Protein AF-A0A7V3EMP9-F1 (afdb_monomer_lite)

Foldseek 3Di:
DDDDDDDDDDDDDDDDDDDDPVQVPPDFDQADQLQVPFEALLALWFFWFAPQFDWAQLQDFAFPWAAAQAEEEEEAAPPADWAFEFAQPALWFDRVVGDHTLPGTTRDHQPDFDAGAADPGPRHRNSWRWYWYHYNVNFWIFTATRWGDHHGVHHIYGHSVVSDVVNRDIDTRHHNQLAHCRQVFQNGHSSRQAAEACALQPSDADRTAHEKAAQQLARFDDDPVQHQDDPSGDGGDPCCVPRGHHPDSQGGFFWFKAADPPDDCVVLVNDDSSLVSVNVNRHTSGYGHRHHPNGRYIYTYHYPCNQVSCCVRRVDGSGDPSVSSSVSSRRSRITTSSCPDPVQSSSDHHHPDDRRHHHDDDPVPDDCDDPVLVLLQVLLVQQVCQQPPFFPAAFPPADDPCSGAKDAKDQAFDPLFFKKFKKKKKGAGHPAAQDDFKKKWKFWKWKWFQFPVPRATDTFDTDGEKDWFWAQRHCPPVDTDHFQWDQDPSRIIITDHDPRTMIMITHPPCRMGGDDRNTGRKMKIKMKIAMDTRDPVDDDCQVRHFMKMKMWMKTASDPPDDDDPVCPGIDTNIITHIYGHYHFIDMHMIMSDDSVSCSVHPDDDDDGDDDDPDDDDDPPCVVPPDDDDDDDQDQLPCVLCVVLLVVLLVLLQVCLVPVLQFWFFDDQPVDGTDTWTFNHGDPQATWTDDPNDTDGDGPVNADLVNQLRSLVRSDDPLRLVSLQSNLLSCLSVVVPVSSVVSLVVSCVSPVVCVVVSVSSVVSRD

Sequence (765 aa):
MSAIRALPLAMALFPIAGVLSGAEAQGVPQTRDPWLWPFSADSIWNRPIGSEAVYKPANLGAAKHVGVDIQILLRLSNEYPEREVLDSPTWGPGRATGKTSLGFTLRVPDDWIVPDAGRENPYGLTPNANFAFLLPDGEQVLQGCKVCRDKPGGPVYLPDWMRLPGNRKPVSLRGDGLDGGGQGASGMSALGGTLRLGELVGERPIRHAIKINPFAARYCHYSKEVPGWRWPARRADSYAEKTYKGSDPALVMGTLLALKPEATPERLGLETVPGRKLFFTLQNYGAYFTEDAAWDTWDLIVERDAEKEFERVHGFSMSSRKWLDEVNRLMQALHIVDNNGPRSIGGGGTPRQPPAPPFGVSERTSSPPNPQVAAAARQAELFVDDMEKPHDFRPQGIEADWSRHPRRGMRKLPDGWTCATMWGQIYPARDKSPGENVRVQIRDPRLWYLSRKDRRWHPVQGGASVAGAAYVLDFAGDRSVNADARQEADDAVSVRMMPGYNYHFWPAEKVRVTLEPEDVAAMASSFMARLVVDDPAKPDDGDRAFLIGSCGGDFWRAQGVGWKADWSNNGDWAIGRFKRIGREWQVFTASNADAEVLRQNPPPVELPAAPTVMAEKTPLAKALIAAPQPPIVPAIADDRLKPWTDRLHERIRENVGKDARPTAFLALTGGTPEKVRIVAADEQGLTVEVNGGRLPVPWKMLDRRAHSALAQACAGEEDGEGRLLLGVFLLAGGRVQDGERELARAVLLDPKLESRVEEARALAK

Structure (mmCIF, N/CA/C/O backbone):
data_AF-A0A7V3EMP9-F1
#
_entry.id   AF-A0A7V3EMP9-F1
#
loop_
_atom_site.group_PDB
_atom_site.id
_atom_site.type_symbol
_atom_site.label_atom_id
_atom_site.label_alt_id
_atom_site.label_comp_id
_atom_site.label_asym_id
_atom_site.label_entity_id
_atom_site.label_seq_id
_atom_site.pdbx_PDB_ins_code
_atom_site.Cartn_x
_atom_site.Cartn_y
_atom_site.Cartn_z
_atom_site.occupancy
_atom_site.B_iso_or_equiv
_atom_site.auth_seq_id
_atom_site.auth_comp_id
_atom_site.auth_asym_id
_atom_site.auth_atom_id
_atom_site.pdbx_PDB_model_num
ATOM 1 N N . MET A 1 1 ? -50.276 -70.114 -3.852 1.00 35.81 1 MET A N 1
ATOM 2 C CA . MET A 1 1 ? -49.228 -69.474 -4.670 1.00 35.81 1 MET A CA 1
ATOM 3 C C . MET A 1 1 ? -49.354 -67.967 -4.507 1.00 35.81 1 MET A C 1
ATOM 5 O O . MET A 1 1 ? -50.402 -67.420 -4.807 1.00 35.81 1 MET A O 1
ATOM 9 N N . SER A 1 2 ? -48.317 -67.392 -3.896 1.00 36.09 2 SER A N 1
ATOM 10 C CA . SER A 1 2 ? -47.899 -65.984 -3.787 1.00 36.09 2 SER A CA 1
ATOM 11 C C . SER A 1 2 ? -48.953 -64.876 -3.663 1.00 36.09 2 SER A C 1
ATOM 13 O O . SER A 1 2 ? -49.449 -64.346 -4.651 1.00 36.09 2 SER A O 1
ATOM 15 N N . ALA A 1 3 ? -49.186 -64.449 -2.418 1.00 29.00 3 ALA A N 1
ATOM 16 C CA . ALA A 1 3 ? -49.864 -63.202 -2.082 1.00 29.00 3 ALA A CA 1
ATOM 17 C C . ALA A 1 3 ? -48.864 -62.032 -2.080 1.00 29.00 3 ALA A C 1
ATOM 19 O O . ALA A 1 3 ? -47.913 -62.017 -1.299 1.00 29.00 3 ALA A O 1
ATOM 20 N N . ILE A 1 4 ? -49.109 -61.045 -2.941 1.00 33.88 4 ILE A N 1
ATOM 21 C CA . ILE A 1 4 ? -48.466 -59.728 -2.924 1.00 33.88 4 ILE A CA 1
ATOM 22 C C . ILE A 1 4 ? -49.134 -58.910 -1.810 1.00 33.88 4 ILE A C 1
ATOM 24 O O . ILE A 1 4 ? -50.338 -58.660 -1.858 1.00 33.88 4 ILE A O 1
ATOM 28 N N . ARG A 1 5 ? -48.364 -58.504 -0.794 1.00 31.47 5 ARG A N 1
ATOM 29 C CA . ARG A 1 5 ? -48.768 -57.511 0.212 1.00 31.47 5 ARG A CA 1
ATOM 30 C C . ARG A 1 5 ? -47.882 -56.278 0.078 1.00 31.47 5 ARG A C 1
ATOM 32 O O . ARG A 1 5 ? -46.660 -56.382 0.119 1.00 31.47 5 ARG A O 1
ATOM 39 N N . ALA A 1 6 ? -48.535 -55.133 -0.085 1.00 29.92 6 ALA A N 1
ATOM 40 C CA . ALA A 1 6 ? -47.944 -53.804 -0.053 1.00 29.92 6 ALA A CA 1
ATOM 41 C C . ALA A 1 6 ? -47.296 -53.510 1.313 1.00 29.92 6 ALA A C 1
ATOM 43 O O . ALA A 1 6 ? -47.851 -53.879 2.351 1.00 29.92 6 ALA A O 1
ATOM 44 N N . LEU A 1 7 ? -46.156 -52.811 1.303 1.00 28.19 7 LEU A N 1
ATOM 45 C CA . LEU A 1 7 ? -45.553 -52.175 2.478 1.00 28.19 7 LEU A CA 1
ATOM 46 C C . LEU A 1 7 ? -45.491 -50.647 2.280 1.00 28.19 7 LEU A C 1
ATOM 48 O O . LEU A 1 7 ? -45.353 -50.200 1.139 1.00 28.19 7 LEU A O 1
ATOM 52 N N . PRO A 1 8 ? -45.600 -49.848 3.359 1.00 29.22 8 PRO A N 1
ATOM 53 C CA . PRO A 1 8 ? -45.797 -48.408 3.288 1.00 29.22 8 PRO A CA 1
ATOM 54 C C . PRO A 1 8 ? -44.483 -47.614 3.260 1.00 29.22 8 PRO A C 1
ATOM 56 O O . PRO A 1 8 ? -43.441 -48.043 3.755 1.00 29.22 8 PRO A O 1
ATOM 59 N N . LEU A 1 9 ? -44.592 -46.415 2.693 1.00 27.53 9 LEU A N 1
ATOM 60 C CA . LEU A 1 9 ? -43.580 -45.370 2.606 1.00 27.53 9 LEU A CA 1
ATOM 61 C C . LEU A 1 9 ? -43.281 -44.800 4.009 1.00 27.53 9 LEU A C 1
ATOM 63 O O . LEU A 1 9 ? -44.156 -44.194 4.626 1.00 27.53 9 LEU A O 1
ATOM 67 N N . ALA A 1 10 ? -42.054 -44.962 4.505 1.00 27.27 10 ALA A N 1
ATOM 68 C CA . ALA A 1 10 ? -41.556 -44.246 5.679 1.00 27.27 10 ALA A CA 1
ATOM 69 C C . ALA A 1 10 ? -40.675 -43.074 5.216 1.00 27.27 10 ALA A C 1
ATOM 71 O O . ALA A 1 10 ? -39.539 -43.268 4.786 1.00 27.27 10 ALA A O 1
ATOM 72 N N . MET A 1 11 ? -41.215 -41.853 5.286 1.00 28.17 11 MET A N 1
ATOM 73 C CA . MET A 1 11 ? -40.444 -40.610 5.183 1.00 28.17 11 MET A CA 1
ATOM 74 C C . MET A 1 11 ? -39.623 -40.429 6.463 1.00 28.17 11 MET A C 1
ATOM 76 O O . MET A 1 11 ? -40.176 -40.155 7.528 1.00 28.17 11 MET A O 1
ATOM 80 N N . ALA A 1 12 ? -38.303 -40.558 6.358 1.00 27.17 12 ALA A N 1
ATOM 81 C CA . ALA A 1 12 ? -37.385 -40.115 7.397 1.00 27.17 12 ALA A CA 1
ATOM 82 C C . ALA A 1 12 ? -37.205 -38.590 7.296 1.00 27.17 12 ALA A C 1
ATOM 84 O O . ALA A 1 12 ? -36.624 -38.080 6.339 1.00 27.17 12 ALA A O 1
ATOM 85 N N . LEU A 1 13 ? -37.725 -37.869 8.290 1.00 28.22 13 LEU A N 1
ATOM 86 C CA . LEU A 1 13 ? -37.404 -36.470 8.567 1.00 28.22 13 LEU A CA 1
ATOM 87 C C . LEU A 1 13 ? -35.968 -36.390 9.106 1.00 28.22 13 LEU A C 1
ATOM 89 O O . LEU A 1 13 ? -35.706 -36.829 10.224 1.00 28.22 13 LEU A O 1
ATOM 93 N N . PHE A 1 14 ? -35.052 -35.808 8.331 1.00 27.33 14 PHE A N 1
ATOM 94 C CA . PHE A 1 14 ? -33.772 -35.316 8.846 1.00 27.33 14 PHE A CA 1
ATOM 95 C C . PHE A 1 14 ? -33.894 -33.816 9.161 1.00 27.33 14 PHE A C 1
ATOM 97 O O . PHE A 1 14 ? -34.458 -33.075 8.351 1.00 27.33 14 PHE A O 1
ATOM 104 N N . PRO A 1 15 ? -33.394 -33.342 10.317 1.00 28.89 15 PRO A N 1
ATOM 105 C CA . PRO A 1 15 ? -33.444 -31.931 10.669 1.00 28.89 15 PRO A CA 1
ATOM 106 C C . PRO A 1 15 ? -32.475 -31.138 9.785 1.00 28.89 15 PRO A C 1
ATOM 108 O O . PRO A 1 15 ? -31.290 -31.456 9.695 1.00 28.89 15 PRO A O 1
ATOM 111 N N . ILE A 1 16 ? -32.982 -30.082 9.149 1.00 34.78 16 ILE A N 1
ATOM 112 C CA . ILE A 1 16 ? -32.165 -29.076 8.469 1.00 34.78 16 ILE A CA 1
ATOM 113 C C . ILE A 1 16 ? -31.521 -28.217 9.560 1.00 34.78 16 ILE A C 1
ATOM 115 O O . ILE A 1 16 ? -32.142 -27.305 10.101 1.00 34.78 16 ILE A O 1
ATOM 119 N N . ALA A 1 17 ? -30.277 -28.537 9.900 1.00 29.05 17 ALA A N 1
ATOM 120 C CA . ALA A 1 17 ? -29.410 -27.705 10.717 1.00 29.05 17 ALA A CA 1
ATOM 121 C C . ALA A 1 17 ? -28.150 -27.361 9.912 1.00 29.05 17 ALA A C 1
ATOM 123 O O . ALA A 1 17 ? -27.433 -28.251 9.465 1.00 29.05 17 ALA A O 1
ATOM 124 N N . GLY A 1 18 ? -27.883 -26.061 9.771 1.00 29.38 18 GLY A N 1
ATOM 125 C CA . GLY A 1 18 ? -26.539 -25.532 9.540 1.00 29.38 18 GLY A CA 1
ATOM 126 C C . GLY A 1 18 ? -26.048 -25.486 8.094 1.00 29.38 18 GLY A C 1
ATOM 127 O O . GLY A 1 18 ? -25.124 -26.202 7.731 1.00 29.38 18 GLY A O 1
ATOM 128 N N . VAL A 1 19 ? -26.556 -24.541 7.302 1.00 34.47 19 VAL A N 1
ATOM 129 C CA . VAL A 1 19 ? -25.770 -23.952 6.208 1.00 34.47 19 VAL A CA 1
ATOM 130 C C . VAL A 1 19 ? -25.554 -22.495 6.577 1.00 34.47 19 VAL A C 1
ATOM 132 O O . VAL A 1 19 ? -26.470 -21.702 6.411 1.00 34.47 19 VAL A O 1
ATOM 135 N N . LEU A 1 20 ? -24.399 -22.203 7.186 1.00 35.69 20 LEU A N 1
ATOM 136 C CA . LEU A 1 20 ? -23.660 -20.926 7.209 1.00 35.69 20 LEU A CA 1
ATOM 137 C C . LEU A 1 20 ? -22.548 -21.022 8.280 1.00 35.69 20 LEU A C 1
ATOM 139 O O . LEU A 1 20 ? -22.614 -20.396 9.330 1.00 35.69 20 LEU A O 1
ATOM 143 N N . SER A 1 21 ? -21.517 -21.830 8.026 1.00 34.16 21 SER A N 1
ATOM 144 C CA . SER A 1 21 ? -20.243 -21.793 8.778 1.00 34.16 21 SER A CA 1
ATOM 145 C C . SER A 1 21 ? -19.013 -21.693 7.861 1.00 34.16 21 SER A C 1
ATOM 147 O O . SER A 1 21 ? -17.874 -21.816 8.298 1.00 34.16 21 SER A O 1
ATOM 149 N N . GLY A 1 22 ? -19.212 -21.413 6.569 1.00 27.70 22 GLY A N 1
ATOM 150 C CA . GLY A 1 22 ? -18.151 -21.463 5.555 1.00 27.70 22 GLY A CA 1
ATOM 151 C C . GLY A 1 22 ? -17.139 -20.310 5.553 1.00 27.70 22 GLY A C 1
ATOM 152 O O . GLY A 1 22 ? -16.236 -20.333 4.726 1.00 27.70 22 GLY A O 1
ATOM 153 N N . ALA A 1 23 ? -17.254 -19.314 6.439 1.00 32.66 23 ALA A N 1
ATOM 154 C CA . ALA A 1 23 ? -16.321 -18.178 6.498 1.00 32.66 23 ALA A CA 1
ATOM 155 C C . ALA A 1 23 ? -15.339 -18.226 7.690 1.00 32.66 23 ALA A C 1
ATOM 157 O O . ALA A 1 23 ? -14.397 -17.440 7.735 1.00 32.66 23 ALA A O 1
ATOM 158 N N . GLU A 1 24 ? -15.510 -19.151 8.642 1.00 35.78 24 GLU A N 1
ATOM 159 C CA . GLU A 1 24 ? -14.670 -19.226 9.854 1.00 35.78 24 GLU A CA 1
ATOM 160 C C . GLU A 1 24 ? -13.410 -20.103 9.702 1.00 35.78 24 GLU A C 1
ATOM 162 O O . GLU A 1 24 ? -12.576 -20.144 10.604 1.00 35.78 24 GLU A O 1
ATOM 167 N N . ALA A 1 25 ? -13.220 -20.774 8.560 1.00 31.28 25 ALA A N 1
ATOM 168 C CA . ALA A 1 25 ? -12.239 -21.855 8.418 1.00 31.28 25 ALA A CA 1
ATOM 169 C C . ALA A 1 25 ? -10.986 -21.534 7.572 1.00 31.28 25 ALA A C 1
ATOM 171 O O . ALA A 1 25 ? -10.304 -22.459 7.136 1.00 31.28 25 ALA A O 1
ATOM 172 N N . GLN A 1 26 ? -10.613 -20.264 7.358 1.00 44.31 26 GLN A N 1
ATOM 173 C CA . GLN A 1 26 ? -9.209 -19.972 7.026 1.00 44.31 26 GLN A CA 1
ATOM 174 C C . GLN A 1 26 ? -8.415 -19.867 8.333 1.00 44.31 26 GLN A C 1
ATOM 176 O O . GLN A 1 26 ? -8.519 -18.885 9.076 1.00 44.31 26 GLN A O 1
ATOM 181 N N . GLY A 1 27 ? -7.668 -20.935 8.630 1.00 57.03 27 GLY A N 1
ATOM 182 C CA . GLY A 1 27 ? -6.910 -21.095 9.867 1.00 57.03 27 GLY A CA 1
ATOM 183 C C . GLY A 1 27 ? -5.975 -19.919 10.148 1.00 57.03 27 GLY A C 1
ATOM 184 O O . GLY A 1 27 ? -5.414 -19.303 9.240 1.00 57.03 27 GLY A O 1
ATOM 185 N N . VAL A 1 28 ? -5.813 -19.602 11.432 1.00 69.06 28 VAL A N 1
ATOM 186 C CA . VAL A 1 28 ? -4.782 -18.667 11.891 1.00 69.06 28 VAL A CA 1
ATOM 187 C C . VAL A 1 28 ? -3.419 -19.193 11.400 1.00 69.06 28 VAL A C 1
ATOM 189 O O . VAL A 1 28 ? -3.153 -20.385 11.573 1.00 69.06 28 VAL A O 1
ATOM 192 N N . PRO A 1 29 ? -2.566 -18.367 10.757 1.00 77.25 29 PRO A N 1
ATOM 193 C CA . PRO A 1 29 ? -1.281 -18.847 10.255 1.00 77.25 29 PRO A CA 1
ATOM 194 C C . PRO A 1 29 ? -0.416 -19.377 11.408 1.00 77.25 29 PRO A C 1
ATOM 196 O O . PRO A 1 29 ? -0.520 -18.896 12.532 1.00 77.25 29 PRO A O 1
ATOM 199 N N . GLN A 1 30 ? 0.445 -20.365 11.146 1.00 82.50 30 GLN A N 1
ATOM 200 C CA . GLN A 1 30 ? 1.298 -20.954 12.193 1.00 82.50 30 GLN A CA 1
ATOM 201 C C . GLN A 1 30 ? 2.308 -19.953 12.762 1.00 82.50 30 GLN A C 1
ATOM 203 O O . GLN A 1 30 ? 2.667 -20.026 13.935 1.00 82.50 30 GLN A O 1
ATOM 208 N N . THR A 1 31 ? 2.757 -19.017 11.928 1.00 87.00 31 THR A N 1
ATOM 209 C CA . THR A 1 31 ? 3.673 -17.940 12.294 1.00 87.00 31 THR A CA 1
ATOM 210 C C . THR A 1 31 ? 3.242 -16.627 11.644 1.00 87.00 31 THR A C 1
ATOM 212 O O . THR A 1 31 ? 2.431 -16.619 10.714 1.00 87.00 31 THR A O 1
ATOM 215 N N . ARG A 1 32 ? 3.767 -15.497 12.129 1.00 89.12 32 ARG A N 1
ATOM 216 C CA . ARG A 1 32 ? 3.506 -14.167 11.548 1.00 89.12 32 ARG A CA 1
ATOM 217 C C . ARG A 1 32 ? 4.771 -13.331 11.349 1.00 89.12 32 ARG A C 1
ATOM 219 O O . ARG A 1 32 ? 5.755 -13.503 12.071 1.00 89.12 32 ARG A O 1
ATOM 226 N N . ASP A 1 33 ? 4.702 -12.413 10.382 1.00 89.12 33 ASP A N 1
ATOM 227 C CA . ASP A 1 33 ? 5.707 -11.371 10.137 1.00 89.12 33 ASP A CA 1
ATOM 228 C C . ASP A 1 33 ? 5.516 -10.229 11.160 1.00 89.12 33 ASP A C 1
ATOM 230 O O . ASP A 1 33 ? 4.433 -9.634 11.193 1.00 89.12 33 ASP A O 1
ATOM 234 N N . PRO A 1 34 ? 6.536 -9.903 11.980 1.00 90.44 34 PRO A N 1
ATOM 235 C CA . PRO A 1 34 ? 6.450 -8.851 12.991 1.00 90.44 34 PRO A CA 1
ATOM 236 C C . PRO A 1 34 ? 6.262 -7.433 12.422 1.00 90.44 34 PRO A C 1
ATOM 238 O O . PRO A 1 34 ? 5.862 -6.545 13.162 1.00 90.44 34 PRO A O 1
ATOM 241 N N . TRP A 1 35 ? 6.522 -7.171 11.140 1.00 93.62 35 TRP A N 1
ATOM 242 C CA . TRP A 1 35 ? 6.233 -5.870 10.522 1.00 93.62 35 TRP A CA 1
ATOM 243 C C . TRP A 1 35 ? 4.768 -5.724 10.101 1.00 93.62 35 TRP A C 1
ATOM 245 O O . TRP A 1 35 ? 4.178 -4.651 10.249 1.00 93.62 35 TRP A O 1
ATOM 255 N N . LEU A 1 36 ? 4.193 -6.792 9.541 1.00 91.88 36 LEU A N 1
ATOM 256 C CA . LEU A 1 36 ? 2.805 -6.798 9.071 1.00 91.88 36 LEU A CA 1
ATOM 257 C C . LEU A 1 36 ? 1.826 -6.980 10.229 1.00 91.88 36 LEU A C 1
ATOM 259 O O . LEU A 1 36 ? 0.765 -6.371 10.238 1.00 91.88 36 LEU A O 1
ATOM 263 N N . TRP A 1 37 ? 2.208 -7.787 11.217 1.00 93.44 37 TRP A N 1
ATOM 264 C CA . TRP A 1 37 ? 1.442 -8.026 12.428 1.00 93.44 37 TRP A CA 1
ATOM 265 C C . TRP A 1 37 ? 2.381 -7.868 13.632 1.00 93.44 37 TRP A C 1
ATOM 267 O O . TRP A 1 37 ? 2.942 -8.862 14.100 1.00 93.44 37 TRP A O 1
ATOM 277 N N . PRO A 1 38 ? 2.597 -6.633 14.116 1.00 94.94 38 PRO A N 1
ATOM 278 C CA . PRO A 1 38 ? 3.570 -6.319 15.161 1.00 94.94 38 PRO A CA 1
ATOM 279 C C . PRO A 1 38 ? 3.092 -6.680 16.561 1.00 94.94 38 PRO A C 1
ATOM 281 O O . PRO A 1 38 ? 1.923 -6.976 16.793 1.00 94.94 38 PRO A O 1
ATOM 284 N N . PHE A 1 39 ? 4.029 -6.583 17.496 1.00 96.19 39 PHE A N 1
ATOM 285 C CA . PHE A 1 39 ? 3.914 -6.708 18.947 1.00 96.19 39 PHE A CA 1
ATOM 286 C C . PHE A 1 39 ? 3.558 -8.099 19.449 1.00 96.19 39 PHE A C 1
ATOM 288 O O . PHE A 1 39 ? 3.092 -8.948 18.700 1.00 96.19 39 PHE A O 1
ATOM 295 N N . SER A 1 40 ? 3.821 -8.376 20.721 1.00 94.81 40 SER A N 1
ATOM 296 C CA . SER A 1 40 ? 3.558 -9.669 21.352 1.00 94.81 40 SER A CA 1
ATOM 297 C C . SER A 1 40 ? 2.074 -10.054 21.277 1.00 94.81 40 SER A C 1
ATOM 299 O O . SER A 1 40 ? 1.204 -9.211 21.056 1.00 94.81 40 SER A O 1
ATOM 301 N N . ALA A 1 41 ? 1.760 -11.340 21.452 1.00 93.50 41 ALA A N 1
ATOM 302 C CA . ALA A 1 41 ? 0.368 -11.802 21.477 1.00 93.50 41 ALA A CA 1
ATOM 303 C C . ALA A 1 41 ? -0.441 -11.206 22.649 1.00 93.50 41 ALA A C 1
ATOM 305 O O . ALA A 1 41 ? -1.660 -11.086 22.552 1.00 93.50 41 ALA A O 1
ATOM 306 N N . ASP A 1 42 ? 0.246 -10.787 23.715 1.00 91.62 42 ASP A N 1
ATOM 307 C CA . ASP A 1 42 ? -0.339 -10.119 24.881 1.00 91.62 42 ASP A CA 1
ATOM 308 C C . ASP A 1 42 ? -0.371 -8.589 24.751 1.00 91.62 42 ASP A C 1
ATOM 310 O O . ASP A 1 42 ? -0.781 -7.893 25.675 1.00 91.62 42 ASP A O 1
ATOM 314 N N . SER A 1 43 ? 0.049 -8.045 23.608 1.00 97.06 43 SER A N 1
ATOM 315 C CA . SER A 1 43 ? -0.098 -6.624 23.310 1.00 97.06 43 SER A CA 1
ATOM 316 C C . SER A 1 43 ? -1.570 -6.211 23.293 1.00 97.06 43 SER A C 1
ATOM 318 O O . SER A 1 43 ? -2.428 -6.965 22.829 1.00 97.06 43 SER A O 1
ATOM 320 N N . ILE A 1 44 ? -1.844 -4.960 23.675 1.00 97.12 44 ILE A N 1
ATOM 321 C CA . ILE A 1 44 ? -3.161 -4.320 23.513 1.00 97.12 44 ILE A CA 1
ATOM 322 C C . ILE A 1 44 ? -3.700 -4.427 22.084 1.00 97.12 44 ILE A C 1
ATOM 324 O O . ILE A 1 44 ? -4.905 -4.473 21.876 1.00 97.12 44 ILE A O 1
ATOM 328 N N . TRP A 1 45 ? -2.806 -4.496 21.096 1.00 97.88 45 TRP A N 1
ATOM 329 C CA . TRP A 1 45 ? -3.178 -4.580 19.692 1.00 97.88 45 TRP A CA 1
ATOM 330 C C . TRP A 1 45 ? -3.606 -5.991 19.294 1.00 97.88 45 TRP A C 1
ATOM 332 O O . TRP A 1 45 ? -4.395 -6.141 18.376 1.00 97.88 45 TRP A O 1
ATOM 342 N N . ASN A 1 46 ? -3.121 -7.027 19.976 1.00 97.69 46 ASN A N 1
ATOM 343 C CA . ASN A 1 46 ? -3.272 -8.417 19.539 1.00 97.69 46 ASN A CA 1
ATOM 344 C C . ASN A 1 46 ? -4.149 -9.261 20.454 1.00 97.69 46 ASN A C 1
ATOM 346 O O . ASN A 1 46 ? -4.586 -10.337 20.042 1.00 97.69 46 ASN A O 1
ATOM 350 N N . ARG A 1 47 ? -4.396 -8.800 21.683 1.00 96.06 47 ARG A N 1
ATOM 351 C CA . ARG A 1 47 ? -5.220 -9.509 22.653 1.00 96.06 47 ARG A CA 1
ATOM 352 C C . ARG A 1 47 ? -6.695 -9.442 22.231 1.00 96.06 47 ARG A C 1
ATOM 354 O O . ARG A 1 47 ? -7.250 -8.345 22.181 1.00 96.06 47 ARG A O 1
ATOM 361 N N . PRO A 1 48 ? -7.356 -10.580 21.958 1.00 98.25 48 PRO A N 1
ATOM 362 C CA . PRO A 1 48 ? -8.787 -10.581 21.684 1.00 98.25 48 PRO A CA 1
ATOM 363 C C . PRO A 1 48 ? -9.589 -10.174 22.923 1.00 98.25 48 PRO A C 1
ATOM 365 O O . PRO A 1 48 ? -9.161 -10.417 24.054 1.00 98.25 48 PRO A O 1
ATOM 368 N N . ILE A 1 49 ? -10.784 -9.626 22.704 1.00 98.69 49 ILE A N 1
ATOM 369 C CA . ILE A 1 49 ? -11.764 -9.369 23.760 1.00 98.69 49 ILE A CA 1
ATOM 370 C C . ILE A 1 49 ? -12.030 -10.671 24.513 1.00 98.69 49 ILE A C 1
ATOM 372 O O . ILE A 1 49 ? -12.183 -11.733 23.902 1.00 98.69 49 ILE A O 1
ATOM 376 N N . GLY A 1 50 ? -12.038 -10.596 25.837 1.00 97.75 50 GLY A N 1
ATOM 377 C CA . GLY A 1 50 ? -12.192 -11.756 26.696 1.00 97.75 50 GLY A CA 1
ATOM 378 C C . GLY A 1 50 ? -13.607 -11.913 27.255 1.00 97.75 50 GLY A C 1
ATOM 379 O O . GLY A 1 50 ? -14.420 -10.990 27.236 1.00 97.75 50 GLY A O 1
ATOM 380 N N . SER A 1 51 ? -13.918 -13.114 27.739 1.00 97.75 51 SER A N 1
ATOM 381 C CA . SER A 1 51 ? -15.248 -13.489 28.233 1.00 97.75 51 SER A CA 1
ATOM 382 C C . SER A 1 51 ? -15.709 -12.716 29.472 1.00 97.75 51 SER A C 1
ATOM 384 O O . SER A 1 51 ? -16.898 -12.725 29.772 1.00 97.75 51 SER A O 1
ATOM 386 N N . GLU A 1 52 ? -14.790 -12.077 30.199 1.00 98.12 52 GLU A N 1
ATOM 387 C CA . GLU A 1 52 ? -15.086 -11.269 31.391 1.00 98.12 52 GLU A CA 1
ATOM 388 C C . GLU A 1 52 ? -15.161 -9.765 31.080 1.00 98.12 52 GLU A C 1
ATOM 390 O O . GLU A 1 52 ? -15.217 -8.940 31.993 1.00 98.12 52 GLU A O 1
ATOM 395 N N . ALA A 1 53 ? -15.175 -9.385 29.797 1.00 98.56 53 ALA A N 1
ATOM 396 C CA . ALA A 1 53 ? -15.329 -7.997 29.386 1.00 98.56 53 ALA A CA 1
ATOM 397 C C . ALA A 1 53 ? -16.625 -7.378 29.936 1.00 98.56 53 ALA A C 1
ATOM 399 O O . ALA A 1 53 ? -17.733 -7.868 29.702 1.00 98.56 53 ALA A O 1
ATOM 400 N N . VAL A 1 54 ? -16.480 -6.256 30.644 1.00 98.62 54 VAL A N 1
ATOM 401 C CA . VAL A 1 54 ? -17.597 -5.472 31.178 1.00 98.62 54 VAL A CA 1
ATOM 402 C C . VAL A 1 54 ? -17.944 -4.382 30.176 1.00 98.62 54 VAL A C 1
ATOM 404 O O . VAL A 1 54 ? -17.202 -3.417 30.000 1.00 98.62 54 VAL A O 1
ATOM 407 N N . TYR A 1 55 ? -19.086 -4.545 29.514 1.00 98.69 55 TYR A N 1
ATOM 408 C CA . TYR A 1 55 ? -19.549 -3.634 28.474 1.00 98.69 55 TYR A CA 1
ATOM 409 C C . TYR A 1 55 ? -20.437 -2.530 29.046 1.00 98.69 55 TYR A C 1
ATOM 411 O O . TYR A 1 55 ? -21.538 -2.792 29.537 1.00 98.69 55 TYR A O 1
ATOM 419 N N . LYS A 1 56 ? -20.009 -1.282 28.877 1.00 98.38 56 LYS A N 1
ATOM 420 C CA . LYS A 1 56 ? -20.801 -0.079 29.148 1.00 98.38 56 LYS A CA 1
ATOM 421 C C . LYS A 1 56 ? -21.175 0.600 27.821 1.00 98.38 56 LYS A C 1
ATOM 423 O O . LYS A 1 56 ? -20.298 0.743 26.976 1.00 98.38 56 LYS A O 1
ATOM 428 N N . PRO A 1 57 ? -22.432 1.016 27.580 1.00 98.12 57 PRO A N 1
ATOM 429 C CA . PRO A 1 57 ? -22.791 1.718 26.344 1.00 98.12 57 PRO A CA 1
ATOM 430 C C . PRO A 1 57 ? -21.911 2.950 26.109 1.00 98.12 57 PRO A C 1
ATOM 432 O O . PRO A 1 57 ? -21.785 3.783 27.003 1.00 98.12 57 PRO A O 1
ATOM 435 N N . ALA A 1 58 ? -21.318 3.073 24.917 1.00 97.94 58 ALA A N 1
ATOM 436 C CA . ALA A 1 58 ? -20.487 4.232 24.579 1.00 97.94 58 ALA A CA 1
ATOM 437 C C . ALA A 1 58 ? -21.323 5.459 24.168 1.00 97.94 58 ALA A C 1
ATOM 439 O O . ALA A 1 58 ? -20.816 6.576 24.168 1.00 97.94 58 ALA A O 1
ATOM 440 N N . ASN A 1 59 ? -22.602 5.252 23.822 1.00 97.31 59 ASN A N 1
ATOM 441 C CA . ASN A 1 59 ? -23.551 6.291 23.400 1.00 97.31 59 ASN A CA 1
ATOM 442 C C . ASN A 1 59 ? -23.027 7.170 22.247 1.00 97.31 59 ASN A C 1
ATOM 444 O O . ASN A 1 59 ? -23.280 8.376 22.190 1.00 97.31 59 ASN A O 1
ATOM 448 N N . LEU A 1 60 ? -22.294 6.555 21.315 1.00 97.69 60 LEU A N 1
ATOM 449 C CA . LEU A 1 60 ? -21.840 7.214 20.097 1.00 97.69 60 LEU A CA 1
ATOM 450 C C . LEU A 1 60 ? -23.039 7.472 19.173 1.00 97.69 60 LEU A C 1
ATOM 452 O O . LEU A 1 60 ? -23.962 6.666 19.074 1.00 97.69 60 LEU A O 1
ATOM 456 N N . GLY A 1 61 ? -23.036 8.628 18.517 1.00 96.94 61 GLY A N 1
ATOM 457 C CA . GLY A 1 61 ? -24.087 9.039 17.583 1.00 96.94 61 GLY A CA 1
ATOM 458 C C . GLY A 1 61 ? -23.670 8.795 16.138 1.00 96.94 61 GLY A C 1
ATOM 459 O O . GLY A 1 61 ? -22.536 8.422 15.874 1.00 96.94 61 GLY A O 1
ATOM 460 N N . ALA A 1 62 ? -24.564 9.048 15.186 1.00 97.19 62 ALA A N 1
ATOM 461 C CA . ALA A 1 62 ? -24.145 9.122 13.792 1.00 97.19 62 ALA A CA 1
ATOM 462 C C . ALA A 1 62 ? -23.272 10.373 13.571 1.00 97.19 62 ALA A C 1
ATOM 464 O O . ALA A 1 62 ? -23.616 11.460 14.053 1.00 97.19 62 ALA A O 1
ATOM 465 N N . ALA A 1 63 ? -22.173 10.206 12.839 1.00 96.81 63 ALA A N 1
ATOM 466 C CA . ALA A 1 63 ? -21.357 11.290 12.316 1.00 96.81 63 ALA A CA 1
ATOM 467 C C . ALA A 1 63 ? -21.881 11.727 10.942 1.00 96.81 63 ALA A C 1
ATOM 469 O O . ALA A 1 63 ? -22.526 10.955 10.218 1.00 96.81 63 ALA A O 1
ATOM 470 N N . LYS A 1 64 ? -21.587 12.975 10.573 1.00 96.56 64 LYS A N 1
ATOM 471 C CA . LYS A 1 64 ? -21.922 13.528 9.252 1.00 96.56 64 LYS A CA 1
ATOM 472 C C . LYS A 1 64 ? -20.976 13.052 8.156 1.00 96.56 64 LYS A C 1
ATOM 474 O O . LYS A 1 64 ? -21.369 13.041 6.992 1.00 96.56 64 LYS A O 1
ATOM 479 N N . HIS A 1 65 ? -19.761 12.668 8.533 1.00 96.00 65 HIS A N 1
ATOM 480 C CA . HIS A 1 65 ? -18.701 12.276 7.617 1.00 96.00 65 HIS A CA 1
ATOM 481 C C . HIS A 1 65 ? -18.021 10.982 8.070 1.00 96.00 65 HIS A C 1
ATOM 483 O O . HIS A 1 65 ? -18.157 10.541 9.212 1.00 96.00 65 HIS A O 1
ATOM 489 N N . VAL A 1 66 ? -17.321 10.356 7.134 1.00 95.56 66 VAL A N 1
ATOM 490 C CA . VAL A 1 66 ? -16.419 9.230 7.364 1.00 95.56 66 VAL A CA 1
ATOM 491 C C . VAL A 1 66 ? -15.166 9.519 6.559 1.00 95.56 66 VAL A C 1
ATOM 493 O O . VAL A 1 66 ? -15.247 10.056 5.448 1.00 95.56 66 VAL A O 1
ATOM 496 N N . GLY A 1 67 ? -14.021 9.198 7.134 1.00 91.81 67 GLY A N 1
ATOM 497 C CA . GLY A 1 67 ? -12.739 9.488 6.531 1.00 91.81 67 GLY A CA 1
ATOM 498 C C . GLY A 1 67 ? -11.672 8.525 7.002 1.00 91.81 67 GLY A C 1
ATOM 499 O O . GLY A 1 67 ? -11.936 7.502 7.646 1.00 91.81 67 GLY A O 1
ATOM 500 N N . VAL A 1 68 ? -10.441 8.871 6.654 1.00 92.81 68 VAL A N 1
ATOM 501 C CA . VAL A 1 68 ? -9.265 8.146 7.100 1.00 92.81 68 VAL A CA 1
ATOM 502 C C . VAL A 1 68 ? -8.217 9.108 7.633 1.00 92.81 68 VAL A C 1
ATOM 504 O O . VAL A 1 68 ? -8.066 10.223 7.136 1.00 92.81 68 VAL A O 1
ATOM 507 N N . ASP A 1 69 ? -7.460 8.642 8.619 1.00 91.88 69 ASP A N 1
ATOM 508 C CA . ASP A 1 69 ? -6.203 9.264 9.022 1.00 91.88 69 ASP A CA 1
ATOM 509 C C . ASP A 1 69 ? -5.052 8.338 8.611 1.00 91.88 69 ASP A C 1
ATOM 511 O O . ASP A 1 69 ? -4.987 7.165 8.996 1.00 91.88 69 ASP A O 1
ATOM 515 N N . ILE A 1 70 ? -4.170 8.853 7.758 1.00 92.25 70 ILE A N 1
ATOM 516 C CA . ILE A 1 70 ? -3.191 8.051 7.028 1.00 92.25 70 ILE A CA 1
ATOM 517 C C . ILE A 1 70 ? -1.882 7.936 7.801 1.00 92.25 70 ILE A C 1
ATOM 519 O O . ILE A 1 70 ? -1.267 8.925 8.204 1.00 92.25 70 ILE A O 1
ATOM 523 N N . GLN A 1 71 ? -1.413 6.698 7.922 1.00 93.88 71 GLN A N 1
ATOM 524 C CA . GLN A 1 71 ? -0.157 6.324 8.554 1.00 93.88 71 GLN A CA 1
ATOM 525 C C . GLN A 1 71 ? 0.917 6.067 7.506 1.00 93.88 71 GLN A C 1
ATOM 527 O O . GLN A 1 71 ? 0.723 5.346 6.524 1.00 93.88 71 GLN A O 1
ATOM 532 N N . ILE A 1 72 ? 2.087 6.640 7.744 1.00 95.75 72 ILE A N 1
ATOM 533 C CA . ILE A 1 72 ? 3.217 6.621 6.828 1.00 95.75 72 ILE A CA 1
ATOM 534 C C . ILE A 1 72 ? 4.203 5.572 7.320 1.00 95.75 72 ILE A C 1
ATOM 536 O O . ILE A 1 72 ? 4.935 5.770 8.290 1.00 95.75 72 ILE A O 1
ATOM 540 N N . LEU A 1 73 ? 4.200 4.428 6.650 1.00 96.31 73 LEU A N 1
ATOM 541 C CA . LEU A 1 73 ? 4.983 3.269 7.045 1.00 96.31 73 LEU A CA 1
ATOM 542 C C . LEU A 1 73 ? 6.110 3.069 6.034 1.00 96.31 73 LEU A C 1
ATOM 544 O O . LEU A 1 73 ? 5.862 2.978 4.835 1.00 96.31 73 LEU A O 1
ATOM 548 N N . LEU A 1 74 ? 7.354 3.029 6.509 1.00 96.12 74 LEU A N 1
ATOM 549 C CA . LEU A 1 74 ? 8.528 2.882 5.646 1.00 96.12 74 LEU A CA 1
ATOM 550 C C . LEU A 1 74 ? 9.521 1.904 6.262 1.00 96.12 74 LEU A C 1
ATOM 552 O O . LEU A 1 74 ? 9.784 1.951 7.461 1.00 96.12 74 LEU A O 1
ATOM 556 N N . ARG A 1 75 ? 10.114 1.034 5.442 1.00 93.81 75 ARG A N 1
ATOM 557 C CA . ARG A 1 75 ? 11.277 0.241 5.851 1.00 93.81 75 ARG A CA 1
ATOM 558 C C . ARG A 1 75 ? 12.541 0.982 5.448 1.00 93.81 75 ARG A C 1
ATOM 560 O O . ARG A 1 75 ? 12.708 1.262 4.265 1.00 93.81 75 ARG A O 1
ATOM 567 N N . LEU A 1 76 ? 13.401 1.299 6.408 1.00 91.00 76 LEU A N 1
ATOM 568 C CA . LEU A 1 76 ? 14.714 1.888 6.171 1.00 91.00 76 LEU A CA 1
ATOM 569 C C . LEU A 1 76 ? 15.726 0.778 5.865 1.00 91.00 76 LEU A C 1
ATOM 571 O O . LEU A 1 76 ? 15.588 -0.351 6.333 1.00 91.00 76 LEU A O 1
ATOM 575 N N . SER A 1 77 ? 16.753 1.103 5.087 1.00 88.44 77 SER A N 1
ATOM 576 C CA . SER A 1 77 ? 17.834 0.190 4.708 1.00 88.44 77 SER A CA 1
ATOM 577 C C . SER A 1 77 ? 19.175 0.883 4.902 1.00 88.44 77 SER A C 1
ATOM 579 O O . SER A 1 77 ? 19.284 2.096 4.722 1.00 88.44 77 SER A O 1
ATOM 581 N N . ASN A 1 78 ? 20.214 0.108 5.216 1.00 82.56 78 ASN A N 1
ATOM 582 C CA . ASN A 1 78 ? 21.588 0.612 5.220 1.00 82.56 78 ASN A CA 1
ATOM 583 C C . ASN A 1 78 ? 22.062 1.019 3.815 1.00 82.56 78 ASN A C 1
ATOM 585 O O . ASN A 1 78 ? 23.004 1.796 3.699 1.00 82.56 78 ASN A O 1
ATOM 589 N N . GLU A 1 79 ? 21.390 0.546 2.767 1.00 85.81 79 GLU A N 1
ATOM 590 C CA . GLU A 1 79 ? 21.686 0.873 1.368 1.00 85.81 79 GLU A CA 1
ATOM 591 C C . GLU A 1 79 ? 21.156 2.249 0.947 1.00 85.81 79 GLU A C 1
ATOM 593 O O . GLU A 1 79 ? 21.622 2.815 -0.039 1.00 85.81 79 GLU A O 1
ATOM 598 N N . TYR A 1 80 ? 20.191 2.811 1.682 1.00 89.00 80 TYR A N 1
ATOM 599 C CA . TYR A 1 80 ? 19.651 4.125 1.356 1.00 89.00 80 TYR A CA 1
ATOM 600 C C . TYR A 1 80 ? 20.607 5.252 1.772 1.00 89.00 80 TYR A C 1
ATOM 602 O O . TYR A 1 80 ? 21.299 5.132 2.792 1.00 89.00 80 TYR A O 1
ATOM 610 N N . PRO A 1 81 ? 20.627 6.370 1.022 1.00 90.81 81 PRO A N 1
ATOM 611 C CA . PRO A 1 81 ? 21.442 7.522 1.373 1.00 90.81 81 PRO A CA 1
ATOM 612 C C . PRO A 1 81 ? 20.988 8.134 2.700 1.00 90.81 81 PRO A C 1
ATOM 614 O O . PRO A 1 81 ? 19.797 8.187 3.016 1.00 90.81 81 PRO A O 1
ATOM 617 N N . GLU A 1 82 ? 21.951 8.632 3.473 1.00 95.38 82 GLU A N 1
ATOM 618 C CA . GLU A 1 82 ? 21.657 9.411 4.671 1.00 95.38 82 GLU A CA 1
ATOM 619 C C . GLU A 1 82 ? 21.107 10.781 4.285 1.00 95.38 82 GLU A C 1
ATOM 621 O O . GLU A 1 82 ? 21.694 11.520 3.491 1.00 95.38 82 GLU A O 1
ATOM 626 N N . ARG A 1 83 ? 19.963 11.121 4.870 1.00 97.19 83 ARG A N 1
ATOM 627 C CA . ARG A 1 83 ? 19.308 12.414 4.724 1.00 97.19 83 ARG A CA 1
ATOM 628 C C . ARG A 1 83 ? 19.242 13.087 6.082 1.00 97.19 83 ARG A C 1
ATOM 630 O O . ARG A 1 83 ? 18.927 12.450 7.089 1.00 97.19 83 ARG A O 1
ATOM 637 N N . GLU A 1 84 ? 19.582 14.369 6.100 1.00 97.69 84 GLU A N 1
ATOM 638 C CA . GLU A 1 84 ? 19.450 15.197 7.292 1.00 97.69 84 GLU A CA 1
ATOM 639 C C . GLU A 1 84 ? 17.991 15.239 7.748 1.00 97.69 84 GLU A C 1
ATOM 641 O O . GLU A 1 84 ? 17.070 15.232 6.923 1.00 97.69 84 GLU A O 1
ATOM 646 N N . VAL A 1 85 ? 17.795 15.285 9.065 1.00 98.31 85 VAL A N 1
ATOM 647 C CA . VAL A 1 85 ? 16.486 15.516 9.659 1.00 98.31 85 VAL A CA 1
ATOM 648 C C . VAL A 1 85 ? 16.377 16.957 10.151 1.00 98.31 85 VAL A C 1
ATOM 650 O O . VAL A 1 85 ? 17.145 17.381 11.018 1.00 98.31 85 VAL A O 1
ATOM 653 N N . LEU A 1 86 ? 15.393 17.684 9.624 1.00 98.38 86 LEU A N 1
ATOM 654 C CA . LEU A 1 86 ? 15.065 19.062 9.991 1.00 98.38 86 LEU A CA 1
ATOM 655 C C . LEU A 1 86 ? 13.758 19.130 10.792 1.00 98.38 86 LEU A C 1
ATOM 657 O O . LEU A 1 86 ? 12.961 18.189 10.802 1.00 98.38 86 LEU A O 1
ATOM 661 N N . ASP A 1 87 ? 13.535 20.247 11.477 1.00 97.31 87 ASP A N 1
ATOM 662 C CA . ASP A 1 87 ? 12.305 20.500 12.219 1.00 97.31 87 ASP A CA 1
ATOM 663 C C . ASP A 1 87 ? 11.083 20.689 11.301 1.00 97.31 87 ASP A C 1
ATOM 665 O O . ASP A 1 87 ? 11.173 21.273 10.231 1.00 97.31 87 ASP A O 1
ATOM 669 N N . SER A 1 88 ? 9.912 20.217 11.725 1.00 95.62 88 SER A N 1
ATOM 670 C CA . SER A 1 88 ? 8.616 20.490 11.091 1.00 95.62 88 SER A CA 1
ATOM 671 C C . SER A 1 88 ? 7.850 21.513 11.941 1.00 95.62 88 SER A C 1
ATOM 673 O O . SER A 1 88 ? 7.178 21.117 12.907 1.00 95.62 88 SER A O 1
ATOM 675 N N . PRO A 1 89 ? 7.899 22.819 11.621 1.00 92.38 89 PRO A N 1
ATOM 676 C CA . PRO A 1 89 ? 7.464 23.877 12.539 1.00 92.38 89 PRO A CA 1
ATOM 677 C C . PRO A 1 89 ? 5.943 23.944 12.740 1.00 92.38 89 PRO A C 1
ATOM 679 O O . PRO A 1 89 ? 5.473 24.378 13.790 1.00 92.38 89 PRO A O 1
ATOM 682 N N . THR A 1 90 ? 5.147 23.475 11.777 1.00 91.31 90 THR A N 1
ATOM 683 C CA . THR A 1 90 ? 3.679 23.586 11.785 1.00 91.31 90 THR A CA 1
ATOM 684 C C . THR A 1 90 ? 3.006 22.211 11.777 1.00 91.31 90 THR A C 1
ATOM 686 O O . THR A 1 90 ? 3.628 21.216 11.414 1.00 91.31 90 THR A O 1
ATOM 689 N N . TRP A 1 91 ? 1.749 22.133 12.235 1.00 86.94 91 TRP A N 1
ATOM 690 C CA . TRP A 1 91 ? 0.886 20.947 12.060 1.00 86.94 91 TRP A CA 1
ATOM 691 C C . TRP A 1 91 ? 0.198 20.926 10.686 1.00 86.94 91 TRP A C 1
ATOM 693 O O . TRP A 1 91 ? -0.087 19.864 10.151 1.00 86.94 91 TRP A O 1
ATOM 703 N N . GLY A 1 92 ? -0.080 22.105 10.124 1.00 88.38 92 GLY A N 1
ATOM 704 C CA . GLY A 1 92 ? -0.659 22.272 8.790 1.00 88.38 92 GLY A CA 1
ATOM 705 C C . GLY A 1 92 ? 0.409 22.514 7.716 1.00 88.38 92 GLY A C 1
ATOM 706 O O . GLY A 1 92 ? 1.560 22.136 7.917 1.00 88.38 92 GLY A O 1
ATOM 707 N N . PRO A 1 93 ? 0.055 23.170 6.596 1.00 91.94 93 PRO A N 1
ATOM 708 C CA . PRO A 1 93 ? 1.009 23.520 5.545 1.00 91.94 93 PRO A CA 1
ATOM 709 C C . PRO A 1 93 ? 2.250 24.251 6.076 1.00 91.94 93 PRO A C 1
ATOM 711 O O . PRO A 1 93 ? 2.180 24.999 7.058 1.00 91.94 93 PRO A O 1
ATOM 714 N N . GLY A 1 94 ? 3.385 24.048 5.415 1.00 93.31 94 GLY A N 1
ATOM 715 C CA . GLY A 1 94 ? 4.677 24.620 5.776 1.00 93.31 94 GLY A CA 1
ATOM 716 C C . GLY A 1 94 ? 5.596 23.680 6.558 1.00 93.31 94 GLY A C 1
ATOM 717 O O . GLY A 1 94 ? 6.599 24.152 7.098 1.00 93.31 94 GLY A O 1
ATOM 718 N N . ARG A 1 95 ? 5.330 22.369 6.622 1.00 94.38 95 ARG A N 1
ATOM 719 C CA . ARG A 1 95 ? 6.194 21.427 7.365 1.00 94.38 95 ARG A CA 1
ATOM 720 C C . ARG A 1 95 ? 7.599 21.344 6.785 1.00 94.38 95 ARG A C 1
ATOM 722 O O . ARG A 1 95 ? 8.561 21.262 7.539 1.00 94.38 95 ARG A O 1
ATOM 729 N N . ALA A 1 96 ? 7.718 21.457 5.462 1.00 94.62 96 ALA A N 1
ATOM 730 C CA . ALA A 1 96 ? 8.998 21.444 4.752 1.00 94.62 96 ALA A CA 1
ATOM 731 C C . ALA A 1 96 ? 9.776 22.778 4.825 1.00 94.62 96 ALA A C 1
ATOM 733 O O . ALA A 1 96 ? 10.848 22.919 4.239 1.00 94.62 96 ALA A O 1
ATOM 734 N N . THR A 1 97 ? 9.254 23.792 5.527 1.00 96.06 97 THR A N 1
ATOM 735 C CA . THR A 1 97 ? 9.925 25.104 5.651 1.00 96.06 97 THR A CA 1
ATOM 736 C C . THR A 1 97 ? 10.938 25.178 6.784 1.00 96.06 97 THR A C 1
ATOM 738 O O . THR A 1 97 ? 11.664 26.173 6.876 1.00 96.06 97 THR A O 1
ATOM 741 N N . GLY A 1 98 ? 10.993 24.149 7.635 1.00 95.75 98 GLY A N 1
ATOM 742 C CA . GLY A 1 98 ? 11.948 24.089 8.729 1.00 95.75 98 GLY A CA 1
ATOM 743 C C . GLY A 1 98 ? 13.391 24.116 8.245 1.00 95.75 98 GLY A C 1
ATOM 744 O O . GLY A 1 98 ? 13.721 23.730 7.122 1.00 95.75 98 GLY A O 1
ATOM 745 N N . LYS A 1 99 ? 14.258 24.649 9.096 1.00 95.75 99 LYS A N 1
ATOM 746 C CA . LYS A 1 99 ? 15.675 24.905 8.787 1.00 95.75 99 LYS A CA 1
ATOM 747 C C . LYS A 1 99 ? 16.600 24.464 9.913 1.00 95.75 99 LYS A C 1
ATOM 749 O O . LYS A 1 99 ? 17.816 24.541 9.773 1.00 95.75 99 LYS A O 1
ATOM 754 N N . THR A 1 100 ? 16.035 24.048 11.039 1.00 97.56 100 THR A N 1
ATOM 755 C CA . THR A 1 100 ? 16.774 23.671 12.233 1.00 97.56 100 THR A CA 1
ATOM 756 C C . THR A 1 100 ? 17.069 22.185 12.164 1.00 97.56 100 THR A C 1
ATOM 758 O O . THR A 1 100 ? 16.155 21.364 12.186 1.00 97.56 100 THR A O 1
ATOM 761 N N . SER A 1 101 ? 18.352 21.833 12.114 1.00 97.25 101 SER A N 1
ATOM 762 C CA . SER A 1 101 ? 18.780 20.440 12.226 1.00 97.25 101 SER A CA 1
ATOM 763 C C . SER A 1 101 ? 18.344 19.850 13.566 1.00 97.25 101 SER A C 1
ATOM 765 O O . SER A 1 101 ? 18.565 20.451 14.621 1.00 97.25 101 SER A O 1
ATOM 767 N N . LEU A 1 102 ? 17.762 18.651 13.542 1.00 97.31 102 LEU A N 1
ATOM 768 C CA . LEU A 1 102 ? 17.431 17.904 14.760 1.00 97.31 102 LEU A CA 1
ATOM 769 C C . LEU A 1 102 ? 18.632 17.117 15.309 1.00 97.31 102 LEU A C 1
ATOM 771 O O . LEU A 1 102 ? 18.501 16.425 16.319 1.00 97.31 102 LEU A O 1
ATOM 775 N N . GLY A 1 103 ? 19.802 17.218 14.666 1.00 96.06 103 GLY A N 1
ATOM 776 C CA . GLY A 1 103 ? 21.045 16.601 15.131 1.00 96.06 103 GLY A CA 1
ATOM 777 C C . GLY A 1 103 ? 21.141 15.098 14.856 1.00 96.06 103 GLY A C 1
ATOM 778 O O . GLY A 1 103 ? 21.836 14.386 15.583 1.00 96.06 103 GLY A O 1
ATOM 779 N N . PHE A 1 104 ? 20.424 14.593 13.847 1.00 96.56 104 PHE A N 1
ATOM 780 C CA . PHE A 1 104 ? 20.552 13.217 13.365 1.00 96.56 104 PHE A CA 1
ATOM 781 C C . PHE A 1 104 ? 20.130 13.068 11.899 1.00 96.56 104 PHE A C 1
ATOM 783 O O . PHE A 1 104 ? 19.542 13.975 11.311 1.00 96.56 104 PHE A O 1
ATOM 790 N N . THR A 1 105 ? 20.439 11.909 11.321 1.00 96.62 105 THR A N 1
ATOM 791 C CA . THR A 1 105 ? 20.103 11.540 9.943 1.00 96.62 105 THR A CA 1
ATOM 792 C C . THR A 1 105 ? 19.208 10.301 9.913 1.00 96.62 105 THR A C 1
ATOM 794 O O . THR A 1 105 ? 19.150 9.524 10.870 1.00 96.62 105 THR A O 1
ATOM 797 N N . LEU A 1 106 ? 18.502 10.112 8.799 1.00 96.12 106 LEU A N 1
ATOM 798 C CA . LEU A 1 106 ? 17.769 8.888 8.481 1.00 96.12 106 LEU A CA 1
ATOM 799 C C . LEU A 1 106 ? 18.181 8.385 7.100 1.00 96.12 106 LEU A C 1
ATOM 801 O O . LEU A 1 106 ? 18.392 9.174 6.182 1.00 96.12 106 LEU A O 1
ATOM 805 N N . ARG A 1 107 ? 18.263 7.063 6.943 1.00 92.75 107 ARG A N 1
ATOM 806 C CA . ARG A 1 107 ? 18.533 6.418 5.654 1.00 92.75 107 ARG A CA 1
ATOM 807 C C . ARG A 1 107 ? 17.224 6.144 4.930 1.00 92.75 107 ARG A C 1
ATOM 809 O O . ARG A 1 107 ? 16.537 5.182 5.265 1.00 92.75 107 ARG A O 1
ATOM 816 N N . VAL A 1 108 ? 16.869 6.999 3.972 1.00 92.88 108 VAL A N 1
ATOM 817 C CA . VAL A 1 108 ? 15.592 6.938 3.235 1.00 92.88 108 VAL A CA 1
ATOM 818 C C . VAL A 1 108 ? 15.831 6.898 1.718 1.00 92.88 108 VAL A C 1
ATOM 820 O O . VAL A 1 108 ? 16.783 7.526 1.254 1.00 92.88 108 VAL A O 1
ATOM 823 N N . PRO A 1 109 ? 14.994 6.194 0.929 1.00 91.19 109 PRO A N 1
ATOM 824 C CA . PRO A 1 109 ? 15.107 6.175 -0.535 1.00 91.19 109 PRO A CA 1
ATOM 825 C C . PRO A 1 109 ? 14.989 7.584 -1.111 1.00 91.19 109 PRO A C 1
ATOM 827 O O . PRO A 1 109 ? 14.194 8.369 -0.606 1.00 91.19 109 PRO A O 1
ATOM 830 N N . ASP A 1 110 ? 15.709 7.933 -2.174 1.00 88.38 110 ASP A N 1
ATOM 831 C CA . ASP A 1 110 ? 15.666 9.302 -2.710 1.00 88.38 110 ASP A CA 1
ATOM 832 C C . ASP A 1 110 ? 14.341 9.704 -3.336 1.00 88.38 110 ASP A C 1
ATOM 834 O O . ASP A 1 110 ? 13.962 10.867 -3.239 1.00 88.38 110 ASP A O 1
ATOM 838 N N . ASP A 1 111 ? 13.627 8.751 -3.911 1.00 87.62 111 ASP A N 1
ATOM 839 C CA . ASP A 1 111 ? 12.323 8.924 -4.541 1.00 87.62 111 ASP A CA 1
ATOM 840 C C . ASP A 1 111 ? 11.153 8.881 -3.545 1.00 87.62 111 ASP A C 1
ATOM 842 O O . ASP A 1 111 ? 10.015 9.157 -3.921 1.00 87.62 111 ASP A O 1
ATOM 846 N N . TRP A 1 112 ? 11.398 8.566 -2.268 1.00 93.50 112 TRP A N 1
ATOM 847 C CA . TRP A 1 112 ? 10.338 8.514 -1.264 1.00 93.50 112 TRP A CA 1
ATOM 848 C C . TRP A 1 112 ? 9.830 9.914 -0.889 1.00 93.50 112 TRP A C 1
ATOM 850 O O . TRP A 1 112 ? 10.552 10.714 -0.293 1.00 93.50 112 TRP A O 1
ATOM 860 N N . ILE A 1 113 ? 8.560 10.195 -1.179 1.00 94.12 113 ILE A N 1
ATOM 861 C CA . ILE A 1 113 ? 7.937 11.500 -0.930 1.00 94.12 113 ILE A CA 1
ATOM 862 C C . ILE A 1 113 ? 6.834 11.398 0.118 1.00 94.12 113 ILE A C 1
ATOM 864 O O . ILE A 1 113 ? 5.988 10.499 0.113 1.00 94.12 113 ILE A O 1
ATOM 868 N N . VAL A 1 114 ? 6.813 12.378 1.013 1.00 94.88 114 VAL A N 1
ATOM 869 C CA . VAL A 1 114 ? 5.704 12.680 1.911 1.00 94.88 114 VAL A CA 1
ATOM 870 C C . VAL A 1 114 ? 5.308 14.127 1.640 1.00 94.88 114 VAL A C 1
ATOM 872 O O . VAL A 1 114 ? 5.994 15.028 2.120 1.00 94.88 114 VAL A O 1
ATOM 875 N N . PRO A 1 115 ? 4.239 14.365 0.861 1.00 93.38 115 PRO A N 1
ATOM 876 C CA . PRO A 1 115 ? 3.811 15.720 0.549 1.00 93.38 115 PRO A CA 1
ATOM 877 C C . PRO A 1 115 ? 3.534 16.524 1.819 1.00 93.38 115 PRO A C 1
ATOM 879 O O . PRO A 1 115 ? 3.161 15.966 2.857 1.00 93.38 115 PRO A O 1
ATOM 882 N N . ASP A 1 116 ? 3.690 17.841 1.722 1.00 93.25 116 ASP A N 1
ATOM 883 C CA . ASP A 1 116 ? 3.347 18.731 2.824 1.00 93.25 116 ASP A CA 1
ATOM 884 C C . ASP A 1 116 ? 1.854 18.619 3.184 1.00 93.25 116 ASP A C 1
ATOM 886 O O . ASP A 1 116 ? 1.040 18.102 2.420 1.00 93.25 116 ASP A O 1
ATOM 890 N N . ALA A 1 117 ? 1.477 19.039 4.390 1.00 91.00 117 ALA A N 1
ATOM 891 C CA . ALA A 1 117 ? 0.075 19.074 4.796 1.00 91.00 117 ALA A CA 1
ATOM 892 C C . ALA A 1 117 ? -0.652 20.140 3.975 1.00 91.00 117 ALA A C 1
ATOM 894 O O . ALA A 1 117 ? -0.079 21.173 3.635 1.00 91.00 117 ALA A O 1
ATOM 895 N N . GLY A 1 118 ? -1.932 19.915 3.692 1.00 86.62 118 GLY A N 1
ATOM 896 C CA . GLY A 1 118 ? -2.759 20.894 2.993 1.00 86.62 118 GLY A CA 1
ATOM 897 C C . GLY A 1 118 ? -3.598 20.313 1.867 1.00 86.62 118 GLY A C 1
ATOM 898 O O . GLY A 1 118 ? -3.631 19.113 1.634 1.00 86.62 118 GLY A O 1
ATOM 899 N N . ARG A 1 119 ? -4.315 21.200 1.172 1.00 82.19 119 ARG A N 1
ATOM 900 C CA . ARG A 1 119 ? -5.291 20.824 0.133 1.00 82.19 119 ARG A CA 1
ATOM 901 C C . ARG A 1 119 ? -4.657 20.251 -1.134 1.00 82.19 119 ARG A C 1
ATOM 903 O O . ARG A 1 119 ? -5.340 19.572 -1.885 1.00 82.19 119 ARG A O 1
ATOM 910 N N . GLU A 1 120 ? -3.383 20.547 -1.370 1.00 82.69 120 GLU A N 1
ATOM 911 C CA . GLU A 1 120 ? -2.621 20.041 -2.520 1.00 82.69 120 GLU A CA 1
ATOM 912 C C . GLU A 1 120 ? -2.049 18.641 -2.270 1.00 82.69 120 GLU A C 1
ATOM 914 O O . GLU A 1 120 ? -1.554 17.991 -3.189 1.00 82.69 120 GLU A O 1
ATOM 919 N N . ASN A 1 121 ? -2.117 18.159 -1.029 1.00 86.25 121 ASN A N 1
ATOM 920 C CA . ASN A 1 121 ? -1.691 16.815 -0.704 1.00 86.25 121 ASN A CA 1
ATOM 921 C C . ASN A 1 121 ? -2.703 15.806 -1.282 1.00 86.25 121 ASN A C 1
ATOM 923 O O . ASN A 1 121 ? -3.898 15.907 -0.987 1.00 86.25 121 ASN A O 1
ATOM 927 N N . PRO A 1 122 ? -2.250 14.810 -2.066 1.00 84.12 122 PRO A N 1
ATOM 928 C CA . PRO A 1 122 ? -3.126 13.820 -2.697 1.00 84.12 122 PRO A CA 1
ATOM 929 C C . PRO A 1 122 ? -3.866 12.914 -1.700 1.00 84.12 122 PRO A C 1
ATOM 931 O O . PRO A 1 122 ? -4.730 12.152 -2.114 1.00 84.12 122 PRO A O 1
ATOM 934 N N . TYR A 1 123 ? -3.522 12.992 -0.414 1.00 82.31 123 TYR A N 1
ATOM 935 C CA . TYR A 1 123 ? -4.126 12.254 0.694 1.00 82.31 123 TYR A CA 1
ATOM 936 C C . TYR A 1 123 ? -4.960 13.160 1.622 1.00 82.31 123 TYR A C 1
ATOM 938 O O . TYR A 1 123 ? -5.258 12.801 2.760 1.00 82.31 123 TYR A O 1
ATOM 946 N N . GLY A 1 124 ? -5.292 14.378 1.181 1.00 80.12 124 GLY A N 1
ATOM 947 C CA . GLY A 1 124 ? -6.031 15.355 1.980 1.00 80.12 124 GLY A CA 1
ATOM 948 C C . GLY A 1 124 ? -5.166 16.089 3.012 1.00 80.12 124 GLY A C 1
ATOM 949 O O . GLY A 1 124 ? -3.941 16.117 2.935 1.00 80.12 124 GLY A O 1
ATOM 950 N N . LEU A 1 125 ? -5.797 16.727 4.004 1.00 81.75 125 LEU A N 1
ATOM 951 C CA . LEU A 1 125 ? -5.113 17.695 4.878 1.00 81.75 125 LEU A CA 1
ATOM 952 C C . LEU A 1 125 ? -3.948 17.108 5.693 1.00 81.75 125 LEU A C 1
ATOM 954 O O . LEU A 1 125 ? -2.995 17.836 5.957 1.00 81.75 125 LEU A O 1
ATOM 958 N N . THR A 1 126 ? -4.025 15.828 6.074 1.00 82.94 126 THR A N 1
ATOM 959 C CA . THR A 1 126 ? -3.003 15.060 6.819 1.00 82.94 126 THR A CA 1
ATOM 960 C C . THR A 1 126 ? -2.245 15.830 7.924 1.00 82.94 126 THR A C 1
ATOM 962 O O . THR A 1 126 ? -1.012 15.776 7.965 1.00 82.94 126 THR A O 1
ATOM 965 N N . PRO A 1 127 ? -2.934 16.539 8.847 1.00 80.25 127 PRO A N 1
ATOM 966 C CA . PRO A 1 127 ? -2.253 17.323 9.881 1.00 80.25 127 PRO A CA 1
ATOM 967 C C . PRO A 1 127 ? -1.422 16.446 10.834 1.00 80.25 127 PRO A C 1
ATOM 969 O O . PRO A 1 127 ? -0.344 16.853 11.264 1.00 80.25 127 PRO A O 1
ATOM 972 N N . ASN A 1 128 ? -1.889 15.225 11.117 1.00 88.00 128 ASN A N 1
ATOM 973 C CA . ASN A 1 128 ? -1.189 14.274 11.979 1.00 88.00 128 ASN A CA 1
ATOM 974 C C . ASN A 1 128 ? 0.015 13.662 11.261 1.00 88.00 128 ASN A C 1
ATOM 976 O O . ASN A 1 128 ? 1.137 13.797 11.743 1.00 88.00 128 ASN A O 1
ATOM 980 N N . ALA A 1 129 ? -0.205 13.039 10.092 1.00 91.06 129 ALA A N 1
ATOM 981 C CA . ALA A 1 129 ? 0.821 12.347 9.302 1.00 91.06 129 ALA A CA 1
ATOM 982 C C . ALA A 1 129 ? 1.741 11.498 10.187 1.00 91.06 129 ALA A C 1
ATOM 984 O O . ALA A 1 129 ? 2.959 11.696 10.260 1.00 91.06 129 ALA A O 1
ATOM 985 N N . ASN A 1 130 ? 1.109 10.599 10.926 1.00 94.75 130 ASN A N 1
ATOM 986 C CA . ASN A 1 130 ? 1.773 9.726 11.873 1.00 94.75 130 ASN A CA 1
ATOM 987 C C . ASN A 1 130 ? 2.607 8.693 11.110 1.00 94.75 130 ASN A C 1
ATOM 989 O O . ASN A 1 130 ? 2.243 8.280 10.007 1.00 94.75 130 ASN A O 1
ATOM 993 N N . PHE A 1 131 ? 3.774 8.331 11.639 1.00 95.94 131 PHE A N 1
ATOM 994 C CA . PHE A 1 131 ? 4.725 7.475 10.939 1.00 95.94 131 PHE A CA 1
ATOM 995 C C . PHE A 1 131 ? 5.293 6.370 11.817 1.00 95.94 131 PHE A C 1
ATOM 997 O O . PHE A 1 131 ? 5.462 6.524 13.029 1.00 95.94 131 PHE A O 1
ATOM 1004 N N . ALA A 1 132 ? 5.658 5.270 11.163 1.00 97.12 132 ALA A N 1
ATOM 1005 C CA . ALA A 1 132 ? 6.516 4.243 11.728 1.00 97.12 132 ALA A CA 1
ATOM 1006 C C . ALA A 1 132 ? 7.565 3.822 10.697 1.00 97.12 132 ALA A C 1
ATOM 1008 O O . ALA A 1 132 ? 7.242 3.332 9.612 1.00 97.12 132 ALA A O 1
ATOM 1009 N N . PHE A 1 133 ? 8.832 4.003 11.047 1.00 97.25 133 PHE A N 1
ATOM 1010 C CA . PHE A 1 133 ? 9.974 3.614 10.238 1.00 97.25 133 PHE A CA 1
ATOM 1011 C C . PHE A 1 133 ? 10.628 2.377 10.830 1.00 97.25 133 PHE A C 1
ATOM 1013 O O . PHE A 1 133 ? 11.195 2.451 11.918 1.00 97.25 133 PHE A O 1
ATOM 1020 N N . LEU A 1 134 ? 10.566 1.250 10.120 1.00 96.56 134 LEU A N 1
ATOM 1021 C CA . LEU A 1 134 ? 11.356 0.071 10.466 1.00 96.56 134 LEU A CA 1
ATOM 1022 C C . LEU A 1 134 ? 12.824 0.389 10.240 1.00 96.56 134 LEU A C 1
ATOM 1024 O O . LEU A 1 134 ? 13.221 0.707 9.121 1.00 96.56 134 LEU A O 1
ATOM 1028 N N . LEU A 1 135 ? 13.610 0.331 11.305 1.00 93.25 135 LEU A N 1
ATOM 1029 C CA . LEU A 1 135 ? 15.036 0.584 11.244 1.00 93.25 135 LEU A CA 1
ATOM 1030 C C . LEU A 1 135 ? 15.752 -0.536 10.470 1.00 93.25 135 LEU A C 1
ATOM 1032 O O . LEU A 1 135 ? 15.213 -1.637 10.340 1.00 93.25 135 LEU A O 1
ATOM 1036 N N . PRO A 1 136 ? 16.981 -0.289 9.974 1.00 86.50 136 PRO A N 1
ATOM 1037 C CA . PRO A 1 136 ? 17.727 -1.278 9.192 1.00 86.50 136 PRO A CA 1
ATOM 1038 C C . PRO A 1 136 ? 18.036 -2.592 9.926 1.00 86.50 136 PRO A C 1
ATOM 1040 O O . PRO A 1 136 ? 18.430 -3.561 9.285 1.00 86.50 136 PRO A O 1
ATOM 1043 N N . ASP A 1 137 ? 17.869 -2.637 11.251 1.00 84.31 137 ASP A N 1
ATOM 1044 C CA . ASP A 1 137 ? 17.976 -3.868 12.039 1.00 84.31 137 ASP A CA 1
ATOM 1045 C C . ASP A 1 137 ? 16.814 -4.849 11.802 1.00 84.31 137 ASP A C 1
ATOM 1047 O O . ASP A 1 137 ? 16.920 -6.014 12.177 1.00 84.31 137 ASP A O 1
ATOM 1051 N N . GLY A 1 138 ? 15.720 -4.398 11.178 1.00 86.06 138 GLY A N 1
ATOM 1052 C CA . GLY A 1 138 ? 14.533 -5.206 10.908 1.00 86.06 138 GLY A CA 1
ATOM 1053 C C . GLY A 1 138 ? 13.719 -5.581 12.151 1.00 86.06 138 GLY A C 1
ATOM 1054 O O . GLY A 1 138 ? 12.743 -6.317 12.031 1.00 86.06 138 GLY A O 1
ATOM 1055 N N . GLU A 1 139 ? 14.076 -5.067 13.327 1.00 86.81 139 GLU A N 1
ATOM 1056 C CA . GLU A 1 139 ? 13.534 -5.491 14.623 1.00 86.81 139 GLU A CA 1
ATOM 1057 C C . GLU A 1 139 ? 12.900 -4.332 15.401 1.00 86.81 139 GLU A C 1
ATOM 1059 O O . GLU A 1 139 ? 12.031 -4.552 16.253 1.00 86.81 139 GLU A O 1
ATOM 1064 N N . GLN A 1 140 ? 13.304 -3.092 15.113 1.00 93.19 140 GLN A N 1
ATOM 1065 C CA . GLN A 1 140 ? 12.848 -1.907 15.830 1.00 93.19 140 GLN A CA 1
ATOM 1066 C C . GLN A 1 140 ? 12.215 -0.871 14.904 1.00 93.19 140 GLN A C 1
ATOM 1068 O O . GLN A 1 140 ? 12.615 -0.692 13.758 1.00 93.19 140 GLN A O 1
ATOM 1073 N N . VAL A 1 141 ? 11.243 -0.129 15.430 1.00 95.69 141 VAL A N 1
ATOM 1074 C CA . VAL A 1 141 ? 10.565 0.956 14.723 1.00 95.69 141 VAL A CA 1
ATOM 1075 C C . VAL A 1 141 ? 10.770 2.293 15.416 1.00 95.69 141 VAL A C 1
ATOM 1077 O O . VAL A 1 141 ? 10.509 2.435 16.611 1.00 95.69 141 VAL A O 1
ATOM 1080 N N . LEU A 1 142 ? 11.198 3.295 14.652 1.00 95.75 142 LEU A N 1
ATOM 1081 C CA . LEU A 1 142 ? 11.115 4.696 15.049 1.00 95.75 142 LEU A CA 1
ATOM 1082 C C . LEU A 1 142 ? 9.722 5.216 14.697 1.00 95.75 142 LEU A C 1
ATOM 1084 O O . LEU A 1 142 ? 9.273 5.057 13.567 1.00 95.75 142 LEU A O 1
ATOM 1088 N N . GLN A 1 143 ? 9.037 5.834 15.648 1.00 95.19 143 GLN A N 1
ATOM 1089 C CA . GLN A 1 143 ? 7.660 6.288 15.477 1.00 95.19 143 GLN A CA 1
ATOM 1090 C C . GLN A 1 143 ? 7.526 7.764 15.853 1.00 95.19 143 GLN A C 1
ATOM 1092 O O . GLN A 1 143 ? 8.317 8.283 16.643 1.00 95.19 143 GLN A O 1
ATOM 1097 N N . GLY A 1 144 ? 6.528 8.432 15.284 1.00 93.75 144 GLY A N 1
ATOM 1098 C CA . GLY A 1 144 ? 6.227 9.828 15.580 1.00 93.75 144 GLY A CA 1
ATOM 1099 C C . GLY A 1 144 ? 5.086 10.367 14.723 1.00 93.75 144 GLY A C 1
ATOM 1100 O O . GLY A 1 144 ? 4.350 9.600 14.106 1.00 93.75 144 GLY A O 1
ATOM 1101 N N . CYS A 1 145 ? 4.970 11.692 14.676 1.00 92.75 145 CYS A N 1
ATOM 1102 C CA . CYS A 1 145 ? 3.974 12.418 13.891 1.00 92.75 145 CYS A CA 1
ATOM 1103 C C . CYS A 1 145 ? 4.607 13.520 13.037 1.00 92.75 145 CYS A C 1
ATOM 1105 O O . CYS A 1 145 ? 5.820 13.711 13.065 1.00 92.75 145 CYS A O 1
ATOM 1107 N N . LYS A 1 146 ? 3.785 14.241 12.273 1.00 92.19 146 LYS A N 1
ATOM 1108 C CA . LYS A 1 146 ? 4.127 15.398 11.434 1.00 92.19 146 LYS A CA 1
ATOM 1109 C C . LYS A 1 146 ? 5.274 15.157 10.451 1.00 92.19 146 LYS A C 1
ATOM 1111 O O . LYS A 1 146 ? 5.996 16.101 10.135 1.00 92.19 146 LYS A O 1
ATOM 1116 N N . VAL A 1 147 ? 5.454 13.937 9.945 1.00 95.44 147 VAL A N 1
ATOM 1117 C CA . VAL A 1 147 ? 6.502 13.726 8.940 1.00 95.44 147 VAL A CA 1
ATOM 1118 C C . VAL A 1 147 ? 6.163 14.470 7.646 1.00 95.44 147 VAL A C 1
ATOM 1120 O O . VAL A 1 147 ? 5.018 14.462 7.193 1.00 95.44 147 VAL A O 1
ATOM 1123 N N . CYS A 1 148 ? 7.173 15.083 7.035 1.00 96.38 148 CYS A N 1
ATOM 1124 C CA . CYS A 1 148 ? 7.115 15.625 5.682 1.00 96.38 148 CYS A CA 1
ATOM 1125 C C . CYS A 1 148 ? 8.437 15.359 4.944 1.00 96.38 148 CYS A C 1
ATOM 1127 O O . CYS A 1 148 ? 9.497 15.231 5.559 1.00 96.38 148 CYS A O 1
ATOM 1129 N N . ARG A 1 149 ? 8.359 15.241 3.619 1.00 96.31 149 ARG A N 1
ATOM 1130 C CA . ARG A 1 149 ? 9.475 15.179 2.676 1.00 96.31 149 ARG A CA 1
ATOM 1131 C C . ARG A 1 149 ? 8.937 15.479 1.284 1.00 96.31 149 ARG A C 1
ATOM 1133 O O . ARG A 1 149 ? 8.502 14.583 0.567 1.00 96.31 149 ARG A O 1
ATOM 1140 N N . ASP A 1 150 ? 8.944 16.747 0.918 1.00 93.88 150 ASP A N 1
ATOM 1141 C CA . ASP A 1 150 ? 8.313 17.272 -0.292 1.00 93.88 150 ASP A CA 1
ATOM 1142 C C . ASP A 1 150 ? 9.202 17.181 -1.545 1.00 93.88 150 ASP A C 1
ATOM 1144 O O . ASP A 1 150 ? 8.715 17.392 -2.655 1.00 93.88 150 ASP A O 1
ATOM 1148 N N . LYS A 1 151 ? 10.496 16.860 -1.393 1.00 94.06 151 LYS A N 1
ATOM 1149 C CA . LYS A 1 151 ? 11.478 16.862 -2.489 1.00 94.06 151 LYS A CA 1
ATOM 1150 C C . LYS A 1 151 ? 12.301 15.574 -2.564 1.00 94.06 151 LYS A C 1
ATOM 1152 O O . LYS A 1 151 ? 12.848 15.150 -1.539 1.00 94.06 151 LYS A O 1
ATOM 1157 N N . PRO A 1 152 ? 12.485 14.999 -3.771 1.00 93.69 152 PRO A N 1
ATOM 1158 C CA . PRO A 1 152 ? 13.392 13.876 -3.965 1.00 93.69 152 PRO A CA 1
ATOM 1159 C C . PRO A 1 152 ? 14.820 14.227 -3.544 1.00 93.69 152 PRO A C 1
ATOM 1161 O O . PRO A 1 152 ? 15.299 15.329 -3.811 1.00 93.69 152 PRO A O 1
ATOM 1164 N N . GLY A 1 153 ? 15.492 13.310 -2.848 1.00 92.50 153 GLY A N 1
ATOM 1165 C CA . GLY A 1 153 ? 16.844 13.524 -2.314 1.00 92.50 153 GLY A CA 1
ATOM 1166 C C . GLY A 1 153 ? 16.957 14.595 -1.215 1.00 92.50 153 GLY A C 1
ATOM 1167 O O . GLY A 1 153 ? 18.045 14.794 -0.676 1.00 92.50 153 GLY A O 1
ATOM 1168 N N . GLY A 1 154 ? 15.855 15.259 -0.851 1.00 94.88 154 GLY A N 1
ATOM 1169 C CA . GLY A 1 154 ? 15.808 16.285 0.189 1.00 94.88 154 GLY A CA 1
ATOM 1170 C C . GLY A 1 154 ? 15.845 15.722 1.618 1.00 94.88 154 GLY A C 1
ATOM 1171 O O . GLY A 1 154 ? 15.810 14.493 1.799 1.00 94.88 154 GLY A O 1
ATOM 1172 N N . PRO A 1 155 ? 15.907 16.611 2.629 1.00 98.00 155 PRO A N 1
ATOM 1173 C CA . PRO A 1 155 ? 15.870 16.236 4.042 1.00 98.00 155 PRO A CA 1
ATOM 1174 C C . PRO A 1 155 ? 14.520 15.621 4.441 1.00 98.00 155 PRO A C 1
ATOM 1176 O O . PRO A 1 155 ? 13.528 15.718 3.718 1.00 98.00 155 PRO A O 1
ATOM 1179 N N . VAL A 1 156 ? 14.488 14.988 5.613 1.00 98.38 156 VAL A N 1
ATOM 1180 C CA . VAL A 1 156 ? 13.251 14.532 6.262 1.00 98.38 156 VAL A CA 1
ATOM 1181 C C . VAL A 1 156 ? 12.854 15.558 7.318 1.00 98.38 156 VAL A C 1
ATOM 1183 O O . VAL A 1 156 ? 13.682 15.952 8.130 1.00 98.38 156 VAL A O 1
ATOM 1186 N N . TYR A 1 157 ? 11.593 15.971 7.351 1.00 98.25 157 TYR A N 1
ATOM 1187 C CA . TYR A 1 157 ? 11.091 16.922 8.341 1.00 98.25 157 TYR A CA 1
ATOM 1188 C C . TYR A 1 157 ? 10.321 16.178 9.426 1.00 98.25 157 TYR A C 1
ATOM 1190 O O . TYR A 1 157 ? 9.367 15.468 9.112 1.00 98.25 157 TYR A O 1
ATOM 1198 N N . LEU A 1 158 ? 10.734 16.331 10.686 1.00 96.38 158 LEU A N 1
ATOM 1199 C CA . LEU A 1 158 ? 10.139 15.691 11.865 1.00 96.38 158 LEU A CA 1
ATOM 1200 C C . LEU A 1 158 ? 9.878 16.727 12.979 1.00 96.38 158 LEU A C 1
ATOM 1202 O O . LEU A 1 158 ? 10.450 17.814 12.953 1.00 96.38 158 LEU A O 1
ATOM 1206 N N . PRO A 1 159 ? 9.017 16.449 13.975 1.00 93.00 159 PRO A N 1
ATOM 1207 C CA . PRO A 1 159 ? 8.726 17.392 15.052 1.00 93.00 159 PRO A CA 1
ATOM 1208 C C . PRO A 1 159 ? 9.979 17.828 15.820 1.00 93.00 159 PRO A C 1
ATOM 1210 O O . PRO A 1 159 ? 10.853 17.012 16.116 1.00 93.00 159 PRO A O 1
ATOM 1213 N N . ASP A 1 160 ? 10.025 19.100 16.218 1.00 93.69 160 ASP A N 1
ATOM 1214 C CA . ASP A 1 160 ? 11.166 19.717 16.909 1.00 93.69 160 ASP A CA 1
ATOM 1215 C C . ASP A 1 160 ? 11.590 18.968 18.183 1.00 93.69 160 ASP A C 1
ATOM 1217 O O . ASP A 1 160 ? 12.779 18.840 18.478 1.00 93.69 160 ASP A O 1
ATOM 1221 N N . TRP A 1 161 ? 10.635 18.398 18.919 1.00 91.38 161 TRP A N 1
ATOM 1222 C CA . TRP A 1 161 ? 10.892 17.631 20.130 1.00 91.38 161 TRP A CA 1
ATOM 1223 C C . TRP A 1 161 ? 11.696 16.353 19.873 1.00 91.38 161 TRP A C 1
ATOM 1225 O O . TRP A 1 161 ? 12.318 15.849 20.810 1.00 91.38 161 TRP A O 1
ATOM 1235 N N . MET A 1 162 ? 11.757 15.846 18.636 1.00 93.50 162 MET A N 1
ATOM 1236 C CA . MET A 1 162 ? 12.614 14.708 18.277 1.00 93.50 162 MET A CA 1
ATOM 1237 C C . MET A 1 162 ? 14.111 15.057 18.268 1.00 93.50 162 MET A C 1
ATOM 1239 O O . MET A 1 162 ? 14.935 14.144 18.210 1.00 93.50 162 MET A O 1
ATOM 1243 N N . ARG A 1 163 ? 14.487 16.340 18.434 1.00 93.88 163 ARG A N 1
ATOM 1244 C CA . ARG A 1 163 ? 15.875 16.740 18.748 1.00 93.88 163 ARG A CA 1
ATOM 1245 C C . ARG A 1 163 ? 16.396 16.093 20.034 1.00 93.88 163 ARG A C 1
ATOM 1247 O O . ARG A 1 163 ? 17.594 15.881 20.194 1.00 93.88 163 ARG A O 1
ATOM 1254 N N . LEU A 1 164 ? 15.494 15.790 20.973 1.00 92.31 164 LEU A N 1
ATOM 1255 C CA . LEU A 1 164 ? 15.832 15.149 22.239 1.00 92.31 164 LEU A CA 1
ATOM 1256 C C . LEU A 1 164 ? 15.927 13.627 22.029 1.00 92.31 164 LEU A C 1
ATOM 1258 O O . LEU A 1 164 ? 14.925 13.014 21.658 1.00 92.31 164 LEU A O 1
ATOM 1262 N N . PRO A 1 165 ? 17.077 12.978 22.312 1.00 88.25 165 PRO A N 1
ATOM 1263 C CA . PRO A 1 165 ? 17.253 11.538 22.097 1.00 88.25 165 PRO A CA 1
ATOM 1264 C C . PRO A 1 165 ? 16.180 10.659 22.757 1.00 88.25 165 PRO A C 1
ATOM 1266 O O . PRO A 1 165 ? 15.760 9.662 22.175 1.00 88.25 165 PRO A O 1
ATOM 1269 N N . GLY A 1 166 ? 15.675 11.060 23.929 1.00 86.81 166 GLY A N 1
ATOM 1270 C CA . GLY A 1 166 ? 14.595 10.347 24.620 1.00 86.81 166 GLY A CA 1
ATOM 1271 C C . GLY A 1 166 ? 13.285 10.263 23.823 1.00 86.81 166 GLY A C 1
ATOM 1272 O O . GLY A 1 166 ? 12.548 9.296 23.984 1.00 86.81 166 GLY A O 1
ATOM 1273 N N . ASN A 1 167 ? 13.030 11.212 22.915 1.00 87.88 167 ASN A N 1
ATOM 1274 C CA . ASN A 1 167 ? 11.824 11.263 22.080 1.00 87.88 167 ASN A CA 1
ATOM 1275 C C . ASN A 1 167 ? 11.956 10.492 20.758 1.00 87.88 167 ASN A C 1
ATOM 1277 O O . ASN A 1 167 ? 11.009 10.448 19.980 1.00 87.88 167 ASN A O 1
ATOM 1281 N N . ARG A 1 168 ? 13.121 9.895 20.489 1.00 89.69 168 ARG A N 1
ATOM 1282 C CA . ARG A 1 168 ? 13.388 9.073 19.298 1.00 89.69 168 ARG A CA 1
ATOM 1283 C C . ARG A 1 168 ? 13.850 7.663 19.661 1.00 89.69 168 ARG A C 1
ATOM 1285 O O . ARG A 1 168 ? 14.584 7.035 18.903 1.00 89.69 168 ARG A O 1
ATOM 1292 N N . LYS A 1 169 ? 13.438 7.173 20.836 1.00 90.81 169 LYS A N 1
ATOM 1293 C CA . LYS A 1 169 ? 13.709 5.803 21.277 1.00 90.81 169 LYS A CA 1
ATOM 1294 C C . LYS A 1 169 ? 12.929 4.818 20.389 1.00 90.81 169 LYS A C 1
ATOM 1296 O O . LYS A 1 169 ? 11.698 4.886 20.377 1.00 90.81 169 LYS A O 1
ATOM 1301 N N . PRO A 1 170 ? 13.606 3.911 19.665 1.00 92.94 170 PRO A N 1
ATOM 1302 C CA . PRO A 1 170 ? 12.926 2.902 18.867 1.00 92.94 170 PRO A CA 1
ATOM 1303 C C . PRO A 1 170 ? 12.157 1.909 19.744 1.00 92.94 170 PRO A C 1
ATOM 1305 O O . PRO A 1 170 ? 12.503 1.678 20.904 1.00 92.94 170 PRO A O 1
ATOM 1308 N N . VAL A 1 171 ? 11.119 1.307 19.172 1.00 93.06 171 VAL A N 1
ATOM 1309 C CA . VAL A 1 171 ? 10.268 0.310 19.831 1.00 93.06 171 VAL A CA 1
ATOM 1310 C C . VAL A 1 171 ? 10.430 -1.025 19.126 1.00 93.06 171 VAL A C 1
ATOM 1312 O O . VAL A 1 171 ? 10.412 -1.077 17.902 1.00 93.06 171 VAL A O 1
ATOM 1315 N N . SER A 1 172 ? 10.567 -2.117 19.875 1.00 94.25 172 SER A N 1
ATOM 1316 C CA . SER A 1 172 ? 10.657 -3.449 19.274 1.00 94.25 172 SER A CA 1
ATOM 1317 C C . SER A 1 172 ? 9.334 -3.858 18.624 1.00 94.25 172 SER A C 1
ATOM 1319 O O . SER A 1 172 ? 8.276 -3.774 19.253 1.00 94.25 172 SER A O 1
ATOM 1321 N N . LEU A 1 173 ? 9.405 -4.419 17.415 1.00 94.25 173 LEU A N 1
ATOM 1322 C CA . LEU A 1 173 ? 8.276 -5.082 16.760 1.00 94.25 173 LEU A CA 1
ATOM 1323 C C . LEU A 1 173 ? 7.776 -6.316 17.523 1.00 94.25 173 LEU A C 1
ATOM 1325 O O . LEU A 1 173 ? 6.704 -6.828 17.224 1.00 94.25 173 LEU A O 1
ATOM 1329 N N . ARG A 1 174 ? 8.533 -6.814 18.503 1.00 93.25 174 ARG A N 1
ATOM 1330 C CA . ARG A 1 174 ? 8.179 -7.973 19.337 1.00 93.25 174 ARG A CA 1
ATOM 1331 C C . ARG A 1 174 ? 7.778 -7.574 20.759 1.00 93.25 174 ARG A C 1
ATOM 1333 O O . ARG A 1 174 ? 7.452 -8.446 21.560 1.00 93.25 174 ARG A O 1
ATOM 1340 N N . GLY A 1 175 ? 7.817 -6.274 21.062 1.00 92.25 175 GLY A N 1
ATOM 1341 C CA . GLY A 1 175 ? 7.468 -5.708 22.364 1.00 92.25 175 GLY A CA 1
ATOM 1342 C C . GLY A 1 175 ? 5.962 -5.649 22.620 1.00 92.25 175 GLY A C 1
ATOM 1343 O O . GLY A 1 175 ? 5.166 -6.215 21.878 1.00 92.25 175 GLY A O 1
ATOM 1344 N N . ASP A 1 176 ? 5.564 -4.940 23.672 1.00 92.06 176 ASP A N 1
ATOM 1345 C CA . ASP A 1 176 ? 4.165 -4.820 24.111 1.00 92.06 176 ASP A CA 1
ATOM 1346 C C . ASP A 1 176 ? 3.305 -3.861 23.264 1.00 92.06 176 ASP A C 1
ATOM 1348 O O . ASP A 1 176 ? 2.077 -3.915 23.325 1.00 92.06 176 ASP A O 1
ATOM 1352 N N . GLY A 1 177 ? 3.926 -2.990 22.465 1.00 92.88 177 GLY A N 1
ATOM 1353 C CA . GLY A 1 177 ? 3.242 -1.983 21.652 1.00 92.88 177 GLY A CA 1
ATOM 1354 C C . GLY A 1 177 ? 2.597 -0.836 22.438 1.00 92.88 177 GLY A C 1
ATOM 1355 O O . GLY A 1 177 ? 1.790 -0.105 21.859 1.00 92.88 177 GLY A O 1
ATOM 1356 N N . LEU A 1 178 ? 2.929 -0.667 23.724 1.00 91.12 178 LEU A N 1
ATOM 1357 C CA . LEU A 1 178 ? 2.501 0.475 24.546 1.00 91.12 178 LEU A CA 1
ATOM 1358 C C . LEU A 1 178 ? 3.331 1.728 24.240 1.00 91.12 178 LEU A C 1
ATOM 1360 O O . LEU A 1 178 ? 2.845 2.859 24.336 1.00 91.12 178 LEU A O 1
ATOM 1364 N N . ASP A 1 179 ? 4.583 1.515 23.836 1.00 80.56 179 ASP A N 1
ATOM 1365 C CA . ASP A 1 179 ? 5.508 2.564 23.440 1.00 80.56 179 ASP A CA 1
ATOM 1366 C C . ASP A 1 179 ? 5.376 2.944 21.955 1.00 80.56 179 ASP A C 1
ATOM 1368 O O . ASP A 1 179 ? 4.995 2.140 21.104 1.00 80.56 179 ASP A O 1
ATOM 1372 N N . GLY A 1 180 ? 5.711 4.195 21.616 1.00 69.88 180 GLY A N 1
ATOM 1373 C CA . GLY A 1 180 ? 5.738 4.635 20.220 1.00 69.88 180 GLY A CA 1
ATOM 1374 C C . GLY A 1 180 ? 5.559 6.130 20.011 1.00 69.88 180 GLY A C 1
ATOM 1375 O O . GLY A 1 180 ? 6.158 6.661 19.089 1.00 69.88 180 GLY A O 1
ATOM 1376 N N . GLY A 1 181 ? 4.766 6.825 20.838 1.00 74.81 181 GLY A N 1
ATOM 1377 C CA . GLY A 1 181 ? 4.568 8.280 20.707 1.00 74.81 181 GLY A CA 1
ATOM 1378 C C . GLY A 1 181 ? 4.083 8.732 19.321 1.00 74.81 181 GLY A C 1
ATOM 1379 O O . GLY A 1 181 ? 4.248 9.897 18.970 1.00 74.81 181 GLY A O 1
ATOM 1380 N N . GLY A 1 182 ? 3.547 7.799 18.531 1.00 79.62 182 GLY A N 1
ATOM 1381 C CA . GLY A 1 182 ? 3.235 7.982 17.121 1.00 79.62 182 GLY A CA 1
ATOM 1382 C C . GLY A 1 182 ? 1.876 8.629 16.899 1.00 79.62 182 GLY A C 1
ATOM 1383 O O . GLY A 1 182 ? 1.706 9.329 15.917 1.00 79.62 182 GLY A O 1
ATOM 1384 N N . GLN A 1 183 ? 0.942 8.441 17.834 1.00 89.19 183 GLN A N 1
ATOM 1385 C CA . GLN A 1 183 ? -0.285 9.229 17.945 1.00 89.19 183 GLN A CA 1
ATOM 1386 C C . GLN A 1 183 ? -0.010 10.415 18.878 1.00 89.19 183 GLN A C 1
ATOM 1388 O O . GLN A 1 183 ? 0.315 10.214 20.054 1.00 89.19 183 GLN A O 1
ATOM 1393 N N . GLY A 1 184 ? -0.088 11.638 18.359 1.00 85.12 184 GLY A N 1
ATOM 1394 C CA . GLY A 1 184 ? 0.248 12.879 19.047 1.00 85.12 184 GLY A CA 1
ATOM 1395 C C . GLY A 1 184 ? -0.509 13.037 20.364 1.00 85.12 184 GLY A C 1
ATOM 1396 O O . GLY A 1 184 ? 0.139 13.174 21.413 1.00 85.12 184 GLY A O 1
ATOM 1397 N N . ALA A 1 185 ? -1.839 12.933 20.319 1.00 91.06 185 ALA A N 1
ATOM 1398 C CA . ALA A 1 185 ? -2.722 13.114 21.465 1.00 91.06 185 ALA A CA 1
ATOM 1399 C C . ALA A 1 185 ? -2.590 12.002 22.504 1.00 91.06 185 ALA A C 1
ATOM 1401 O O . ALA A 1 185 ? -2.346 12.297 23.665 1.00 91.06 185 ALA A O 1
ATOM 1402 N N . SER A 1 186 ? -2.721 10.726 22.125 1.00 95.06 186 SER A N 1
ATOM 1403 C CA . SER A 1 186 ? -2.718 9.609 23.090 1.00 95.06 186 SER A CA 1
ATOM 1404 C C . SER A 1 186 ? -1.321 9.125 23.502 1.00 95.06 186 SER A C 1
ATOM 1406 O O . SER A 1 186 ? -1.160 8.466 24.535 1.00 95.06 186 SER A O 1
ATOM 1408 N N . GLY A 1 187 ? -0.289 9.414 22.702 1.00 92.69 187 GLY A N 1
ATOM 1409 C CA . GLY A 1 187 ? 1.062 8.861 22.867 1.00 92.69 187 GLY A CA 1
ATOM 1410 C C . GLY A 1 187 ? 1.175 7.368 22.523 1.00 92.69 187 GLY A C 1
ATOM 1411 O O . GLY A 1 187 ? 2.185 6.733 22.861 1.00 92.69 187 GLY A O 1
ATOM 1412 N N . MET A 1 188 ? 0.143 6.803 21.890 1.00 95.31 188 MET A N 1
ATOM 1413 C CA . MET A 1 188 ? 0.071 5.399 21.481 1.00 95.31 188 MET A CA 1
ATOM 1414 C C . MET A 1 188 ? 0.842 5.150 20.173 1.00 95.31 188 MET A C 1
ATOM 1416 O O . MET A 1 188 ? 1.348 6.074 19.533 1.00 95.31 188 MET A O 1
ATOM 1420 N N . SER A 1 189 ? 0.985 3.881 19.789 1.00 95.25 189 SER A N 1
ATOM 1421 C CA . SER A 1 189 ? 1.749 3.468 18.606 1.00 95.25 189 SER A CA 1
ATOM 1422 C C . SER A 1 189 ? 1.142 3.978 17.281 1.00 95.25 189 SER A C 1
ATOM 1424 O O . SER A 1 189 ? -0.064 3.875 17.041 1.00 95.25 189 SER A O 1
ATOM 1426 N N . ALA A 1 190 ? 1.999 4.481 16.383 1.00 95.31 190 ALA A N 1
ATOM 1427 C CA . ALA A 1 190 ? 1.649 4.744 14.983 1.00 95.31 190 ALA A CA 1
ATOM 1428 C C . ALA A 1 190 ? 1.506 3.441 14.182 1.00 95.31 190 ALA A C 1
ATOM 1430 O O . ALA A 1 190 ? 0.670 3.365 13.289 1.00 95.31 190 ALA A O 1
ATOM 1431 N N . LEU A 1 191 ? 2.267 2.394 14.517 1.00 96.62 191 LEU A N 1
ATOM 1432 C CA . LEU A 1 191 ? 2.197 1.103 13.830 1.00 96.62 191 LEU A CA 1
ATOM 1433 C C . LEU A 1 191 ? 1.041 0.219 14.332 1.00 96.62 191 LEU A C 1
ATOM 1435 O O . LEU A 1 191 ? 0.310 -0.355 13.530 1.00 96.62 191 LEU A O 1
ATOM 1439 N N . GLY A 1 192 ? 0.876 0.105 15.651 1.00 96.31 192 GLY A N 1
ATOM 1440 C CA . GLY A 1 192 ? -0.160 -0.721 16.269 1.00 96.31 192 GLY A CA 1
ATOM 1441 C C . GLY A 1 192 ? -1.560 -0.252 15.894 1.00 96.31 192 GLY A C 1
ATOM 1442 O O . GLY A 1 192 ? -1.835 0.947 15.889 1.00 96.31 192 GLY A O 1
ATOM 1443 N N . GLY A 1 193 ? -2.421 -1.203 15.534 1.00 96.12 193 GLY A N 1
ATOM 1444 C CA . GLY A 1 193 ? -3.817 -0.970 15.164 1.00 96.12 193 GLY A CA 1
ATOM 1445 C C . GLY A 1 193 ? -4.056 -0.156 13.894 1.00 96.12 193 GLY A C 1
ATOM 1446 O O . GLY A 1 193 ? -5.178 0.292 13.663 1.00 96.12 193 GLY A O 1
ATOM 1447 N N . THR A 1 194 ? -3.024 0.063 13.079 1.00 97.81 194 THR A N 1
ATOM 1448 C CA . THR A 1 194 ? -3.173 0.614 11.729 1.00 97.81 194 THR A CA 1
ATOM 1449 C C . THR A 1 194 ? -3.703 -0.464 10.801 1.00 97.81 194 THR A C 1
ATOM 1451 O O . THR A 1 194 ? -3.063 -1.504 10.673 1.00 97.81 194 THR A O 1
ATOM 1454 N N . LEU A 1 195 ? -4.821 -0.196 10.128 1.00 98.06 195 LEU A N 1
ATOM 1455 C CA . LEU A 1 195 ? -5.329 -1.062 9.065 1.00 98.06 195 LEU A CA 1
ATOM 1456 C C . LEU A 1 195 ? -4.340 -1.063 7.892 1.00 98.06 195 LEU A C 1
ATOM 1458 O O . LEU A 1 195 ? -4.044 -0.011 7.325 1.00 98.06 195 LEU A O 1
ATOM 1462 N N . ARG A 1 196 ? -3.800 -2.230 7.555 1.00 95.62 196 ARG A N 1
ATOM 1463 C CA . ARG A 1 196 ? -2.751 -2.410 6.545 1.00 95.62 196 ARG A CA 1
ATOM 1464 C C . ARG A 1 196 ? -3.321 -2.556 5.137 1.00 95.62 196 ARG A C 1
ATOM 1466 O O . ARG A 1 196 ? -4.482 -2.922 4.945 1.00 95.62 196 ARG A O 1
ATOM 1473 N N . LEU A 1 197 ? -2.466 -2.336 4.139 1.00 90.12 197 LEU A N 1
ATOM 1474 C CA . LEU A 1 197 ? -2.756 -2.752 2.764 1.00 90.12 197 LEU A CA 1
ATOM 1475 C C . LEU A 1 197 ? -3.163 -4.236 2.730 1.00 90.12 197 LEU A C 1
ATOM 1477 O O . LEU A 1 197 ? -2.572 -5.082 3.403 1.00 90.12 197 LEU A O 1
ATOM 1481 N N . GLY A 1 198 ? -4.199 -4.552 1.961 1.00 89.12 198 GLY A N 1
ATOM 1482 C CA . GLY A 1 198 ? -4.778 -5.884 1.841 1.00 89.12 198 GLY A CA 1
ATOM 1483 C C . GLY A 1 198 ? -5.816 -6.231 2.914 1.00 89.12 198 GLY A C 1
ATOM 1484 O O . GLY A 1 198 ? -6.639 -7.120 2.696 1.00 89.12 198 GLY A O 1
ATOM 1485 N N . GLU A 1 199 ? -5.853 -5.548 4.060 1.00 94.56 199 GLU A N 1
ATOM 1486 C CA . GLU A 1 199 ? -6.695 -5.967 5.189 1.00 94.56 199 GLU A CA 1
ATOM 1487 C C . GLU A 1 199 ? -8.183 -5.690 4.999 1.00 94.56 199 GLU A C 1
ATOM 1489 O O . GLU A 1 199 ? -9.009 -6.480 5.450 1.00 94.56 199 GLU A O 1
ATOM 1494 N N . LEU A 1 200 ? -8.559 -4.632 4.284 1.00 93.06 200 LEU A N 1
ATOM 1495 C CA . LEU A 1 200 ? -9.965 -4.347 3.968 1.00 93.06 200 LEU A CA 1
ATOM 1496 C C . LEU A 1 200 ? -10.437 -4.986 2.654 1.00 93.06 200 LEU A C 1
ATOM 1498 O O . LEU A 1 200 ? -11.636 -4.986 2.374 1.00 93.06 200 LEU A O 1
ATOM 1502 N N . VAL A 1 201 ? -9.520 -5.546 1.859 1.00 86.69 201 VAL A N 1
ATOM 1503 C CA . VAL A 1 201 ? -9.818 -6.068 0.512 1.00 86.69 201 VAL A CA 1
ATOM 1504 C C . VAL A 1 201 ? -9.589 -7.572 0.353 1.00 86.69 201 VAL A C 1
ATOM 1506 O O . VAL A 1 201 ? -10.241 -8.199 -0.472 1.00 86.69 201 VAL A O 1
ATOM 1509 N N . GLY A 1 202 ? -8.688 -8.170 1.135 1.00 77.56 202 GLY A N 1
ATOM 1510 C CA . GLY A 1 202 ? -8.386 -9.600 1.073 1.00 77.56 202 GLY A CA 1
ATOM 1511 C C . GLY A 1 202 ? -9.451 -10.469 1.745 1.00 77.56 202 GLY A C 1
ATOM 1512 O O . GLY A 1 202 ? -10.385 -9.973 2.368 1.00 77.56 202 GLY A O 1
ATOM 1513 N N . GLU A 1 203 ? -9.291 -11.788 1.689 1.00 79.44 203 GLU A N 1
ATOM 1514 C CA . GLU A 1 203 ? -10.256 -12.726 2.290 1.00 79.44 203 GLU A CA 1
ATOM 1515 C C . GLU A 1 203 ? -10.068 -12.906 3.803 1.00 79.44 203 GLU A C 1
ATOM 1517 O O . GLU A 1 203 ? -11.016 -13.193 4.530 1.00 79.44 203 GLU A O 1
ATOM 1522 N N . ARG A 1 204 ? -8.838 -12.724 4.301 1.00 83.94 204 ARG A N 1
ATOM 1523 C CA . ARG A 1 204 ? -8.504 -12.979 5.709 1.00 83.94 204 ARG A CA 1
ATOM 1524 C C . ARG A 1 204 ? -9.160 -11.954 6.637 1.00 83.94 204 ARG A C 1
ATOM 1526 O O . ARG A 1 204 ? -9.182 -10.770 6.293 1.00 83.94 204 ARG A O 1
ATOM 1533 N N . PRO A 1 205 ? -9.639 -12.364 7.823 1.00 90.62 205 PRO A N 1
ATOM 1534 C CA . PRO A 1 205 ? -10.123 -11.424 8.823 1.00 90.62 205 PRO A CA 1
ATOM 1535 C C . PRO A 1 205 ? -8.976 -10.578 9.389 1.00 90.62 205 PRO A C 1
ATOM 1537 O O . PRO A 1 205 ? -7.821 -11.006 9.400 1.00 90.62 205 PRO A O 1
ATOM 1540 N N . ILE A 1 206 ? -9.317 -9.403 9.911 1.00 96.62 206 ILE A N 1
ATOM 1541 C CA . ILE A 1 206 ? -8.375 -8.504 10.586 1.00 96.62 206 ILE A CA 1
ATOM 1542 C C . ILE A 1 206 ? -8.283 -8.960 12.044 1.00 96.62 206 ILE A C 1
ATOM 1544 O O . ILE A 1 206 ? -9.290 -9.014 12.753 1.00 96.62 206 ILE A O 1
ATOM 1548 N N . ARG A 1 207 ? -7.083 -9.365 12.470 1.00 96.50 207 ARG A N 1
ATOM 1549 C CA . ARG A 1 207 ? -6.854 -10.073 13.743 1.00 96.50 207 ARG A CA 1
ATOM 1550 C C . ARG A 1 207 ? -6.114 -9.228 14.780 1.00 96.50 207 ARG A C 1
ATOM 1552 O O . ARG A 1 207 ? -5.285 -9.738 15.530 1.00 96.50 207 ARG A O 1
ATOM 1559 N N . HIS A 1 208 ? -6.405 -7.937 14.804 1.00 98.19 208 HIS A N 1
ATOM 1560 C CA . HIS A 1 208 ? -5.852 -6.998 15.767 1.00 98.19 208 HIS A CA 1
ATOM 1561 C C . HIS A 1 208 ? -6.872 -5.895 16.072 1.00 98.19 208 HIS A C 1
ATOM 1563 O O . HIS A 1 208 ? -7.764 -5.623 15.267 1.00 98.19 208 HIS A O 1
ATOM 1569 N N . ALA A 1 209 ? -6.744 -5.251 17.230 1.00 98.62 209 ALA A N 1
ATOM 1570 C CA . ALA A 1 209 ? -7.521 -4.067 17.566 1.00 98.62 209 ALA A CA 1
ATOM 1571 C C . ALA A 1 209 ? -7.147 -2.940 16.603 1.00 98.62 209 ALA A C 1
ATOM 1573 O O . ALA A 1 209 ? -5.976 -2.799 16.246 1.00 98.62 209 ALA A O 1
ATOM 1574 N N . ILE A 1 210 ? -8.121 -2.144 16.178 1.00 98.69 210 ILE A N 1
ATOM 1575 C CA . ILE A 1 210 ? -7.889 -1.025 15.255 1.00 98.69 210 ILE A CA 1
ATOM 1576 C C . ILE A 1 210 ? -7.850 0.299 16.010 1.00 98.69 210 ILE A C 1
ATOM 1578 O O . ILE A 1 210 ? -8.177 0.371 17.194 1.00 98.69 210 ILE A O 1
ATOM 1582 N N . LYS A 1 211 ? -7.452 1.367 15.333 1.00 97.81 211 LYS A N 1
ATOM 1583 C CA . LYS A 1 211 ? -7.542 2.723 15.872 1.00 97.81 211 LYS A CA 1
ATOM 1584 C C . LYS A 1 211 ? -8.668 3.483 15.192 1.00 97.81 211 LYS A C 1
ATOM 1586 O O . LYS A 1 211 ? -8.888 3.322 13.989 1.00 97.81 211 LYS A O 1
ATOM 1591 N N . ILE A 1 212 ? -9.329 4.335 15.966 1.00 97.69 212 ILE A N 1
ATOM 1592 C CA . ILE A 1 212 ? -10.312 5.297 15.475 1.00 97.69 212 ILE A CA 1
ATOM 1593 C C . ILE A 1 212 ? -10.069 6.667 16.107 1.00 97.69 212 ILE A C 1
ATOM 1595 O O . ILE A 1 212 ? -9.618 6.757 17.255 1.00 97.69 212 ILE A O 1
ATOM 1599 N N . ASN A 1 213 ? -10.438 7.720 15.379 1.00 95.50 213 ASN A N 1
ATOM 1600 C CA . ASN A 1 213 ? -10.449 9.089 15.889 1.00 95.50 213 ASN A CA 1
ATOM 1601 C C . ASN A 1 213 ? -11.892 9.625 15.879 1.00 95.50 213 ASN A C 1
ATOM 1603 O O . ASN A 1 213 ? -12.404 10.034 14.837 1.00 95.50 213 ASN A O 1
ATOM 1607 N N . PRO A 1 214 ? -12.599 9.567 17.018 1.00 95.00 214 PRO A N 1
ATOM 1608 C CA . PRO A 1 214 ? -13.847 10.288 17.240 1.00 95.00 214 PRO A CA 1
ATOM 1609 C C . PRO A 1 214 ? -13.643 11.807 17.315 1.00 95.00 214 PRO A C 1
ATOM 1611 O O . PRO A 1 214 ? -12.565 12.294 17.653 1.00 95.00 214 PRO A O 1
ATOM 1614 N N . PHE A 1 215 ? -14.726 12.567 17.131 1.00 96.56 215 PHE A N 1
ATOM 1615 C CA . PHE A 1 215 ? -14.738 14.000 17.434 1.00 96.56 215 PHE A CA 1
ATOM 1616 C C . PHE A 1 215 ? -14.604 14.241 18.948 1.00 96.56 215 PHE A C 1
ATOM 1618 O O . PHE A 1 215 ? -15.580 14.116 19.701 1.00 96.56 215 PHE A O 1
ATOM 1625 N N . ALA A 1 216 ? -13.409 14.596 19.423 1.00 96.62 216 ALA A N 1
ATOM 1626 C CA . ALA A 1 216 ? -13.112 14.645 20.851 1.00 96.62 216 ALA A CA 1
ATOM 1627 C C . ALA A 1 216 ? -13.905 15.733 21.578 1.00 96.62 216 ALA A C 1
ATOM 1629 O O . ALA A 1 216 ? -14.322 15.514 22.714 1.00 96.62 216 ALA A O 1
ATOM 1630 N N . ALA A 1 217 ? -14.216 16.855 20.917 1.00 96.50 217 ALA A N 1
ATOM 1631 C CA . ALA A 1 217 ? -15.068 17.885 21.510 1.00 96.50 217 ALA A CA 1
ATOM 1632 C C . ALA A 1 217 ? -16.462 17.358 21.890 1.00 96.50 217 ALA A C 1
ATOM 1634 O O . ALA A 1 217 ? -17.059 17.834 22.853 1.00 96.50 217 ALA A O 1
ATOM 1635 N N . ARG A 1 218 ? -16.969 16.355 21.163 1.00 97.19 218 ARG A N 1
ATOM 1636 C CA . ARG A 1 218 ? -18.273 15.735 21.413 1.00 97.19 218 ARG A CA 1
ATOM 1637 C C . ARG A 1 218 ? -18.192 14.544 22.364 1.00 97.19 218 ARG A C 1
ATOM 1639 O O . ARG A 1 218 ? -19.097 14.364 23.173 1.00 97.19 218 ARG A O 1
ATOM 1646 N N . TYR A 1 219 ? -17.152 13.722 22.241 1.00 97.88 219 TYR A N 1
ATOM 1647 C CA . TYR A 1 219 ? -17.122 12.398 22.869 1.00 97.88 219 TYR A CA 1
ATOM 1648 C C . TYR A 1 219 ? -16.046 12.217 23.935 1.00 97.88 219 TYR A C 1
ATOM 1650 O O . TYR A 1 219 ? -16.280 11.479 24.886 1.00 97.88 219 TYR A O 1
ATOM 1658 N N . CYS A 1 220 ? -14.893 12.874 23.810 1.00 98.25 220 CYS A N 1
ATOM 1659 C CA . CYS A 1 220 ? -13.812 12.720 24.777 1.00 98.25 220 CYS A CA 1
ATOM 1660 C C . CYS A 1 220 ? -14.116 13.563 26.014 1.00 98.25 220 CYS A C 1
ATOM 1662 O O . CYS A 1 220 ? -14.368 14.766 25.909 1.00 98.25 220 CYS A O 1
ATOM 1664 N N . HIS A 1 221 ? -14.124 12.938 27.183 1.00 98.50 221 HIS A N 1
ATOM 1665 C CA . HIS A 1 221 ? -14.335 13.635 28.443 1.00 98.50 221 HIS A CA 1
ATOM 1666 C C . HIS A 1 221 ? -13.058 14.310 28.943 1.00 98.50 221 HIS A C 1
ATOM 1668 O O . HIS A 1 221 ? -11.963 13.798 28.746 1.00 98.50 221 HIS A O 1
ATOM 1674 N N . TYR A 1 222 ? -13.197 15.427 29.654 1.00 98.44 222 TYR A N 1
ATOM 1675 C CA . TYR A 1 222 ? -12.121 15.989 30.462 1.00 98.44 222 TYR A CA 1
ATOM 1676 C C . TYR A 1 222 ? -12.667 16.549 31.777 1.00 98.44 222 TYR A C 1
ATOM 1678 O O . TYR A 1 222 ? -13.620 17.331 31.791 1.00 98.44 222 TYR A O 1
ATOM 1686 N N . SER A 1 223 ? -11.983 16.223 32.869 1.00 97.56 223 SER A N 1
ATOM 1687 C CA . SER A 1 223 ? -12.038 16.924 34.148 1.00 97.56 223 SER A CA 1
ATOM 1688 C C . SER A 1 223 ? -10.634 16.968 34.765 1.00 97.56 223 SER A C 1
ATOM 1690 O O . SER A 1 223 ? -9.691 16.380 34.234 1.00 97.56 223 SER A O 1
ATOM 1692 N N . LYS A 1 224 ? -10.463 17.655 35.899 1.00 95.25 224 LYS A N 1
ATOM 1693 C CA . LYS A 1 224 ? -9.172 17.639 36.613 1.00 95.25 224 LYS A CA 1
ATOM 1694 C C . LYS A 1 224 ? -8.840 16.247 37.161 1.00 95.25 224 LYS A C 1
ATOM 1696 O O . LYS A 1 224 ? -7.673 15.887 37.259 1.00 95.25 224 LYS A O 1
ATOM 1701 N N . GLU A 1 225 ? -9.867 15.476 37.499 1.00 96.94 225 GLU A N 1
ATOM 1702 C CA . GLU A 1 225 ? -9.782 14.108 38.007 1.00 96.94 225 GLU A CA 1
ATOM 1703 C C . GLU A 1 225 ? -9.594 13.093 36.869 1.00 96.94 225 GLU A C 1
ATOM 1705 O O . GLU A 1 225 ? -8.931 12.075 37.057 1.00 96.94 225 GLU A O 1
ATOM 1710 N N . VAL A 1 226 ? -10.148 13.379 35.685 1.00 96.75 226 VAL A N 1
ATOM 1711 C CA . VAL A 1 226 ? -10.041 12.548 34.479 1.00 96.75 226 VAL A CA 1
ATOM 1712 C C . VAL A 1 226 ? -9.487 13.402 33.330 1.00 96.75 226 VAL A C 1
ATOM 1714 O O . VAL A 1 226 ? -10.262 13.967 32.556 1.00 96.75 226 VAL A O 1
ATOM 1717 N N . PRO A 1 227 ? -8.154 13.507 33.175 1.00 95.81 227 PRO A N 1
ATOM 1718 C CA . PRO A 1 227 ? -7.505 14.499 32.307 1.00 95.81 227 PRO A CA 1
ATOM 1719 C C . PRO A 1 227 ? -7.558 14.164 30.803 1.00 95.81 227 PRO A C 1
ATOM 1721 O O . PRO A 1 227 ? -6.647 14.500 30.049 1.00 95.81 227 PRO A O 1
ATOM 1724 N N . GLY A 1 228 ? -8.611 13.487 30.342 1.00 97.50 228 GLY A N 1
ATOM 1725 C CA . GLY A 1 228 ? -8.824 13.180 28.927 1.00 97.50 228 GLY A CA 1
ATOM 1726 C C . GLY A 1 228 ? -8.143 11.926 28.404 1.00 97.50 228 GLY A C 1
ATOM 1727 O O . GLY A 1 228 ? -8.156 11.694 27.196 1.00 97.50 228 GLY A O 1
ATOM 1728 N N . TRP A 1 229 ? -7.591 11.084 29.277 1.00 97.88 229 TRP A N 1
ATOM 1729 C CA . TRP A 1 229 ? -6.980 9.819 28.876 1.00 97.88 229 TRP A CA 1
ATOM 1730 C C . TRP A 1 229 ? -7.052 8.757 29.975 1.00 97.88 229 TRP A C 1
ATOM 1732 O O . TRP A 1 229 ? -7.199 9.064 31.159 1.00 97.88 229 TRP A O 1
ATOM 1742 N N . ARG A 1 230 ? -6.947 7.493 29.564 1.00 97.12 230 ARG A N 1
ATOM 1743 C CA . ARG A 1 230 ? -6.774 6.317 30.426 1.00 97.12 230 ARG A CA 1
ATOM 1744 C C . ARG A 1 230 ? -5.822 5.329 29.768 1.00 97.12 230 ARG A C 1
ATOM 1746 O O . ARG A 1 230 ? -5.589 5.400 28.563 1.00 97.12 230 ARG A O 1
ATOM 1753 N N . TRP A 1 231 ? -5.312 4.377 30.545 1.00 96.75 231 TRP A N 1
ATOM 1754 C CA . TRP A 1 231 ? -4.505 3.291 29.990 1.00 96.75 231 TRP A CA 1
ATOM 1755 C C . TRP A 1 231 ? -5.255 2.595 28.832 1.00 96.75 231 TRP A C 1
ATOM 1757 O O . TRP A 1 231 ? -6.443 2.298 28.991 1.00 96.75 231 TRP A O 1
ATOM 1767 N N . PRO A 1 232 ? -4.595 2.321 27.688 1.00 96.81 232 PRO A N 1
ATOM 1768 C CA . PRO A 1 232 ? -3.151 2.405 27.437 1.00 96.81 232 PRO A CA 1
ATOM 1769 C C . PRO A 1 232 ? -2.638 3.745 26.884 1.00 96.81 232 PRO A C 1
ATOM 1771 O O . PRO A 1 232 ? -1.434 3.870 26.652 1.00 96.81 232 PRO A O 1
ATOM 1774 N N . ALA A 1 233 ? -3.495 4.751 26.687 1.00 97.38 233 ALA A N 1
ATOM 1775 C CA . ALA A 1 233 ? -3.014 6.096 26.389 1.00 97.38 233 ALA A CA 1
ATOM 1776 C C . ALA A 1 233 ? -2.212 6.648 27.576 1.00 97.38 233 ALA A C 1
ATOM 1778 O O . ALA A 1 233 ? -2.414 6.261 28.729 1.00 97.38 233 ALA A O 1
ATOM 1779 N N . ARG A 1 234 ? -1.274 7.547 27.280 1.00 93.94 234 ARG A N 1
ATOM 1780 C CA . ARG A 1 234 ? -0.358 8.139 28.272 1.00 93.94 234 ARG A CA 1
ATOM 1781 C C . ARG A 1 234 ? -0.598 9.615 28.520 1.00 93.94 234 ARG A C 1
ATOM 1783 O O . ARG A 1 234 ? -0.029 10.187 29.445 1.00 93.94 234 ARG A O 1
ATOM 1790 N N . ARG A 1 235 ? -1.369 10.235 27.638 1.00 94.94 235 ARG A N 1
ATOM 1791 C CA . ARG A 1 235 ? -1.706 11.650 27.652 1.00 94.94 235 ARG A CA 1
ATOM 1792 C C . ARG A 1 235 ? -2.921 11.883 26.753 1.00 94.94 235 ARG A C 1
ATOM 1794 O O . ARG A 1 235 ? -3.428 10.946 26.135 1.00 94.94 235 ARG A O 1
ATOM 1801 N N . ALA A 1 236 ? -3.364 13.128 26.727 1.00 96.00 236 ALA A N 1
ATOM 1802 C CA . ALA A 1 236 ? -4.349 13.672 25.807 1.00 96.00 236 ALA A CA 1
ATOM 1803 C C . ALA A 1 236 ? -3.742 14.886 25.087 1.00 96.00 236 ALA A C 1
ATOM 1805 O O . ALA A 1 236 ? -2.618 15.299 25.403 1.00 96.00 236 ALA A O 1
ATOM 1806 N N . ASP A 1 237 ? -4.490 15.489 24.162 1.00 94.31 237 ASP A N 1
ATOM 1807 C CA . ASP A 1 237 ? -4.097 16.766 23.572 1.00 94.31 237 ASP A CA 1
ATOM 1808 C C . ASP A 1 237 ? -3.854 17.841 24.637 1.00 94.31 237 ASP A C 1
ATOM 1810 O O . ASP A 1 237 ? -4.557 17.935 25.646 1.00 94.31 237 ASP A O 1
ATOM 1814 N N . SER A 1 238 ? -2.901 18.736 24.375 1.00 92.56 238 SER A N 1
ATOM 1815 C CA . SER A 1 238 ? -2.599 19.863 25.270 1.00 92.56 238 SER A CA 1
ATOM 1816 C C . SER A 1 238 ? -3.767 20.846 25.422 1.00 92.56 238 SER A C 1
ATOM 1818 O O . SER A 1 238 ? -3.804 21.623 26.375 1.00 92.56 238 SER A O 1
ATOM 1820 N N . TYR A 1 239 ? -4.731 20.809 24.500 1.00 94.81 239 TYR A N 1
ATOM 1821 C CA . TYR A 1 239 ? -5.951 21.609 24.533 1.00 94.81 239 TYR A CA 1
ATOM 1822 C C . TYR A 1 239 ? -7.159 20.870 25.135 1.00 94.81 239 TYR A C 1
ATOM 1824 O O . TYR A 1 239 ? -8.257 21.432 25.136 1.00 94.81 239 TYR A O 1
ATOM 1832 N N . ALA A 1 240 ? -6.984 19.655 25.673 1.00 97.31 240 ALA A N 1
ATOM 1833 C CA . ALA A 1 240 ? -8.075 18.826 26.192 1.00 97.31 240 ALA A CA 1
ATOM 1834 C C . ALA A 1 240 ? -8.973 19.578 27.189 1.00 97.31 240 ALA A C 1
ATOM 1836 O O . ALA A 1 240 ? -10.186 19.618 27.000 1.00 97.31 240 ALA A O 1
ATOM 1837 N N . GLU A 1 241 ? -8.393 20.286 28.167 1.00 97.19 241 GLU A N 1
ATOM 1838 C CA . GLU A 1 241 ? -9.146 21.080 29.157 1.00 97.19 241 GLU A CA 1
ATOM 1839 C C . GLU A 1 241 ? -10.1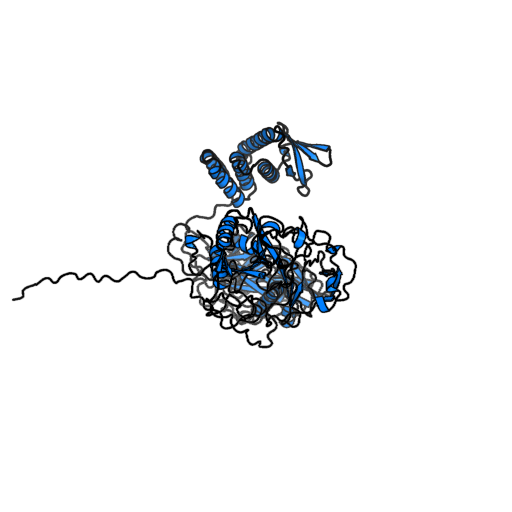50 22.050 28.516 1.00 97.19 241 GLU A C 1
ATOM 1841 O O . GLU A 1 241 ? -11.281 22.237 28.982 1.00 97.19 241 GLU A O 1
ATOM 1846 N N . LYS A 1 242 ? -9.749 22.659 27.400 1.00 96.94 242 LYS A N 1
ATOM 1847 C CA . LYS A 1 242 ? -10.546 23.670 26.710 1.00 96.94 242 LYS A CA 1
ATOM 1848 C C . LYS A 1 242 ? -11.555 23.049 25.754 1.00 96.94 242 LYS A C 1
ATOM 1850 O O . LYS A 1 242 ? -12.673 23.556 25.697 1.00 96.94 242 LYS A O 1
ATOM 1855 N N . THR A 1 243 ? -11.208 21.962 25.071 1.00 96.75 243 THR A N 1
ATOM 1856 C CA . THR A 1 243 ? -11.984 21.446 23.930 1.00 96.75 243 THR A CA 1
ATOM 1857 C C . THR A 1 243 ? -12.788 20.192 24.240 1.00 96.75 243 THR A C 1
ATOM 1859 O O . THR A 1 243 ? -13.884 20.054 23.714 1.00 96.75 243 THR A O 1
ATOM 1862 N N . TYR A 1 244 ? -12.294 19.281 25.075 1.00 97.75 244 TYR A N 1
ATOM 1863 C CA . TYR A 1 244 ? -12.945 17.992 25.315 1.00 97.75 244 TYR A CA 1
ATOM 1864 C C . TYR A 1 244 ? -14.158 18.183 26.230 1.00 97.75 244 TYR A C 1
ATOM 1866 O O . TYR A 1 244 ? -14.006 18.580 27.388 1.00 97.75 244 TYR A O 1
ATOM 1874 N N . LYS A 1 245 ? -15.369 17.967 25.698 1.00 95.44 245 LYS A N 1
ATOM 1875 C CA . LYS A 1 245 ? -16.650 18.193 26.400 1.00 95.44 245 LYS A CA 1
ATOM 1876 C C . LYS A 1 245 ? -17.545 16.955 26.448 1.00 95.44 245 LYS A C 1
ATOM 1878 O O . LYS A 1 245 ? -18.734 17.076 26.735 1.00 95.44 245 LYS A O 1
ATOM 1883 N N . GLY A 1 246 ? -16.990 15.771 26.195 1.00 97.31 246 GLY A N 1
ATOM 1884 C CA . GLY A 1 246 ? -17.700 14.509 26.370 1.00 97.31 246 GLY A CA 1
ATOM 1885 C C . GLY A 1 246 ? -18.237 14.360 27.794 1.00 97.31 246 GLY A C 1
ATOM 1886 O O . GLY A 1 246 ? -17.575 14.710 28.772 1.00 97.31 246 GLY A O 1
ATOM 1887 N N . SER A 1 247 ? -19.460 13.848 27.923 1.00 96.38 247 SER A N 1
ATOM 1888 C CA . SER A 1 247 ? -20.140 13.730 29.217 1.00 96.38 247 SER A CA 1
ATOM 1889 C C . SER A 1 247 ? -19.761 12.474 30.003 1.00 96.38 247 SER A C 1
ATOM 1891 O O . SER A 1 247 ? -19.990 12.429 31.208 1.00 96.38 247 SER A O 1
ATOM 1893 N N . ASP A 1 248 ? -19.230 11.443 29.340 1.00 97.88 248 ASP A N 1
ATOM 1894 C CA . ASP A 1 248 ? -18.912 10.169 29.981 1.00 97.88 248 ASP A CA 1
ATOM 1895 C C . ASP A 1 248 ? -17.429 10.107 30.392 1.00 97.88 248 ASP A C 1
ATOM 1897 O O . ASP A 1 248 ? -16.575 9.969 29.516 1.00 97.88 248 ASP A O 1
ATOM 1901 N N . PRO A 1 249 ? -17.088 10.116 31.696 1.00 97.94 249 PRO A N 1
ATOM 1902 C CA . PRO A 1 249 ? -15.701 9.994 32.150 1.00 97.94 249 PRO A CA 1
ATOM 1903 C C . PRO A 1 249 ? -15.044 8.657 31.777 1.00 97.94 249 PRO A C 1
ATOM 1905 O O . PRO A 1 249 ? -13.820 8.532 31.862 1.00 97.94 249 PRO A O 1
ATOM 1908 N N . ALA A 1 250 ? -15.830 7.658 31.355 1.00 98.00 250 ALA A N 1
ATOM 1909 C CA . ALA A 1 250 ? -15.341 6.403 30.799 1.00 98.00 250 ALA A CA 1
ATOM 1910 C C . ALA A 1 250 ? -14.795 6.527 29.366 1.00 98.00 250 ALA A C 1
ATOM 1912 O O . ALA A 1 250 ? -13.987 5.693 28.963 1.00 98.00 250 ALA A O 1
ATOM 1913 N N . LEU A 1 251 ? -15.212 7.550 28.612 1.00 98.62 251 LEU A N 1
ATOM 1914 C CA . LEU A 1 251 ? -14.870 7.726 27.204 1.00 98.62 251 LEU A CA 1
ATOM 1915 C C . LEU A 1 251 ? -13.821 8.827 27.029 1.00 98.62 251 LEU A C 1
ATOM 1917 O O . LEU A 1 251 ? -14.115 10.018 26.972 1.00 98.62 251 LEU A O 1
ATOM 1921 N N . VAL A 1 252 ? -12.568 8.400 26.953 1.00 98.56 252 VAL A N 1
ATOM 1922 C CA . VAL A 1 252 ? -11.381 9.257 26.828 1.00 98.56 252 VAL A CA 1
ATOM 1923 C C . VAL A 1 252 ? -10.344 8.640 25.878 1.00 98.56 252 VAL A C 1
ATOM 1925 O O . VAL A 1 252 ? -10.527 7.506 25.422 1.00 98.56 252 VAL A O 1
ATOM 1928 N N . MET A 1 253 ? -9.227 9.321 25.606 1.00 98.06 253 MET A N 1
ATOM 1929 C CA . MET A 1 253 ? -8.111 8.715 24.863 1.00 98.06 253 MET A CA 1
ATOM 1930 C C . MET A 1 253 ? -7.671 7.394 25.517 1.00 98.06 253 MET A C 1
ATOM 1932 O O . MET A 1 253 ? -7.587 7.296 26.744 1.00 98.06 253 MET A O 1
ATOM 1936 N N . GLY A 1 254 ? -7.406 6.368 24.707 1.00 98.06 254 GLY A N 1
ATOM 1937 C CA . GLY A 1 254 ? -7.061 5.015 25.162 1.00 98.06 254 GLY A CA 1
ATOM 1938 C C . GLY A 1 254 ? -8.260 4.131 25.519 1.00 98.06 254 GLY A C 1
ATOM 1939 O O . GLY A 1 254 ? -8.083 2.972 25.884 1.00 98.06 254 GLY A O 1
ATOM 1940 N N . THR A 1 255 ? -9.493 4.619 25.400 1.00 98.75 255 THR A N 1
ATOM 1941 C CA . THR A 1 255 ? -10.673 3.773 25.636 1.00 98.75 255 THR A CA 1
ATOM 1942 C C . THR A 1 255 ? -10.760 2.669 24.584 1.00 98.75 255 THR A C 1
ATOM 1944 O O . THR A 1 255 ? -10.737 2.962 23.389 1.00 98.75 255 THR A O 1
ATOM 1947 N N . LEU A 1 256 ? -10.875 1.415 25.036 1.00 98.88 256 LEU A N 1
ATOM 1948 C CA . LEU A 1 256 ? -11.185 0.269 24.183 1.00 98.88 256 LEU A CA 1
ATOM 1949 C C . LEU A 1 256 ? -12.698 0.184 23.975 1.00 98.88 256 LEU A C 1
ATOM 1951 O O . LEU A 1 256 ? -13.463 0.074 24.935 1.00 98.88 256 LEU A O 1
ATOM 1955 N N . LEU A 1 257 ? -13.109 0.210 22.716 1.00 98.94 257 LEU A N 1
ATOM 1956 C CA . LEU A 1 257 ? -14.488 0.105 22.271 1.00 98.94 257 LEU A CA 1
ATOM 1957 C C . LEU A 1 257 ? -14.686 -1.219 21.534 1.00 98.94 257 LEU A C 1
ATOM 1959 O O . LEU A 1 257 ? -13.889 -1.567 20.667 1.00 98.94 257 LEU A O 1
ATOM 1963 N N . ALA A 1 258 ? -15.746 -1.957 21.845 1.00 98.88 258 ALA A N 1
ATOM 1964 C CA . ALA A 1 258 ? -16.028 -3.237 21.206 1.00 98.88 258 ALA A CA 1
ATOM 1965 C C . ALA A 1 258 ? -17.529 -3.469 21.013 1.00 98.88 258 ALA A C 1
ATOM 1967 O O . ALA A 1 258 ? -18.369 -2.915 21.727 1.00 98.88 258 ALA A O 1
ATOM 1968 N N . LEU A 1 259 ? -17.865 -4.319 20.043 1.00 98.88 259 LEU A N 1
ATOM 1969 C CA . LEU A 1 259 ? -19.216 -4.849 19.895 1.00 98.88 259 LEU A CA 1
ATOM 1970 C C . LEU A 1 259 ? -19.454 -5.944 20.934 1.00 98.88 259 LEU A C 1
ATOM 1972 O O . LEU A 1 259 ? -18.555 -6.724 21.262 1.00 98.88 259 LEU A O 1
ATOM 1976 N N . LYS A 1 260 ? -20.691 -6.033 21.422 1.00 98.25 260 LYS A N 1
ATOM 1977 C CA . LYS A 1 260 ? -21.089 -7.131 22.300 1.00 98.25 260 LYS A CA 1
ATOM 1978 C C . LYS A 1 260 ? -21.104 -8.478 21.554 1.00 98.25 260 LYS A C 1
ATOM 1980 O O . LYS A 1 260 ? -21.347 -8.497 20.339 1.00 98.25 260 LYS A O 1
ATOM 1985 N N . PRO A 1 261 ? -20.897 -9.610 22.253 1.00 96.94 261 PRO A N 1
ATOM 1986 C CA . PRO A 1 261 ? -20.883 -10.938 21.637 1.00 96.94 261 PRO A CA 1
ATOM 1987 C C . PRO A 1 261 ? -22.174 -11.307 20.893 1.00 96.94 261 PRO A C 1
ATOM 1989 O O . PRO A 1 261 ? -22.115 -12.039 19.912 1.00 96.94 261 PRO A O 1
ATOM 1992 N N . GLU A 1 262 ? -23.326 -10.801 21.336 1.00 96.62 262 GLU A N 1
ATOM 1993 C CA . GLU A 1 262 ? -24.644 -11.063 20.744 1.00 96.62 262 GLU A CA 1
ATOM 1994 C C . GLU A 1 262 ? -25.001 -10.167 19.544 1.00 96.62 262 GLU A C 1
ATOM 1996 O O . GLU A 1 262 ? -26.065 -10.336 18.933 1.00 96.62 262 GLU A O 1
ATOM 2001 N N . ALA A 1 263 ? -24.151 -9.189 19.210 1.00 97.19 263 ALA A N 1
ATOM 2002 C CA . ALA A 1 263 ? -24.303 -8.430 17.976 1.00 97.19 263 ALA A CA 1
ATOM 2003 C C . ALA A 1 263 ? -24.140 -9.369 16.770 1.00 97.19 263 ALA A C 1
ATOM 2005 O O . ALA A 1 263 ? -23.398 -10.348 16.826 1.00 97.19 263 ALA A O 1
ATOM 2006 N N . THR A 1 264 ? -24.822 -9.061 15.667 1.00 97.25 264 THR A N 1
ATOM 2007 C CA . THR A 1 264 ? -24.682 -9.780 14.390 1.00 97.25 264 THR A CA 1
ATOM 2008 C C . THR A 1 264 ? -24.648 -8.774 13.241 1.00 97.25 264 THR A C 1
ATOM 2010 O O . THR A 1 264 ? -25.281 -7.716 13.363 1.00 97.25 264 THR A O 1
ATOM 2013 N N . PRO A 1 265 ? -23.952 -9.072 12.128 1.00 95.88 265 PRO A N 1
ATOM 2014 C CA . PRO A 1 265 ? -23.951 -8.201 10.956 1.00 95.88 265 PRO A CA 1
ATOM 2015 C C . PRO A 1 265 ? -25.362 -7.909 10.438 1.00 95.88 265 PRO A C 1
ATOM 2017 O O . PRO A 1 265 ? -25.650 -6.789 10.030 1.00 95.88 265 PRO A O 1
ATOM 2020 N N . GLU A 1 266 ? -26.259 -8.891 10.509 1.00 96.31 266 GLU A N 1
ATOM 2021 C CA . GLU A 1 266 ? -27.636 -8.803 10.020 1.00 96.31 266 GLU A CA 1
ATOM 2022 C C . GLU A 1 266 ? -28.465 -7.825 10.859 1.00 96.31 266 GLU A C 1
ATOM 2024 O O . GLU A 1 266 ? -29.162 -6.980 10.303 1.00 96.31 266 GLU A O 1
ATOM 2029 N N . ARG A 1 267 ? -28.344 -7.868 12.196 1.00 96.19 267 ARG A N 1
ATOM 2030 C CA . ARG A 1 267 ? -29.028 -6.910 13.088 1.00 96.19 267 ARG A CA 1
ATOM 2031 C C . ARG A 1 267 ? -28.528 -5.478 12.912 1.00 96.19 267 ARG A C 1
ATOM 2033 O O . ARG A 1 267 ? -29.277 -4.544 13.177 1.00 96.19 267 ARG A O 1
ATOM 2040 N N . LEU A 1 268 ? -27.278 -5.313 12.484 1.00 96.38 268 LEU A N 1
ATOM 2041 C CA . LEU A 1 268 ? -26.692 -4.011 12.168 1.00 96.38 268 LEU A CA 1
ATOM 2042 C C . LEU A 1 268 ? -26.888 -3.613 10.697 1.00 96.38 268 LEU A C 1
ATOM 2044 O O . LEU A 1 268 ? -26.447 -2.537 10.306 1.00 96.38 268 LEU A O 1
ATOM 2048 N N . GLY A 1 269 ? -27.535 -4.451 9.879 1.00 96.62 269 GLY A N 1
ATOM 2049 C CA . GLY A 1 269 ? -27.766 -4.186 8.460 1.00 96.62 269 GLY A CA 1
ATOM 2050 C C . GLY A 1 269 ? -26.476 -3.999 7.658 1.00 96.62 269 GLY A C 1
ATOM 2051 O O . GLY A 1 269 ? -26.409 -3.090 6.840 1.00 96.62 269 GLY A O 1
ATOM 2052 N N . LEU A 1 270 ? -25.431 -4.782 7.933 1.00 96.50 270 LEU A N 1
ATOM 2053 C CA . LEU A 1 270 ? -24.165 -4.700 7.200 1.00 96.50 270 LEU A CA 1
ATOM 2054 C C . LEU A 1 270 ? -24.237 -5.547 5.927 1.00 96.50 270 LEU A C 1
ATOM 2056 O O . LEU A 1 270 ? -24.432 -6.765 5.971 1.00 96.50 270 LEU A O 1
ATOM 2060 N N . GLU A 1 271 ? -24.050 -4.907 4.785 1.00 93.31 271 GLU A N 1
ATOM 2061 C CA . GLU A 1 271 ? -24.149 -5.494 3.453 1.00 93.31 271 GLU A CA 1
ATOM 2062 C C . GLU A 1 271 ? -22.770 -5.657 2.817 1.00 93.31 271 GLU A C 1
ATOM 2064 O O . GLU A 1 271 ? -22.511 -6.663 2.155 1.00 93.31 271 GLU A O 1
ATOM 2069 N N . THR A 1 272 ? -21.860 -4.701 3.029 1.00 93.81 272 THR A N 1
ATOM 2070 C CA . THR A 1 272 ? -20.549 -4.729 2.379 1.00 93.81 272 THR A CA 1
ATOM 2071 C C . THR A 1 272 ? -19.601 -5.742 3.022 1.00 93.81 272 THR A C 1
ATOM 2073 O O . THR A 1 272 ? -19.584 -5.948 4.239 1.00 93.81 272 THR A O 1
ATOM 2076 N N . VAL A 1 273 ? -18.748 -6.355 2.193 1.00 93.06 273 VAL A N 1
ATOM 2077 C CA . VAL A 1 273 ? -17.622 -7.180 2.657 1.00 93.06 273 VAL A CA 1
ATOM 2078 C C . VAL A 1 273 ? -16.757 -6.420 3.674 1.00 93.06 273 VAL A C 1
ATOM 2080 O O . VAL A 1 273 ? -16.591 -6.936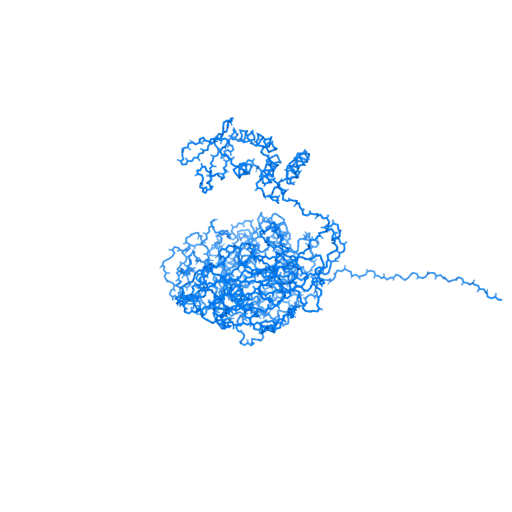 4.779 1.00 93.06 273 VAL A O 1
ATOM 2083 N N . PRO A 1 274 ? -16.248 -5.201 3.396 1.00 95.88 274 PRO A N 1
ATOM 2084 C CA . PRO A 1 274 ? -15.427 -4.478 4.365 1.00 95.88 274 PRO A CA 1
ATOM 2085 C C . PRO A 1 274 ? -16.173 -4.124 5.661 1.00 95.88 274 PRO A C 1
ATOM 2087 O O . PRO A 1 274 ? -15.570 -4.194 6.732 1.00 95.88 274 PRO A O 1
ATOM 2090 N N . GLY A 1 275 ? -17.478 -3.832 5.613 1.00 97.69 275 GLY A N 1
ATOM 2091 C CA . GLY A 1 275 ? -18.288 -3.598 6.814 1.00 97.69 275 GLY A CA 1
ATOM 2092 C C . GLY A 1 275 ? -18.385 -4.844 7.694 1.00 97.69 275 GLY A C 1
ATOM 2093 O O . GLY A 1 275 ? -18.203 -4.774 8.910 1.00 97.69 275 GLY A O 1
ATOM 2094 N N . ARG A 1 276 ? -18.559 -6.023 7.081 1.00 97.19 276 ARG A N 1
ATOM 2095 C CA . ARG A 1 276 ? -18.526 -7.322 7.778 1.00 97.19 276 ARG A CA 1
ATOM 2096 C C . ARG A 1 276 ? -17.140 -7.663 8.334 1.00 97.19 276 ARG A C 1
ATOM 2098 O O . ARG A 1 276 ? -17.048 -8.267 9.403 1.00 97.19 276 ARG A O 1
ATOM 2105 N N . LYS A 1 277 ? -16.060 -7.248 7.665 1.00 97.12 277 LYS A N 1
ATOM 2106 C CA . LYS A 1 277 ? -14.695 -7.393 8.201 1.00 97.12 277 LYS A CA 1
ATOM 2107 C C . LYS A 1 277 ? -14.488 -6.515 9.429 1.00 97.12 277 LYS A C 1
ATOM 2109 O O . LYS A 1 277 ? -14.033 -7.028 10.446 1.00 97.12 277 LYS A O 1
ATOM 2114 N N . LEU A 1 278 ? -14.889 -5.243 9.377 1.00 98.50 278 LEU A N 1
ATOM 2115 C CA . LEU A 1 278 ? -14.844 -4.363 10.548 1.00 98.50 278 LEU A CA 1
ATOM 2116 C C . LEU A 1 278 ? -15.709 -4.891 11.692 1.00 98.50 278 LEU A C 1
ATOM 2118 O O . LEU A 1 278 ? -15.271 -4.852 12.836 1.00 98.50 278 LEU A O 1
ATOM 2122 N N . PHE A 1 279 ? -16.890 -5.440 11.403 1.00 98.81 279 PHE A N 1
ATOM 2123 C CA . PHE A 1 279 ? -17.714 -6.105 12.412 1.00 98.81 279 PHE A CA 1
ATOM 2124 C C . PHE A 1 279 ? -16.942 -7.210 13.143 1.00 98.81 279 PHE A C 1
ATOM 2126 O O . PHE A 1 279 ? -16.892 -7.212 14.375 1.00 98.81 279 PHE A O 1
ATOM 2133 N N . PHE A 1 280 ? -16.312 -8.126 12.395 1.00 98.44 280 PHE A N 1
ATOM 2134 C CA . PHE A 1 280 ? -15.498 -9.191 12.981 1.00 98.44 280 PHE A CA 1
ATOM 2135 C C . PHE A 1 280 ? -14.422 -8.603 13.899 1.00 98.44 280 PHE A C 1
ATOM 2137 O O . PHE A 1 280 ? -14.280 -9.040 15.042 1.00 98.44 280 PHE A O 1
ATOM 2144 N N . THR A 1 281 ? -13.692 -7.593 13.430 1.00 98.69 281 THR A N 1
ATOM 2145 C CA . THR A 1 281 ? -12.617 -6.954 14.194 1.00 98.69 281 THR A CA 1
ATOM 2146 C C . THR A 1 281 ? -13.134 -6.299 15.465 1.00 98.69 281 THR A C 1
ATOM 2148 O O . THR A 1 281 ? -12.605 -6.538 16.546 1.00 98.69 281 THR A O 1
ATOM 2151 N N . LEU A 1 282 ? -14.203 -5.512 15.364 1.00 98.88 282 LEU A N 1
ATOM 2152 C CA . LEU A 1 282 ? -14.767 -4.754 16.477 1.00 98.88 282 LEU A CA 1
ATOM 2153 C C . LEU A 1 282 ? -15.400 -5.657 17.542 1.00 98.88 282 LEU A C 1
ATOM 2155 O O . LEU A 1 282 ? -15.418 -5.286 18.712 1.00 98.88 282 LEU A O 1
ATOM 2159 N N . GLN A 1 283 ? -15.894 -6.841 17.173 1.00 98.69 283 GLN A N 1
ATOM 2160 C CA . GLN A 1 283 ? -16.401 -7.817 18.141 1.00 98.69 283 GLN A CA 1
ATOM 2161 C C . GLN A 1 283 ? -15.280 -8.628 18.805 1.00 98.69 283 GLN A C 1
ATOM 2163 O O . GLN A 1 283 ? -15.385 -8.989 19.977 1.00 98.69 283 GLN A O 1
ATOM 2168 N N . ASN A 1 284 ? -14.218 -8.950 18.063 1.00 98.69 284 ASN A N 1
ATOM 2169 C CA . ASN A 1 284 ? -13.184 -9.869 18.538 1.00 98.69 284 ASN A CA 1
ATOM 2170 C C . ASN A 1 284 ? -11.956 -9.184 19.136 1.00 98.69 284 ASN A C 1
ATOM 2172 O O . ASN A 1 284 ? -11.304 -9.793 19.974 1.00 98.69 284 ASN A O 1
ATOM 2176 N N . TYR A 1 285 ? -11.643 -7.955 18.735 1.00 98.75 285 TYR A N 1
ATOM 2177 C CA . TYR A 1 285 ? -10.443 -7.220 19.154 1.00 98.75 285 TYR A CA 1
ATOM 2178 C C . TYR A 1 285 ? -10.745 -5.773 19.568 1.00 98.75 285 TYR A C 1
ATOM 2180 O O . TYR A 1 285 ? -10.075 -5.237 20.444 1.00 98.75 285 TYR A O 1
ATOM 2188 N N . GLY A 1 286 ? -11.777 -5.158 18.986 1.00 98.75 286 GLY A N 1
ATOM 2189 C CA . GLY A 1 286 ? -12.208 -3.800 19.314 1.00 98.75 286 GLY A CA 1
ATOM 2190 C C . GLY A 1 286 ? -11.417 -2.697 18.602 1.00 98.75 286 GLY A C 1
ATOM 2191 O O . GLY A 1 286 ? -10.644 -2.943 17.673 1.00 98.75 286 GLY A O 1
ATOM 2192 N N . ALA A 1 287 ? -11.653 -1.459 19.031 1.00 98.81 287 ALA A N 1
ATOM 2193 C CA . ALA A 1 287 ? -11.006 -0.251 18.542 1.00 98.81 287 ALA A CA 1
ATOM 2194 C C . ALA A 1 287 ? -10.573 0.663 19.695 1.00 98.81 287 ALA A C 1
ATOM 2196 O O . ALA A 1 287 ? -11.325 0.855 20.649 1.00 98.81 287 ALA A O 1
ATOM 2197 N N . TYR A 1 288 ? -9.390 1.264 19.591 1.00 98.69 288 TYR A N 1
ATOM 2198 C CA . TYR A 1 288 ? -8.899 2.265 20.538 1.00 98.69 288 TYR A CA 1
ATOM 2199 C C . TYR A 1 288 ? -9.142 3.691 20.032 1.00 98.69 288 TYR A C 1
ATOM 2201 O O . TYR A 1 288 ? -8.843 4.001 18.878 1.00 98.69 288 TYR A O 1
ATOM 2209 N N . PHE A 1 289 ? -9.623 4.567 20.919 1.00 97.94 289 PHE A N 1
ATOM 2210 C CA . PHE A 1 289 ? -9.670 6.021 20.705 1.00 97.94 289 PHE A CA 1
ATOM 2211 C C . PHE A 1 289 ? -8.248 6.595 20.813 1.00 97.94 289 PHE A C 1
ATOM 2213 O O . PHE A 1 289 ? -7.684 6.600 21.911 1.00 97.94 289 PHE A O 1
ATOM 2220 N N . THR A 1 290 ? -7.663 7.075 19.707 1.00 96.00 290 THR A N 1
ATOM 2221 C CA . THR A 1 290 ? -6.245 7.494 19.688 1.00 96.00 290 THR A CA 1
ATOM 2222 C C . THR A 1 290 ? -5.941 8.972 19.448 1.00 96.00 290 THR A C 1
ATOM 2224 O O . THR A 1 290 ? -4.939 9.441 19.993 1.00 96.00 290 THR A O 1
ATOM 2227 N N . GLU A 1 291 ? -6.736 9.689 18.656 1.00 93.81 291 GLU A N 1
ATOM 2228 C CA . GLU A 1 291 ? -6.566 11.125 18.365 1.00 93.81 291 GLU A CA 1
ATOM 2229 C C . GLU A 1 291 ? -7.931 11.814 18.252 1.00 93.81 291 GLU A C 1
ATOM 2231 O O . GLU A 1 291 ? -8.962 11.152 18.123 1.00 93.81 291 GLU A O 1
ATOM 2236 N N . ASP A 1 292 ? -7.933 13.148 18.275 1.00 93.75 292 ASP A N 1
ATOM 2237 C CA . ASP A 1 292 ? -9.105 13.962 17.955 1.00 93.75 292 ASP A CA 1
ATOM 2238 C C . ASP A 1 292 ? -9.256 14.112 16.436 1.00 93.75 292 ASP A C 1
ATOM 2240 O O . ASP A 1 292 ? -8.342 14.584 15.759 1.00 93.75 292 ASP A O 1
ATOM 2244 N N . ALA A 1 293 ? -10.430 13.773 15.901 1.00 93.00 293 ALA A N 1
ATOM 2245 C CA . ALA A 1 293 ? -10.749 14.105 14.516 1.00 93.00 293 ALA A CA 1
ATOM 2246 C C . ALA A 1 293 ? -10.872 15.623 14.290 1.00 93.00 293 ALA A C 1
ATOM 2248 O O . ALA A 1 293 ? -10.618 16.091 13.190 1.00 93.00 293 ALA A O 1
ATOM 2249 N N . ALA A 1 294 ? -11.242 16.395 15.319 1.00 92.44 294 ALA A N 1
ATOM 2250 C CA . ALA A 1 294 ? -11.510 17.839 15.331 1.00 92.44 294 ALA A CA 1
ATOM 2251 C C . ALA A 1 294 ? -12.776 18.309 14.578 1.00 92.44 294 ALA A C 1
ATOM 2253 O O . ALA A 1 294 ? -13.081 19.504 14.560 1.00 92.44 294 ALA A O 1
ATOM 2254 N N . TRP A 1 295 ? -13.554 17.394 13.995 1.00 93.38 295 TRP A N 1
ATOM 2255 C CA . TRP A 1 295 ? -14.844 17.661 13.345 1.00 93.38 295 TRP A CA 1
ATOM 2256 C C . TRP A 1 295 ? -15.721 16.396 13.346 1.00 93.38 295 TRP A C 1
ATOM 2258 O O . TRP A 1 295 ? -15.289 15.333 13.781 1.00 93.38 295 TRP A O 1
ATOM 2268 N N . ASP A 1 296 ? -16.978 16.516 12.908 1.00 95.31 296 ASP A N 1
ATOM 2269 C CA . ASP A 1 296 ? -18.012 15.469 13.000 1.00 95.31 296 ASP A CA 1
ATOM 2270 C C . ASP A 1 296 ? -17.833 14.349 11.949 1.00 95.31 296 ASP A C 1
ATOM 2272 O O . ASP A 1 296 ? -18.603 14.242 10.989 1.00 95.31 296 ASP A O 1
ATOM 2276 N N . THR A 1 297 ? -16.795 13.530 12.140 1.00 95.25 297 THR A N 1
ATOM 2277 C CA . THR A 1 297 ? -16.405 12.400 11.282 1.00 95.25 297 THR A CA 1
ATOM 2278 C C . THR A 1 297 ? -16.082 11.142 12.099 1.00 95.25 297 THR A C 1
ATOM 2280 O O . THR A 1 297 ? -15.748 11.222 13.284 1.00 95.25 297 THR A O 1
ATOM 2283 N N . TRP A 1 298 ? -16.160 9.981 11.448 1.00 96.44 298 TRP A N 1
ATOM 2284 C CA . TRP A 1 298 ? -15.494 8.757 11.889 1.00 96.44 298 TRP A CA 1
ATOM 2285 C C . TRP A 1 298 ? -14.237 8.522 11.062 1.00 96.44 298 TRP A C 1
ATOM 2287 O O . TRP A 1 298 ? -14.330 8.035 9.933 1.00 96.44 298 TRP A O 1
ATOM 2297 N N . ASP A 1 299 ? -13.072 8.819 11.633 1.00 94.62 299 ASP A N 1
ATOM 2298 C CA . ASP A 1 299 ? -11.804 8.579 10.947 1.00 94.62 299 ASP A CA 1
ATOM 2299 C C . ASP A 1 299 ? -11.222 7.223 11.354 1.00 94.62 299 ASP A C 1
ATOM 2301 O O . ASP A 1 299 ? -10.947 6.952 12.530 1.00 94.62 299 ASP A O 1
ATOM 2305 N N . LEU A 1 300 ? -11.051 6.356 10.353 1.00 96.56 300 LEU A N 1
ATOM 2306 C CA . LEU A 1 300 ? -10.368 5.071 10.481 1.00 96.56 300 LEU A CA 1
ATOM 2307 C C . LEU A 1 300 ? -8.881 5.248 10.180 1.00 96.56 300 LEU A C 1
ATOM 2309 O O . LEU A 1 300 ? -8.508 5.925 9.225 1.00 96.56 300 LEU A O 1
ATOM 2313 N N . ILE A 1 301 ? -8.014 4.610 10.959 1.00 96.25 301 ILE A N 1
ATOM 2314 C CA . ILE A 1 301 ? -6.576 4.786 10.776 1.00 96.25 301 ILE A CA 1
ATOM 2315 C C . ILE A 1 301 ? -6.054 3.705 9.840 1.00 96.25 301 ILE A C 1
ATOM 2317 O O . ILE A 1 301 ? -6.087 2.516 10.172 1.00 96.25 301 ILE A O 1
ATOM 2321 N N . VAL A 1 302 ? -5.523 4.130 8.696 1.00 96.25 302 VAL A N 1
ATOM 2322 C CA . VAL A 1 302 ? -5.102 3.234 7.615 1.00 96.25 302 VAL A CA 1
ATOM 2323 C C . VAL A 1 302 ? -3.666 3.511 7.186 1.00 96.25 302 VAL A C 1
ATOM 2325 O O . VAL A 1 302 ? -3.165 4.626 7.303 1.00 96.25 302 VAL A O 1
ATOM 2328 N N . GLU A 1 303 ? -2.979 2.495 6.681 1.00 96.06 303 GLU A N 1
ATOM 2329 C CA . GLU A 1 303 ? -1.721 2.666 5.960 1.00 96.06 303 GLU A CA 1
ATOM 2330 C C . GLU A 1 303 ? -1.940 3.522 4.705 1.00 96.06 303 GLU A C 1
ATOM 2332 O O . GLU A 1 303 ? -2.984 3.442 4.053 1.00 96.06 303 GLU A O 1
ATOM 2337 N N . ARG A 1 304 ? -0.945 4.343 4.350 1.00 92.06 304 ARG A N 1
ATOM 2338 C CA . ARG A 1 304 ? -0.948 5.095 3.090 1.00 92.06 304 ARG A CA 1
ATOM 2339 C C . ARG A 1 304 ? -1.317 4.184 1.912 1.00 92.06 304 ARG A C 1
ATOM 2341 O O . ARG A 1 304 ? -0.813 3.074 1.800 1.00 92.06 304 ARG A O 1
ATOM 2348 N N . ASP A 1 305 ? -2.183 4.701 1.040 1.00 89.81 305 ASP A N 1
ATOM 2349 C CA . ASP A 1 305 ? -2.747 4.038 -0.145 1.00 89.81 305 ASP A CA 1
ATOM 2350 C C . ASP A 1 305 ? -3.796 2.939 0.115 1.00 89.81 305 ASP A C 1
ATOM 2352 O O . ASP A 1 305 ? -4.437 2.497 -0.841 1.00 89.81 305 ASP A O 1
ATOM 2356 N N . ALA A 1 306 ? -4.081 2.558 1.366 1.00 92.00 306 ALA A N 1
ATOM 2357 C CA . ALA A 1 306 ? -5.138 1.582 1.659 1.00 92.00 306 ALA A CA 1
ATOM 2358 C C . ALA A 1 306 ? -6.540 2.072 1.253 1.00 92.00 306 ALA A C 1
ATOM 2360 O O . ALA A 1 306 ? -7.357 1.279 0.793 1.00 92.00 306 ALA A O 1
ATOM 2361 N N . GLU A 1 307 ? -6.812 3.379 1.336 1.00 90.88 307 GLU A N 1
ATOM 2362 C CA . GLU A 1 307 ? -8.066 3.969 0.837 1.00 90.88 307 GLU A CA 1
ATOM 2363 C C . GLU A 1 307 ? -8.209 3.845 -0.692 1.00 90.88 307 GLU A C 1
ATOM 2365 O O . GLU A 1 307 ? -9.294 3.571 -1.202 1.00 90.88 307 GLU A O 1
ATOM 2370 N N . LYS A 1 308 ? -7.098 3.966 -1.432 1.00 88.25 308 LYS A N 1
ATOM 2371 C CA . LYS A 1 308 ? -7.081 3.830 -2.894 1.00 88.25 308 LYS A CA 1
ATOM 2372 C C . LYS A 1 308 ? -7.238 2.371 -3.300 1.00 88.25 308 LYS A C 1
ATOM 2374 O O . LYS A 1 308 ? -7.916 2.057 -4.276 1.00 88.25 308 LYS A O 1
ATOM 2379 N N . GLU A 1 309 ? -6.614 1.464 -2.551 1.00 88.88 309 GLU A N 1
ATOM 2380 C CA . GLU A 1 309 ? -6.803 0.026 -2.720 1.00 88.88 309 GLU A CA 1
ATOM 2381 C C . GLU A 1 309 ? -8.261 -0.371 -2.467 1.00 88.88 309 GLU A C 1
ATOM 2383 O O . GLU A 1 309 ? -8.844 -1.099 -3.273 1.00 88.88 309 GLU A O 1
ATOM 2388 N N . PHE A 1 310 ? -8.854 0.149 -1.391 1.00 92.44 310 PHE A N 1
ATOM 2389 C CA . PHE A 1 310 ? -10.259 -0.039 -1.059 1.00 92.44 310 PHE A CA 1
ATOM 2390 C C . PHE A 1 310 ? -11.164 0.397 -2.214 1.00 92.44 310 PHE A C 1
ATOM 2392 O O . PHE A 1 310 ? -11.998 -0.388 -2.665 1.00 92.44 310 PHE A O 1
ATOM 2399 N N . GLU A 1 311 ? -10.966 1.612 -2.729 1.00 91.81 311 GLU A N 1
ATOM 2400 C CA . GLU A 1 311 ? -11.734 2.160 -3.851 1.00 91.81 311 GLU A CA 1
ATOM 2401 C C . GLU A 1 311 ? -11.634 1.299 -5.104 1.00 91.81 311 GLU A C 1
ATOM 2403 O O . GLU A 1 311 ? -12.649 0.951 -5.712 1.00 91.81 311 GLU A O 1
ATOM 2408 N N . ARG A 1 312 ? -10.409 0.910 -5.461 1.00 88.69 312 ARG A N 1
ATOM 2409 C CA . ARG A 1 312 ? -10.134 0.081 -6.634 1.00 88.69 312 ARG A CA 1
ATOM 2410 C C . ARG A 1 312 ? -10.810 -1.288 -6.551 1.00 88.69 312 ARG A C 1
ATOM 2412 O O . ARG A 1 312 ? -11.236 -1.802 -7.581 1.00 88.69 312 ARG A O 1
ATOM 2419 N N . VAL A 1 313 ? -10.866 -1.902 -5.366 1.00 79.94 313 VAL A N 1
ATOM 2420 C CA . VAL A 1 313 ? -11.421 -3.256 -5.191 1.00 79.94 313 VAL A CA 1
ATOM 2421 C C . VAL A 1 313 ? -12.938 -3.239 -5.024 1.00 79.94 313 VAL A C 1
ATOM 2423 O O . VAL A 1 313 ? -13.622 -4.069 -5.617 1.00 79.94 313 VAL A O 1
ATOM 2426 N N . HIS A 1 314 ? -13.472 -2.311 -4.231 1.00 83.50 314 HIS A N 1
ATOM 2427 C CA . HIS A 1 314 ? -14.892 -2.310 -3.868 1.00 83.50 314 HIS A CA 1
ATOM 2428 C C . HIS A 1 314 ? -15.758 -1.437 -4.781 1.00 83.50 314 HIS A C 1
ATOM 2430 O O . HIS A 1 314 ? -16.983 -1.556 -4.753 1.00 83.50 314 HIS A O 1
ATOM 2436 N N . GLY A 1 315 ? -15.151 -0.565 -5.593 1.00 85.75 315 GLY A N 1
ATOM 2437 C CA . GLY A 1 315 ? -15.861 0.312 -6.528 1.00 85.75 315 GLY A CA 1
ATOM 2438 C C . GLY A 1 315 ? -16.586 1.487 -5.863 1.00 85.75 315 GLY A C 1
ATOM 2439 O O . GLY A 1 315 ? -17.428 2.121 -6.496 1.00 85.75 315 GLY A O 1
ATOM 2440 N N . PHE A 1 316 ? -16.293 1.781 -4.592 1.00 91.81 316 PHE A N 1
ATOM 2441 C CA . PHE A 1 316 ? -16.795 2.958 -3.879 1.00 91.81 316 PHE A CA 1
ATOM 2442 C C . PHE A 1 316 ? -15.758 3.502 -2.888 1.00 91.81 316 PHE A C 1
ATOM 2444 O O . PHE A 1 316 ? -14.916 2.761 -2.387 1.00 91.81 316 PHE A O 1
ATOM 2451 N N . SER A 1 317 ? -15.846 4.801 -2.589 1.00 92.69 317 SER A N 1
ATOM 2452 C CA . SER A 1 317 ? -14.913 5.503 -1.697 1.00 92.69 317 SER A CA 1
ATOM 2453 C C . SER A 1 317 ? -15.137 5.220 -0.217 1.00 92.69 317 SER A C 1
ATOM 2455 O O . SER A 1 317 ? -16.283 5.122 0.235 1.00 92.69 317 SER A O 1
ATOM 2457 N N . MET A 1 318 ? -14.046 5.213 0.559 1.00 93.00 318 MET A N 1
ATOM 2458 C CA . MET A 1 318 ? -14.097 5.272 2.026 1.00 93.00 318 MET A CA 1
ATOM 2459 C C . MET A 1 318 ? -14.659 6.604 2.549 1.00 93.00 318 MET A C 1
ATOM 2461 O O . MET A 1 318 ? -14.893 6.725 3.741 1.00 93.00 318 MET A O 1
ATOM 2465 N N . SER A 1 319 ? -14.922 7.587 1.683 1.00 91.06 319 SER A N 1
ATOM 2466 C CA . SER A 1 319 ? -15.662 8.817 2.012 1.00 91.06 319 SER A CA 1
ATOM 2467 C C . SER A 1 319 ? -17.132 8.792 1.555 1.00 91.06 319 SER A C 1
ATOM 2469 O O . SER A 1 319 ? -17.878 9.751 1.751 1.00 91.06 319 SER A O 1
ATOM 2471 N N . SER A 1 320 ? -17.574 7.703 0.914 1.00 93.75 320 SER A N 1
ATOM 2472 C CA . SER A 1 320 ? -18.910 7.616 0.317 1.00 93.75 320 SER A CA 1
ATOM 2473 C C . SER A 1 320 ? -20.025 7.505 1.359 1.00 93.75 320 SER A C 1
ATOM 2475 O O . SER A 1 320 ? -19.837 6.973 2.455 1.00 93.75 320 SER A O 1
ATOM 2477 N N . ARG A 1 321 ? -21.245 7.906 0.973 1.00 93.38 321 ARG A N 1
ATOM 2478 C CA . ARG A 1 321 ? -22.439 7.742 1.818 1.00 93.38 321 ARG A CA 1
ATOM 2479 C C . ARG A 1 321 ? -22.691 6.283 2.204 1.00 93.38 321 ARG A C 1
ATOM 2481 O O . ARG A 1 321 ? -23.011 6.007 3.354 1.00 93.38 321 ARG A O 1
ATOM 2488 N N . LYS A 1 322 ? -22.501 5.358 1.259 1.00 91.12 322 LYS A N 1
ATOM 2489 C CA . LYS A 1 322 ? -22.672 3.920 1.494 1.00 91.12 322 LYS A CA 1
ATOM 2490 C C . LYS A 1 322 ? -21.764 3.430 2.622 1.00 91.12 322 LYS A C 1
ATOM 2492 O O . LYS A 1 322 ? -22.214 2.707 3.505 1.00 91.12 322 LYS A O 1
ATOM 2497 N N . TRP A 1 323 ? -20.499 3.847 2.601 1.00 96.44 323 TRP A N 1
ATOM 2498 C CA . TRP A 1 323 ? -19.547 3.495 3.647 1.00 96.44 323 TRP A CA 1
ATOM 2499 C C . TRP A 1 323 ? -19.872 4.173 4.980 1.00 96.44 323 TRP A C 1
ATOM 2501 O O . TRP A 1 323 ? -19.872 3.517 6.020 1.00 96.44 323 TRP A O 1
ATOM 2511 N N . LEU A 1 324 ? -20.230 5.460 4.938 1.00 97.75 324 LEU A N 1
ATOM 2512 C CA . LEU A 1 324 ? -20.653 6.228 6.110 1.00 97.75 324 LEU A CA 1
ATOM 2513 C C . LEU A 1 324 ? -21.792 5.542 6.864 1.00 97.75 324 LEU A C 1
ATOM 2515 O O . LEU A 1 324 ? -21.770 5.488 8.091 1.00 97.75 324 LEU A O 1
ATOM 2519 N N . ASP A 1 325 ? -22.790 5.031 6.144 1.00 97.50 325 ASP A N 1
ATOM 2520 C CA . ASP A 1 325 ? -23.963 4.403 6.749 1.00 97.50 325 ASP A CA 1
ATOM 2521 C C . ASP A 1 325 ? -23.605 3.154 7.554 1.00 97.50 325 ASP A C 1
ATOM 2523 O O . ASP A 1 325 ? -24.054 3.012 8.692 1.00 97.50 325 ASP A O 1
ATOM 2527 N N . GLU A 1 326 ? -22.768 2.270 7.012 1.00 97.94 326 GLU A N 1
ATOM 2528 C CA . GLU A 1 326 ? -22.338 1.065 7.728 1.00 97.94 326 GLU A CA 1
ATOM 2529 C C . GLU A 1 326 ? -21.385 1.377 8.881 1.00 97.94 326 GLU A C 1
ATOM 2531 O O . GLU A 1 326 ? -21.540 0.817 9.969 1.00 97.94 326 GLU A O 1
ATOM 2536 N N . VAL A 1 327 ? -20.444 2.309 8.686 1.00 98.50 327 VAL A N 1
ATOM 2537 C CA . VAL A 1 327 ? -19.549 2.754 9.761 1.00 98.50 327 VAL A CA 1
ATOM 2538 C C . VAL A 1 327 ? -20.357 3.384 10.894 1.00 98.50 327 VAL A C 1
ATOM 2540 O O . VAL A 1 327 ? -20.139 3.030 12.047 1.00 98.50 327 VAL A O 1
ATOM 2543 N N . ASN A 1 328 ? -21.356 4.221 10.607 1.00 98.56 328 ASN A N 1
ATOM 2544 C CA . ASN A 1 328 ? -22.245 4.763 11.637 1.00 98.56 328 ASN A CA 1
ATOM 2545 C C . ASN A 1 328 ? -22.955 3.658 12.429 1.00 98.56 328 ASN A C 1
ATOM 2547 O O . ASN A 1 328 ? -22.926 3.687 13.659 1.00 98.56 328 ASN A O 1
ATOM 2551 N N . ARG A 1 329 ? -23.530 2.651 11.757 1.00 98.62 329 ARG A N 1
ATOM 2552 C CA . ARG A 1 329 ? -24.200 1.523 12.432 1.00 98.62 329 ARG A CA 1
ATOM 2553 C C . ARG A 1 329 ? -23.240 0.741 13.332 1.00 98.62 329 ARG A C 1
ATOM 2555 O O . ARG A 1 329 ? -23.618 0.370 14.441 1.00 98.62 329 ARG A O 1
ATOM 2562 N N . LEU A 1 330 ? -21.999 0.531 12.885 1.00 98.75 330 LEU A N 1
ATOM 2563 C CA . LEU A 1 330 ? -20.946 -0.087 13.694 1.00 98.75 330 LEU A CA 1
ATOM 2564 C C . LEU A 1 330 ? -20.604 0.768 14.920 1.00 98.75 330 LEU A C 1
ATOM 2566 O O . LEU A 1 330 ? -20.653 0.257 16.036 1.00 98.75 330 LEU A O 1
ATOM 2570 N N . MET A 1 331 ? -20.304 2.057 14.731 1.00 98.56 331 MET A N 1
ATOM 2571 C CA . MET A 1 331 ? -19.874 2.956 15.810 1.00 98.56 331 MET A CA 1
ATOM 2572 C C . MET A 1 331 ? -20.968 3.154 16.863 1.00 98.56 331 MET A C 1
ATOM 2574 O O . MET A 1 331 ? -20.692 3.088 18.058 1.00 98.56 331 MET A O 1
ATOM 2578 N N . GLN A 1 332 ? -22.226 3.311 16.447 1.00 98.50 332 GLN A N 1
ATOM 2579 C CA . GLN A 1 332 ? -23.370 3.440 17.359 1.00 98.50 332 GLN A CA 1
ATOM 2580 C C . GLN A 1 332 ? -23.615 2.178 18.203 1.00 98.50 332 GLN A C 1
ATOM 2582 O O . GLN A 1 332 ? -24.193 2.267 19.286 1.00 98.50 332 GLN A O 1
ATOM 2587 N N . ALA A 1 333 ? -23.174 1.008 17.734 1.00 98.69 333 ALA A N 1
ATOM 2588 C CA . ALA A 1 333 ? -23.298 -0.257 18.454 1.00 98.69 333 ALA A CA 1
ATOM 2589 C C . ALA A 1 333 ? -22.131 -0.535 19.424 1.00 98.69 333 ALA A C 1
ATOM 2591 O O . ALA A 1 333 ? -22.178 -1.509 20.188 1.00 98.69 333 ALA A O 1
ATOM 2592 N N . LEU A 1 334 ? -21.083 0.295 19.416 1.00 98.75 334 LEU A N 1
ATOM 2593 C CA . LEU A 1 334 ? -19.919 0.099 20.271 1.00 98.75 334 LEU A CA 1
ATOM 2594 C C . LEU A 1 334 ? -20.225 0.365 21.745 1.00 98.75 334 LEU A C 1
ATOM 2596 O O . LEU A 1 334 ? -21.007 1.234 22.135 1.00 98.75 334 LEU A O 1
ATOM 2600 N N . HIS A 1 335 ? -19.545 -0.408 22.575 1.00 98.88 335 HIS A N 1
ATOM 2601 C CA . HIS A 1 335 ? -19.557 -0.306 24.020 1.00 98.88 335 HIS A CA 1
ATOM 2602 C C . HIS A 1 335 ? -18.125 -0.126 24.512 1.00 98.88 335 HIS A C 1
ATOM 2604 O O . HIS A 1 335 ? -17.190 -0.695 23.955 1.00 98.88 335 HIS A O 1
ATOM 2610 N N . ILE A 1 336 ? -17.962 0.642 25.578 1.00 98.88 336 ILE A N 1
ATOM 2611 C CA . ILE A 1 336 ? -16.722 0.746 26.334 1.00 98.88 336 ILE A CA 1
ATOM 2612 C C . ILE A 1 336 ? -16.484 -0.590 27.038 1.00 98.88 336 ILE A C 1
ATOM 2614 O O . ILE A 1 336 ? -17.370 -1.087 27.738 1.00 98.88 336 ILE A O 1
ATOM 2618 N N . VAL A 1 337 ? -15.289 -1.153 26.874 1.00 98.81 337 VAL A N 1
ATOM 2619 C CA . VAL A 1 337 ? -14.803 -2.271 27.693 1.00 98.81 337 VAL A CA 1
ATOM 2620 C C . VAL A 1 337 ? -14.218 -1.673 28.971 1.00 98.81 337 VAL A C 1
ATOM 2622 O O . VAL A 1 337 ? -13.039 -1.326 29.032 1.00 98.81 337 VAL A O 1
ATOM 2625 N N . ASP A 1 338 ? -15.070 -1.468 29.973 1.00 98.25 338 ASP A N 1
ATOM 2626 C CA . ASP A 1 338 ? -14.780 -0.606 31.129 1.00 98.25 338 ASP A CA 1
ATOM 2627 C C . ASP A 1 338 ? -13.707 -1.196 32.057 1.00 98.25 338 ASP A C 1
ATOM 2629 O O . ASP A 1 338 ? -12.955 -0.470 32.702 1.00 98.25 338 ASP A O 1
ATOM 2633 N N . ASN A 1 339 ? -13.572 -2.524 32.061 1.00 98.38 339 ASN A N 1
ATOM 2634 C CA . ASN A 1 339 ? -12.528 -3.242 32.789 1.00 98.38 339 ASN A CA 1
ATOM 2635 C C . ASN A 1 339 ? -11.267 -3.530 31.949 1.00 98.38 339 ASN A C 1
ATOM 2637 O O . ASN A 1 339 ? -10.440 -4.349 32.361 1.00 98.38 339 ASN A O 1
ATOM 2641 N N . ASN A 1 340 ? -11.084 -2.880 30.791 1.00 98.38 340 ASN A N 1
ATOM 2642 C CA . ASN A 1 340 ? -9.825 -2.947 30.047 1.00 98.38 340 ASN A CA 1
ATOM 2643 C C . ASN A 1 340 ? -8.706 -2.254 30.842 1.00 98.38 340 ASN A C 1
ATOM 2645 O O . ASN A 1 340 ? -8.760 -1.053 31.103 1.00 98.38 340 ASN A O 1
ATOM 2649 N N . GLY A 1 341 ? -7.670 -3.007 31.205 1.00 96.06 341 GLY A N 1
ATOM 2650 C CA . GLY A 1 341 ? -6.572 -2.511 32.031 1.00 96.06 341 GLY A CA 1
ATOM 2651 C C . GLY A 1 341 ? -5.281 -3.305 31.837 1.00 96.06 341 GLY A C 1
ATOM 2652 O O . GLY A 1 341 ? -5.300 -4.365 31.211 1.00 96.06 341 GLY A O 1
ATOM 2653 N N . PRO A 1 342 ? -4.157 -2.866 32.432 1.00 94.19 342 PRO A N 1
ATOM 2654 C CA . PRO A 1 342 ? -2.849 -3.511 32.259 1.00 94.19 342 PRO A CA 1
ATOM 2655 C C . PRO A 1 342 ? -2.790 -4.964 32.758 1.00 94.19 342 PRO A C 1
ATOM 2657 O O . PRO A 1 342 ? -1.865 -5.691 32.416 1.00 94.19 342 PRO A O 1
ATOM 2660 N N . ARG A 1 343 ? -3.765 -5.400 33.568 1.00 92.12 343 ARG A N 1
ATOM 2661 C CA . ARG A 1 343 ? -3.900 -6.784 34.065 1.00 92.12 343 ARG A CA 1
ATOM 2662 C C . ARG A 1 343 ? -5.102 -7.532 33.472 1.00 92.12 343 ARG A C 1
ATOM 2664 O O . ARG A 1 343 ? -5.346 -8.674 33.836 1.00 92.12 343 ARG A O 1
ATOM 2671 N N . SER A 1 344 ? -5.861 -6.885 32.593 1.00 95.81 344 SER A N 1
ATOM 2672 C CA . SER A 1 344 ? -7.140 -7.356 32.049 1.00 95.81 344 SER A CA 1
ATOM 2673 C C . SER A 1 344 ? -7.341 -6.798 30.639 1.00 95.81 344 SER A C 1
ATOM 2675 O O . SER A 1 344 ? -8.371 -6.208 30.316 1.00 95.81 344 SER A O 1
ATOM 2677 N N . ILE A 1 345 ? -6.318 -6.931 29.795 1.00 97.31 345 ILE A N 1
ATOM 2678 C CA . ILE A 1 345 ? -6.344 -6.439 28.413 1.00 97.31 345 ILE A CA 1
ATOM 2679 C C . ILE A 1 345 ? -7.500 -7.117 27.671 1.00 97.31 345 ILE A C 1
ATOM 2681 O O . ILE A 1 345 ? -7.646 -8.340 27.738 1.00 97.31 345 ILE A O 1
ATOM 2685 N N . GLY A 1 346 ? -8.351 -6.324 27.018 1.00 96.88 346 GLY A N 1
ATOM 2686 C CA . GLY A 1 346 ? -9.562 -6.833 26.368 1.00 96.88 346 GLY A CA 1
ATOM 2687 C C . GLY A 1 346 ? -10.662 -7.280 27.340 1.00 96.88 346 GLY A C 1
ATOM 2688 O O . GLY A 1 346 ? -11.615 -7.923 26.911 1.00 96.88 346 GLY A O 1
ATOM 2689 N N . GLY A 1 347 ? -10.546 -6.966 28.635 1.00 97.00 347 GLY A N 1
ATOM 2690 C CA . GLY A 1 347 ? -11.542 -7.279 29.664 1.00 97.00 347 GLY A CA 1
ATOM 2691 C C . GLY A 1 347 ? -11.304 -8.573 30.454 1.00 97.00 347 GLY A C 1
ATOM 2692 O O . GLY A 1 347 ? -12.077 -8.868 31.356 1.00 97.00 347 GLY A O 1
ATOM 2693 N N . GLY A 1 348 ? -10.227 -9.320 30.180 1.00 93.19 348 GLY A N 1
ATOM 2694 C CA . GLY A 1 348 ? -9.879 -10.536 30.935 1.00 93.19 348 GLY A CA 1
ATOM 2695 C C . GLY A 1 348 ? -10.741 -11.769 30.613 1.00 93.19 348 GLY A C 1
ATOM 2696 O O . GLY A 1 348 ? -11.600 -11.748 29.735 1.00 93.19 348 GLY A O 1
ATOM 2697 N N . GLY A 1 349 ? -10.486 -12.883 31.300 1.00 95.75 349 GLY A N 1
ATOM 2698 C CA . GLY A 1 349 ? -11.138 -14.166 31.022 1.00 95.75 349 GLY A CA 1
ATOM 2699 C C . GLY A 1 349 ? -10.622 -14.877 29.762 1.00 95.75 349 GLY A C 1
ATOM 2700 O O . GLY A 1 349 ? -9.464 -14.725 29.360 1.00 95.75 349 GLY A O 1
ATOM 2701 N N . THR A 1 350 ? -11.491 -15.681 29.142 1.00 96.50 350 THR A N 1
ATOM 2702 C CA . THR A 1 350 ? -11.164 -16.488 27.954 1.00 96.50 350 THR A CA 1
ATOM 2703 C C . THR A 1 350 ? -11.269 -15.637 26.683 1.00 96.50 350 THR A C 1
ATOM 2705 O O . THR A 1 350 ? -12.349 -15.104 26.422 1.00 96.50 350 THR A O 1
ATOM 2708 N N . PRO A 1 351 ? -10.200 -15.500 25.876 1.00 95.50 351 PRO A N 1
ATOM 2709 C CA . PRO A 1 351 ? -10.235 -14.741 24.624 1.00 95.50 351 PRO A CA 1
ATOM 2710 C C . PRO A 1 351 ? -11.247 -15.300 23.612 1.00 95.50 351 PRO A C 1
ATOM 2712 O O . PRO A 1 351 ? -11.337 -16.512 23.424 1.00 95.50 351 PRO A O 1
ATOM 2715 N N . ARG A 1 352 ? -11.967 -14.420 22.902 1.00 94.81 352 ARG A N 1
ATOM 2716 C CA . ARG A 1 352 ? -12.933 -14.809 21.852 1.00 94.81 352 ARG A CA 1
ATOM 2717 C C . ARG A 1 352 ? -12.295 -15.344 20.567 1.00 94.81 352 ARG A C 1
ATOM 2719 O O . ARG A 1 352 ? -12.987 -15.926 19.739 1.00 94.81 352 ARG A O 1
ATOM 2726 N N . GLN A 1 353 ? -10.999 -15.120 20.382 1.00 95.88 353 GLN A N 1
ATOM 2727 C CA . GLN A 1 353 ? -10.207 -15.654 19.275 1.00 95.88 353 GLN A CA 1
ATOM 2728 C C . GLN A 1 353 ? -8.922 -16.278 19.825 1.00 95.88 353 GLN A C 1
ATOM 2730 O O . GLN A 1 353 ? -8.508 -15.941 20.937 1.00 95.88 353 GLN A O 1
ATOM 2735 N N . PRO A 1 354 ? -8.251 -17.156 19.063 1.00 92.50 354 PRO A N 1
ATOM 2736 C CA . PRO A 1 354 ? -6.905 -17.588 19.408 1.00 92.50 354 PRO A CA 1
ATOM 2737 C C . PRO A 1 354 ? -5.948 -16.389 19.545 1.00 92.50 354 PRO A C 1
ATOM 2739 O O . PRO A 1 354 ? -6.121 -15.385 18.842 1.00 92.50 354 PRO A O 1
ATOM 2742 N N . PRO A 1 355 ? -4.927 -16.481 20.417 1.00 89.06 355 PRO A N 1
ATOM 2743 C CA . PRO A 1 355 ? -3.880 -15.468 20.492 1.00 89.06 355 PRO A CA 1
ATOM 2744 C C . PRO A 1 355 ? -3.161 -15.328 19.146 1.00 89.06 355 PRO A C 1
ATOM 2746 O O . PRO A 1 355 ? -3.135 -16.261 18.336 1.00 89.06 355 PRO A O 1
ATOM 2749 N N . ALA A 1 356 ? -2.548 -14.164 18.917 1.00 92.88 356 ALA A N 1
ATOM 2750 C CA . ALA A 1 356 ? -1.721 -13.968 17.734 1.00 92.88 356 ALA A CA 1
ATOM 2751 C C . ALA A 1 356 ? -0.621 -15.050 17.664 1.00 92.88 356 ALA A C 1
ATOM 2753 O O . ALA A 1 356 ? -0.001 -15.346 18.692 1.00 92.88 356 ALA A O 1
ATOM 2754 N N . PRO A 1 357 ? -0.347 -15.623 16.479 1.00 91.19 357 PRO A N 1
ATOM 2755 C CA . PRO A 1 357 ? 0.681 -16.643 16.299 1.00 91.19 357 PRO A CA 1
ATOM 2756 C C . PRO A 1 357 ? 2.051 -16.208 16.810 1.00 91.19 357 PRO A C 1
ATOM 2758 O O . PRO A 1 357 ? 2.344 -15.004 16.847 1.00 91.19 357 PRO A O 1
ATOM 2761 N N . PRO A 1 358 ? 2.939 -17.157 17.143 1.00 88.44 358 PRO A N 1
ATOM 2762 C CA . PRO A 1 358 ? 4.337 -16.827 17.346 1.00 88.44 358 PRO A CA 1
ATOM 2763 C C . PRO A 1 358 ? 4.917 -16.173 16.088 1.00 88.44 358 PRO A C 1
ATOM 2765 O O . PRO A 1 358 ? 4.450 -16.363 14.962 1.00 88.44 358 PRO A O 1
ATOM 2768 N N . PHE A 1 359 ? 5.964 -15.385 16.272 1.00 86.00 359 PHE A N 1
ATOM 2769 C CA . PHE A 1 359 ? 6.718 -14.889 15.133 1.00 86.00 359 PHE A CA 1
ATOM 2770 C C . PHE A 1 359 ? 7.466 -16.041 14.454 1.00 86.00 359 PHE A C 1
ATOM 2772 O O . PHE A 1 359 ? 7.904 -16.974 15.129 1.00 86.00 359 PHE A O 1
ATOM 2779 N N . GLY A 1 360 ? 7.634 -15.975 13.133 1.00 74.06 360 GLY A N 1
ATOM 2780 C CA . GLY A 1 360 ? 8.474 -16.942 12.420 1.00 74.06 360 GLY A CA 1
ATOM 2781 C C . GLY A 1 360 ? 9.909 -16.937 12.956 1.00 74.06 360 GLY A C 1
ATOM 2782 O O . GLY A 1 360 ? 10.432 -15.872 13.297 1.00 74.06 360 GLY A O 1
ATOM 2783 N N . VAL A 1 361 ? 10.537 -18.116 13.048 1.00 48.38 361 VAL A N 1
ATOM 2784 C CA . VAL A 1 361 ? 11.982 -18.218 13.302 1.00 48.38 361 VAL A CA 1
ATOM 2785 C C . VAL A 1 361 ? 12.664 -17.651 12.068 1.00 48.38 361 VAL A C 1
ATOM 2787 O O . VAL A 1 361 ? 12.480 -18.179 10.972 1.00 48.38 361 VAL A O 1
ATOM 2790 N N . SER A 1 362 ? 13.399 -16.555 12.225 1.00 40.56 362 SER A N 1
ATOM 2791 C CA . SER A 1 362 ? 14.220 -16.067 11.134 1.00 40.56 362 SER A CA 1
ATOM 2792 C C . SER A 1 362 ? 15.356 -17.074 10.929 1.00 40.56 362 SER A C 1
ATOM 2794 O O . SER A 1 362 ? 16.321 -17.130 11.691 1.00 40.56 362 SER A O 1
ATOM 2796 N N . GLU A 1 363 ? 15.304 -17.849 9.844 1.00 32.34 363 GLU A N 1
ATOM 2797 C CA . GLU A 1 363 ? 16.541 -17.959 9.078 1.00 32.34 363 GLU A CA 1
ATOM 2798 C C . GLU A 1 363 ? 17.011 -16.518 8.838 1.00 32.34 363 GLU A C 1
ATOM 2800 O O . GLU A 1 363 ? 16.184 -15.611 8.714 1.00 32.34 363 GLU A O 1
ATOM 2805 N N . ARG A 1 364 ? 18.321 -16.256 8.825 1.00 38.66 364 ARG A N 1
ATOM 2806 C CA . ARG A 1 364 ? 18.849 -14.969 8.346 1.00 38.66 364 ARG A CA 1
ATOM 2807 C C . ARG A 1 364 ? 18.577 -14.850 6.841 1.00 38.66 364 ARG A C 1
ATOM 2809 O O . ARG A 1 364 ? 19.486 -14.828 6.027 1.00 38.66 364 ARG A O 1
ATOM 2816 N N . THR A 1 365 ? 17.306 -14.820 6.483 1.00 31.48 365 THR A N 1
ATOM 2817 C CA . THR A 1 365 ? 16.754 -14.409 5.220 1.00 31.48 365 THR A CA 1
ATOM 2818 C C . THR A 1 365 ? 16.606 -12.911 5.346 1.00 31.48 365 THR A C 1
ATOM 2820 O O . THR A 1 365 ? 15.855 -12.407 6.186 1.00 31.48 365 THR A O 1
ATOM 2823 N N . SER A 1 366 ? 17.394 -12.217 4.538 1.00 32.69 366 SER A N 1
ATOM 2824 C CA . SER A 1 366 ? 17.083 -10.887 4.043 1.00 32.69 366 SER A CA 1
ATOM 2825 C C . SER A 1 366 ? 15.565 -10.660 4.014 1.00 32.69 366 SER A C 1
ATOM 2827 O O . SER A 1 366 ? 14.808 -11.476 3.488 1.00 32.69 366 SER A O 1
ATOM 2829 N N . SER A 1 367 ? 15.142 -9.578 4.672 1.00 35.91 367 SER A N 1
ATOM 2830 C CA . SER A 1 367 ? 13.758 -9.125 4.819 1.00 35.91 367 SER A CA 1
ATOM 2831 C C . SER A 1 367 ? 12.940 -9.308 3.534 1.00 35.91 367 SER A C 1
ATOM 2833 O O . SER A 1 367 ? 13.487 -9.080 2.451 1.00 35.91 367 SER A O 1
ATOM 2835 N N . PRO A 1 368 ? 11.627 -9.611 3.602 1.00 34.19 368 PRO A N 1
ATOM 2836 C CA . PRO A 1 368 ? 10.789 -9.510 2.418 1.00 34.19 368 PRO A CA 1
ATOM 2837 C C . PRO A 1 368 ? 10.864 -8.056 1.913 1.00 34.19 368 PRO A C 1
ATOM 2839 O O . PRO A 1 368 ? 10.686 -7.118 2.703 1.00 34.19 368 PRO A O 1
ATOM 2842 N N . PRO A 1 369 ? 11.211 -7.844 0.638 1.00 36.41 369 PRO A N 1
ATOM 2843 C CA . PRO A 1 369 ? 11.590 -6.524 0.167 1.00 36.41 369 PRO A CA 1
ATOM 2844 C C . PRO A 1 369 ? 10.410 -5.527 0.140 1.00 36.41 369 PRO A C 1
ATOM 2846 O O . PRO A 1 369 ? 9.253 -5.917 -0.011 1.00 36.41 369 PRO A O 1
ATOM 2849 N N . ASN A 1 370 ? 10.704 -4.224 0.305 1.00 41.78 370 ASN A N 1
ATOM 2850 C CA . ASN A 1 370 ? 9.812 -3.080 -0.008 1.00 41.78 370 ASN A CA 1
ATOM 2851 C C . ASN A 1 370 ? 9.027 -3.382 -1.304 1.00 41.78 370 ASN A C 1
ATOM 2853 O O . ASN A 1 370 ? 9.668 -3.899 -2.194 1.00 41.78 370 ASN A O 1
ATOM 2857 N N . PRO A 1 371 ? 7.729 -3.081 -1.502 1.00 41.03 371 PRO A N 1
ATOM 2858 C CA . PRO A 1 371 ? 7.025 -3.364 -2.764 1.00 41.03 371 PRO A CA 1
ATOM 2859 C C . PRO A 1 371 ? 7.779 -2.952 -4.039 1.00 41.03 371 PRO A C 1
ATOM 2861 O O . PRO A 1 371 ? 7.719 -3.672 -5.029 1.00 41.03 371 PRO A O 1
ATOM 2864 N N . GLN A 1 372 ? 8.557 -1.865 -4.004 1.00 38.38 372 GLN A N 1
ATOM 2865 C CA . GLN A 1 372 ? 9.483 -1.501 -5.084 1.00 38.38 372 GLN A CA 1
ATOM 2866 C C . GLN A 1 372 ? 10.732 -2.389 -5.136 1.00 38.38 372 GLN A C 1
ATOM 2868 O O . GLN A 1 372 ? 11.135 -2.776 -6.219 1.00 38.38 372 GLN A O 1
ATOM 2873 N N . VAL A 1 373 ? 11.326 -2.766 -4.000 1.00 45.16 373 VAL A N 1
ATOM 2874 C CA . VAL A 1 373 ? 12.433 -3.743 -3.927 1.00 45.16 373 VAL A CA 1
ATOM 2875 C C . VAL A 1 373 ? 11.938 -5.169 -4.232 1.00 45.16 373 VAL A C 1
ATOM 2877 O O . VAL A 1 373 ? 12.705 -5.992 -4.692 1.00 45.16 373 VAL A O 1
ATOM 2880 N N . ALA A 1 374 ? 10.659 -5.484 -4.019 1.00 50.09 374 ALA A N 1
ATOM 2881 C CA . ALA A 1 374 ? 10.004 -6.750 -4.316 1.00 50.09 374 ALA A CA 1
ATOM 2882 C C . ALA A 1 374 ? 9.614 -6.801 -5.779 1.00 50.09 374 ALA A C 1
ATOM 2884 O O . ALA A 1 374 ? 9.772 -7.840 -6.403 1.00 50.09 374 ALA A O 1
ATOM 2885 N N . ALA A 1 375 ? 9.173 -5.677 -6.345 1.00 59.75 375 ALA A N 1
ATOM 2886 C CA . ALA A 1 375 ? 9.059 -5.504 -7.781 1.00 59.75 375 ALA A CA 1
ATOM 2887 C C . ALA A 1 375 ? 10.438 -5.585 -8.443 1.00 59.75 375 ALA A C 1
ATOM 2889 O O . ALA A 1 375 ? 10.569 -6.324 -9.403 1.00 59.75 375 ALA A O 1
ATOM 2890 N N . ALA A 1 376 ? 11.466 -4.933 -7.897 1.00 63.28 376 ALA A N 1
ATOM 2891 C CA . ALA A 1 376 ? 12.840 -4.962 -8.396 1.00 63.28 376 ALA A CA 1
ATOM 2892 C C . ALA A 1 376 ? 13.478 -6.353 -8.259 1.00 63.28 376 ALA A C 1
ATOM 2894 O O . ALA A 1 376 ? 14.088 -6.845 -9.200 1.00 63.28 376 ALA A O 1
ATOM 2895 N N . ALA A 1 377 ? 13.269 -7.041 -7.135 1.00 67.12 377 ALA A N 1
ATOM 2896 C CA . ALA A 1 377 ? 13.681 -8.427 -6.945 1.00 67.12 377 ALA A CA 1
ATOM 2897 C C . ALA A 1 377 ? 12.907 -9.351 -7.888 1.00 67.12 377 ALA A C 1
ATOM 2899 O O . ALA A 1 377 ? 13.503 -10.203 -8.528 1.00 67.12 377 ALA A O 1
ATOM 2900 N N . ARG A 1 378 ? 11.596 -9.155 -8.063 1.00 77.25 378 ARG A N 1
ATOM 2901 C CA . ARG A 1 378 ? 10.794 -9.926 -9.023 1.00 77.25 378 ARG A CA 1
ATOM 2902 C C . ARG A 1 378 ? 11.204 -9.642 -10.469 1.00 77.25 378 ARG A C 1
ATOM 2904 O O . ARG A 1 378 ? 11.210 -10.565 -11.270 1.00 77.25 378 ARG A O 1
ATOM 2911 N N . GLN A 1 379 ? 11.570 -8.407 -10.803 1.00 83.81 379 GLN A N 1
ATOM 2912 C CA . GLN A 1 379 ? 12.139 -8.027 -12.097 1.00 83.81 379 GLN A CA 1
ATOM 2913 C C . GLN A 1 379 ? 13.484 -8.724 -12.304 1.00 83.81 379 GLN A C 1
ATOM 2915 O O . GLN A 1 379 ? 13.658 -9.381 -13.323 1.00 83.81 379 GLN A O 1
ATOM 2920 N N . ALA A 1 380 ? 14.397 -8.657 -11.330 1.00 86.06 380 ALA A N 1
ATOM 2921 C CA . ALA A 1 380 ? 15.679 -9.354 -11.383 1.00 86.06 380 ALA A CA 1
ATOM 2922 C C . ALA A 1 380 ? 15.484 -10.861 -11.579 1.00 86.06 380 ALA A C 1
ATOM 2924 O O . ALA A 1 380 ? 16.041 -11.437 -12.511 1.00 86.06 380 ALA A O 1
ATOM 2925 N N . GLU A 1 381 ? 14.649 -11.486 -10.747 1.00 89.94 381 GLU A N 1
ATOM 2926 C CA . GLU A 1 381 ? 14.413 -12.926 -10.801 1.00 89.94 381 GLU A CA 1
ATOM 2927 C C . GLU A 1 381 ? 13.702 -13.357 -12.091 1.00 89.94 381 GLU A C 1
ATOM 2929 O O . GLU A 1 381 ? 13.930 -14.476 -12.525 1.00 89.94 381 GLU A O 1
ATOM 2934 N N . LEU A 1 382 ? 12.933 -12.499 -12.779 1.00 91.94 382 LEU A N 1
ATOM 2935 C CA . LEU A 1 382 ? 12.425 -12.825 -14.123 1.00 91.94 382 LEU A CA 1
ATOM 2936 C C . LEU A 1 382 ? 13.561 -13.032 -15.130 1.00 91.94 382 LEU A C 1
ATOM 2938 O O . LEU A 1 382 ? 13.559 -14.031 -15.849 1.00 91.94 382 LEU A O 1
ATOM 2942 N N . PHE A 1 383 ? 14.528 -12.110 -15.165 1.00 95.69 383 PHE A N 1
ATOM 2943 C CA . PHE A 1 383 ? 15.683 -12.223 -16.058 1.00 95.69 383 PHE A CA 1
ATOM 2944 C C . PHE A 1 383 ? 16.596 -13.378 -15.651 1.00 95.69 383 PHE A C 1
ATOM 2946 O O . PHE A 1 383 ? 17.110 -14.079 -16.517 1.00 95.69 383 PHE A O 1
ATOM 2953 N N . VAL A 1 384 ? 16.803 -13.595 -14.349 1.00 95.38 384 VAL A N 1
ATOM 2954 C CA . VAL A 1 384 ? 17.595 -14.729 -13.856 1.00 95.38 384 VAL A CA 1
ATOM 2955 C C . VAL A 1 384 ? 16.922 -16.048 -14.229 1.00 95.38 384 VAL A C 1
ATOM 2957 O O . VAL A 1 384 ? 17.559 -16.900 -14.844 1.00 95.38 384 VAL A O 1
ATOM 2960 N N . ASP A 1 385 ? 15.629 -16.193 -13.942 1.00 95.38 385 ASP A N 1
ATOM 2961 C CA . ASP A 1 385 ? 14.861 -17.396 -14.248 1.00 95.38 385 ASP A CA 1
ATOM 2962 C C . ASP A 1 385 ? 14.888 -17.714 -15.739 1.00 95.38 385 ASP A C 1
ATOM 2964 O O . ASP A 1 385 ? 15.165 -18.852 -16.119 1.00 95.38 385 ASP A O 1
ATOM 2968 N N . ASP A 1 386 ? 14.643 -16.716 -16.590 1.00 97.56 386 ASP A N 1
ATOM 2969 C CA . ASP A 1 386 ? 14.662 -16.913 -18.035 1.00 97.56 386 ASP A CA 1
ATOM 2970 C C . ASP A 1 386 ? 16.067 -17.219 -18.569 1.00 97.56 386 ASP A C 1
ATOM 2972 O O . ASP A 1 386 ? 16.173 -17.809 -19.638 1.00 97.56 386 ASP A O 1
ATOM 2976 N N . MET A 1 387 ? 17.141 -16.885 -17.849 1.00 97.56 387 MET A N 1
ATOM 2977 C CA . MET A 1 387 ? 18.512 -17.186 -18.273 1.00 97.56 387 MET A CA 1
ATOM 2978 C C . MET A 1 387 ? 19.122 -18.437 -17.625 1.00 97.56 387 MET A C 1
ATOM 2980 O O . MET A 1 387 ? 20.155 -18.902 -18.108 1.00 97.56 387 MET A O 1
ATOM 2984 N N . GLU A 1 388 ? 18.525 -18.989 -16.564 1.00 94.69 388 GLU A N 1
ATOM 2985 C CA . GLU A 1 388 ? 19.100 -20.102 -15.786 1.00 94.69 388 GLU A CA 1
ATOM 2986 C C . GLU A 1 388 ? 18.192 -21.334 -15.691 1.00 94.69 388 GLU A C 1
ATOM 2988 O O . GLU A 1 388 ? 18.694 -22.459 -15.605 1.00 94.69 388 GLU A O 1
ATOM 2993 N N . LYS A 1 389 ? 16.862 -21.172 -15.725 1.00 93.56 389 LYS A N 1
ATOM 2994 C CA . LYS A 1 389 ? 15.948 -22.317 -15.633 1.00 93.56 389 LYS A CA 1
ATOM 2995 C C . LYS A 1 389 ? 15.861 -23.079 -16.963 1.00 93.56 389 LYS A C 1
ATOM 2997 O O . LYS A 1 389 ? 15.956 -22.481 -18.036 1.00 93.56 389 LYS A O 1
ATOM 3002 N N . PRO A 1 390 ? 15.591 -24.398 -16.922 1.00 95.12 390 PRO A N 1
ATOM 3003 C CA . PRO A 1 390 ? 15.300 -25.179 -18.124 1.00 95.12 390 PRO A CA 1
ATOM 3004 C C . PRO A 1 390 ? 14.092 -24.628 -18.885 1.00 95.12 390 PRO A C 1
ATOM 3006 O O . PRO A 1 390 ? 13.225 -23.997 -18.290 1.00 95.12 390 PRO A O 1
ATOM 3009 N N . HIS A 1 391 ? 13.981 -24.915 -20.180 1.00 96.25 391 HIS A N 1
ATOM 3010 C CA . HIS A 1 391 ? 12.765 -24.625 -20.952 1.00 96.25 391 HIS A CA 1
ATOM 3011 C C . HIS A 1 391 ? 11.553 -25.388 -20.394 1.00 96.25 391 HIS A C 1
ATOM 3013 O O . HIS A 1 391 ? 11.701 -26.542 -19.997 1.00 96.25 391 HIS A O 1
ATOM 3019 N N . ASP A 1 392 ? 10.354 -24.796 -20.440 1.00 95.44 392 ASP A N 1
ATOM 3020 C CA . ASP A 1 392 ? 9.106 -25.517 -20.126 1.00 95.44 392 ASP A CA 1
ATOM 3021 C C . ASP A 1 392 ? 8.875 -26.660 -21.123 1.00 95.44 392 ASP A C 1
ATOM 3023 O O . ASP A 1 392 ? 8.484 -27.764 -20.749 1.00 95.44 392 ASP A O 1
ATOM 3027 N N . PHE A 1 393 ? 9.151 -26.392 -22.404 1.00 96.25 393 PHE A N 1
ATOM 3028 C CA . PHE A 1 393 ? 9.105 -27.369 -23.488 1.00 96.25 393 PHE A CA 1
ATOM 3029 C C . PHE A 1 393 ? 10.203 -27.084 -24.512 1.00 96.25 393 PHE A C 1
ATOM 3031 O O . PHE A 1 393 ? 10.664 -25.953 -24.663 1.00 96.25 393 PHE A O 1
ATOM 3038 N N . ARG A 1 394 ? 10.608 -28.115 -25.258 1.00 96.69 394 ARG A N 1
ATOM 3039 C CA . ARG A 1 394 ? 11.487 -27.948 -26.423 1.00 96.69 394 ARG A CA 1
ATOM 3040 C C . ARG A 1 394 ? 10.697 -27.353 -27.595 1.00 96.69 394 ARG A C 1
ATOM 3042 O O . ARG A 1 394 ? 9.564 -27.789 -27.808 1.00 96.69 394 ARG A O 1
ATOM 3049 N N . PRO A 1 395 ? 11.270 -26.429 -28.382 1.00 97.38 395 PRO A N 1
ATOM 3050 C CA . PRO A 1 395 ? 10.670 -26.010 -29.646 1.00 97.38 395 PRO A CA 1
ATOM 3051 C C . PRO A 1 395 ? 10.646 -27.163 -30.657 1.00 97.38 395 PRO A C 1
ATOM 3053 O O . PRO A 1 395 ? 11.537 -28.021 -30.695 1.00 97.38 395 PRO A O 1
ATOM 3056 N N . GLN A 1 396 ? 9.592 -27.209 -31.467 1.00 96.50 396 GLN A N 1
ATOM 3057 C CA . GLN A 1 396 ? 9.469 -28.177 -32.550 1.00 96.50 396 GLN A CA 1
ATOM 3058 C C . GLN A 1 396 ? 10.487 -27.888 -33.666 1.00 96.50 396 GLN A C 1
ATOM 3060 O O . GLN A 1 396 ? 10.718 -26.737 -34.015 1.00 96.50 396 GLN A O 1
ATOM 3065 N N . GLY A 1 397 ? 11.063 -28.941 -34.255 1.00 94.19 397 GLY A N 1
ATOM 3066 C CA . GLY A 1 397 ? 11.804 -28.854 -35.520 1.00 94.19 397 GLY A CA 1
ATOM 3067 C C . GLY A 1 397 ? 13.210 -28.253 -35.464 1.00 94.19 397 GLY A C 1
ATOM 3068 O O . GLY A 1 397 ? 13.796 -28.064 -36.521 1.00 94.19 397 GLY A O 1
ATOM 3069 N N . ILE A 1 398 ? 13.772 -27.995 -34.279 1.00 94.69 398 ILE A N 1
ATOM 3070 C CA . ILE A 1 398 ? 15.138 -27.473 -34.134 1.00 94.69 398 ILE A CA 1
ATOM 3071 C C . ILE A 1 398 ? 15.914 -28.160 -33.002 1.00 94.69 398 ILE A C 1
ATOM 3073 O O . ILE A 1 398 ? 15.341 -28.536 -31.979 1.00 94.69 398 ILE A O 1
ATOM 3077 N N . GLU A 1 399 ? 17.223 -28.331 -33.211 1.00 92.56 399 GLU A N 1
ATOM 3078 C CA . GLU A 1 399 ? 18.170 -29.018 -32.311 1.00 92.56 399 GLU A CA 1
ATOM 3079 C C . GLU A 1 399 ? 19.407 -28.167 -31.971 1.00 92.56 399 GLU A C 1
ATOM 3081 O O . GLU A 1 399 ? 20.448 -28.681 -31.563 1.00 92.56 399 GLU A O 1
ATOM 3086 N N . ALA A 1 400 ? 19.308 -26.848 -32.141 1.00 90.25 400 ALA A N 1
ATOM 3087 C CA . ALA A 1 400 ? 20.376 -25.922 -31.788 1.00 90.25 400 ALA A CA 1
ATOM 3088 C C . ALA A 1 400 ? 20.637 -25.906 -30.271 1.00 90.25 400 ALA A C 1
ATOM 3090 O O . ALA A 1 400 ? 19.750 -26.205 -29.473 1.00 90.25 400 ALA A O 1
ATOM 3091 N N . ASP A 1 401 ? 21.831 -25.488 -29.862 1.00 92.75 401 ASP A N 1
ATOM 3092 C CA . ASP A 1 401 ? 22.222 -25.350 -28.451 1.00 92.75 401 ASP A CA 1
ATOM 3093 C C . ASP A 1 401 ? 21.183 -24.569 -27.613 1.00 92.75 401 ASP A C 1
ATOM 3095 O O . ASP A 1 401 ? 20.625 -25.085 -26.644 1.00 92.75 401 ASP A O 1
ATOM 3099 N N . TRP A 1 402 ? 20.781 -23.387 -28.086 1.00 94.56 402 TRP A N 1
ATOM 3100 C CA . TRP A 1 402 ? 19.770 -22.544 -27.435 1.00 94.56 402 TRP A CA 1
ATOM 3101 C C . TRP A 1 402 ? 18.365 -23.171 -27.388 1.00 94.56 402 TRP A C 1
ATOM 3103 O O . TRP A 1 402 ? 17.519 -22.790 -26.579 1.00 94.56 402 TRP A O 1
ATOM 3113 N N . SER A 1 403 ? 18.084 -24.175 -28.225 1.00 95.06 403 SER A N 1
ATOM 3114 C CA . SER A 1 403 ? 16.821 -24.923 -28.163 1.00 95.06 403 SER A CA 1
ATOM 3115 C C . SER A 1 403 ? 16.780 -25.898 -26.980 1.00 95.06 403 SER A C 1
ATOM 3117 O O . SER A 1 403 ? 15.714 -26.418 -26.642 1.00 95.06 403 SER A O 1
ATOM 3119 N N . ARG A 1 404 ? 17.926 -26.138 -26.323 1.00 94.00 404 ARG A N 1
ATOM 3120 C CA . ARG A 1 404 ? 18.081 -27.080 -25.205 1.00 94.00 404 ARG A CA 1
ATOM 3121 C C . ARG A 1 404 ? 18.209 -26.397 -23.843 1.00 94.00 404 ARG A C 1
ATOM 3123 O O . ARG A 1 404 ? 17.833 -26.982 -22.824 1.00 94.00 404 ARG A O 1
ATOM 3130 N N . HIS A 1 405 ? 18.683 -25.169 -23.804 1.00 94.56 405 HIS A N 1
ATOM 3131 C CA . HIS A 1 405 ? 18.727 -24.347 -22.599 1.00 94.56 405 HIS A CA 1
ATOM 3132 C C . HIS A 1 405 ? 18.814 -22.875 -23.004 1.00 94.56 405 HIS A C 1
ATOM 3134 O O . HIS A 1 405 ? 19.192 -22.590 -24.143 1.00 94.56 405 HIS A O 1
ATOM 3140 N N . PRO A 1 406 ? 18.470 -21.933 -22.111 1.00 96.50 406 PRO A N 1
ATOM 3141 C CA . PRO A 1 406 ? 18.814 -20.536 -22.335 1.00 96.50 406 PRO A CA 1
ATOM 3142 C C . PRO A 1 406 ? 20.314 -20.392 -22.617 1.00 96.50 406 PRO A C 1
ATOM 3144 O O . PRO A 1 406 ? 21.142 -21.191 -22.163 1.00 96.50 406 PRO A O 1
ATOM 3147 N N . ARG A 1 407 ? 20.669 -19.383 -23.406 1.00 95.50 407 ARG A N 1
ATOM 3148 C CA . ARG A 1 407 ? 22.035 -19.166 -23.882 1.00 95.50 407 ARG A CA 1
ATOM 3149 C C . ARG A 1 407 ? 22.447 -17.725 -23.654 1.00 95.50 407 ARG A C 1
ATOM 3151 O O . ARG A 1 407 ? 21.798 -16.794 -24.118 1.00 95.50 407 ARG A O 1
ATOM 3158 N N . ARG A 1 408 ? 23.581 -17.548 -22.982 1.00 95.25 408 ARG A N 1
ATOM 3159 C CA . ARG A 1 408 ? 24.293 -16.269 -22.894 1.00 95.25 408 ARG A CA 1
ATOM 3160 C C . ARG A 1 408 ? 25.312 -16.230 -24.026 1.00 95.25 408 ARG A C 1
ATOM 3162 O O . ARG A 1 408 ? 26.270 -16.998 -24.005 1.00 95.25 408 ARG A O 1
ATOM 3169 N N . GLY A 1 409 ? 25.068 -15.375 -25.009 1.00 94.81 409 GLY A N 1
ATOM 3170 C CA . GLY A 1 409 ? 25.930 -15.195 -26.169 1.00 94.81 409 GLY A CA 1
ATOM 3171 C C . GLY A 1 409 ? 27.041 -14.179 -25.901 1.00 94.81 409 GLY A C 1
ATOM 3172 O O . GLY A 1 409 ? 27.718 -14.209 -24.868 1.00 94.81 409 GLY A O 1
ATOM 3173 N N . MET A 1 410 ? 27.239 -13.260 -26.843 1.00 95.00 410 MET A N 1
ATOM 3174 C CA . MET A 1 410 ? 28.254 -12.210 -26.768 1.00 95.00 410 MET A CA 1
ATOM 3175 C C . MET A 1 410 ? 28.133 -11.363 -25.489 1.00 95.00 410 MET A C 1
ATOM 3177 O O . MET A 1 410 ? 27.097 -10.760 -25.206 1.00 95.00 410 MET A O 1
ATOM 3181 N N . ARG A 1 411 ? 29.228 -11.270 -24.721 1.00 90.75 411 ARG A N 1
ATOM 3182 C CA . ARG A 1 411 ? 29.298 -10.492 -23.464 1.00 90.75 411 ARG A CA 1
ATOM 3183 C C . ARG A 1 411 ? 29.637 -9.017 -23.659 1.00 90.75 411 ARG A C 1
ATOM 3185 O O . ARG A 1 411 ? 29.383 -8.208 -22.776 1.00 90.75 411 ARG A O 1
ATOM 3192 N N . LYS A 1 412 ? 30.209 -8.670 -24.808 1.00 90.12 412 LYS A N 1
ATOM 3193 C CA . LYS A 1 412 ? 30.511 -7.296 -25.204 1.00 90.12 412 LYS A CA 1
ATOM 3194 C C . LYS A 1 412 ? 30.189 -7.104 -26.677 1.00 90.12 412 LYS A C 1
ATOM 3196 O O . LYS A 1 412 ? 30.208 -8.072 -27.438 1.00 90.12 412 LYS A O 1
ATOM 3201 N N . LEU A 1 413 ? 29.929 -5.859 -27.051 1.00 90.81 413 LEU A N 1
ATOM 3202 C CA . LEU A 1 413 ? 29.835 -5.460 -28.446 1.00 90.81 413 LEU A CA 1
ATOM 3203 C C . LEU A 1 413 ? 31.194 -5.723 -29.135 1.00 90.81 413 LEU A C 1
ATOM 3205 O O . LEU A 1 413 ? 32.217 -5.316 -28.579 1.00 90.81 413 LEU A O 1
ATOM 3209 N N . PRO A 1 414 ? 31.247 -6.419 -30.284 1.00 92.00 414 PRO A N 1
ATOM 3210 C CA . PRO A 1 414 ? 32.497 -6.600 -31.019 1.00 92.00 414 PRO A CA 1
ATOM 3211 C C . PRO A 1 414 ? 33.072 -5.283 -31.559 1.00 92.00 414 PRO A C 1
ATOM 3213 O O . PRO A 1 414 ? 32.333 -4.345 -31.862 1.00 92.00 414 PRO A O 1
ATOM 3216 N N . ASP A 1 415 ? 34.391 -5.234 -31.738 1.00 91.06 415 ASP A N 1
ATOM 3217 C CA . ASP A 1 415 ? 35.075 -4.047 -32.253 1.00 91.06 415 ASP A CA 1
ATOM 3218 C C . ASP A 1 415 ? 34.565 -3.692 -33.664 1.00 91.06 415 ASP A C 1
ATOM 3220 O O . ASP A 1 415 ? 34.440 -4.544 -34.549 1.00 91.06 415 ASP A O 1
ATOM 3224 N N . GLY A 1 416 ? 34.246 -2.414 -33.878 1.00 91.00 416 GLY A N 1
ATOM 3225 C CA . GLY A 1 416 ? 33.692 -1.917 -35.143 1.00 91.00 416 GLY A CA 1
ATOM 3226 C C . GLY A 1 416 ? 32.214 -2.253 -35.380 1.00 91.00 416 GLY A C 1
ATOM 3227 O O . GLY A 1 416 ? 31.685 -1.910 -36.439 1.00 91.00 416 GLY A O 1
ATOM 3228 N N . TRP A 1 417 ? 31.545 -2.906 -34.427 1.00 95.06 417 TRP A N 1
ATOM 3229 C CA . TRP A 1 417 ? 30.092 -3.037 -34.408 1.00 95.06 417 TRP A CA 1
ATOM 3230 C C . TRP A 1 417 ? 29.518 -1.881 -33.594 1.00 95.06 417 TRP A C 1
ATOM 3232 O O . TRP A 1 417 ? 30.182 -1.371 -32.697 1.00 95.06 417 TRP A O 1
ATOM 3242 N N . THR A 1 418 ? 28.316 -1.416 -33.926 1.00 94.44 418 THR A N 1
ATOM 3243 C CA . THR A 1 418 ? 27.746 -0.220 -33.275 1.00 94.44 418 THR A CA 1
ATOM 3244 C C . THR A 1 418 ? 26.288 -0.364 -32.897 1.00 94.44 418 THR A C 1
ATOM 3246 O O . THR A 1 418 ? 25.729 0.567 -32.330 1.00 94.44 418 THR A O 1
ATOM 3249 N N . CYS A 1 419 ? 25.639 -1.482 -33.221 1.00 95.94 419 CYS A N 1
ATOM 3250 C CA . CYS A 1 419 ? 24.193 -1.586 -33.114 1.00 95.94 419 CYS A CA 1
ATOM 3251 C C . CYS A 1 419 ? 23.739 -2.786 -32.293 1.00 95.94 419 CYS A C 1
ATOM 3253 O O . CYS A 1 419 ? 24.433 -3.796 -32.197 1.00 95.94 419 CYS A O 1
ATOM 3255 N N . ALA A 1 420 ? 22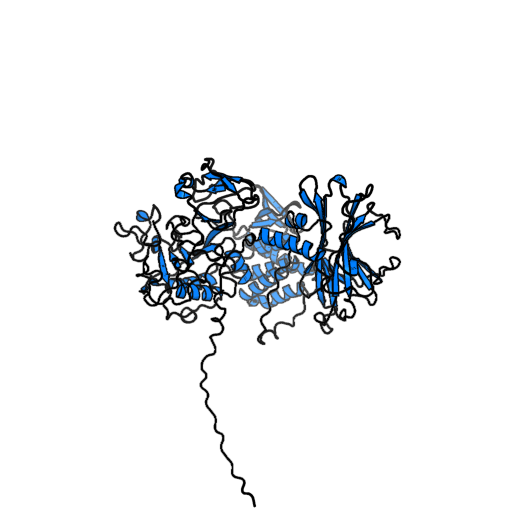.527 -2.697 -31.759 1.00 96.38 420 ALA A N 1
ATOM 3256 C CA . ALA A 1 420 ? 21.829 -3.824 -31.162 1.00 96.38 420 ALA A CA 1
ATOM 3257 C C . ALA A 1 420 ? 20.348 -3.825 -31.538 1.00 96.38 420 ALA A C 1
ATOM 3259 O O . ALA A 1 420 ? 19.796 -2.807 -31.967 1.00 96.38 420 ALA A O 1
ATOM 3260 N N . THR A 1 421 ? 19.708 -4.976 -31.361 1.00 95.50 421 THR A N 1
ATOM 3261 C CA . THR A 1 421 ? 18.252 -5.082 -31.340 1.00 95.50 421 THR A CA 1
ATOM 3262 C C . THR A 1 421 ? 17.786 -6.199 -30.422 1.00 95.50 421 THR A C 1
ATOM 3264 O O . THR A 1 421 ? 18.530 -7.152 -30.180 1.00 95.50 421 THR A O 1
ATOM 3267 N N . MET A 1 422 ? 16.559 -6.086 -29.925 1.00 96.50 422 MET A N 1
ATOM 3268 C CA . MET A 1 422 ? 15.843 -7.213 -29.345 1.00 96.50 422 MET A CA 1
ATOM 3269 C C . MET A 1 422 ? 15.055 -7.974 -30.418 1.00 96.50 422 MET A C 1
ATOM 3271 O O . MET A 1 422 ? 14.578 -7.393 -31.393 1.00 96.50 422 MET A O 1
ATOM 3275 N N . TRP A 1 423 ? 14.861 -9.269 -30.205 1.00 97.38 423 TRP A N 1
ATOM 3276 C CA . TRP A 1 423 ? 13.936 -10.081 -30.990 1.00 97.38 423 TRP A CA 1
ATOM 3277 C C . TRP A 1 423 ? 13.189 -11.064 -30.084 1.00 97.38 423 TRP A C 1
ATOM 3279 O O . TRP A 1 423 ? 13.582 -11.317 -28.944 1.00 97.38 423 TRP A O 1
ATOM 3289 N N . GLY A 1 424 ? 12.084 -11.607 -30.574 1.00 97.94 424 GLY A N 1
ATOM 3290 C CA . GLY A 1 424 ? 11.353 -12.684 -29.923 1.00 97.94 424 GLY A CA 1
ATOM 3291 C C . GLY A 1 424 ? 11.014 -13.788 -30.912 1.00 97.94 424 GLY A C 1
ATOM 3292 O O . GLY A 1 424 ? 11.036 -13.591 -32.127 1.00 97.94 424 GLY A O 1
ATOM 3293 N N . GLN A 1 425 ? 10.728 -14.975 -30.386 1.00 98.06 425 GLN A N 1
ATOM 3294 C CA . GLN A 1 425 ? 10.357 -16.123 -31.202 1.00 98.06 425 GLN A CA 1
ATOM 3295 C C . GLN A 1 425 ? 9.274 -16.970 -30.544 1.00 98.06 425 GLN A C 1
ATOM 3297 O O . GLN A 1 425 ? 9.339 -17.259 -29.346 1.00 98.06 425 GLN A O 1
ATOM 3302 N N . ILE A 1 426 ? 8.296 -17.380 -31.349 1.00 98.44 426 ILE A N 1
ATOM 3303 C CA . ILE A 1 426 ? 7.180 -18.235 -30.951 1.00 98.44 426 ILE A CA 1
ATOM 3304 C C . ILE A 1 426 ? 7.255 -19.552 -31.721 1.00 98.44 426 ILE A C 1
ATOM 3306 O O . ILE A 1 426 ? 7.379 -19.562 -32.946 1.00 98.44 426 ILE A O 1
ATOM 3310 N N . TYR A 1 427 ? 7.148 -20.663 -30.997 1.00 98.31 427 TYR A N 1
ATOM 3311 C CA . TYR A 1 427 ? 7.187 -22.019 -31.541 1.00 98.31 427 TYR A CA 1
ATOM 3312 C C . TYR A 1 427 ? 5.985 -22.842 -31.072 1.00 98.31 427 TYR A C 1
ATOM 3314 O O . TYR A 1 427 ? 5.519 -22.666 -29.941 1.00 98.31 427 TYR A O 1
ATOM 3322 N N . PRO A 1 428 ? 5.534 -23.825 -31.869 1.00 97.44 428 PRO A N 1
ATOM 3323 C CA . PRO A 1 428 ? 4.853 -24.986 -31.318 1.00 97.44 428 PRO A CA 1
ATOM 3324 C C . PRO A 1 428 ? 5.800 -25.744 -30.380 1.00 97.44 428 PRO A C 1
ATOM 3326 O O . PRO A 1 428 ? 6.980 -25.951 -30.692 1.00 97.44 428 PRO A O 1
ATOM 3329 N N . ALA A 1 429 ? 5.290 -26.186 -29.233 1.00 96.88 429 ALA A N 1
ATOM 3330 C CA . ALA A 1 429 ? 6.025 -27.121 -28.397 1.00 96.88 429 ALA A CA 1
ATOM 3331 C C . ALA A 1 429 ? 6.169 -28.464 -29.121 1.00 96.88 429 ALA A C 1
ATOM 3333 O O . ALA A 1 429 ? 5.229 -28.969 -29.738 1.00 96.88 429 ALA A O 1
ATOM 3334 N N . ARG A 1 430 ? 7.353 -29.065 -29.015 1.00 94.81 430 ARG A N 1
ATOM 3335 C CA . ARG A 1 430 ? 7.656 -30.364 -29.610 1.00 94.81 430 ARG A CA 1
ATOM 3336 C C . ARG A 1 430 ? 6.648 -31.421 -29.152 1.00 94.81 430 ARG A C 1
ATOM 3338 O O . ARG A 1 430 ? 6.365 -31.541 -27.961 1.00 94.81 430 ARG A O 1
ATOM 3345 N N . ASP A 1 431 ? 6.141 -32.185 -30.116 1.00 91.00 431 ASP A N 1
ATOM 3346 C CA . ASP A 1 431 ? 5.194 -33.291 -29.924 1.00 91.00 431 ASP A CA 1
ATOM 3347 C C . ASP A 1 431 ? 3.880 -32.889 -29.225 1.00 91.00 431 ASP A C 1
ATOM 3349 O O . ASP A 1 431 ? 3.207 -33.718 -28.606 1.00 91.00 431 ASP A O 1
ATOM 3353 N N . LYS A 1 432 ? 3.496 -31.608 -29.307 1.00 92.88 432 LYS A N 1
ATOM 3354 C CA . LYS A 1 432 ? 2.228 -31.089 -28.783 1.00 92.88 432 LYS A CA 1
ATOM 3355 C C . LYS A 1 432 ? 1.456 -30.347 -29.867 1.00 92.88 432 LYS A C 1
ATOM 3357 O O . LYS A 1 432 ? 2.025 -29.858 -30.837 1.00 92.88 432 LYS A O 1
ATOM 3362 N N . SER A 1 433 ? 0.140 -30.258 -29.683 1.00 91.12 433 SER A N 1
ATOM 3363 C CA . SER A 1 433 ? -0.705 -29.482 -30.588 1.00 91.12 433 SER A CA 1
ATOM 3364 C C . SER A 1 433 ? -0.526 -27.978 -30.333 1.00 91.12 433 SER A C 1
ATOM 3366 O O . SER A 1 433 ? -0.619 -27.558 -29.175 1.00 91.12 433 SER A O 1
ATOM 3368 N N . PRO A 1 434 ? -0.319 -27.153 -31.376 1.00 91.06 434 PRO A N 1
ATOM 3369 C CA . PRO A 1 434 ? -0.336 -25.696 -31.251 1.00 91.06 434 PRO A CA 1
ATOM 3370 C C . PRO A 1 434 ? -1.750 -25.116 -31.063 1.00 91.06 434 PRO A C 1
ATOM 3372 O O . PRO A 1 434 ? -1.865 -23.922 -30.807 1.00 91.06 434 PRO A O 1
ATOM 3375 N N . GLY A 1 435 ? -2.801 -25.941 -31.156 1.00 90.31 435 GLY A N 1
ATOM 3376 C CA . GLY A 1 435 ? -4.191 -25.485 -31.253 1.00 90.31 435 GLY A CA 1
ATOM 3377 C C . GLY A 1 435 ? -4.580 -25.124 -32.689 1.00 90.31 435 GLY A C 1
ATOM 3378 O O . GLY A 1 435 ? -3.725 -24.827 -33.524 1.00 90.31 435 GLY A O 1
ATOM 3379 N N . GLU A 1 436 ? -5.873 -25.188 -32.984 1.00 89.69 436 GLU A N 1
ATOM 3380 C CA . GLU A 1 436 ? -6.449 -24.908 -34.302 1.00 89.69 436 GLU A CA 1
ATOM 3381 C C . GLU A 1 436 ? -7.081 -23.512 -34.375 1.00 89.69 436 GLU A C 1
ATOM 3383 O O . GLU A 1 436 ? -7.051 -22.893 -35.440 1.00 89.69 436 GLU A O 1
ATOM 3388 N N . ASN A 1 437 ? -7.619 -23.000 -33.261 1.00 93.81 437 ASN A N 1
ATOM 3389 C CA . ASN A 1 437 ? -8.360 -21.739 -33.201 1.00 93.81 437 ASN A CA 1
ATOM 3390 C C . ASN A 1 437 ? -7.720 -20.721 -32.238 1.00 93.81 437 ASN A C 1
ATOM 3392 O O . ASN A 1 437 ? -8.397 -20.055 -31.450 1.00 93.81 437 ASN A O 1
ATOM 3396 N N . VAL A 1 438 ? -6.390 -20.600 -32.289 1.00 94.75 438 VAL A N 1
ATOM 3397 C CA . VAL A 1 438 ? -5.606 -19.806 -31.331 1.00 94.75 438 VAL A CA 1
ATOM 3398 C C . VAL A 1 438 ? -4.621 -18.890 -32.046 1.00 94.75 438 VAL A C 1
ATOM 3400 O O . VAL A 1 438 ? -3.946 -19.298 -32.993 1.00 94.75 438 VAL A O 1
ATOM 3403 N N . ARG A 1 439 ? -4.482 -17.660 -31.542 1.00 96.31 439 ARG A N 1
ATOM 3404 C CA . ARG A 1 439 ? -3.401 -16.731 -31.898 1.00 96.31 439 ARG A CA 1
ATOM 3405 C C . ARG A 1 439 ? -2.579 -16.385 -30.664 1.00 96.31 439 ARG A C 1
ATOM 3407 O O . ARG A 1 439 ? -3.081 -16.394 -29.540 1.00 96.31 439 ARG A O 1
ATOM 3414 N N . VAL A 1 440 ? -1.317 -16.036 -30.878 1.00 97.12 440 VAL A N 1
ATOM 3415 C CA . VAL A 1 440 ? -0.460 -15.436 -29.852 1.00 97.12 440 VAL A CA 1
ATOM 3416 C C . VAL A 1 440 ? -0.486 -13.933 -30.039 1.00 97.12 440 VAL A C 1
ATOM 3418 O O . VAL A 1 440 ? 0.024 -13.447 -31.041 1.00 97.12 440 VAL A O 1
ATOM 3421 N N . GLN A 1 441 ? -1.073 -13.208 -29.092 1.00 95.44 441 GLN A N 1
ATOM 3422 C CA . GLN A 1 441 ? -1.025 -11.750 -29.047 1.00 95.44 441 GLN A CA 1
ATOM 3423 C C . GLN A 1 441 ? 0.286 -11.305 -28.392 1.00 95.44 441 GLN A C 1
ATOM 3425 O O . GLN A 1 441 ? 0.651 -11.848 -27.351 1.00 95.44 441 GLN A O 1
ATOM 3430 N N . ILE A 1 442 ? 0.989 -10.347 -28.999 1.00 94.88 442 ILE A N 1
ATOM 3431 C CA . ILE A 1 442 ? 2.342 -9.904 -28.636 1.00 94.88 442 ILE A CA 1
ATOM 3432 C C . ILE A 1 442 ? 2.374 -8.376 -28.563 1.00 94.88 442 ILE A C 1
ATOM 3434 O O . ILE A 1 442 ? 1.864 -7.709 -29.464 1.00 94.88 442 ILE A O 1
ATOM 3438 N N . ARG A 1 443 ? 3.005 -7.822 -27.521 1.00 90.38 443 ARG A N 1
ATOM 3439 C CA . ARG A 1 443 ? 3.190 -6.370 -27.359 1.00 90.38 443 ARG A CA 1
ATOM 3440 C C . ARG A 1 443 ? 4.423 -6.010 -26.530 1.00 90.38 443 ARG A C 1
ATOM 3442 O O . ARG A 1 443 ? 5.096 -6.885 -25.980 1.00 90.38 443 ARG A O 1
ATOM 3449 N N . ASP A 1 444 ? 4.662 -4.707 -26.420 1.00 89.44 444 ASP A N 1
ATOM 3450 C CA . ASP A 1 444 ? 5.682 -4.081 -25.570 1.00 89.44 444 ASP A CA 1
ATOM 3451 C C . ASP A 1 444 ? 7.113 -4.635 -25.754 1.00 89.44 444 ASP A C 1
ATOM 3453 O O . ASP A 1 444 ? 7.776 -4.963 -24.763 1.00 89.44 444 ASP A O 1
ATOM 3457 N N . PRO A 1 445 ? 7.635 -4.757 -26.994 1.00 93.06 445 PRO A N 1
ATOM 3458 C CA . PRO A 1 445 ? 9.042 -5.075 -27.205 1.00 93.06 445 PRO A CA 1
ATOM 3459 C C . PRO A 1 445 ? 9.944 -3.966 -26.641 1.00 93.06 445 PRO A C 1
ATOM 3461 O O . PRO A 1 445 ? 9.779 -2.790 -26.975 1.00 93.06 445 PRO A O 1
ATOM 3464 N N . ARG A 1 446 ? 10.921 -4.323 -25.801 1.00 94.25 446 ARG A N 1
ATOM 3465 C CA . ARG A 1 446 ? 11.852 -3.368 -25.178 1.00 94.25 446 ARG A CA 1
ATOM 3466 C C . ARG A 1 446 ? 13.294 -3.870 -25.156 1.00 94.25 446 ARG A C 1
ATOM 3468 O O . ARG A 1 446 ? 13.544 -5.066 -25.015 1.00 94.25 446 ARG A O 1
ATOM 3475 N N . LEU A 1 447 ? 14.234 -2.928 -25.260 1.00 96.31 447 LEU A N 1
ATOM 3476 C CA . LEU A 1 447 ? 15.680 -3.146 -25.146 1.00 96.31 447 LEU A CA 1
ATOM 3477 C C . LEU A 1 447 ? 16.306 -2.081 -24.246 1.00 96.31 447 LEU A C 1
ATOM 3479 O O . LEU A 1 447 ? 16.060 -0.885 -24.431 1.00 96.31 447 LEU A O 1
ATOM 3483 N N . TRP A 1 448 ? 17.193 -2.521 -23.359 1.00 96.56 448 TRP A N 1
ATOM 3484 C CA . TRP A 1 448 ? 18.033 -1.674 -22.522 1.00 96.56 448 TRP A CA 1
ATOM 3485 C C . TRP A 1 448 ? 19.502 -2.081 -22.625 1.00 96.56 448 TRP A C 1
ATOM 3487 O O . TRP A 1 448 ? 19.811 -3.257 -22.836 1.00 96.56 448 TRP A O 1
ATOM 3497 N N . TYR A 1 449 ? 20.400 -1.123 -22.392 1.00 96.38 449 TYR A N 1
ATOM 3498 C CA . TYR A 1 449 ? 21.795 -1.413 -22.060 1.00 96.38 449 TYR A CA 1
ATOM 3499 C C . TYR A 1 449 ? 22.130 -0.901 -20.659 1.00 96.38 449 TYR A C 1
ATOM 3501 O O . TYR A 1 449 ? 21.607 0.123 -20.223 1.00 96.38 449 TYR A O 1
ATOM 3509 N N . LEU A 1 450 ? 22.989 -1.620 -19.945 1.00 95.38 450 LEU A N 1
ATOM 3510 C CA . LEU A 1 450 ? 23.560 -1.177 -18.679 1.00 95.38 450 LEU A CA 1
ATOM 3511 C C . LEU A 1 450 ? 24.778 -0.312 -18.991 1.00 95.38 450 LEU A C 1
ATOM 3513 O O . LEU A 1 450 ? 25.705 -0.795 -19.640 1.00 95.38 450 LEU A O 1
ATOM 3517 N N . SER A 1 451 ? 24.790 0.936 -18.537 1.00 93.38 451 SER A N 1
ATOM 3518 C CA . SER A 1 451 ? 25.917 1.848 -18.743 1.00 93.38 451 SER A CA 1
ATOM 3519 C C . SER A 1 451 ? 27.077 1.530 -17.792 1.00 93.38 451 SER A C 1
ATOM 3521 O O . SER A 1 451 ? 26.883 1.248 -16.605 1.00 93.38 451 SER A O 1
ATOM 3523 N N . ARG A 1 452 ? 28.312 1.584 -18.300 1.00 89.75 452 ARG A N 1
ATOM 3524 C CA . ARG A 1 452 ? 29.539 1.510 -17.492 1.00 89.75 452 ARG A CA 1
ATOM 3525 C C . ARG A 1 452 ? 29.779 2.816 -16.745 1.00 89.75 452 ARG A C 1
ATOM 3527 O O . ARG A 1 452 ? 30.298 2.765 -15.633 1.00 89.75 452 ARG A O 1
ATOM 3534 N N . LYS A 1 453 ? 29.406 3.953 -17.342 1.00 89.19 453 LYS A N 1
ATOM 3535 C CA . LYS A 1 453 ? 29.616 5.299 -16.791 1.00 89.19 453 LYS A CA 1
ATOM 3536 C C . LYS A 1 453 ? 28.759 5.563 -15.555 1.00 89.19 453 LYS A C 1
ATOM 3538 O O . LYS A 1 453 ? 29.286 6.066 -14.567 1.00 89.19 453 LYS A O 1
ATOM 3543 N N . ASP A 1 454 ? 27.467 5.232 -15.595 1.00 84.88 454 ASP A N 1
ATOM 3544 C CA . ASP A 1 454 ? 26.530 5.577 -14.511 1.00 84.88 454 ASP A CA 1
ATOM 3545 C C . ASP A 1 454 ? 25.898 4.377 -13.793 1.00 84.88 454 ASP A C 1
ATOM 3547 O O . ASP A 1 454 ? 25.186 4.566 -12.804 1.00 84.88 454 ASP A O 1
ATOM 3551 N N . ARG A 1 455 ? 26.197 3.151 -14.250 1.00 84.44 455 ARG A N 1
ATOM 3552 C CA . ARG A 1 455 ? 25.716 1.890 -13.667 1.00 84.44 455 ARG A CA 1
ATOM 3553 C C . ARG A 1 455 ? 24.188 1.738 -13.708 1.00 84.44 455 ARG A C 1
ATOM 3555 O O . ARG A 1 455 ? 23.638 0.995 -12.902 1.00 84.44 455 ARG A O 1
ATOM 3562 N N . ARG A 1 456 ? 23.492 2.398 -14.644 1.00 86.69 456 ARG A N 1
ATOM 3563 C CA . ARG A 1 456 ? 22.028 2.317 -14.813 1.00 86.69 456 ARG A CA 1
ATOM 3564 C C . ARG A 1 456 ? 21.627 1.696 -16.149 1.00 86.69 456 ARG A C 1
ATOM 3566 O O . ARG A 1 456 ? 22.381 1.725 -17.120 1.00 86.69 456 ARG A O 1
ATOM 3573 N N . TRP A 1 457 ? 20.421 1.126 -16.190 1.00 92.44 457 TRP A N 1
ATOM 3574 C CA . TRP A 1 457 ? 19.803 0.636 -17.423 1.00 92.44 457 TRP A CA 1
ATOM 3575 C C . TRP A 1 457 ? 19.176 1.786 -18.205 1.00 92.44 457 TRP A C 1
ATOM 3577 O O . TRP A 1 457 ? 18.265 2.452 -17.713 1.00 92.44 457 TRP A O 1
ATOM 3587 N N . HIS A 1 458 ? 19.617 1.974 -19.444 1.00 93.50 458 HIS A N 1
ATOM 3588 C CA . HIS A 1 458 ? 19.104 2.992 -20.355 1.00 93.50 458 HIS A CA 1
ATOM 3589 C C . HIS A 1 458 ? 18.221 2.350 -21.425 1.00 93.50 458 HIS A C 1
ATOM 3591 O O . HIS A 1 458 ? 18.689 1.448 -22.128 1.00 93.50 458 HIS A O 1
ATOM 3597 N N . PRO A 1 459 ? 16.948 2.769 -21.562 1.00 92.94 459 PRO A N 1
ATOM 3598 C CA . PRO A 1 459 ? 16.072 2.265 -22.610 1.00 92.94 459 PRO A CA 1
ATOM 3599 C C . PRO A 1 459 ? 16.546 2.775 -23.968 1.00 92.94 459 PRO A C 1
ATOM 3601 O O . PRO A 1 459 ? 16.729 3.975 -24.161 1.00 92.94 459 PRO A O 1
ATOM 3604 N N . VAL A 1 460 ? 16.706 1.865 -24.923 1.00 91.38 460 VAL A N 1
ATOM 3605 C CA . VAL A 1 460 ? 17.162 2.200 -26.280 1.00 91.38 460 VAL A CA 1
ATOM 3606 C C . VAL A 1 460 ? 16.179 1.764 -27.359 1.00 91.38 460 VAL A C 1
ATOM 3608 O O . VAL A 1 460 ? 16.051 2.468 -28.356 1.00 91.38 460 VAL A O 1
ATOM 3611 N N . GLN A 1 461 ? 15.405 0.693 -27.145 1.00 88.69 461 GLN A N 1
ATOM 3612 C CA . GLN A 1 461 ? 14.247 0.355 -27.988 1.00 88.69 461 GLN A CA 1
ATOM 3613 C C . GLN A 1 461 ? 12.986 0.183 -27.148 1.00 88.69 461 GLN A C 1
ATOM 3615 O O . GLN A 1 461 ? 13.033 -0.318 -26.024 1.00 88.69 461 GLN A O 1
ATOM 3620 N N . GLY A 1 462 ? 11.860 0.589 -27.727 1.00 82.56 462 GLY A N 1
ATOM 3621 C CA . GLY A 1 462 ? 10.519 0.464 -27.172 1.00 82.56 462 GLY A CA 1
ATOM 3622 C C . GLY A 1 462 ? 9.479 0.753 -28.255 1.00 82.56 462 GLY A C 1
ATOM 3623 O O . GLY A 1 462 ? 9.777 1.487 -29.198 1.00 82.56 462 GLY A O 1
ATOM 3624 N N . GLY A 1 463 ? 8.280 0.195 -28.119 1.00 73.19 463 GLY A N 1
ATOM 3625 C CA . GLY A 1 463 ? 7.149 0.440 -29.017 1.00 73.19 463 GLY A CA 1
ATOM 3626 C C . GLY A 1 463 ? 5.950 -0.434 -28.653 1.00 73.19 463 GLY A C 1
ATOM 3627 O O . GLY A 1 463 ? 6.090 -1.343 -27.840 1.00 73.19 463 GLY A O 1
ATOM 3628 N N . ALA A 1 464 ? 4.783 -0.158 -29.241 1.00 67.44 464 ALA A N 1
ATOM 3629 C CA . ALA A 1 464 ? 3.575 -0.961 -29.019 1.00 67.44 464 ALA A CA 1
ATOM 3630 C C . ALA A 1 464 ? 3.509 -2.204 -29.931 1.00 67.44 464 ALA A C 1
ATOM 3632 O O . ALA A 1 464 ? 3.017 -3.251 -29.517 1.00 67.44 464 ALA A O 1
ATOM 3633 N N . SER A 1 465 ? 4.069 -2.106 -31.144 1.00 80.69 465 SER A N 1
ATOM 3634 C CA . SER A 1 465 ? 3.915 -3.101 -32.212 1.00 80.69 465 SER A CA 1
ATOM 3635 C C . SER A 1 465 ? 5.231 -3.799 -32.590 1.00 80.69 465 SER A C 1
ATOM 3637 O O . SER A 1 465 ? 6.336 -3.281 -32.382 1.00 80.69 465 SER A O 1
ATOM 3639 N N . VAL A 1 466 ? 5.106 -4.995 -33.167 1.00 90.19 466 VAL A N 1
ATOM 3640 C CA . VAL A 1 466 ? 6.211 -5.833 -33.649 1.00 90.19 466 VAL A CA 1
ATOM 3641 C C . VAL A 1 466 ? 6.071 -6.091 -35.146 1.00 90.19 466 VAL A C 1
ATOM 3643 O O . VAL A 1 466 ? 4.971 -6.276 -35.658 1.00 90.19 466 VAL A O 1
ATOM 3646 N N . ALA A 1 467 ? 7.198 -6.151 -35.846 1.00 90.56 467 ALA A N 1
ATOM 3647 C CA . ALA A 1 467 ? 7.285 -6.698 -37.194 1.00 90.56 467 ALA A CA 1
ATOM 3648 C C . ALA A 1 467 ? 7.912 -8.094 -37.123 1.00 90.56 467 ALA A C 1
ATOM 3650 O O . ALA A 1 467 ? 8.677 -8.384 -36.206 1.00 90.56 467 ALA A O 1
ATOM 3651 N N . GLY A 1 468 ? 7.617 -8.966 -38.081 1.00 93.94 468 GLY A N 1
ATOM 3652 C CA . GLY A 1 468 ? 8.177 -10.312 -38.081 1.00 93.94 468 GLY A CA 1
ATOM 3653 C C . GLY A 1 468 ? 7.768 -11.129 -39.292 1.00 93.94 468 GLY A C 1
ATOM 3654 O O . GLY A 1 468 ? 6.972 -10.689 -40.123 1.00 93.94 468 GLY A O 1
ATOM 3655 N N . ALA A 1 469 ? 8.314 -12.336 -39.378 1.00 95.75 469 ALA A N 1
ATOM 3656 C CA . ALA A 1 469 ? 8.021 -13.283 -40.445 1.00 95.75 469 ALA A CA 1
ATOM 3657 C C . ALA A 1 469 ? 7.918 -14.713 -39.902 1.00 95.75 469 ALA A C 1
ATOM 3659 O O . ALA A 1 469 ? 8.424 -15.036 -38.823 1.00 95.75 469 ALA A O 1
ATOM 3660 N N . ALA A 1 470 ? 7.241 -15.575 -40.661 1.00 97.62 470 ALA A N 1
ATOM 3661 C CA . ALA A 1 470 ? 7.146 -16.991 -40.356 1.00 97.62 470 ALA A CA 1
ATOM 3662 C C . ALA A 1 470 ? 8.357 -17.712 -40.961 1.00 97.62 470 ALA A C 1
ATOM 3664 O O . ALA A 1 470 ? 8.445 -17.867 -42.178 1.00 97.62 470 ALA A O 1
ATOM 3665 N N . TYR A 1 471 ? 9.302 -18.135 -40.128 1.00 97.81 471 TYR A N 1
ATOM 3666 C CA . TYR A 1 471 ? 10.525 -18.824 -40.550 1.00 97.81 471 TYR A CA 1
ATOM 3667 C C . TYR A 1 471 ? 10.354 -20.334 -40.490 1.00 97.81 471 TYR A C 1
ATOM 3669 O O . TYR A 1 471 ? 9.637 -20.834 -39.628 1.00 97.81 471 TYR A O 1
ATOM 3677 N N . VAL A 1 472 ? 11.017 -21.081 -41.376 1.00 96.75 472 VAL A N 1
ATOM 3678 C CA . VAL A 1 472 ? 11.085 -22.546 -41.221 1.00 96.75 472 VAL A CA 1
ATOM 3679 C C . VAL A 1 472 ? 11.639 -22.892 -39.833 1.00 96.75 472 VAL A C 1
ATOM 3681 O O . VAL A 1 472 ? 12.472 -22.158 -39.302 1.00 96.75 472 VAL A O 1
ATOM 3684 N N . LEU A 1 473 ? 11.145 -23.970 -39.214 1.00 95.62 473 LEU A N 1
ATOM 3685 C CA . LEU A 1 473 ? 11.400 -24.275 -37.793 1.00 95.62 473 LEU A CA 1
ATOM 3686 C C . LEU A 1 473 ? 12.885 -24.308 -37.398 1.00 95.62 473 LEU A C 1
ATOM 3688 O O . LEU A 1 473 ? 13.202 -24.038 -36.251 1.00 95.62 473 LEU A O 1
ATOM 3692 N N . ASP A 1 474 ? 13.791 -24.628 -38.313 1.00 94.19 474 ASP A N 1
ATOM 3693 C CA . ASP A 1 474 ? 15.233 -24.697 -38.063 1.00 94.19 474 ASP A CA 1
ATOM 3694 C C . ASP A 1 474 ? 16.009 -23.447 -38.523 1.00 94.19 474 ASP A C 1
ATOM 3696 O O . ASP A 1 474 ? 17.237 -23.426 -38.444 1.00 94.19 474 ASP A O 1
ATOM 3700 N N . PHE A 1 475 ? 15.313 -22.419 -39.027 1.00 93.44 475 PHE A N 1
ATOM 3701 C CA . PHE A 1 475 ? 15.877 -21.249 -39.713 1.00 93.44 475 PHE A CA 1
ATOM 3702 C C . PHE A 1 475 ? 16.777 -21.589 -40.923 1.00 93.44 475 PHE A C 1
ATOM 3704 O O . PHE A 1 475 ? 17.555 -20.747 -41.382 1.00 93.44 475 PHE A O 1
ATOM 3711 N N . ALA A 1 476 ? 16.684 -22.802 -41.486 1.00 91.38 476 ALA A N 1
ATOM 3712 C CA . ALA A 1 476 ? 17.580 -23.242 -42.550 1.00 91.38 476 ALA A CA 1
ATOM 3713 C C . ALA A 1 476 ? 17.490 -22.354 -43.798 1.00 91.38 476 ALA A C 1
ATOM 3715 O O . ALA A 1 476 ? 16.450 -22.260 -44.465 1.00 91.38 476 ALA A O 1
ATOM 3716 N N . GLY A 1 477 ? 18.635 -21.753 -44.137 1.00 87.31 477 GLY A N 1
ATOM 3717 C CA . GLY A 1 477 ? 18.804 -20.894 -45.305 1.00 87.31 477 GLY A CA 1
ATOM 3718 C C . GLY A 1 477 ? 18.086 -19.549 -45.206 1.00 87.31 477 GLY A C 1
ATOM 3719 O O . GLY A 1 477 ? 17.776 -18.993 -46.253 1.00 87.31 477 GLY A O 1
ATOM 3720 N N . ASP A 1 478 ? 17.779 -19.067 -43.993 1.00 88.00 478 ASP A N 1
ATOM 3721 C CA . ASP A 1 478 ? 17.055 -17.801 -43.762 1.00 88.00 478 ASP A CA 1
ATOM 3722 C C . ASP A 1 478 ? 15.684 -17.759 -44.470 1.00 88.00 478 ASP A C 1
ATOM 3724 O O . ASP A 1 478 ? 15.159 -16.713 -44.850 1.00 88.00 478 ASP A O 1
ATOM 3728 N N . ARG A 1 479 ? 15.087 -18.939 -44.692 1.00 92.81 479 ARG A N 1
ATOM 3729 C CA . ARG A 1 479 ? 13.822 -19.071 -45.420 1.00 92.81 479 ARG A CA 1
ATOM 3730 C C . ARG A 1 479 ? 12.647 -18.683 -44.532 1.00 92.81 479 ARG A C 1
ATOM 3732 O O . ARG A 1 479 ? 12.418 -19.298 -43.487 1.00 92.81 479 ARG A O 1
ATOM 3739 N N . SER A 1 480 ? 11.849 -17.737 -45.011 1.00 95.50 480 SER A N 1
ATOM 3740 C CA . SER A 1 480 ? 10.619 -17.296 -44.363 1.00 95.50 480 SER A CA 1
ATOM 3741 C C . SER A 1 480 ? 9.506 -16.995 -45.364 1.00 95.50 480 SER A C 1
ATOM 3743 O O . SER A 1 480 ? 9.727 -16.878 -46.571 1.00 95.50 480 SER A O 1
ATOM 3745 N N . VAL A 1 481 ? 8.287 -16.909 -44.841 1.00 95.50 481 VAL A N 1
ATOM 3746 C CA . VAL A 1 481 ? 7.086 -16.439 -45.533 1.00 95.50 481 VAL A CA 1
ATOM 3747 C C . VAL A 1 481 ? 6.406 -15.366 -44.684 1.00 95.50 481 VAL A C 1
ATOM 3749 O O . VAL A 1 481 ? 6.710 -15.206 -43.497 1.00 95.50 481 VAL A O 1
ATOM 3752 N N . ASN A 1 482 ? 5.463 -14.633 -45.276 1.00 95.94 482 ASN A N 1
ATOM 3753 C CA . ASN A 1 482 ? 4.633 -13.708 -44.511 1.00 95.94 482 ASN A CA 1
ATOM 3754 C C . ASN A 1 482 ? 3.870 -14.479 -43.431 1.00 95.94 482 ASN A C 1
ATOM 3756 O O . ASN A 1 482 ? 3.228 -15.489 -43.720 1.00 95.94 482 ASN A O 1
ATOM 3760 N N . ALA A 1 483 ? 3.955 -13.995 -42.196 1.00 94.69 483 ALA A N 1
ATOM 3761 C CA . ALA A 1 483 ? 3.200 -14.570 -41.099 1.00 94.69 483 ALA A CA 1
ATOM 3762 C C . ALA A 1 483 ? 1.706 -14.268 -41.257 1.00 94.69 483 ALA A C 1
ATOM 3764 O O . ALA A 1 483 ? 1.324 -13.217 -41.777 1.00 94.69 483 ALA A O 1
ATOM 3765 N N . ASP A 1 484 ? 0.863 -15.157 -40.734 1.00 94.94 484 ASP A N 1
ATOM 3766 C CA . ASP A 1 484 ? -0.546 -14.863 -40.470 1.00 94.94 484 ASP A CA 1
ATOM 3767 C C . ASP A 1 484 ? -0.623 -13.940 -39.242 1.00 94.94 484 ASP A C 1
ATOM 3769 O O . ASP A 1 484 ? -0.952 -14.361 -38.132 1.00 94.94 484 ASP A O 1
ATOM 3773 N N . ALA A 1 485 ? -0.200 -12.691 -39.437 1.00 92.62 485 ALA A N 1
ATOM 3774 C CA . ALA A 1 485 ? -0.191 -11.637 -38.438 1.00 92.62 485 ALA A CA 1
ATOM 3775 C C . ALA A 1 485 ? -1.409 -10.725 -38.626 1.00 92.62 485 ALA A C 1
ATOM 3777 O O . ALA A 1 485 ? -1.791 -10.385 -39.746 1.00 92.62 485 ALA A O 1
ATOM 3778 N N . ARG A 1 486 ? -2.013 -10.317 -37.514 1.00 91.44 486 ARG A N 1
ATOM 3779 C CA . ARG A 1 486 ? -3.170 -9.429 -37.458 1.00 91.44 486 ARG A CA 1
ATOM 3780 C C . ARG A 1 486 ? -2.877 -8.319 -36.462 1.00 91.44 486 ARG A C 1
ATOM 3782 O O . ARG A 1 486 ? -2.460 -8.591 -35.338 1.00 91.44 486 ARG A O 1
ATOM 3789 N N . GLN A 1 487 ? -3.097 -7.079 -36.880 1.00 86.56 487 GLN A N 1
ATOM 3790 C CA . GLN A 1 487 ? -3.078 -5.942 -35.970 1.00 86.56 487 GLN A CA 1
ATOM 3791 C C . GLN A 1 487 ? -4.326 -6.012 -35.084 1.00 86.56 487 GLN A C 1
ATOM 3793 O O . GLN A 1 487 ? -5.440 -6.135 -35.594 1.00 86.56 487 GLN A O 1
ATOM 3798 N N . GLU A 1 488 ? -4.134 -5.968 -33.771 1.00 83.81 488 GLU A N 1
ATOM 3799 C CA . GLU A 1 488 ? -5.212 -5.949 -32.785 1.00 83.81 488 GLU A CA 1
ATOM 3800 C C . GLU A 1 488 ? -5.541 -4.508 -32.367 1.00 83.81 488 GLU A C 1
ATOM 3802 O O . GLU A 1 488 ? -4.772 -3.575 -32.614 1.00 83.81 488 GLU A O 1
ATOM 3807 N N . ALA A 1 489 ? -6.706 -4.324 -31.741 1.00 69.19 489 ALA A N 1
ATOM 3808 C CA . ALA A 1 489 ? -7.249 -3.011 -31.374 1.00 69.19 489 ALA A CA 1
ATOM 3809 C C . ALA A 1 489 ? -6.470 -2.282 -30.258 1.00 69.19 489 ALA A C 1
ATOM 3811 O O . ALA A 1 489 ? -6.698 -1.098 -30.030 1.00 69.19 489 ALA A O 1
ATOM 3812 N N . ASP A 1 490 ? -5.578 -2.979 -29.554 1.00 63.22 490 ASP A N 1
ATOM 3813 C CA . ASP A 1 490 ? -4.719 -2.466 -28.480 1.00 63.22 490 ASP A CA 1
ATOM 3814 C C . ASP A 1 490 ? -3.274 -2.209 -28.948 1.00 63.22 490 ASP A C 1
ATOM 3816 O O . ASP A 1 490 ? -2.344 -2.274 -28.146 1.00 63.22 490 ASP A O 1
ATOM 3820 N N . ASP A 1 491 ? -3.084 -1.976 -30.251 1.00 69.06 491 ASP A N 1
ATOM 3821 C CA . ASP A 1 491 ? -1.793 -1.837 -30.943 1.00 69.06 491 ASP A CA 1
ATOM 3822 C C . ASP A 1 491 ? -0.869 -3.073 -30.868 1.00 69.06 491 ASP A C 1
ATOM 3824 O O . ASP A 1 491 ? 0.197 -3.096 -31.494 1.00 69.06 491 ASP A O 1
ATOM 3828 N N . ALA A 1 492 ? -1.303 -4.152 -30.207 1.00 79.25 492 ALA A N 1
ATOM 3829 C CA . ALA A 1 492 ? -0.614 -5.433 -30.206 1.00 79.25 492 ALA A CA 1
ATOM 3830 C C . ALA A 1 492 ? -0.745 -6.141 -31.561 1.00 79.25 492 ALA A C 1
ATOM 3832 O O . ALA A 1 492 ? -1.702 -5.948 -32.310 1.00 79.25 492 ALA A O 1
ATOM 3833 N N . VAL A 1 493 ? 0.186 -7.044 -31.851 1.00 89.81 493 VAL A N 1
ATOM 3834 C CA . VAL A 1 493 ? 0.108 -7.913 -33.031 1.00 89.81 493 VAL A CA 1
ATOM 3835 C C . VAL A 1 493 ? -0.215 -9.319 -32.569 1.00 89.81 493 VAL A C 1
ATOM 3837 O O . VAL A 1 493 ? 0.468 -9.851 -31.695 1.00 89.81 493 VAL A O 1
ATOM 3840 N N . SER A 1 494 ? -1.239 -9.941 -33.148 1.00 94.69 494 SER A N 1
ATOM 3841 C CA . SER A 1 494 ? -1.491 -11.364 -32.951 1.00 94.69 494 SER A CA 1
ATOM 3842 C C . SER A 1 494 ? -1.042 -12.183 -34.149 1.00 94.69 494 SER A C 1
ATOM 3844 O O . SER A 1 494 ? -1.243 -11.800 -35.300 1.00 94.69 494 SER A O 1
ATOM 3846 N N . VAL A 1 495 ? -0.447 -13.340 -33.888 1.00 96.06 495 VAL A N 1
ATOM 3847 C CA . VAL A 1 495 ? 0.006 -14.261 -34.929 1.00 96.06 495 VAL A CA 1
ATOM 3848 C C . VAL A 1 495 ? -0.640 -15.623 -34.756 1.00 96.06 495 VAL A C 1
ATOM 3850 O O . VAL A 1 495 ? -0.707 -16.154 -33.645 1.00 96.06 495 VAL A O 1
ATOM 3853 N N . ARG A 1 496 ? -1.100 -16.210 -35.859 1.00 95.12 496 ARG A N 1
ATOM 3854 C CA . ARG A 1 496 ? -1.469 -17.623 -35.899 1.00 95.12 496 ARG A CA 1
ATOM 3855 C C . ARG A 1 496 ? -0.282 -18.439 -36.389 1.00 95.12 496 ARG A C 1
ATOM 3857 O O . ARG A 1 496 ? 0.345 -18.101 -37.393 1.00 95.12 496 ARG A O 1
ATOM 3864 N N . MET A 1 497 ? 0.032 -19.520 -35.680 1.00 94.19 497 MET A N 1
ATOM 3865 C CA . MET A 1 497 ? 1.137 -20.386 -36.079 1.00 94.19 497 MET A CA 1
ATOM 3866 C C . MET A 1 497 ? 0.807 -21.135 -37.367 1.00 94.19 497 MET A C 1
ATOM 3868 O O . MET A 1 497 ? -0.268 -21.715 -37.512 1.00 94.19 497 MET A O 1
ATOM 3872 N N . MET A 1 498 ? 1.763 -21.143 -38.292 1.00 93.00 498 MET A N 1
ATOM 3873 C CA . MET A 1 498 ? 1.650 -21.849 -39.563 1.00 93.00 498 MET A CA 1
ATOM 3874 C C . MET A 1 498 ? 2.353 -23.214 -39.468 1.00 93.00 498 MET A C 1
ATOM 3876 O O . MET A 1 498 ? 3.446 -23.293 -38.899 1.00 93.00 498 MET A O 1
ATOM 3880 N N . PRO A 1 499 ? 1.777 -24.298 -40.021 1.00 92.12 499 PRO A N 1
ATOM 3881 C CA . PRO A 1 499 ? 2.406 -25.618 -39.992 1.00 92.12 499 PRO A CA 1
ATOM 3882 C C . PRO A 1 499 ? 3.818 -25.606 -40.591 1.00 92.12 499 PRO A C 1
ATOM 3884 O O . PRO A 1 499 ? 4.003 -25.195 -41.731 1.00 92.12 499 PRO A O 1
ATOM 3887 N N . GLY A 1 500 ? 4.810 -26.082 -39.834 1.00 93.62 500 GLY A N 1
ATOM 3888 C CA . GLY A 1 500 ? 6.210 -26.123 -40.278 1.00 93.62 500 GLY A CA 1
ATOM 3889 C C . GLY A 1 500 ? 6.980 -24.805 -40.133 1.00 93.62 500 GLY A C 1
ATOM 3890 O O . GLY A 1 500 ? 8.131 -24.741 -40.570 1.00 93.62 500 GLY A O 1
ATOM 3891 N N . TYR A 1 501 ? 6.389 -23.790 -39.493 1.00 97.12 501 TYR A N 1
ATOM 3892 C CA . TYR A 1 501 ? 7.024 -22.494 -39.269 1.00 97.12 501 TYR A CA 1
ATOM 3893 C C . TYR A 1 501 ? 7.019 -22.082 -37.792 1.00 97.12 501 TYR A C 1
ATOM 3895 O O . TYR A 1 501 ? 6.098 -22.388 -37.033 1.00 97.12 501 TYR A O 1
ATOM 3903 N N . ASN A 1 502 ? 8.054 -21.346 -37.400 1.00 97.75 502 ASN A N 1
ATOM 3904 C CA . ASN A 1 502 ? 8.077 -20.513 -36.206 1.00 97.75 502 ASN A CA 1
ATOM 3905 C C . ASN A 1 502 ? 7.734 -19.063 -36.578 1.00 97.75 502 ASN A C 1
ATOM 3907 O O . ASN A 1 502 ? 7.776 -18.708 -37.753 1.00 97.75 502 ASN A O 1
ATOM 3911 N N . TYR A 1 503 ? 7.419 -18.222 -35.596 1.00 98.12 503 TYR A N 1
ATOM 3912 C CA . TYR A 1 503 ? 7.288 -16.782 -35.812 1.00 98.12 503 TYR A CA 1
ATOM 3913 C C . TYR A 1 503 ? 8.429 -16.059 -35.113 1.00 98.12 503 TYR A C 1
ATOM 3915 O O . TYR A 1 503 ? 8.518 -16.111 -33.887 1.00 98.12 503 TYR A O 1
ATOM 3923 N N . HIS A 1 504 ? 9.274 -15.384 -35.887 1.00 97.62 504 HIS A N 1
ATOM 3924 C CA . HIS A 1 504 ? 10.379 -14.577 -35.382 1.00 97.62 504 HIS A CA 1
ATOM 3925 C C . HIS A 1 504 ? 10.084 -13.102 -35.636 1.00 97.62 504 HIS A C 1
ATOM 3927 O O . HIS A 1 504 ? 9.689 -12.727 -36.743 1.00 97.62 504 HIS A O 1
ATOM 3933 N N . PHE A 1 505 ? 10.246 -12.274 -34.607 1.00 96.50 505 PHE A N 1
ATOM 3934 C CA . PHE A 1 505 ? 9.801 -10.885 -34.627 1.00 96.50 505 PHE A CA 1
ATOM 3935 C C . PHE A 1 505 ? 10.756 -9.945 -33.896 1.00 96.50 505 PHE A C 1
ATOM 3937 O O . PHE A 1 505 ? 11.550 -10.356 -33.054 1.00 96.50 505 PHE A O 1
ATOM 3944 N N . TRP A 1 506 ? 10.648 -8.661 -34.208 1.00 93.31 506 TRP A N 1
ATOM 3945 C CA . TRP A 1 506 ? 11.458 -7.565 -33.685 1.00 93.31 506 TRP A CA 1
ATOM 3946 C C . TRP A 1 506 ? 10.604 -6.286 -33.588 1.00 93.31 506 TRP A C 1
ATOM 3948 O O . TRP A 1 506 ? 9.497 -6.243 -34.133 1.00 93.31 506 TRP A O 1
ATOM 3958 N N . PRO A 1 507 ? 11.068 -5.230 -32.893 1.00 91.25 507 PRO A N 1
ATOM 3959 C CA . PRO A 1 507 ? 10.362 -3.950 -32.859 1.00 91.25 507 PRO A CA 1
ATOM 3960 C C . PRO A 1 507 ? 10.069 -3.425 -34.272 1.00 91.25 507 PRO A C 1
ATOM 3962 O O . PRO A 1 507 ? 10.976 -3.359 -35.102 1.00 91.25 507 PRO A O 1
ATOM 3965 N N . ALA A 1 508 ? 8.819 -3.033 -34.550 1.00 85.94 508 ALA A N 1
ATOM 3966 C CA . ALA A 1 508 ? 8.446 -2.491 -35.863 1.00 85.94 508 ALA A CA 1
ATOM 3967 C C . ALA A 1 508 ? 9.149 -1.150 -36.156 1.00 85.94 508 ALA A C 1
ATOM 3969 O O . ALA A 1 508 ? 9.489 -0.838 -37.297 1.00 85.94 508 ALA A O 1
ATOM 3970 N N . GLU A 1 509 ? 9.417 -0.382 -35.102 1.00 79.75 509 GLU A N 1
ATOM 3971 C CA . GLU A 1 509 ? 10.132 0.887 -35.145 1.00 79.75 509 GLU A CA 1
ATOM 3972 C C . GLU A 1 509 ? 11.517 0.760 -34.522 1.00 79.75 509 GLU A C 1
ATOM 3974 O O . GLU A 1 509 ? 11.740 -0.040 -33.614 1.00 79.75 509 GLU A O 1
ATOM 3979 N N . LYS A 1 510 ? 12.462 1.588 -34.989 1.00 75.56 510 LYS A N 1
ATOM 3980 C CA . LYS A 1 510 ? 13.851 1.587 -34.497 1.00 75.56 510 LYS A CA 1
ATOM 3981 C C . LYS A 1 510 ? 14.441 0.172 -34.474 1.00 75.56 510 LYS A C 1
ATOM 3983 O O . LYS A 1 510 ? 15.093 -0.209 -33.506 1.00 75.56 510 LYS A O 1
ATOM 3988 N N . VAL A 1 511 ? 14.235 -0.576 -35.568 1.00 82.62 511 VAL A N 1
ATOM 3989 C CA . VAL A 1 511 ? 14.603 -1.998 -35.732 1.00 82.62 511 VAL A CA 1
ATOM 3990 C C . VAL A 1 511 ? 16.015 -2.300 -35.240 1.00 82.62 511 VAL A C 1
ATOM 3992 O O . VAL A 1 511 ? 16.249 -3.376 -34.709 1.00 82.62 511 VAL A O 1
ATOM 3995 N N . ARG A 1 512 ? 16.962 -1.363 -35.381 1.00 91.50 512 ARG A N 1
ATOM 3996 C CA . ARG A 1 512 ? 18.279 -1.424 -34.735 1.00 91.50 512 ARG A CA 1
ATOM 3997 C C . ARG A 1 512 ? 18.686 -0.072 -34.198 1.00 91.50 512 ARG A C 1
ATOM 3999 O O . ARG A 1 512 ? 18.512 0.950 -34.867 1.00 91.50 512 ARG A O 1
ATOM 4006 N N . VAL A 1 513 ? 19.292 -0.092 -33.024 1.00 92.31 513 VAL A N 1
ATOM 4007 C CA . VAL A 1 513 ? 19.714 1.114 -32.318 1.00 92.31 513 VAL A CA 1
ATOM 4008 C C . VAL A 1 513 ? 21.215 1.170 -32.202 1.00 92.31 513 VAL A C 1
ATOM 4010 O O . VAL A 1 513 ? 21.851 0.159 -31.913 1.00 92.31 513 VAL A O 1
ATOM 4013 N N . THR A 1 514 ? 21.760 2.356 -32.444 1.00 94.56 514 THR A N 1
ATOM 4014 C CA . THR A 1 514 ? 23.179 2.639 -32.263 1.00 94.56 514 THR A CA 1
ATOM 4015 C C . THR A 1 514 ? 23.485 2.764 -30.774 1.00 94.56 514 THR A C 1
ATOM 4017 O O . THR A 1 514 ? 22.739 3.409 -30.038 1.00 94.56 514 THR A O 1
ATOM 4020 N N . LEU A 1 515 ? 24.579 2.150 -30.342 1.00 93.31 515 LEU A N 1
ATOM 4021 C CA . LEU A 1 515 ? 25.088 2.158 -28.976 1.00 93.31 515 LEU A CA 1
ATOM 4022 C C . LEU A 1 515 ? 26.480 2.794 -28.946 1.00 93.31 515 LEU A C 1
ATOM 4024 O O . LEU A 1 515 ? 27.201 2.754 -29.942 1.00 93.31 515 LEU A O 1
ATOM 4028 N N . GLU A 1 516 ? 26.877 3.323 -27.789 1.00 91.88 516 GLU A N 1
ATOM 4029 C CA . GLU A 1 516 ? 28.271 3.681 -27.512 1.00 91.88 516 GLU A CA 1
ATOM 4030 C C . GLU A 1 516 ? 29.012 2.439 -26.990 1.00 91.88 516 GLU A C 1
ATOM 4032 O O . GLU A 1 516 ? 28.795 2.066 -25.835 1.00 91.88 516 GLU A O 1
ATOM 4037 N N . PRO A 1 517 ? 29.879 1.777 -27.784 1.00 89.56 517 PRO A N 1
ATOM 4038 C CA . PRO A 1 517 ? 30.437 0.470 -27.417 1.00 89.56 517 PRO A CA 1
ATOM 4039 C C . PRO A 1 517 ? 31.153 0.471 -26.062 1.00 89.56 517 PRO A C 1
ATOM 4041 O O . PRO A 1 517 ? 30.963 -0.435 -25.251 1.00 89.56 517 PRO A O 1
ATOM 4044 N N . GLU A 1 518 ? 31.909 1.537 -25.795 1.00 90.25 518 GLU A N 1
ATOM 4045 C CA . GLU A 1 518 ? 32.690 1.709 -24.568 1.00 90.25 518 GLU A CA 1
ATOM 4046 C C . GLU A 1 518 ? 31.830 1.916 -23.318 1.00 90.25 518 GLU A C 1
ATOM 4048 O O . GLU A 1 518 ? 32.310 1.719 -22.205 1.00 90.25 518 GLU A O 1
ATOM 4053 N N . ASP A 1 519 ? 30.562 2.302 -23.472 1.00 93.69 519 ASP A N 1
ATOM 4054 C CA . ASP A 1 519 ? 29.651 2.484 -22.344 1.00 93.69 519 ASP A CA 1
ATOM 4055 C C . ASP A 1 519 ? 28.780 1.249 -22.077 1.00 93.69 519 ASP A C 1
ATOM 4057 O O . ASP A 1 519 ? 28.169 1.137 -21.021 1.00 93.69 519 ASP A O 1
ATOM 4061 N N . VAL A 1 520 ? 28.727 0.273 -22.985 1.00 95.00 520 VAL A N 1
ATOM 4062 C CA . VAL A 1 520 ? 27.858 -0.898 -22.812 1.00 95.00 520 VAL A CA 1
ATOM 4063 C C . VAL A 1 520 ? 28.506 -1.913 -21.868 1.00 95.00 520 VAL A C 1
ATOM 4065 O O . VAL A 1 520 ? 29.490 -2.586 -22.196 1.00 95.00 520 VAL A O 1
ATOM 4068 N N . ALA A 1 521 ? 27.935 -2.054 -20.672 1.00 93.94 521 ALA A N 1
ATOM 4069 C CA . ALA A 1 521 ? 28.285 -3.087 -19.703 1.00 93.94 521 ALA A CA 1
ATOM 4070 C C . ALA A 1 521 ? 27.552 -4.406 -19.981 1.00 93.94 521 ALA A C 1
ATOM 4072 O O . ALA A 1 521 ? 28.165 -5.467 -19.887 1.00 93.94 521 ALA A O 1
ATOM 4073 N N . ALA A 1 522 ? 26.260 -4.332 -20.308 1.00 96.75 522 ALA A N 1
ATOM 4074 C CA . ALA A 1 522 ? 25.397 -5.475 -20.596 1.00 96.75 522 ALA A CA 1
ATOM 4075 C C . ALA A 1 522 ? 24.122 -5.045 -21.345 1.00 96.75 522 ALA A C 1
ATOM 4077 O O . ALA A 1 522 ? 23.830 -3.856 -21.433 1.00 96.75 522 ALA A O 1
ATOM 4078 N N . MET A 1 523 ? 23.354 -6.015 -21.839 1.00 97.81 523 MET A N 1
ATOM 4079 C CA . MET A 1 523 ? 22.083 -5.852 -22.549 1.00 97.81 523 MET A CA 1
ATOM 4080 C C . MET A 1 523 ? 20.958 -6.614 -21.845 1.00 97.81 523 MET A C 1
ATOM 4082 O O . MET A 1 523 ? 21.189 -7.670 -21.245 1.00 97.81 523 MET A O 1
ATOM 4086 N N . ALA A 1 524 ? 19.736 -6.101 -21.952 1.00 97.94 524 ALA A N 1
ATOM 4087 C CA . ALA A 1 524 ? 18.519 -6.752 -21.477 1.00 97.94 524 ALA A CA 1
ATOM 4088 C C . ALA A 1 524 ? 17.358 -6.469 -22.438 1.00 97.94 524 ALA A C 1
ATOM 4090 O O . ALA A 1 524 ? 17.220 -5.341 -22.909 1.00 97.94 524 ALA A O 1
ATOM 4091 N N . SER A 1 525 ? 16.512 -7.460 -22.714 1.00 97.75 525 SER A N 1
ATOM 4092 C CA . SER A 1 525 ? 15.314 -7.303 -23.547 1.00 97.75 525 SER A CA 1
ATOM 4093 C C . SER A 1 525 ? 14.091 -7.999 -22.966 1.00 97.75 525 SER A C 1
ATOM 4095 O O . SER A 1 525 ? 14.205 -8.950 -22.187 1.00 97.75 525 SER A O 1
ATOM 4097 N N . SER A 1 526 ? 12.908 -7.533 -23.370 1.00 97.00 526 SER A N 1
ATOM 4098 C CA . SER A 1 526 ? 11.637 -8.147 -22.992 1.00 97.00 526 SER A CA 1
ATOM 4099 C C . SER A 1 526 ? 10.534 -7.954 -24.029 1.00 97.00 526 SER A C 1
ATOM 4101 O O . SER A 1 526 ? 10.540 -6.960 -24.749 1.00 97.00 526 SER A O 1
ATOM 4103 N N . PHE A 1 527 ? 9.535 -8.835 -24.010 1.00 95.56 527 PHE A N 1
ATOM 4104 C CA . PHE A 1 527 ? 8.218 -8.611 -24.620 1.00 95.56 527 PHE A CA 1
ATOM 4105 C C . PHE A 1 527 ? 7.118 -9.269 -23.775 1.00 95.56 527 PHE A C 1
ATOM 4107 O O . PHE A 1 527 ? 7.406 -10.092 -22.898 1.00 95.56 527 PHE A O 1
ATOM 4114 N N . MET A 1 528 ? 5.855 -8.940 -24.054 1.00 94.06 528 MET A N 1
ATOM 4115 C CA . MET A 1 528 ? 4.695 -9.592 -23.443 1.00 94.06 528 MET A CA 1
ATOM 4116 C C . MET A 1 528 ? 3.916 -10.415 -24.465 1.00 94.06 528 MET A C 1
ATOM 4118 O O . MET A 1 528 ? 3.741 -9.975 -25.601 1.00 94.06 528 MET A O 1
ATOM 4122 N N . ALA A 1 529 ? 3.417 -11.587 -24.061 1.00 95.50 529 ALA A N 1
ATOM 4123 C CA . ALA A 1 529 ? 2.530 -12.397 -24.894 1.00 95.50 529 ALA A CA 1
ATOM 4124 C C . ALA A 1 529 ? 1.423 -13.113 -24.109 1.00 95.50 529 ALA A C 1
ATOM 4126 O O . ALA A 1 529 ? 1.578 -13.379 -22.916 1.00 95.50 529 ALA A O 1
ATOM 4127 N N . ARG A 1 530 ? 0.323 -13.432 -24.803 1.00 95.12 530 ARG A N 1
ATOM 4128 C CA . ARG A 1 530 ? -0.782 -14.285 -24.328 1.00 95.12 530 ARG A CA 1
ATOM 4129 C C . ARG A 1 530 ? -1.484 -15.009 -25.481 1.00 95.12 530 ARG A C 1
ATOM 4131 O O . ARG A 1 530 ? -1.341 -14.620 -26.638 1.00 95.12 530 ARG A O 1
ATOM 4138 N N . LEU A 1 531 ? -2.279 -16.026 -25.166 1.00 95.81 531 LEU A N 1
ATOM 4139 C CA . LEU A 1 531 ? -3.161 -16.719 -26.103 1.00 95.81 531 LEU A CA 1
ATOM 4140 C C . LEU A 1 531 ? -4.515 -16.017 -26.201 1.00 95.81 531 LEU A C 1
ATOM 4142 O O . LEU A 1 531 ? -5.156 -15.744 -25.186 1.00 95.81 531 LEU A O 1
ATOM 4146 N N . VAL A 1 532 ? -4.977 -15.806 -27.429 1.00 93.69 532 VAL A N 1
ATOM 4147 C CA . VAL A 1 532 ? -6.318 -15.304 -27.751 1.00 93.69 532 VAL A CA 1
ATOM 4148 C C . VAL A 1 532 ? -6.993 -16.228 -28.763 1.00 93.69 532 VAL A C 1
ATOM 4150 O O . VAL A 1 532 ? -6.324 -16.980 -29.471 1.00 93.69 532 VAL A O 1
ATOM 4153 N N . VAL A 1 533 ? -8.321 -16.182 -28.820 1.00 93.44 533 VAL A N 1
ATOM 4154 C CA . VAL A 1 533 ? -9.101 -16.953 -29.797 1.00 93.44 533 VAL A CA 1
ATOM 4155 C C . VAL A 1 533 ? -8.919 -16.343 -31.189 1.00 93.44 533 VAL A C 1
ATOM 4157 O O . VAL A 1 533 ? -8.962 -15.121 -31.341 1.00 93.44 533 VAL A O 1
ATOM 4160 N N . ASP A 1 534 ? -8.694 -17.187 -32.196 1.00 92.25 534 ASP A N 1
ATOM 4161 C CA . ASP A 1 534 ? -8.533 -16.750 -33.587 1.00 92.25 534 ASP A CA 1
ATOM 4162 C C . ASP A 1 534 ? -9.862 -16.298 -34.204 1.00 92.25 534 ASP A C 1
ATOM 4164 O O . ASP A 1 534 ? -10.016 -15.130 -34.582 1.00 92.25 534 ASP A O 1
ATOM 4168 N N . ASP A 1 535 ? -10.820 -17.224 -34.237 1.00 90.19 535 ASP A N 1
ATOM 4169 C CA . ASP A 1 535 ? -12.176 -17.058 -34.741 1.00 90.19 535 ASP A CA 1
ATOM 4170 C C . ASP A 1 535 ? -13.184 -17.308 -33.602 1.00 90.19 535 ASP A C 1
ATOM 4172 O O . ASP A 1 535 ? -13.389 -18.459 -33.192 1.00 90.19 535 ASP A O 1
ATOM 4176 N N . PRO A 1 536 ? -13.837 -16.253 -33.079 1.00 86.44 536 PRO A N 1
ATOM 4177 C CA . PRO A 1 536 ? -14.841 -16.374 -32.023 1.00 86.44 536 PRO A CA 1
ATOM 4178 C C . PRO A 1 536 ? -16.049 -17.254 -32.381 1.00 8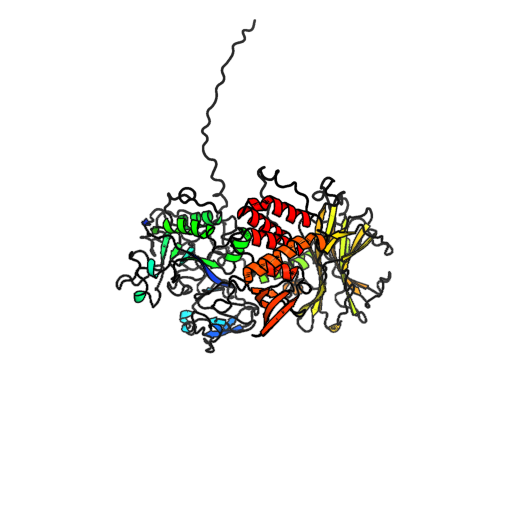6.44 536 PRO A C 1
ATOM 4180 O O . PRO A 1 536 ? -16.795 -17.641 -31.484 1.00 86.44 536 PRO A O 1
ATOM 4183 N N . ALA A 1 537 ? -16.272 -17.560 -33.666 1.00 88.38 537 ALA A N 1
ATOM 4184 C CA . ALA A 1 537 ? -17.348 -18.444 -34.111 1.00 88.38 537 ALA A CA 1
ATOM 4185 C C . ALA A 1 537 ? -16.986 -19.940 -34.031 1.00 88.38 537 ALA A C 1
ATOM 4187 O O . ALA A 1 537 ? -17.866 -20.792 -34.178 1.00 88.38 537 ALA A O 1
ATOM 4188 N N . LYS A 1 538 ? -15.712 -20.280 -33.805 1.00 84.75 538 LYS A N 1
ATOM 4189 C CA . LYS A 1 538 ? -15.228 -21.661 -33.663 1.00 84.75 538 LYS A CA 1
ATOM 4190 C C . LYS A 1 538 ? -14.977 -22.017 -32.191 1.00 84.75 538 LYS A C 1
ATOM 4192 O O . LYS A 1 538 ? -14.813 -21.121 -31.364 1.00 84.75 538 LYS A O 1
ATOM 4197 N N . PRO A 1 539 ? -14.935 -23.318 -31.835 1.00 87.88 539 PRO A N 1
ATOM 4198 C CA . PRO A 1 539 ? -14.601 -23.741 -30.477 1.00 87.88 539 PRO A CA 1
ATOM 4199 C C . PRO A 1 539 ? -13.262 -23.162 -30.009 1.00 87.88 539 PRO A C 1
ATOM 4201 O O . PRO A 1 539 ? -12.291 -23.145 -30.762 1.00 87.88 539 PRO A O 1
ATOM 4204 N N . ASP A 1 540 ? -13.211 -22.703 -28.761 1.00 88.25 540 ASP A N 1
ATOM 4205 C CA . ASP A 1 540 ? -11.979 -22.237 -28.130 1.00 88.25 540 ASP A CA 1
ATOM 4206 C C . ASP A 1 540 ? -11.171 -23.432 -27.602 1.00 88.25 540 ASP A C 1
ATOM 4208 O O . ASP A 1 540 ? -11.626 -24.167 -26.721 1.00 88.25 540 ASP A O 1
ATOM 4212 N N . ASP A 1 541 ? -9.968 -23.630 -28.136 1.00 85.19 541 ASP A N 1
ATOM 4213 C CA . ASP A 1 541 ? -9.058 -24.711 -27.765 1.00 85.19 541 ASP A CA 1
ATOM 4214 C C . ASP A 1 541 ? -7.731 -24.224 -27.156 1.00 85.19 541 ASP A C 1
ATOM 4216 O O . ASP A 1 541 ? -6.805 -25.019 -26.968 1.00 85.19 541 ASP A O 1
ATOM 4220 N N . GLY A 1 542 ? -7.639 -22.952 -26.752 1.00 80.75 542 GLY A N 1
ATOM 4221 C CA . GLY A 1 542 ? -6.404 -22.369 -26.208 1.00 80.75 542 GLY A CA 1
ATOM 4222 C C . GLY A 1 542 ? -5.867 -23.028 -24.932 1.00 80.75 542 GLY A C 1
ATOM 4223 O O . GLY A 1 542 ? -4.658 -23.029 -24.714 1.00 80.75 542 GLY A O 1
ATOM 4224 N N . ASP A 1 543 ? -6.702 -23.694 -24.133 1.00 83.75 543 ASP A N 1
ATOM 4225 C CA . ASP A 1 543 ? -6.233 -24.424 -22.939 1.00 83.75 543 ASP A CA 1
ATOM 4226 C C . ASP A 1 543 ? -5.497 -25.726 -23.314 1.00 83.75 543 ASP A C 1
ATOM 4228 O O . ASP A 1 543 ? -4.661 -26.242 -22.560 1.00 83.75 543 ASP A O 1
ATOM 4232 N N . ARG A 1 544 ? -5.778 -26.240 -24.519 1.00 85.31 544 ARG A N 1
ATOM 4233 C CA . ARG A 1 544 ? -5.155 -27.426 -25.120 1.00 85.31 544 ARG A CA 1
ATOM 4234 C C . ARG A 1 544 ? -4.002 -27.071 -26.058 1.00 85.31 544 ARG A C 1
ATOM 4236 O O . ARG A 1 544 ? -3.279 -27.980 -26.465 1.00 85.31 544 ARG A O 1
ATOM 4243 N N . ALA A 1 545 ? -3.810 -25.790 -26.369 1.00 91.12 545 ALA A N 1
ATOM 4244 C CA . ALA A 1 545 ? -2.704 -25.303 -27.178 1.00 91.12 545 ALA A CA 1
ATOM 4245 C C . ALA A 1 545 ? -1.393 -25.258 -26.374 1.00 91.12 545 ALA A C 1
ATOM 4247 O O . ALA A 1 545 ? -1.340 -24.830 -25.213 1.00 91.12 545 ALA A O 1
ATOM 4248 N N . PHE A 1 546 ? -0.311 -25.704 -27.009 1.00 95.81 546 PHE A N 1
ATOM 4249 C CA . PHE A 1 546 ? 1.047 -25.669 -26.471 1.00 95.81 546 PHE A CA 1
ATOM 4250 C C . PHE A 1 546 ? 1.941 -24.843 -27.389 1.00 95.81 546 PHE A C 1
ATOM 4252 O O . PHE A 1 546 ? 2.745 -25.364 -28.163 1.00 95.81 546 PHE A O 1
ATOM 4259 N N . LEU A 1 547 ? 1.786 -23.530 -27.270 1.00 98.00 547 LEU A N 1
ATOM 4260 C CA . LEU A 1 547 ? 2.658 -22.542 -27.886 1.00 98.00 547 LEU A CA 1
ATOM 4261 C C . LEU A 1 547 ? 3.648 -22.033 -26.840 1.00 98.00 547 LEU A C 1
ATOM 4263 O O . LEU A 1 547 ? 3.285 -21.817 -25.680 1.00 98.00 547 LEU A O 1
ATOM 4267 N N . ILE A 1 548 ? 4.906 -21.881 -27.243 1.00 98.38 548 ILE A N 1
ATOM 4268 C CA . ILE A 1 548 ? 5.995 -21.434 -26.376 1.00 98.38 548 ILE A CA 1
ATOM 4269 C C . ILE A 1 548 ? 6.682 -20.204 -26.956 1.00 98.38 548 ILE A C 1
ATOM 4271 O O . ILE A 1 548 ? 6.873 -20.108 -28.167 1.00 98.38 548 ILE A O 1
ATOM 4275 N N . GLY A 1 549 ? 7.062 -19.274 -26.084 1.00 98.31 549 GLY A N 1
ATOM 4276 C CA . GLY A 1 549 ? 7.755 -18.038 -26.445 1.00 98.31 549 GLY A CA 1
ATOM 4277 C C . GLY A 1 549 ? 9.142 -17.957 -25.817 1.00 98.31 549 GLY A C 1
ATOM 4278 O O . GLY A 1 549 ? 9.351 -18.472 -24.717 1.00 98.31 549 GLY A O 1
ATOM 4279 N N . SER A 1 550 ? 10.073 -17.298 -26.505 1.00 98.50 550 SER A N 1
ATOM 4280 C CA . SER A 1 550 ? 11.419 -16.976 -26.017 1.00 98.50 550 SER A CA 1
ATOM 4281 C C . SER A 1 550 ? 11.821 -15.575 -26.468 1.00 98.50 550 SER A C 1
ATOM 4283 O O . SER A 1 550 ? 11.582 -15.203 -27.616 1.00 98.50 550 SER A O 1
ATOM 4285 N N . CYS A 1 551 ? 12.451 -14.811 -25.575 1.00 98.44 551 CYS A N 1
ATOM 4286 C CA . CYS A 1 551 ? 13.022 -13.495 -25.871 1.00 98.44 551 CYS A CA 1
ATOM 4287 C C . CYS A 1 551 ? 14.519 -13.623 -26.170 1.00 98.44 551 CYS A C 1
ATOM 4289 O O . CYS A 1 551 ? 15.168 -14.554 -25.692 1.00 98.44 551 CYS A O 1
ATOM 4291 N N . GLY A 1 552 ? 15.070 -12.692 -26.935 1.00 98.06 552 GLY A N 1
ATOM 4292 C CA . GLY A 1 552 ? 16.494 -12.621 -27.211 1.00 98.06 552 GLY A CA 1
ATOM 4293 C C . GLY A 1 552 ? 16.918 -11.256 -27.731 1.00 98.06 552 GLY A C 1
ATOM 4294 O O . GLY A 1 552 ? 16.169 -10.270 -27.685 1.00 98.06 552 GLY A O 1
ATOM 4295 N N . GLY A 1 553 ? 18.145 -11.200 -28.223 1.00 97.38 553 GLY A N 1
ATOM 4296 C CA . GLY A 1 553 ? 18.629 -10.057 -28.970 1.00 97.38 553 GLY A CA 1
ATOM 4297 C C . GLY A 1 553 ? 20.030 -10.253 -29.522 1.00 97.38 553 GLY A C 1
ATOM 4298 O O . GLY A 1 553 ? 20.799 -11.103 -29.066 1.00 97.38 553 GLY A O 1
ATOM 4299 N N . ASP A 1 554 ? 20.344 -9.403 -30.494 1.00 97.12 554 ASP A N 1
ATOM 4300 C CA . ASP A 1 554 ? 21.564 -9.460 -31.285 1.00 97.12 554 ASP A CA 1
ATOM 4301 C C . ASP A 1 554 ? 22.346 -8.158 -31.198 1.00 97.12 554 ASP A C 1
ATOM 4303 O O . ASP A 1 554 ? 21.774 -7.061 -31.155 1.00 97.12 554 ASP A O 1
ATOM 4307 N N . PHE A 1 555 ? 23.667 -8.284 -31.250 1.00 97.50 555 PHE A N 1
ATOM 4308 C CA . PHE A 1 555 ? 24.526 -7.200 -31.690 1.00 97.50 555 PHE A CA 1
ATOM 4309 C C . PHE A 1 555 ? 24.613 -7.223 -33.205 1.00 97.50 555 PHE A C 1
ATOM 4311 O O . PHE A 1 555 ? 24.553 -8.278 -33.828 1.00 97.50 555 PHE A O 1
ATOM 4318 N N . TRP A 1 556 ? 24.751 -6.042 -33.790 1.00 96.38 556 TRP A N 1
ATOM 4319 C CA . TRP A 1 556 ? 24.791 -5.821 -35.223 1.00 96.38 556 TRP A CA 1
ATOM 4320 C C . TRP A 1 556 ? 25.939 -4.892 -35.579 1.00 96.38 556 TRP A C 1
ATOM 4322 O O . TRP A 1 556 ? 26.207 -3.907 -34.885 1.00 96.38 556 TRP A O 1
ATOM 4332 N N . ARG A 1 557 ? 26.572 -5.165 -36.720 1.00 94.44 557 ARG A N 1
ATOM 4333 C CA . ARG A 1 557 ? 27.696 -4.364 -37.207 1.00 94.44 557 ARG A CA 1
ATOM 4334 C C . ARG A 1 557 ? 27.328 -2.890 -37.398 1.00 94.44 557 ARG A C 1
ATOM 4336 O O . ARG A 1 557 ? 28.072 -2.019 -36.968 1.00 94.44 557 ARG A O 1
ATOM 4343 N N . ALA A 1 558 ? 26.184 -2.612 -38.020 1.00 92.50 558 ALA A N 1
ATOM 4344 C CA . ALA A 1 558 ? 25.677 -1.256 -38.228 1.00 92.50 558 ALA A CA 1
ATOM 4345 C C . ALA A 1 558 ? 24.155 -1.253 -38.467 1.00 92.50 558 ALA A C 1
ATOM 4347 O O . ALA A 1 558 ? 23.523 -2.303 -38.647 1.00 92.50 558 ALA A O 1
ATOM 4348 N N . GLN A 1 559 ? 23.555 -0.063 -38.518 1.00 90.25 559 GLN A N 1
ATOM 4349 C CA . GLN A 1 559 ? 22.163 0.088 -38.939 1.00 90.25 559 GLN A CA 1
ATOM 4350 C C . GLN A 1 559 ? 22.009 -0.333 -40.412 1.00 90.25 559 GLN A C 1
ATOM 4352 O O . GLN A 1 559 ? 22.893 -0.109 -41.234 1.00 90.25 559 GLN A O 1
ATOM 4357 N N . GLY A 1 560 ? 20.895 -0.990 -40.745 1.00 84.25 560 GLY A N 1
ATOM 4358 C CA . GLY A 1 560 ? 20.535 -1.330 -42.130 1.00 84.25 560 GLY A CA 1
ATOM 4359 C C . GLY A 1 560 ? 21.258 -2.521 -42.781 1.00 84.25 560 GLY A C 1
ATOM 4360 O O . GLY A 1 560 ? 20.838 -2.954 -43.847 1.00 84.25 560 GLY A O 1
ATOM 4361 N N . VAL A 1 561 ? 22.298 -3.108 -42.173 1.00 89.12 561 VAL A N 1
ATOM 4362 C CA . VAL A 1 561 ? 22.999 -4.272 -42.770 1.00 89.12 561 VAL A CA 1
ATOM 4363 C C . VAL A 1 561 ? 22.162 -5.563 -42.718 1.00 89.12 561 VAL A C 1
ATOM 4365 O O . VAL A 1 561 ? 21.560 -5.869 -41.699 1.00 89.12 561 VAL A O 1
ATOM 4368 N N . GLY A 1 562 ? 22.093 -6.358 -43.783 1.00 85.75 562 GLY A N 1
ATOM 4369 C CA . GLY A 1 562 ? 21.356 -7.636 -43.754 1.00 85.75 562 GLY A CA 1
ATOM 4370 C C . GLY A 1 562 ? 22.038 -8.718 -42.905 1.00 85.75 562 GLY A C 1
ATOM 4371 O O . GLY A 1 562 ? 23.234 -8.608 -42.618 1.00 85.75 562 GLY A O 1
ATOM 4372 N N . TRP A 1 563 ? 21.302 -9.768 -42.530 1.00 89.38 563 TRP A N 1
ATOM 4373 C CA . TRP A 1 563 ? 21.899 -10.998 -41.989 1.00 89.38 563 TRP A CA 1
ATOM 4374 C C . TRP A 1 563 ? 22.861 -11.624 -43.011 1.00 89.38 563 TRP A C 1
ATOM 4376 O O . TRP A 1 563 ? 22.709 -11.438 -44.222 1.00 89.38 563 TRP A O 1
ATOM 4386 N N . LYS A 1 564 ? 23.868 -12.354 -42.526 1.00 86.81 564 LYS A N 1
ATOM 4387 C CA . LYS A 1 564 ? 24.783 -13.136 -43.363 1.00 86.81 564 LYS A CA 1
ATOM 4388 C C . LYS A 1 564 ? 25.032 -14.501 -42.737 1.00 86.81 564 LYS A C 1
ATOM 4390 O O . LYS A 1 564 ? 25.242 -14.595 -41.532 1.00 86.81 564 LYS A O 1
ATOM 4395 N N . ALA A 1 565 ? 25.113 -15.529 -43.579 1.00 83.62 565 ALA A N 1
ATOM 4396 C CA . ALA A 1 565 ? 25.339 -16.913 -43.155 1.00 83.62 565 ALA A CA 1
ATOM 4397 C C . ALA A 1 565 ? 26.669 -17.151 -42.422 1.00 83.62 565 ALA A C 1
ATOM 4399 O O . ALA A 1 565 ? 26.797 -18.127 -41.689 1.00 83.62 565 ALA A O 1
ATOM 4400 N N . ASP A 1 566 ? 27.647 -16.264 -42.605 1.00 89.19 566 ASP A N 1
ATOM 4401 C CA . ASP A 1 566 ? 28.936 -16.295 -41.910 1.00 89.19 566 ASP A CA 1
ATOM 4402 C C . ASP A 1 566 ? 28.921 -15.563 -40.555 1.00 89.19 566 ASP A C 1
ATOM 4404 O O . ASP A 1 566 ? 29.959 -15.486 -39.900 1.00 89.19 566 ASP A O 1
ATOM 4408 N N . TRP A 1 567 ? 27.771 -15.011 -40.140 1.00 86.75 567 TRP A N 1
ATOM 4409 C CA . TRP A 1 567 ? 27.585 -14.246 -38.899 1.00 86.75 567 TRP A CA 1
ATOM 4410 C C . TRP A 1 567 ? 28.467 -12.992 -38.788 1.00 86.75 567 TRP A C 1
ATOM 4412 O O . TRP A 1 567 ? 28.626 -12.411 -37.717 1.00 86.75 567 TRP A O 1
ATOM 4422 N N . SER A 1 568 ? 29.009 -12.505 -39.909 1.00 90.44 568 SER A N 1
ATOM 4423 C CA . SER A 1 568 ? 29.875 -11.315 -39.927 1.00 90.44 568 SER A CA 1
ATOM 4424 C C . SER A 1 568 ? 29.133 -9.996 -39.674 1.00 90.44 568 SER A C 1
ATOM 4426 O O . SER A 1 568 ? 29.770 -8.956 -39.484 1.00 90.44 568 SER A O 1
ATOM 4428 N N . ASN A 1 569 ? 27.795 -10.021 -39.685 1.00 91.94 569 ASN A N 1
ATOM 4429 C CA . ASN A 1 569 ? 26.946 -8.841 -39.524 1.00 91.94 569 ASN A CA 1
ATOM 4430 C C . ASN A 1 569 ? 26.137 -8.818 -38.223 1.00 91.94 569 ASN A C 1
ATOM 4432 O O . ASN A 1 569 ? 25.701 -7.729 -37.836 1.00 91.94 569 ASN A O 1
ATOM 4436 N N . ASN A 1 570 ? 25.927 -9.966 -37.575 1.00 94.81 570 ASN A N 1
ATOM 4437 C CA . ASN A 1 570 ? 25.176 -10.066 -36.329 1.00 94.81 570 ASN A CA 1
ATOM 4438 C C . ASN A 1 570 ? 25.562 -11.296 -35.506 1.00 94.81 570 ASN A C 1
ATOM 4440 O O . ASN A 1 570 ? 26.089 -12.273 -36.033 1.00 94.81 570 ASN A O 1
ATOM 4444 N N . GLY A 1 571 ? 25.253 -11.250 -34.216 1.00 94.50 571 GLY A N 1
ATOM 4445 C CA . GLY A 1 571 ? 25.371 -12.394 -33.326 1.00 94.50 571 GLY A CA 1
ATOM 4446 C C . GLY A 1 571 ? 24.594 -12.178 -32.038 1.00 94.50 571 GLY A C 1
ATOM 4447 O O . GLY A 1 571 ? 24.474 -11.044 -31.562 1.00 94.50 571 GLY A O 1
ATOM 4448 N N . ASP A 1 572 ? 24.070 -13.273 -31.490 1.00 96.06 572 ASP A N 1
ATOM 4449 C CA . ASP A 1 572 ? 23.248 -13.244 -30.287 1.00 96.06 572 ASP A CA 1
ATOM 4450 C C . ASP A 1 572 ? 24.067 -12.787 -29.078 1.00 96.06 572 ASP A C 1
ATOM 4452 O O . ASP A 1 572 ? 25.182 -13.261 -28.840 1.00 96.06 572 ASP A O 1
ATOM 4456 N N . TRP A 1 573 ? 23.507 -11.879 -28.279 1.00 96.75 573 TRP A N 1
ATOM 4457 C CA . TRP A 1 573 ? 24.030 -11.593 -26.942 1.00 96.75 573 TRP A CA 1
ATOM 4458 C C . TRP A 1 573 ? 23.282 -12.381 -25.865 1.00 96.75 573 TRP A C 1
ATOM 4460 O O . TRP A 1 573 ? 23.900 -12.769 -24.872 1.00 96.75 573 TRP A O 1
ATOM 4470 N N . ALA A 1 574 ? 21.999 -12.702 -26.055 1.00 97.94 574 ALA A N 1
ATOM 4471 C CA . ALA A 1 574 ? 21.283 -13.645 -25.197 1.00 97.94 574 ALA A CA 1
ATOM 4472 C C . ALA A 1 574 ? 20.044 -14.239 -25.871 1.00 97.94 574 ALA A C 1
ATOM 4474 O O . ALA A 1 574 ? 19.405 -13.603 -26.708 1.00 97.94 574 ALA A O 1
ATOM 4475 N N . ILE A 1 575 ? 19.682 -15.439 -25.420 1.00 98.50 575 ILE A N 1
ATOM 4476 C CA . ILE A 1 575 ? 18.448 -16.149 -25.746 1.00 98.50 575 ILE A CA 1
ATOM 4477 C C . ILE A 1 575 ? 17.891 -16.710 -24.436 1.00 98.50 575 ILE A C 1
ATOM 4479 O O . ILE A 1 575 ? 18.538 -17.535 -23.788 1.00 98.50 575 ILE A O 1
ATOM 4483 N N . GLY A 1 576 ? 16.717 -16.230 -24.035 1.00 98.06 576 GLY A N 1
ATOM 4484 C CA . GLY A 1 576 ? 16.024 -16.664 -22.827 1.00 98.06 576 GLY A CA 1
ATOM 4485 C C . GLY A 1 576 ? 15.408 -18.054 -22.968 1.00 98.06 576 GLY A C 1
ATOM 4486 O O . GLY A 1 576 ? 15.451 -18.693 -24.021 1.00 98.06 576 GLY A O 1
ATOM 4487 N N . ARG A 1 577 ? 14.830 -18.555 -21.880 1.00 98.25 577 ARG A N 1
ATOM 4488 C CA . ARG A 1 577 ? 14.193 -19.866 -21.863 1.00 98.25 577 ARG A CA 1
ATOM 4489 C C . ARG A 1 577 ? 12.859 -19.834 -22.604 1.00 98.25 577 ARG A C 1
ATOM 4491 O O . ARG A 1 577 ? 12.129 -18.842 -22.565 1.00 98.25 577 ARG A O 1
ATOM 4498 N N . PHE A 1 578 ? 12.485 -20.963 -23.194 1.00 98.44 578 PHE A N 1
ATOM 4499 C CA . PHE A 1 578 ? 11.139 -21.129 -23.724 1.00 98.44 578 PHE A CA 1
ATOM 4500 C C . PHE A 1 578 ? 10.133 -21.349 -22.598 1.00 98.44 578 PHE A C 1
ATOM 4502 O O . PHE A 1 578 ? 10.259 -22.304 -21.826 1.00 98.44 578 PHE A O 1
ATOM 4509 N N . LYS A 1 579 ? 9.105 -20.499 -22.541 1.00 97.56 579 LYS A N 1
ATOM 4510 C CA . LYS A 1 579 ? 7.982 -20.631 -21.600 1.00 97.56 579 LYS A CA 1
ATOM 4511 C C . LYS A 1 579 ? 6.678 -20.910 -22.325 1.00 97.56 579 LYS A C 1
ATOM 4513 O O . LYS A 1 579 ? 6.468 -20.385 -23.418 1.00 97.56 579 LYS A O 1
ATOM 4518 N N . ARG A 1 580 ? 5.788 -21.693 -21.709 1.00 96.19 580 ARG A N 1
ATOM 4519 C CA . ARG A 1 580 ? 4.427 -21.894 -22.235 1.00 96.19 580 ARG A CA 1
ATOM 4520 C C . ARG A 1 580 ? 3.625 -20.601 -22.149 1.00 96.19 580 ARG A C 1
ATOM 4522 O O . ARG A 1 580 ? 3.553 -19.984 -21.086 1.00 96.19 580 ARG A O 1
ATOM 4529 N N . ILE A 1 581 ? 3.001 -20.242 -23.267 1.00 96.94 581 ILE A N 1
ATOM 4530 C CA . ILE A 1 581 ? 2.117 -19.086 -23.374 1.00 96.94 581 ILE A CA 1
ATOM 4531 C C . ILE A 1 581 ? 0.719 -19.503 -22.901 1.00 96.94 581 ILE A C 1
ATOM 4533 O O . ILE A 1 581 ? 0.181 -20.513 -23.355 1.00 96.94 581 ILE A O 1
ATOM 4537 N N . GLY A 1 582 ? 0.157 -18.752 -21.959 1.00 92.69 582 GLY A N 1
ATOM 4538 C CA . GLY A 1 582 ? -1.183 -18.929 -21.402 1.00 92.69 582 GLY A CA 1
ATOM 4539 C C . GLY A 1 582 ? -2.137 -17.806 -21.811 1.00 92.69 582 GLY A C 1
ATOM 4540 O O . GLY A 1 582 ? -1.799 -16.961 -22.630 1.00 92.69 582 GLY A O 1
ATOM 4541 N N . ARG A 1 583 ? -3.346 -17.795 -21.239 1.00 87.56 583 ARG A N 1
ATOM 4542 C CA . ARG A 1 583 ? -4.400 -16.796 -21.530 1.00 87.56 583 ARG A CA 1
ATOM 4543 C C . ARG A 1 583 ? -4.104 -15.404 -20.975 1.00 87.56 583 ARG A C 1
ATOM 4545 O O . ARG A 1 583 ? -4.579 -14.406 -21.507 1.00 87.56 583 ARG A O 1
ATOM 4552 N N . GLU A 1 584 ? -3.324 -15.353 -19.905 1.00 88.81 584 GLU A N 1
ATOM 4553 C CA . GLU A 1 584 ? -2.929 -14.110 -19.255 1.00 88.81 584 GLU A CA 1
ATOM 4554 C C . GLU A 1 584 ? -1.660 -13.548 -19.883 1.00 88.81 584 GLU A C 1
ATOM 4556 O O . GLU A 1 584 ? -0.822 -14.294 -20.391 1.00 88.81 584 GLU A O 1
ATOM 4561 N N . TRP A 1 585 ? -1.494 -12.228 -19.809 1.00 90.75 585 TRP A N 1
ATOM 4562 C CA . TRP A 1 585 ? -0.253 -11.592 -20.230 1.00 90.75 585 TRP A CA 1
ATOM 4563 C C . TRP A 1 585 ? 0.929 -12.119 -19.414 1.00 90.75 585 TRP A C 1
ATOM 4565 O O . TRP A 1 585 ? 0.949 -12.029 -18.187 1.00 90.75 585 TRP A O 1
ATOM 4575 N N . GLN A 1 586 ? 1.937 -12.632 -20.112 1.00 93.69 586 GLN A N 1
ATOM 4576 C CA . GLN A 1 586 ? 3.194 -13.096 -19.538 1.00 93.69 586 GLN A CA 1
ATOM 4577 C C . GLN A 1 586 ? 4.352 -12.294 -20.118 1.00 93.69 586 GLN A C 1
ATOM 4579 O O . GLN A 1 586 ? 4.354 -11.973 -21.304 1.00 93.69 586 GLN A O 1
ATOM 4584 N N . VAL A 1 587 ? 5.353 -12.004 -19.288 1.00 94.94 587 VAL A N 1
ATOM 4585 C CA . VAL A 1 587 ? 6.594 -11.345 -19.714 1.00 94.94 587 VAL A CA 1
ATOM 4586 C C . VAL A 1 587 ? 7.625 -12.405 -20.073 1.00 94.94 587 VAL A C 1
ATOM 4588 O O . VAL A 1 587 ? 7.781 -13.379 -19.337 1.00 94.94 587 VAL A O 1
ATOM 4591 N N . PHE A 1 588 ? 8.353 -12.197 -21.164 1.00 97.44 588 PHE A N 1
ATOM 4592 C CA . PHE A 1 588 ? 9.473 -13.016 -21.627 1.00 97.44 588 PHE A CA 1
ATOM 4593 C C . PHE A 1 588 ? 10.718 -12.140 -21.675 1.00 97.44 588 PHE A C 1
ATOM 4595 O O . PHE A 1 588 ? 10.647 -11.034 -22.206 1.00 97.44 588 PHE A O 1
ATOM 4602 N N . THR A 1 589 ? 11.838 -12.608 -21.126 1.00 98.31 589 THR A N 1
ATOM 4603 C CA . THR A 1 589 ? 13.040 -11.786 -20.932 1.00 98.31 589 THR A CA 1
ATOM 4604 C C . THR A 1 589 ? 14.320 -12.485 -21.391 1.00 98.31 589 THR A C 1
ATOM 4606 O O . THR A 1 589 ? 14.364 -13.709 -21.508 1.00 98.31 589 THR A O 1
ATOM 4609 N N . ALA A 1 590 ? 15.354 -11.701 -21.697 1.00 98.25 590 ALA A N 1
ATOM 4610 C CA . ALA A 1 590 ? 16.699 -12.181 -22.014 1.00 98.25 590 ALA A CA 1
ATOM 4611 C C . ALA A 1 590 ? 17.747 -11.158 -21.554 1.00 98.25 590 ALA A C 1
ATOM 4613 O O . ALA A 1 590 ? 17.533 -9.950 -21.666 1.00 98.25 590 ALA A O 1
ATOM 4614 N N . SER A 1 591 ? 18.899 -11.616 -21.057 1.00 98.12 591 SER A N 1
ATOM 4615 C CA . SER A 1 591 ? 20.023 -10.735 -20.719 1.00 98.12 591 SER A CA 1
ATOM 4616 C C . SER A 1 591 ? 21.369 -11.447 -20.809 1.00 98.12 591 SER A C 1
ATOM 4618 O O . SER A 1 591 ? 21.495 -12.622 -20.467 1.00 98.12 591 SER A O 1
ATOM 4620 N N . ASN A 1 592 ? 22.404 -10.711 -21.221 1.00 97.00 592 ASN A N 1
ATOM 4621 C CA . ASN A 1 592 ? 23.789 -11.176 -21.146 1.00 97.00 592 ASN A CA 1
ATOM 4622 C C . ASN A 1 592 ? 24.503 -10.747 -19.844 1.00 97.00 592 ASN A C 1
ATOM 4624 O O . ASN A 1 592 ? 25.683 -11.058 -19.689 1.00 97.00 592 ASN A O 1
ATOM 4628 N N . ALA A 1 593 ? 23.811 -10.082 -18.907 1.00 94.81 593 ALA A N 1
ATOM 4629 C CA . ALA A 1 593 ? 24.321 -9.702 -17.585 1.00 94.81 593 ALA A CA 1
ATOM 4630 C C . ALA A 1 593 ? 24.249 -10.873 -16.601 1.00 94.81 593 ALA A C 1
ATOM 4632 O O . ALA A 1 593 ? 23.214 -11.539 -16.520 1.00 94.81 593 ALA A O 1
ATOM 4633 N N . ASP A 1 594 ? 25.312 -11.138 -15.846 1.00 91.69 594 ASP A N 1
ATOM 4634 C CA . ASP A 1 594 ? 25.303 -12.211 -14.843 1.00 91.69 594 ASP A CA 1
ATOM 4635 C C . ASP A 1 594 ? 24.232 -11.974 -13.764 1.00 91.69 594 ASP A C 1
ATOM 4637 O O . ASP A 1 594 ? 23.819 -10.839 -13.521 1.00 91.69 594 ASP A O 1
ATOM 4641 N N . ALA A 1 595 ? 23.767 -13.044 -13.113 1.00 88.06 595 ALA A N 1
ATOM 4642 C CA . ALA A 1 595 ? 22.657 -12.970 -12.159 1.00 88.06 595 ALA A CA 1
ATOM 4643 C C . ALA A 1 595 ? 22.910 -11.984 -11.012 1.00 88.06 595 ALA A C 1
ATOM 4645 O O . ALA A 1 595 ? 21.999 -11.282 -10.585 1.00 88.06 595 ALA A O 1
ATOM 4646 N N . GLU A 1 596 ? 24.155 -11.880 -10.544 1.00 85.44 596 GLU A N 1
ATOM 4647 C CA . GLU A 1 596 ? 24.532 -10.891 -9.535 1.00 85.44 596 GLU A CA 1
ATOM 4648 C C . GLU A 1 596 ? 24.317 -9.454 -10.034 1.00 85.44 596 GLU A C 1
ATOM 4650 O O . GLU A 1 596 ? 23.734 -8.637 -9.324 1.00 85.44 596 GLU A O 1
ATOM 4655 N N . VAL A 1 597 ? 24.698 -9.159 -11.281 1.00 86.44 597 VAL A N 1
ATOM 4656 C CA . VAL A 1 597 ? 24.497 -7.837 -11.893 1.00 86.44 597 VAL A CA 1
ATOM 4657 C C . VAL A 1 597 ? 23.009 -7.524 -12.032 1.00 86.44 597 VAL A C 1
ATOM 4659 O O . VAL A 1 597 ? 22.608 -6.402 -11.733 1.00 86.44 597 VAL A O 1
ATOM 4662 N N . LEU A 1 598 ? 22.197 -8.508 -12.432 1.00 88.75 598 LEU A N 1
ATOM 4663 C CA . LEU A 1 598 ? 20.741 -8.372 -12.555 1.00 88.75 598 LEU A CA 1
ATOM 4664 C C . LEU A 1 598 ? 20.056 -8.141 -11.204 1.00 88.75 598 LEU A C 1
ATOM 4666 O O . LEU A 1 598 ? 19.137 -7.335 -11.119 1.00 88.75 598 LEU A O 1
ATOM 4670 N N . ARG A 1 599 ? 20.510 -8.807 -10.137 1.00 84.81 599 ARG A N 1
ATOM 4671 C CA . ARG A 1 599 ? 19.979 -8.609 -8.777 1.00 84.81 599 ARG A CA 1
ATOM 4672 C C . ARG A 1 599 ? 20.381 -7.263 -8.184 1.00 84.81 599 ARG A C 1
ATOM 4674 O O . ARG A 1 599 ? 19.575 -6.638 -7.506 1.00 84.81 599 ARG A O 1
ATOM 4681 N N . GLN A 1 600 ? 21.604 -6.810 -8.454 1.00 78.38 600 GLN A N 1
ATOM 4682 C CA . GLN A 1 600 ? 22.092 -5.501 -8.009 1.00 78.38 600 GLN A CA 1
ATOM 4683 C C . GLN A 1 600 ? 21.469 -4.347 -8.806 1.00 78.38 600 GLN A C 1
ATOM 4685 O O . GLN A 1 600 ? 21.258 -3.267 -8.265 1.00 78.38 600 GLN A O 1
ATOM 4690 N N . ASN A 1 601 ? 21.200 -4.565 -10.095 1.00 81.25 601 ASN A N 1
ATOM 4691 C CA . ASN A 1 601 ? 20.666 -3.571 -11.018 1.00 81.25 601 ASN A CA 1
ATOM 4692 C C . ASN A 1 601 ? 19.581 -4.252 -11.867 1.00 81.25 601 ASN A C 1
ATOM 4694 O O . ASN A 1 601 ? 19.886 -4.739 -12.957 1.00 81.25 601 ASN A O 1
ATOM 4698 N N . PRO A 1 602 ? 18.330 -4.339 -11.393 1.00 85.94 602 PRO A N 1
ATOM 4699 C CA . PRO A 1 602 ? 17.261 -4.960 -12.165 1.00 85.94 602 PRO A CA 1
ATOM 4700 C C . PRO A 1 602 ? 16.876 -4.100 -13.375 1.00 85.94 602 PRO A C 1
ATOM 4702 O O . PRO A 1 602 ? 16.662 -2.893 -13.218 1.00 85.94 602 PRO A O 1
ATOM 4705 N N . PRO A 1 603 ? 16.754 -4.683 -14.583 1.00 89.69 603 PRO A N 1
ATOM 4706 C CA . PRO A 1 603 ? 16.184 -3.969 -15.718 1.00 89.69 603 PRO A CA 1
ATOM 4707 C C . PRO A 1 603 ? 14.708 -3.605 -15.453 1.00 89.69 603 PRO A C 1
ATOM 4709 O O . PRO A 1 603 ? 13.956 -4.437 -14.933 1.00 89.69 603 PRO A O 1
ATOM 4712 N N . PRO A 1 604 ? 14.255 -2.392 -15.822 1.00 84.62 604 PRO A N 1
ATOM 4713 C CA . PRO A 1 604 ? 12.910 -1.917 -15.508 1.00 84.62 604 PRO A CA 1
ATOM 4714 C C . PRO A 1 604 ? 11.863 -2.547 -16.442 1.00 84.62 604 PRO A C 1
ATOM 4716 O O . PRO A 1 604 ? 11.538 -2.004 -17.497 1.00 84.62 604 PRO A O 1
ATOM 4719 N N . VAL A 1 605 ? 11.327 -3.701 -16.042 1.00 83.44 605 VAL A N 1
ATOM 4720 C CA . VAL A 1 605 ? 10.265 -4.438 -16.750 1.00 83.44 605 VAL A CA 1
ATOM 4721 C C . VAL A 1 605 ? 8.905 -4.233 -16.081 1.00 83.44 605 VAL A C 1
ATOM 4723 O O . VAL A 1 605 ? 8.777 -4.331 -14.859 1.00 83.44 605 VAL A O 1
ATOM 4726 N N . GLU A 1 606 ? 7.868 -3.991 -16.880 1.00 77.25 606 GLU A N 1
ATOM 4727 C CA . GLU A 1 606 ? 6.490 -3.901 -16.393 1.00 77.25 606 GLU A CA 1
ATOM 4728 C C . GLU A 1 606 ? 5.934 -5.299 -16.084 1.00 77.25 606 GLU A C 1
ATOM 4730 O O . GLU A 1 606 ? 6.014 -6.215 -16.903 1.00 77.25 606 GLU A O 1
ATOM 4735 N N . LEU A 1 607 ? 5.397 -5.483 -14.874 1.00 70.38 607 LEU A N 1
ATOM 4736 C CA . LEU A 1 607 ? 4.881 -6.770 -14.415 1.00 70.38 607 LEU A CA 1
ATOM 4737 C C . LEU A 1 607 ? 3.357 -6.826 -14.599 1.00 70.38 607 LEU A C 1
ATOM 4739 O O . LEU A 1 607 ? 2.664 -5.951 -14.080 1.00 70.38 607 LEU A O 1
ATOM 4743 N N . PRO A 1 608 ? 2.802 -7.866 -15.247 1.00 59.53 608 PRO A N 1
ATOM 4744 C CA . PRO A 1 608 ? 1.362 -8.071 -15.284 1.00 59.53 608 PRO A CA 1
ATOM 4745 C C . PRO A 1 608 ? 0.820 -8.300 -13.865 1.00 59.53 608 PRO A C 1
ATOM 4747 O O . PRO A 1 608 ? 1.495 -8.889 -13.005 1.00 59.53 608 PRO A O 1
ATOM 4750 N N . ALA A 1 609 ? -0.401 -7.815 -13.617 1.00 44.84 609 ALA A N 1
ATOM 4751 C CA . ALA A 1 609 ? -1.101 -8.005 -12.349 1.00 44.84 609 ALA A CA 1
ATOM 4752 C C . ALA A 1 609 ? -1.132 -9.500 -11.980 1.00 44.84 609 ALA A C 1
ATOM 4754 O O . ALA A 1 609 ? -1.290 -10.357 -12.848 1.00 44.84 609 ALA A O 1
ATOM 4755 N N . ALA A 1 610 ? -0.919 -9.827 -10.701 1.00 33.69 610 ALA A N 1
ATOM 4756 C CA . ALA A 1 610 ? -0.849 -11.221 -10.270 1.00 33.69 610 ALA A CA 1
ATOM 4757 C C . ALA A 1 610 ? -2.165 -11.963 -10.593 1.00 33.69 610 ALA A C 1
ATOM 4759 O O . ALA A 1 610 ? -3.238 -11.398 -10.363 1.00 33.69 610 ALA A O 1
ATOM 4760 N N . PRO A 1 611 ? -2.107 -13.209 -11.102 1.00 29.67 611 PRO A N 1
ATOM 4761 C CA . PRO A 1 611 ? -3.303 -13.968 -11.435 1.00 29.67 611 PRO A CA 1
ATOM 4762 C C . PRO A 1 611 ? -4.139 -14.206 -10.176 1.00 29.67 611 PRO A C 1
ATOM 4764 O O . PRO A 1 611 ? -3.649 -14.703 -9.161 1.00 29.67 611 PRO A O 1
ATOM 4767 N N . THR A 1 612 ? -5.414 -13.838 -10.246 1.00 27.06 612 THR A N 1
ATOM 4768 C CA . THR A 1 612 ? -6.404 -14.152 -9.218 1.00 27.06 612 THR A CA 1
ATOM 4769 C C . THR A 1 612 ? -6.676 -15.654 -9.289 1.00 27.06 612 THR A C 1
ATOM 4771 O O . THR A 1 612 ? -7.077 -16.164 -10.334 1.00 27.06 612 THR A O 1
ATOM 4774 N N . VAL A 1 613 ? -6.424 -16.388 -8.205 1.00 25.94 613 VAL A N 1
ATOM 4775 C CA . VAL A 1 613 ? -6.755 -17.817 -8.127 1.00 25.94 613 VAL A CA 1
ATOM 4776 C C . VAL A 1 613 ? -8.278 -17.938 -8.193 1.00 25.94 613 VAL A C 1
ATOM 4778 O O . VAL A 1 613 ? -8.986 -17.515 -7.284 1.00 25.94 613 VAL A O 1
ATOM 4781 N N . MET A 1 614 ? -8.782 -18.448 -9.314 1.00 28.25 614 MET A N 1
ATOM 4782 C CA . MET A 1 614 ? -10.208 -18.623 -9.572 1.00 28.25 614 MET A CA 1
ATOM 4783 C C . MET A 1 614 ? -10.773 -19.705 -8.645 1.00 28.25 614 MET A C 1
ATOM 4785 O O . MET A 1 614 ? -10.534 -20.892 -8.857 1.00 28.25 614 MET A O 1
ATOM 4789 N N . ALA A 1 615 ? -11.536 -19.296 -7.631 1.00 26.70 615 ALA A N 1
ATOM 4790 C CA . ALA A 1 615 ? -12.445 -20.182 -6.915 1.00 26.70 615 ALA A CA 1
ATOM 4791 C C . ALA A 1 615 ? -13.555 -20.663 -7.871 1.00 26.70 615 ALA A C 1
ATOM 4793 O O . ALA A 1 615 ? -14.071 -19.892 -8.688 1.00 26.70 615 ALA A O 1
ATOM 4794 N N . GLU A 1 616 ? -13.895 -21.949 -7.793 1.00 27.84 616 GLU A N 1
ATOM 4795 C CA . GLU A 1 616 ? -14.918 -22.592 -8.621 1.00 27.84 616 GLU A CA 1
ATOM 4796 C C . GLU A 1 616 ? -16.273 -21.864 -8.542 1.00 27.84 616 GLU A C 1
ATOM 4798 O O . GLU A 1 616 ? -16.773 -21.518 -7.473 1.00 27.84 616 GLU A O 1
ATOM 4803 N N . LYS A 1 617 ? -16.857 -21.613 -9.721 1.00 30.08 617 LYS A N 1
ATOM 4804 C CA . LYS A 1 617 ? -18.040 -20.771 -9.938 1.00 30.08 617 LYS A CA 1
ATOM 4805 C C . LYS A 1 617 ? -19.351 -21.519 -9.660 1.00 30.08 617 LYS A C 1
ATOM 4807 O O . LYS A 1 617 ? -19.651 -22.513 -10.318 1.00 30.08 617 LYS A O 1
ATOM 4812 N N . THR A 1 618 ? -20.204 -20.953 -8.807 1.00 26.23 618 THR A N 1
ATOM 4813 C CA . THR A 1 618 ? -21.638 -21.287 -8.686 1.00 26.23 618 THR A CA 1
ATOM 4814 C C . THR A 1 618 ? -22.421 -20.731 -9.899 1.00 26.23 618 THR A C 1
ATOM 4816 O O . THR A 1 618 ? -22.073 -19.666 -10.423 1.00 26.23 618 THR A O 1
ATOM 4819 N N . PRO A 1 619 ? -23.478 -21.410 -10.394 1.00 33.53 619 PRO A N 1
ATOM 4820 C CA . PRO A 1 619 ? -24.013 -21.228 -11.748 1.00 33.53 619 PRO A CA 1
ATOM 4821 C C . PRO A 1 619 ? -25.008 -20.060 -11.898 1.00 33.53 619 PRO A C 1
ATOM 4823 O O . PRO A 1 619 ? -26.084 -20.225 -12.463 1.00 33.53 619 PRO A O 1
ATOM 4826 N N . LEU A 1 620 ? -24.632 -18.857 -11.454 1.00 28.86 620 LEU A N 1
ATOM 4827 C CA . LEU A 1 620 ? -25.303 -17.607 -11.853 1.00 28.86 620 LEU A CA 1
ATOM 4828 C C . LEU A 1 620 ? -24.507 -16.829 -12.924 1.00 28.86 620 LEU A C 1
ATOM 4830 O O . LEU A 1 620 ? -25.000 -15.870 -13.505 1.00 28.86 620 LEU A O 1
ATOM 4834 N N . ALA A 1 621 ? -23.290 -17.281 -13.245 1.00 28.61 621 ALA A N 1
ATOM 4835 C CA . ALA A 1 621 ? -22.399 -16.649 -14.222 1.00 28.61 621 ALA A CA 1
ATOM 4836 C C . ALA A 1 621 ? -22.710 -16.993 -15.695 1.00 28.61 621 ALA A C 1
ATOM 4838 O O . ALA A 1 621 ? -22.020 -16.514 -16.590 1.00 28.61 621 ALA A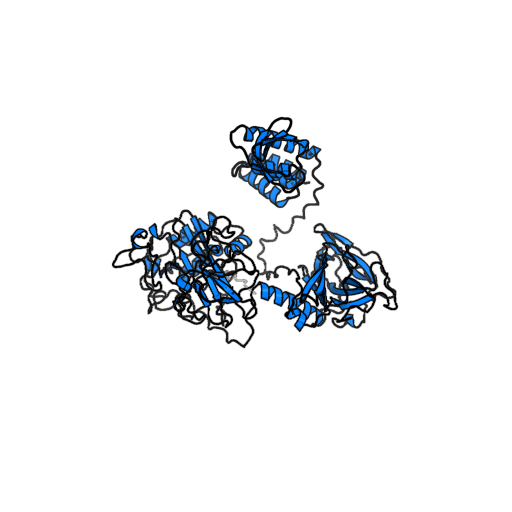 O 1
ATOM 4839 N N . LYS A 1 622 ? -23.728 -17.816 -15.982 1.00 30.59 622 LYS A N 1
ATOM 4840 C CA . LYS A 1 622 ? -24.036 -18.249 -17.360 1.00 30.59 622 LYS A CA 1
ATOM 4841 C C . LYS A 1 622 ? -24.992 -17.332 -18.132 1.00 30.59 622 LYS A C 1
ATOM 4843 O O . LYS A 1 622 ? -25.195 -17.567 -19.315 1.00 30.59 622 LYS A O 1
ATOM 4848 N N . ALA A 1 623 ? -25.512 -16.271 -17.514 1.00 29.22 623 ALA A N 1
ATOM 4849 C CA . ALA A 1 623 ? -26.303 -15.248 -18.211 1.00 29.22 623 ALA A CA 1
ATOM 4850 C C . ALA A 1 623 ? -25.504 -13.970 -18.554 1.00 29.22 623 ALA A C 1
ATOM 4852 O O . ALA A 1 623 ? -26.055 -13.048 -19.141 1.00 29.22 623 ALA A O 1
ATOM 4853 N N . LEU A 1 624 ? -24.207 -13.915 -18.220 1.00 30.98 624 LEU A N 1
ATOM 4854 C CA . LEU A 1 624 ? -23.336 -12.745 -18.430 1.00 30.98 624 LEU A CA 1
ATOM 4855 C C . LEU A 1 624 ? -22.082 -13.039 -19.282 1.00 30.98 624 LEU A C 1
ATOM 4857 O O . LEU A 1 624 ? -21.199 -12.196 -19.381 1.00 30.98 624 LEU A O 1
ATOM 4861 N N . ILE A 1 625 ? -22.001 -14.212 -19.928 1.00 28.88 625 ILE A N 1
ATOM 4862 C CA . ILE A 1 625 ? -20.885 -14.614 -20.821 1.00 28.88 625 ILE A CA 1
ATOM 4863 C C . ILE A 1 625 ? -21.413 -14.859 -22.247 1.00 28.88 625 ILE A C 1
ATOM 4865 O O . ILE A 1 625 ? -21.101 -15.845 -22.904 1.00 28.88 625 ILE A O 1
ATOM 4869 N N . ALA A 1 626 ? -22.272 -13.959 -22.718 1.00 29.41 626 ALA A N 1
ATOM 4870 C CA . ALA A 1 626 ? -22.696 -13.897 -24.112 1.00 29.41 626 ALA A CA 1
ATOM 4871 C C . ALA A 1 626 ? -23.047 -12.447 -24.470 1.00 29.41 626 ALA A C 1
ATOM 4873 O O . ALA A 1 626 ? -24.210 -12.094 -24.634 1.00 29.41 626 ALA A O 1
ATOM 4874 N N . ALA A 1 627 ? -22.032 -11.591 -24.559 1.00 27.41 627 ALA A N 1
ATOM 4875 C CA . ALA A 1 627 ? -22.139 -10.335 -25.287 1.00 27.41 627 ALA A CA 1
ATOM 4876 C C . ALA A 1 627 ? -20.826 -10.116 -26.063 1.00 27.41 627 ALA A C 1
ATOM 4878 O O . ALA A 1 627 ? -19.757 -10.153 -25.448 1.00 27.41 627 ALA A O 1
ATOM 4879 N N . PRO A 1 628 ? -20.873 -9.961 -27.397 1.00 26.81 628 PRO A N 1
ATOM 4880 C CA . PRO A 1 628 ? -19.695 -9.668 -28.205 1.00 26.81 628 PRO A CA 1
ATOM 4881 C C . PRO A 1 628 ? -19.120 -8.287 -27.854 1.00 26.81 628 PRO A C 1
ATOM 4883 O O . PRO A 1 628 ? -19.855 -7.370 -27.487 1.00 26.81 628 PRO A O 1
ATOM 4886 N N . GLN A 1 629 ? -17.800 -8.141 -27.992 1.00 28.84 629 GLN A N 1
ATOM 4887 C CA . GLN A 1 629 ? -17.127 -6.839 -27.983 1.00 28.84 629 GLN A CA 1
ATOM 4888 C C . GLN A 1 629 ? -17.727 -5.937 -29.083 1.00 28.84 629 GLN A C 1
ATOM 4890 O O . GLN A 1 629 ? -17.949 -6.429 -30.195 1.00 28.84 629 GLN A O 1
ATOM 4895 N N . PRO A 1 630 ? -17.997 -4.645 -28.813 1.00 28.91 630 PRO A N 1
ATOM 4896 C CA . PRO A 1 630 ? -18.448 -3.716 -29.843 1.00 28.91 630 PRO A CA 1
ATOM 4897 C C . PRO A 1 630 ? -17.332 -3.480 -30.881 1.00 28.91 630 PRO A C 1
ATOM 4899 O O . PRO A 1 630 ? -16.152 -3.491 -30.521 1.00 28.91 630 PRO A O 1
ATOM 4902 N N . PRO A 1 631 ? -17.678 -3.276 -32.164 1.00 28.05 631 PRO A N 1
ATOM 4903 C CA . PRO A 1 631 ? -16.709 -2.975 -33.213 1.00 28.05 631 PRO A CA 1
ATOM 4904 C C . PRO A 1 631 ? -16.013 -1.630 -32.963 1.00 28.05 631 PRO A C 1
ATOM 4906 O O . PRO A 1 631 ? -16.532 -0.768 -32.252 1.00 28.05 631 PRO A O 1
ATOM 4909 N N . ILE A 1 632 ? -14.848 -1.443 -33.595 1.00 33.91 632 ILE A N 1
ATOM 4910 C CA . ILE A 1 632 ? -14.217 -0.130 -33.779 1.00 33.91 632 ILE A CA 1
ATOM 4911 C C . ILE A 1 632 ? -15.290 0.806 -34.334 1.00 33.91 632 ILE A C 1
ATOM 4913 O O . ILE A 1 632 ? -15.738 0.629 -35.466 1.00 33.91 632 ILE A O 1
ATOM 4917 N N . VAL A 1 633 ? -15.719 1.777 -33.533 1.00 39.97 633 VAL A N 1
ATOM 4918 C CA . VAL A 1 633 ? -16.656 2.800 -33.985 1.00 39.97 633 VAL A CA 1
ATOM 4919 C C . VAL A 1 633 ? -15.901 3.657 -35.004 1.00 39.97 633 VAL A C 1
ATOM 4921 O O . VAL A 1 633 ? -14.916 4.297 -34.621 1.00 39.97 633 VAL A O 1
ATOM 4924 N N . PRO A 1 634 ? -16.283 3.678 -36.297 1.00 46.19 634 PRO A N 1
ATOM 4925 C CA . PRO A 1 634 ? -15.766 4.690 -37.209 1.00 46.19 634 PRO A CA 1
ATOM 4926 C C . PRO A 1 634 ? -16.069 6.055 -36.592 1.00 46.19 634 PRO A C 1
ATOM 4928 O O . PRO A 1 634 ? -17.143 6.234 -36.022 1.00 46.19 634 PRO A O 1
ATOM 4931 N N . ALA A 1 635 ? -15.132 7.006 -36.659 1.00 57.81 635 ALA A N 1
ATOM 4932 C CA . ALA A 1 635 ? -15.355 8.357 -36.149 1.00 57.81 635 ALA A CA 1
ATOM 4933 C C . ALA A 1 635 ? -16.761 8.825 -36.562 1.00 57.81 635 ALA A C 1
ATOM 4935 O O . ALA A 1 635 ? -17.033 8.906 -37.758 1.00 57.81 635 ALA A O 1
ATOM 4936 N N . ILE A 1 636 ? -17.653 9.061 -35.582 1.00 70.94 636 ILE A N 1
ATOM 4937 C CA . ILE A 1 636 ? -19.060 9.421 -35.838 1.00 70.94 636 ILE A CA 1
ATOM 4938 C C . ILE A 1 636 ? -19.055 10.528 -36.885 1.00 70.94 636 ILE A C 1
ATOM 4940 O O . ILE A 1 636 ? -18.392 11.539 -36.660 1.00 70.94 636 ILE A O 1
ATOM 4944 N N . ALA A 1 637 ? -19.685 10.319 -38.038 1.00 74.06 637 ALA A N 1
ATOM 4945 C CA . ALA A 1 637 ? -19.614 11.285 -39.126 1.00 74.06 637 ALA A CA 1
ATOM 4946 C C . ALA A 1 637 ? -20.166 12.648 -38.658 1.00 74.06 637 ALA A C 1
ATOM 4948 O O . ALA A 1 637 ? -21.121 12.703 -37.877 1.00 74.06 637 ALA A O 1
ATOM 4949 N N . ASP A 1 638 ? -19.523 13.748 -39.066 1.00 73.81 638 ASP A N 1
ATOM 4950 C CA . ASP A 1 638 ? -19.832 15.084 -38.530 1.00 73.81 638 ASP A CA 1
ATOM 4951 C C . ASP A 1 638 ? -21.284 15.508 -38.820 1.00 73.81 638 ASP A C 1
ATOM 4953 O O . ASP A 1 638 ? -21.884 16.235 -38.031 1.00 73.81 638 ASP A O 1
ATOM 4957 N N . ASP A 1 639 ? -21.885 14.995 -39.896 1.00 78.56 639 ASP A N 1
ATOM 4958 C CA . ASP A 1 639 ? -23.300 15.170 -40.236 1.00 78.56 639 ASP A CA 1
ATOM 4959 C C . ASP A 1 639 ? -24.242 14.470 -39.240 1.00 78.56 639 ASP A C 1
ATOM 4961 O O . ASP A 1 639 ? -25.253 15.051 -38.847 1.00 78.56 639 ASP A O 1
ATOM 4965 N N . ARG A 1 640 ? -23.884 13.270 -38.761 1.00 82.38 640 ARG A N 1
ATOM 4966 C CA . ARG A 1 640 ? -24.626 12.533 -37.719 1.00 82.38 640 ARG A CA 1
ATOM 4967 C C . ARG A 1 640 ? -24.485 13.176 -36.339 1.00 82.38 640 ARG A C 1
ATOM 4969 O O . ARG A 1 640 ? -25.409 13.102 -35.532 1.00 82.38 640 ARG A O 1
ATOM 4976 N N . LEU A 1 641 ? -23.343 13.806 -36.055 1.00 86.88 641 LEU A N 1
ATOM 4977 C CA . LEU A 1 641 ? -23.099 14.488 -34.780 1.00 86.88 641 LEU A CA 1
ATOM 4978 C C . LEU A 1 641 ? -23.700 15.904 -34.748 1.00 86.88 641 LEU A C 1
ATOM 4980 O O . LEU A 1 641 ? -24.002 16.416 -33.671 1.00 86.88 641 LEU A O 1
ATOM 4984 N N . LYS A 1 642 ? -23.925 16.526 -35.913 1.00 87.94 642 LYS A N 1
ATOM 4985 C CA . LYS A 1 642 ? -24.398 17.911 -36.028 1.00 87.94 642 LYS A CA 1
ATOM 4986 C C . LYS A 1 642 ? -25.657 18.228 -35.200 1.00 87.94 642 LYS A C 1
ATOM 4988 O O . LYS A 1 642 ? -25.612 19.229 -34.486 1.00 87.94 642 LYS A O 1
ATOM 4993 N N . PRO A 1 643 ? -26.737 17.419 -35.199 1.00 90.62 643 PRO A N 1
ATOM 4994 C CA . PRO A 1 643 ? -27.921 17.721 -34.389 1.00 90.62 643 PRO A CA 1
ATOM 4995 C C . PRO A 1 643 ? -27.619 17.781 -32.885 1.00 90.62 643 PRO A C 1
ATOM 4997 O O . PRO A 1 643 ? -28.226 18.555 -32.153 1.00 90.62 643 PRO A O 1
ATOM 5000 N N . TRP A 1 644 ? -26.651 16.994 -32.413 1.00 92.50 644 TRP A N 1
ATOM 5001 C CA . TRP A 1 644 ? -26.216 16.978 -31.015 1.00 92.50 644 TRP A CA 1
ATOM 5002 C C . TRP A 1 644 ? -25.299 18.154 -30.687 1.00 92.50 644 TRP A C 1
ATOM 5004 O O . TRP A 1 644 ? -25.382 18.716 -29.595 1.00 92.50 644 TRP A O 1
ATOM 5014 N N . THR A 1 645 ? -24.476 18.566 -31.652 1.00 90.69 645 THR A N 1
ATOM 5015 C CA . THR A 1 645 ? -23.652 19.778 -31.573 1.00 90.69 645 THR A CA 1
ATOM 5016 C C . THR A 1 645 ? -24.515 21.028 -31.477 1.00 90.69 645 THR A C 1
ATOM 5018 O O . THR A 1 645 ? -24.306 21.827 -30.567 1.00 90.69 645 THR A O 1
ATOM 5021 N N . ASP A 1 646 ? -25.541 21.153 -32.321 1.00 91.44 646 ASP A N 1
ATOM 5022 C CA . ASP A 1 646 ? -26.461 22.295 -32.297 1.00 91.44 646 ASP A CA 1
ATOM 5023 C C . ASP A 1 646 ? -27.191 22.390 -30.937 1.00 91.44 646 ASP A C 1
ATOM 5025 O O . ASP A 1 646 ? -27.292 23.470 -30.350 1.00 91.44 646 ASP A O 1
ATOM 5029 N N . ARG A 1 647 ? -27.618 21.247 -30.376 1.00 91.88 647 ARG A N 1
ATOM 5030 C CA . ARG A 1 647 ? -28.262 21.178 -29.048 1.00 91.88 647 ARG A CA 1
ATOM 5031 C C . ARG A 1 647 ? -27.320 21.533 -27.909 1.00 91.88 647 ARG A C 1
ATOM 5033 O O . ARG A 1 647 ? -27.724 22.217 -26.972 1.00 91.88 647 ARG A O 1
ATOM 5040 N N . LEU A 1 648 ? -26.066 21.091 -27.976 1.00 92.38 648 LEU A N 1
ATOM 5041 C CA . LEU A 1 648 ? -25.057 21.490 -27.003 1.00 92.38 648 LEU A CA 1
ATOM 5042 C C . LEU A 1 648 ? -24.800 23.002 -27.074 1.00 92.38 648 LEU A C 1
ATOM 5044 O O . LEU A 1 648 ? -24.721 23.647 -26.032 1.00 92.38 648 LEU A O 1
ATOM 5048 N N . HIS A 1 649 ? -24.714 23.589 -28.271 1.00 92.69 649 HIS A N 1
ATOM 5049 C CA . HIS A 1 649 ? -24.537 25.038 -28.432 1.00 92.69 649 HIS A CA 1
ATOM 5050 C C . HIS A 1 649 ? -25.725 25.820 -27.865 1.00 92.69 649 HIS A C 1
ATOM 5052 O O . HIS A 1 649 ? -25.526 26.795 -27.143 1.00 92.69 649 HIS A O 1
ATOM 5058 N N . GLU A 1 650 ? -26.958 25.381 -28.119 1.00 89.75 650 GLU A N 1
ATOM 5059 C CA . GLU A 1 650 ? -28.166 25.962 -27.518 1.00 89.75 650 GLU A CA 1
ATOM 5060 C C . GLU A 1 650 ? -28.154 25.865 -25.987 1.00 89.75 650 GLU A C 1
ATOM 5062 O O . GLU A 1 650 ? -28.298 26.883 -25.310 1.00 89.75 650 GLU A O 1
ATOM 5067 N N . ARG A 1 651 ? -27.844 24.687 -25.434 1.00 87.50 651 ARG A N 1
ATOM 5068 C CA . ARG A 1 651 ? -27.709 24.467 -23.985 1.00 87.50 651 ARG A CA 1
ATOM 5069 C C . ARG A 1 651 ? -26.676 25.401 -23.353 1.00 87.50 651 ARG A C 1
ATOM 5071 O O . ARG A 1 651 ? -26.908 25.960 -22.283 1.00 87.50 651 ARG A O 1
ATOM 5078 N N . ILE A 1 652 ? -25.524 25.579 -24.002 1.00 88.50 652 ILE A N 1
ATOM 5079 C CA . ILE A 1 652 ? -24.481 26.490 -23.518 1.00 88.50 652 ILE A CA 1
ATOM 5080 C C . ILE A 1 652 ? -24.997 27.935 -23.527 1.00 88.50 652 ILE A C 1
ATOM 5082 O O . ILE A 1 652 ? -24.798 28.645 -22.541 1.00 88.50 652 ILE A O 1
ATOM 5086 N N . ARG A 1 653 ? -25.705 28.364 -24.582 1.00 87.88 653 ARG A N 1
ATOM 5087 C CA . ARG A 1 653 ? -26.325 29.701 -24.643 1.00 87.88 653 ARG A CA 1
ATOM 5088 C C . ARG A 1 653 ? -27.324 29.921 -23.505 1.00 87.88 653 ARG A C 1
ATOM 5090 O O . ARG A 1 653 ? -27.267 30.955 -22.841 1.00 87.88 653 ARG A O 1
ATOM 5097 N N . GLU A 1 654 ? -28.170 28.936 -23.214 1.00 82.19 654 GLU A N 1
ATOM 5098 C CA . GLU A 1 654 ? -29.130 29.000 -22.104 1.00 82.19 654 GLU A CA 1
ATOM 5099 C C . GLU A 1 654 ? -28.458 29.047 -20.724 1.00 82.19 654 GLU A C 1
ATOM 5101 O O . GLU A 1 654 ? -28.915 29.767 -19.833 1.00 82.19 654 GLU A O 1
ATOM 5106 N N . ASN A 1 655 ? -27.374 28.290 -20.532 1.00 75.31 655 ASN A N 1
ATOM 5107 C CA . ASN A 1 655 ? -26.684 28.184 -19.245 1.00 75.31 655 ASN A CA 1
ATOM 5108 C C . ASN A 1 655 ? -25.805 29.401 -18.940 1.00 75.31 655 ASN A C 1
ATOM 5110 O O . ASN A 1 655 ? -25.754 29.863 -17.799 1.00 75.31 655 ASN A O 1
ATOM 5114 N N . VAL A 1 656 ? -25.134 29.959 -19.948 1.00 75.94 656 VAL A N 1
ATOM 5115 C CA . VAL A 1 656 ? -24.270 31.135 -19.771 1.00 75.94 656 VAL A CA 1
ATOM 5116 C C . VAL A 1 656 ? -25.102 32.399 -19.486 1.00 75.94 656 VAL A C 1
ATOM 5118 O O . VAL A 1 656 ? -24.628 33.286 -18.778 1.00 75.94 656 VAL A O 1
ATOM 5121 N N . GLY A 1 657 ? -26.365 32.450 -19.932 1.00 57.94 657 GLY A N 1
ATOM 5122 C CA . GLY A 1 657 ? -27.308 33.546 -19.663 1.00 57.94 657 GLY A CA 1
ATOM 5123 C C . GLY A 1 657 ? -27.953 33.567 -18.265 1.00 57.94 657 GLY A C 1
ATOM 5124 O O . GLY A 1 657 ? -28.618 34.545 -17.934 1.00 57.94 657 GLY A O 1
ATOM 5125 N N . LYS A 1 658 ? -27.761 32.532 -17.431 1.00 59.00 658 LYS A N 1
ATOM 5126 C CA . LYS A 1 658 ? -28.376 32.385 -16.088 1.00 59.00 658 LYS A CA 1
ATOM 5127 C C . LYS A 1 658 ? -27.386 32.589 -14.925 1.00 59.00 658 LYS A C 1
ATOM 5129 O O . LYS A 1 658 ? -27.495 31.927 -13.900 1.00 59.00 658 LYS A O 1
ATOM 5134 N N . ASP A 1 659 ? -26.373 33.438 -15.104 1.00 55.88 659 ASP A N 1
ATOM 5135 C CA . ASP A 1 659 ? -25.268 33.684 -14.150 1.00 55.88 659 ASP A CA 1
ATOM 5136 C C . ASP A 1 659 ? -24.365 32.474 -13.809 1.00 55.88 659 ASP A C 1
ATOM 5138 O O . ASP A 1 659 ? -23.410 32.614 -13.043 1.00 55.88 659 ASP A O 1
ATOM 5142 N N . ALA A 1 660 ? -24.564 31.306 -14.433 1.00 60.47 660 ALA A N 1
ATOM 5143 C CA . ALA A 1 660 ? -23.843 30.071 -14.100 1.00 60.47 660 ALA A CA 1
ATOM 5144 C C . ALA A 1 660 ? -22.361 30.042 -14.537 1.00 60.47 660 ALA A C 1
ATOM 5146 O O . ALA A 1 660 ? -21.629 29.152 -14.110 1.00 60.47 660 ALA A O 1
ATOM 5147 N N . ARG A 1 661 ? -21.918 31.001 -15.372 1.00 66.19 661 ARG A N 1
ATOM 5148 C CA 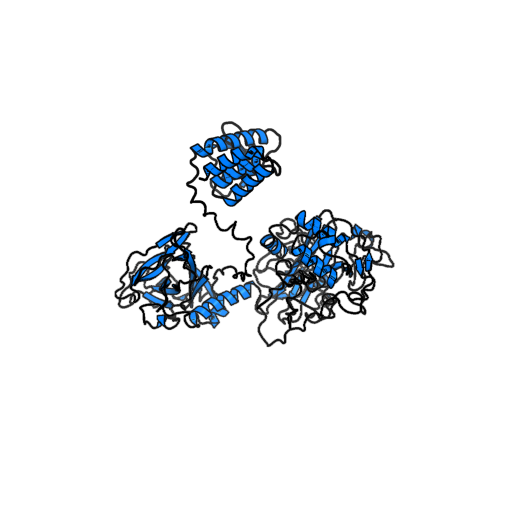. ARG A 1 661 ? -20.528 31.244 -15.845 1.00 66.19 661 ARG A CA 1
ATOM 5149 C C . ARG A 1 661 ? -19.603 30.007 -15.783 1.00 66.19 661 ARG A C 1
ATOM 5151 O O . ARG A 1 661 ? -18.610 30.025 -15.045 1.00 66.19 661 ARG A O 1
ATOM 5158 N N . PRO A 1 662 ? -19.923 28.933 -16.529 1.00 80.75 662 PRO A N 1
ATOM 5159 C CA . PRO A 1 662 ? -19.237 27.653 -16.412 1.00 80.75 662 PRO A CA 1
ATOM 5160 C C . PRO A 1 662 ? -17.766 27.757 -16.826 1.00 80.75 662 PRO A C 1
ATOM 5162 O O . PRO A 1 662 ? -17.392 28.558 -17.689 1.00 80.75 662 PRO A O 1
ATOM 5165 N N . THR A 1 663 ? -16.915 26.933 -16.213 1.00 86.31 663 THR A N 1
ATOM 5166 C CA . THR A 1 663 ? -15.494 26.833 -16.575 1.00 86.31 663 THR A CA 1
ATOM 5167 C C . THR A 1 663 ? -15.204 25.522 -17.285 1.00 86.31 663 THR A C 1
ATOM 5169 O O . THR A 1 663 ? -15.560 24.467 -16.763 1.00 86.31 663 THR A O 1
ATOM 5172 N N . ALA A 1 664 ? -14.495 25.579 -18.408 1.00 88.12 664 ALA A N 1
ATOM 5173 C CA . ALA A 1 664 ? -14.092 24.414 -19.192 1.00 88.12 664 ALA A CA 1
ATOM 5174 C C . ALA A 1 664 ? -12.588 24.456 -19.487 1.00 88.12 664 ALA A C 1
ATOM 5176 O O . ALA A 1 664 ? -11.992 25.529 -19.515 1.00 88.12 664 ALA A O 1
ATOM 5177 N N . PHE A 1 665 ? -11.972 23.296 -19.713 1.00 83.81 665 PHE A N 1
ATOM 5178 C CA . PHE A 1 665 ? -10.588 23.220 -20.182 1.00 83.81 665 PHE A CA 1
ATOM 5179 C C . PHE A 1 665 ? -10.568 23.235 -21.711 1.00 83.81 665 PHE A C 1
ATOM 5181 O O . PHE A 1 665 ? -11.017 22.269 -22.327 1.00 83.81 665 PHE A O 1
ATOM 5188 N N . LEU A 1 666 ? -10.071 24.316 -22.317 1.00 83.94 666 LEU A N 1
ATOM 5189 C CA . LEU A 1 666 ? -10.030 24.497 -23.772 1.00 83.94 666 LEU A CA 1
ATOM 5190 C C . LEU A 1 666 ? -8.599 24.773 -24.249 1.00 83.94 666 LEU A C 1
ATOM 5192 O O . LEU A 1 666 ? -7.863 25.535 -23.628 1.00 83.94 666 LEU A O 1
ATOM 5196 N N . ALA A 1 667 ? -8.213 24.174 -25.375 1.00 80.56 667 ALA A N 1
ATOM 5197 C CA . ALA A 1 667 ? -6.945 24.444 -26.051 1.00 80.56 667 ALA A CA 1
ATOM 5198 C C . ALA A 1 667 ? -7.153 25.524 -27.126 1.00 80.56 667 ALA A C 1
ATOM 5200 O O . ALA A 1 667 ? -7.484 25.221 -28.268 1.00 80.56 667 ALA A O 1
ATOM 5201 N N . LEU A 1 668 ? -7.006 26.799 -26.757 1.00 72.44 668 LEU A N 1
ATOM 5202 C CA . LEU A 1 668 ? -7.385 27.928 -27.624 1.00 72.44 668 LEU A CA 1
ATOM 5203 C C . LEU A 1 668 ? -6.328 28.296 -28.683 1.00 72.44 668 LEU A C 1
ATOM 5205 O O . LEU A 1 668 ? -6.657 28.952 -29.668 1.00 72.44 668 LEU A O 1
ATOM 5209 N N . THR A 1 669 ? -5.072 27.869 -28.506 1.00 60.00 669 THR A N 1
ATOM 5210 C CA . THR A 1 669 ? -3.925 28.231 -29.370 1.00 60.00 669 THR A CA 1
ATOM 5211 C C . THR A 1 669 ? -3.070 27.028 -29.798 1.00 60.00 669 THR A C 1
ATOM 5213 O O . THR A 1 669 ? -1.891 27.177 -30.108 1.00 60.00 669 THR A O 1
ATOM 5216 N N . GLY A 1 670 ? -3.645 25.818 -29.821 1.00 54.41 670 GLY A N 1
ATOM 5217 C CA . GLY A 1 670 ? -2.925 24.593 -30.212 1.00 54.41 670 GLY A CA 1
ATOM 5218 C C . GLY A 1 670 ? -1.917 24.074 -29.172 1.00 54.41 670 GLY A C 1
ATOM 5219 O O . GLY A 1 670 ? -1.142 23.172 -29.478 1.00 54.41 670 GLY A O 1
ATOM 5220 N N . GLY A 1 671 ? -1.929 24.637 -27.957 1.00 58.50 671 GLY A N 1
ATOM 5221 C CA . GLY A 1 671 ? -1.159 24.185 -26.793 1.00 58.50 671 GLY A CA 1
ATOM 5222 C C . GLY A 1 671 ? -1.982 23.365 -25.788 1.00 58.50 671 GLY A C 1
ATOM 5223 O O . GLY A 1 671 ? -3.076 22.888 -26.090 1.00 58.50 671 GLY A O 1
ATOM 5224 N N . THR A 1 672 ? -1.450 23.200 -24.573 1.00 66.44 672 THR A N 1
ATOM 5225 C CA . THR A 1 672 ? -2.107 22.492 -23.459 1.00 66.44 672 THR A CA 1
ATOM 5226 C C . THR A 1 672 ? -3.476 23.112 -23.132 1.00 66.44 672 THR A C 1
ATOM 5228 O O . THR A 1 672 ? -3.576 24.337 -23.097 1.00 66.44 672 THR A O 1
ATOM 5231 N N . PRO A 1 673 ? -4.533 22.316 -22.869 1.00 76.56 673 PRO A N 1
ATOM 5232 C CA . PRO A 1 673 ? -5.829 22.854 -22.462 1.00 76.56 673 PRO A CA 1
ATOM 5233 C C . PRO A 1 673 ? -5.726 23.683 -21.178 1.00 76.56 673 PRO A C 1
ATOM 5235 O O . PRO A 1 673 ? -5.216 23.205 -20.164 1.00 76.56 673 PRO A O 1
ATOM 5238 N N . GLU A 1 674 ? -6.268 24.896 -21.197 1.00 80.38 674 GLU A N 1
ATOM 5239 C CA . GLU A 1 674 ? -6.293 25.797 -20.044 1.00 80.38 674 GLU A CA 1
ATOM 5240 C C . GLU A 1 674 ? -7.717 25.948 -19.516 1.00 80.38 674 GLU A C 1
ATOM 5242 O O . GLU A 1 674 ? -8.689 25.897 -20.275 1.00 80.38 674 GLU A O 1
ATOM 5247 N N . LYS A 1 675 ? -7.857 26.139 -18.200 1.00 87.62 675 LYS A N 1
ATOM 5248 C CA . LYS A 1 675 ? -9.163 26.379 -17.586 1.00 87.62 675 LYS A CA 1
ATOM 5249 C C . LYS A 1 675 ? -9.624 27.793 -17.922 1.00 87.62 675 LYS A C 1
ATOM 5251 O O . LYS A 1 675 ? -9.078 28.761 -17.401 1.00 87.62 675 LYS A O 1
ATOM 5256 N N . VAL A 1 676 ? -10.673 27.902 -18.726 1.00 86.75 676 VAL A N 1
ATOM 5257 C CA . VAL A 1 676 ? -11.248 29.179 -19.148 1.00 86.75 676 VAL A CA 1
ATOM 5258 C C . VAL A 1 676 ? -12.679 29.330 -18.660 1.00 86.75 676 VAL A C 1
ATOM 5260 O O . VAL A 1 676 ? -13.422 28.354 -18.532 1.00 86.75 676 VAL A O 1
ATOM 5263 N N . ARG A 1 677 ? -13.067 30.572 -18.367 1.00 87.88 677 ARG A N 1
ATOM 5264 C CA . ARG A 1 677 ? -14.429 30.921 -17.952 1.00 87.88 677 ARG A CA 1
ATOM 5265 C C . ARG A 1 677 ? -15.242 31.338 -19.166 1.00 87.88 677 ARG A C 1
ATOM 5267 O O . ARG A 1 677 ? -14.833 32.240 -19.891 1.00 87.88 677 ARG A O 1
ATOM 5274 N N . ILE A 1 678 ? -16.395 30.712 -19.368 1.00 89.25 678 ILE A N 1
ATOM 5275 C CA . ILE A 1 678 ? -17.301 31.028 -20.473 1.00 89.25 678 ILE A CA 1
ATOM 5276 C C . ILE A 1 678 ? -18.231 32.145 -20.004 1.00 89.25 678 ILE A C 1
ATOM 5278 O O . ILE A 1 678 ? -18.951 31.992 -19.015 1.00 89.25 678 ILE A O 1
ATOM 5282 N N . VAL A 1 679 ? -18.170 33.290 -20.682 1.00 87.31 679 VAL A N 1
ATOM 5283 C CA . VAL A 1 679 ? -18.855 34.523 -20.258 1.00 87.31 679 VAL A CA 1
ATOM 5284 C C . VAL A 1 679 ? -19.984 34.947 -21.192 1.00 87.31 679 VAL A C 1
ATOM 5286 O O . VAL A 1 679 ? -20.865 35.679 -20.756 1.00 87.31 679 VAL A O 1
ATOM 5289 N N . ALA A 1 680 ? -19.976 34.494 -22.447 1.00 87.38 680 ALA A N 1
ATOM 5290 C CA . ALA A 1 680 ? -21.102 34.620 -23.372 1.00 87.38 680 ALA A CA 1
ATOM 5291 C C . ALA A 1 680 ? -21.065 33.487 -24.408 1.00 87.38 680 ALA A C 1
ATOM 5293 O O . ALA A 1 680 ? -20.021 32.863 -24.609 1.00 87.38 680 ALA A O 1
ATOM 5294 N N . ALA A 1 681 ? -22.191 33.241 -25.069 1.00 90.31 681 ALA A N 1
ATOM 5295 C CA . ALA A 1 681 ? -22.287 32.359 -26.224 1.00 90.31 681 ALA A CA 1
ATOM 5296 C C . ALA A 1 681 ? -23.384 32.883 -27.161 1.00 90.31 681 ALA A C 1
ATOM 5298 O O . ALA A 1 681 ? -24.446 33.291 -26.688 1.00 90.31 681 ALA A O 1
ATOM 5299 N N . ASP A 1 682 ? -23.133 32.869 -28.466 1.00 89.00 682 ASP A N 1
ATOM 5300 C CA . ASP A 1 682 ? -24.061 33.313 -29.508 1.00 89.00 682 ASP A CA 1
ATOM 5301 C C . ASP A 1 682 ? -24.038 32.358 -30.717 1.00 89.00 682 ASP A C 1
ATOM 5303 O O . ASP A 1 682 ? -23.566 31.221 -30.629 1.00 89.00 682 ASP A O 1
ATOM 5307 N N . GLU A 1 683 ? -24.626 32.773 -31.838 1.00 86.19 683 GLU A N 1
ATOM 5308 C CA . GLU A 1 683 ? -24.672 31.964 -33.062 1.00 86.19 683 GLU A CA 1
ATOM 5309 C C . GLU A 1 683 ? -23.289 31.777 -33.703 1.00 86.19 683 GLU A C 1
ATOM 5311 O O . GLU A 1 683 ? -23.073 30.823 -34.449 1.00 86.19 683 GLU A O 1
ATOM 5316 N N . GLN A 1 684 ? -22.338 32.666 -33.416 1.00 85.88 684 GLN A N 1
ATOM 5317 C CA . GLN A 1 684 ? -21.017 32.695 -34.030 1.00 85.88 684 GLN A CA 1
ATOM 5318 C C . GLN A 1 684 ? -19.981 31.928 -33.196 1.00 85.88 684 GLN A C 1
ATOM 5320 O O . GLN A 1 684 ? -19.058 31.331 -33.766 1.00 85.88 684 GLN A O 1
ATOM 5325 N N . GLY A 1 685 ? -20.115 31.912 -31.867 1.00 89.00 685 GLY A N 1
ATOM 5326 C CA . GLY A 1 685 ? -19.182 31.210 -30.992 1.00 89.00 685 GLY A CA 1
ATOM 5327 C C . GLY A 1 685 ? -19.382 31.438 -29.497 1.00 89.00 685 GLY A C 1
ATOM 5328 O O . GLY A 1 685 ? -20.402 31.933 -29.022 1.00 89.00 685 GLY A O 1
ATOM 5329 N N . LEU A 1 686 ? -18.348 31.081 -28.739 1.00 90.69 686 LEU A N 1
ATOM 5330 C CA . LEU A 1 686 ? -18.214 31.406 -27.322 1.00 90.69 686 LEU A CA 1
ATOM 5331 C C . LEU A 1 686 ? -17.454 32.719 -27.157 1.00 90.69 686 LEU A C 1
ATOM 5333 O O . LEU A 1 686 ? -16.561 33.031 -27.935 1.00 90.69 686 LEU A O 1
ATOM 5337 N N . THR A 1 687 ? -17.714 33.444 -26.078 1.00 90.19 687 THR A N 1
ATOM 5338 C CA . THR A 1 687 ? -16.753 34.401 -25.527 1.00 90.19 687 THR A CA 1
ATOM 5339 C C . THR A 1 687 ? -16.234 33.838 -24.216 1.00 90.19 687 THR A C 1
ATOM 5341 O O . THR A 1 687 ? -17.015 33.548 -23.305 1.00 90.19 687 THR A O 1
ATOM 5344 N N . VAL A 1 688 ? -14.917 33.693 -24.116 1.00 90.12 688 VAL A N 1
ATOM 5345 C CA . VAL A 1 688 ? -14.233 33.206 -22.915 1.00 90.12 688 VAL A CA 1
ATOM 5346 C C . VAL A 1 688 ? -13.370 34.305 -22.314 1.00 90.12 688 VAL A C 1
ATOM 5348 O O . VAL A 1 688 ? -12.934 35.222 -23.009 1.00 90.12 688 VAL A O 1
ATOM 5351 N N . GLU A 1 689 ? -13.134 34.239 -21.012 1.00 86.06 689 GLU A N 1
ATOM 5352 C CA . GLU A 1 689 ? -12.209 35.139 -20.337 1.00 86.06 689 GLU A CA 1
ATOM 5353 C C . GLU A 1 689 ? -10.822 34.504 -20.239 1.00 86.06 689 GLU A C 1
ATOM 5355 O O . GLU A 1 689 ? -10.676 33.393 -19.725 1.00 86.06 689 GLU A O 1
ATOM 5360 N N . VAL A 1 690 ? -9.812 35.229 -20.719 1.00 77.00 690 VAL A N 1
ATOM 5361 C CA . VAL A 1 690 ? -8.402 34.824 -20.702 1.00 77.00 690 VAL A CA 1
ATOM 5362 C C . VAL A 1 690 ? -7.579 36.035 -20.278 1.00 77.00 690 VAL A C 1
ATOM 5364 O O . VAL A 1 690 ? -7.687 37.099 -20.885 1.00 77.00 690 VAL A O 1
ATOM 5367 N N . ASN A 1 691 ? -6.772 35.897 -19.223 1.00 74.56 691 ASN A N 1
ATOM 5368 C CA . ASN A 1 691 ? -5.884 36.955 -18.712 1.00 74.56 691 ASN A CA 1
ATOM 5369 C C . ASN A 1 691 ? -6.581 38.311 -18.455 1.00 74.56 691 ASN A C 1
ATOM 5371 O O . ASN A 1 691 ? -6.017 39.369 -18.719 1.00 74.56 691 ASN A O 1
ATOM 5375 N N . GLY A 1 692 ? -7.827 38.286 -17.966 1.00 72.38 692 GLY A N 1
ATOM 5376 C CA . GLY A 1 692 ? -8.624 39.492 -17.695 1.00 72.38 692 GLY A CA 1
ATOM 5377 C C . GLY A 1 692 ? -9.231 40.164 -18.937 1.00 72.38 692 GLY A C 1
ATOM 5378 O O . GLY A 1 692 ? -9.938 41.161 -18.803 1.00 72.38 692 GLY A O 1
ATOM 5379 N N . GLY A 1 693 ? -8.991 39.619 -20.134 1.00 79.31 693 GLY A N 1
ATOM 5380 C CA . GLY A 1 693 ? -9.613 40.030 -21.392 1.00 79.31 693 GLY A CA 1
ATOM 5381 C C . GLY A 1 693 ? -10.704 39.060 -21.853 1.00 79.31 693 GLY A C 1
ATOM 5382 O O . GLY A 1 693 ? -10.788 37.925 -21.387 1.00 79.31 693 GLY A O 1
ATOM 5383 N N . ARG A 1 694 ? -11.547 39.505 -22.793 1.00 89.12 694 ARG A N 1
ATOM 5384 C CA . ARG A 1 694 ? -12.561 38.666 -23.452 1.00 89.12 694 ARG A CA 1
ATOM 5385 C C . ARG A 1 694 ? -12.066 38.235 -24.827 1.00 89.12 694 ARG A C 1
ATOM 5387 O O . ARG A 1 694 ? -11.709 39.086 -25.636 1.00 89.12 694 ARG A O 1
ATOM 5394 N N . LEU A 1 695 ? -12.083 36.933 -25.089 1.00 87.12 695 LEU A N 1
ATOM 5395 C CA . LEU A 1 695 ? -11.672 36.340 -26.355 1.00 87.12 695 LEU A CA 1
ATOM 5396 C C . LEU A 1 695 ? -12.871 35.648 -27.027 1.00 87.12 695 LEU A C 1
ATOM 5398 O O . LEU A 1 695 ? -13.433 34.724 -26.431 1.00 87.12 695 LEU A O 1
ATOM 5402 N N . PRO A 1 696 ? -13.271 36.058 -28.245 1.00 89.62 696 PRO A N 1
ATOM 5403 C CA . PRO A 1 696 ? -14.244 35.314 -29.034 1.00 89.62 696 PRO A CA 1
ATOM 5404 C C . PRO A 1 696 ? -13.609 34.039 -29.611 1.00 89.62 696 PRO A C 1
ATOM 5406 O O . PRO A 1 696 ? -12.526 34.075 -30.193 1.00 89.62 696 PRO A O 1
ATOM 5409 N N . VAL A 1 697 ? -14.302 32.912 -29.469 1.00 90.19 697 VAL A N 1
ATOM 5410 C CA . VAL A 1 697 ? -13.904 31.579 -29.929 1.00 90.19 697 VAL A CA 1
ATOM 5411 C C . VAL A 1 697 ? -15.007 31.042 -30.844 1.00 90.19 697 VAL A C 1
ATOM 5413 O O . VAL A 1 697 ? -16.031 30.562 -30.351 1.00 90.19 697 VAL A O 1
ATOM 5416 N N . PRO A 1 698 ? -14.839 31.134 -32.175 1.00 90.00 698 PRO A N 1
ATOM 5417 C CA . PRO A 1 698 ? -15.815 30.626 -33.132 1.00 90.00 698 PRO A CA 1
ATOM 5418 C C . PRO A 1 698 ? -16.090 29.131 -32.948 1.00 90.00 698 PRO A C 1
ATOM 5420 O O . PRO A 1 698 ? -15.149 28.357 -32.768 1.00 90.00 698 PRO A O 1
ATOM 5423 N N . TRP A 1 699 ? -17.346 28.697 -33.100 1.00 88.56 699 TRP A N 1
ATOM 5424 C CA . TRP A 1 699 ? -17.726 27.281 -32.940 1.00 88.56 699 TRP A CA 1
ATOM 5425 C C . TRP A 1 699 ? -16.893 26.329 -33.811 1.00 88.56 699 TRP A C 1
ATOM 5427 O O . TRP A 1 699 ? -16.494 25.257 -33.365 1.00 88.56 699 TRP A O 1
ATOM 5437 N N . LYS A 1 700 ? -16.542 26.763 -35.029 1.00 82.88 700 LYS A N 1
ATOM 5438 C CA . LYS A 1 700 ? -15.711 26.010 -35.985 1.00 82.88 700 LYS A CA 1
ATOM 5439 C C . LYS A 1 700 ? -14.274 25.729 -35.521 1.00 82.88 700 LYS A C 1
ATOM 5441 O O . LYS A 1 700 ? -13.591 24.936 -36.155 1.00 82.88 700 LYS A O 1
ATOM 5446 N N . MET A 1 701 ? -13.789 26.416 -34.483 1.00 80.44 701 MET A N 1
ATOM 5447 C CA . MET A 1 701 ? -12.456 26.189 -33.909 1.00 80.44 701 MET A CA 1
ATOM 5448 C C . MET A 1 701 ? -12.457 25.120 -32.812 1.00 80.44 701 MET A C 1
ATOM 5450 O O . MET A 1 701 ? -11.391 24.742 -32.336 1.00 80.44 701 MET A O 1
ATOM 5454 N N . LEU A 1 702 ? -13.631 24.649 -32.387 1.00 85.25 702 LEU A N 1
ATOM 5455 C CA . LEU A 1 702 ? -13.757 23.677 -31.312 1.00 85.25 702 LEU A CA 1
ATOM 5456 C C . LEU A 1 702 ? -13.771 22.261 -31.878 1.00 85.25 702 LEU A C 1
ATOM 5458 O O . LEU A 1 702 ? -14.633 21.899 -32.676 1.00 85.25 702 LEU A O 1
ATOM 5462 N N . ASP A 1 703 ? -12.833 21.439 -31.424 1.00 78.69 703 ASP A N 1
ATOM 5463 C CA . ASP A 1 703 ? -12.791 20.022 -31.763 1.00 78.69 703 ASP A CA 1
ATOM 5464 C C . ASP A 1 703 ? -13.725 19.187 -30.858 1.00 78.69 703 ASP A C 1
ATOM 5466 O O . ASP A 1 703 ? -14.420 19.692 -29.970 1.00 78.69 703 ASP A O 1
ATOM 5470 N N . ARG A 1 704 ? -13.772 17.869 -31.071 1.00 78.38 704 ARG A N 1
ATOM 5471 C CA . ARG A 1 704 ? -14.638 16.961 -30.293 1.00 78.38 704 ARG A CA 1
ATOM 5472 C C . ARG A 1 704 ? -14.262 16.898 -28.806 1.00 78.38 704 ARG A C 1
ATOM 5474 O O . ARG A 1 704 ? -15.128 16.667 -27.957 1.00 78.38 704 ARG A O 1
ATOM 5481 N N . ARG A 1 705 ? -12.988 17.136 -28.472 1.00 76.88 705 ARG A N 1
ATOM 5482 C CA . ARG A 1 705 ? -12.515 17.188 -27.080 1.00 76.88 705 ARG A CA 1
ATOM 5483 C C . ARG A 1 705 ? -13.007 18.459 -26.396 1.00 76.88 705 ARG A C 1
ATOM 5485 O O . ARG A 1 705 ? -13.497 18.379 -25.271 1.00 76.88 705 ARG A O 1
ATOM 5492 N N . ALA A 1 706 ? -12.971 19.591 -27.092 1.00 82.75 706 ALA A N 1
ATOM 5493 C CA . ALA A 1 706 ? -13.553 20.841 -26.627 1.00 82.75 706 ALA A CA 1
ATOM 5494 C C . ALA A 1 706 ? -15.067 20.705 -26.397 1.00 82.75 706 ALA A C 1
ATOM 5496 O O . ALA A 1 706 ? -15.553 21.092 -25.338 1.00 82.75 706 ALA A O 1
ATOM 5497 N N . HIS A 1 707 ? -15.807 20.068 -27.312 1.00 89.44 707 HIS A N 1
ATOM 5498 C CA . HIS A 1 707 ? -17.243 19.819 -27.123 1.00 89.44 707 HIS A CA 1
ATOM 5499 C C . HIS A 1 707 ? -17.541 18.912 -25.914 1.00 89.44 707 HIS A C 1
ATOM 5501 O O . HIS A 1 707 ? -18.476 19.184 -25.165 1.00 89.44 707 HIS A O 1
ATOM 5507 N N . SER A 1 708 ? -16.703 17.905 -25.644 1.00 85.38 708 SER A N 1
ATOM 5508 C CA . SER A 1 708 ? -16.824 17.074 -24.433 1.00 85.38 708 SER A CA 1
ATOM 5509 C C . SER A 1 708 ? -16.580 17.877 -23.150 1.00 85.38 708 SER A C 1
ATOM 5511 O O . SER A 1 708 ? -17.329 17.756 -22.182 1.00 85.38 708 SER A O 1
ATOM 5513 N N . ALA A 1 709 ? -15.551 18.730 -23.141 1.00 85.44 709 ALA A N 1
ATOM 5514 C CA . ALA A 1 709 ? -15.239 19.594 -22.003 1.00 85.44 709 ALA A CA 1
ATOM 5515 C C . ALA A 1 709 ? -16.349 20.626 -21.740 1.00 85.44 709 ALA A C 1
ATOM 5517 O O . ALA A 1 709 ? -16.667 20.918 -20.587 1.00 85.44 709 ALA A O 1
ATOM 5518 N N . LEU A 1 710 ? -16.972 21.145 -22.800 1.00 89.25 710 LEU A N 1
ATOM 5519 C CA . LEU A 1 710 ? -18.096 22.075 -22.711 1.00 89.25 710 LEU A CA 1
ATOM 5520 C C . LEU A 1 710 ? -19.379 21.401 -22.226 1.00 89.25 710 LEU A C 1
ATOM 5522 O O . LEU A 1 710 ? -20.058 21.951 -21.359 1.00 89.25 710 LEU A O 1
ATOM 5526 N N . ALA A 1 711 ? -19.679 20.197 -22.721 1.00 90.19 711 ALA A N 1
ATOM 5527 C CA . ALA A 1 711 ? -20.790 19.393 -22.223 1.00 90.19 711 ALA A CA 1
ATOM 5528 C C . ALA A 1 711 ? -20.609 19.075 -20.732 1.00 90.19 711 ALA A C 1
ATOM 5530 O O . ALA A 1 711 ? -21.541 19.242 -19.950 1.00 90.19 711 ALA A O 1
ATOM 5531 N N . GLN A 1 712 ? -19.388 18.727 -20.312 1.00 88.88 712 GLN A N 1
ATOM 5532 C CA . GLN A 1 712 ? -19.066 18.470 -18.908 1.00 88.88 712 GLN A CA 1
ATOM 5533 C C . GLN A 1 712 ? -19.271 19.706 -18.031 1.00 88.88 712 GLN A C 1
ATOM 5535 O O . GLN A 1 712 ? -19.808 19.592 -16.931 1.00 88.88 712 GLN A O 1
ATOM 5540 N N . ALA A 1 713 ? -18.852 20.878 -18.511 1.00 85.06 713 ALA A N 1
ATOM 5541 C CA . ALA A 1 713 ? -19.002 22.138 -17.789 1.00 85.06 713 ALA A CA 1
ATOM 5542 C C . ALA A 1 713 ? -20.473 22.570 -17.644 1.00 85.06 713 ALA A C 1
ATOM 5544 O O . ALA A 1 713 ? -20.798 23.341 -16.744 1.00 85.06 713 ALA A O 1
ATOM 5545 N N . CYS A 1 714 ? -21.352 22.066 -18.514 1.00 80.38 714 CYS A N 1
ATOM 5546 C CA . CYS A 1 714 ? -22.781 22.369 -18.523 1.00 80.38 714 CYS A CA 1
ATOM 5547 C C . CYS A 1 714 ? -23.659 21.261 -17.917 1.00 80.38 714 CYS A C 1
ATOM 5549 O O . CYS A 1 714 ? -24.871 21.452 -17.840 1.00 80.38 714 CYS A O 1
ATOM 5551 N N . ALA A 1 715 ? -23.081 20.131 -17.493 1.00 83.50 715 ALA A N 1
ATOM 5552 C CA . ALA A 1 715 ? -23.808 18.991 -16.938 1.00 83.50 715 ALA A CA 1
ATOM 5553 C C . ALA A 1 715 ? -23.803 19.017 -15.399 1.00 83.50 715 ALA A C 1
ATOM 5555 O O . ALA A 1 715 ? -22.837 18.598 -14.754 1.00 83.50 715 ALA A O 1
ATOM 5556 N N . GLY A 1 716 ? -24.907 19.474 -14.802 1.00 72.75 716 GLY A N 1
ATOM 5557 C CA . GLY A 1 716 ? -25.136 19.380 -13.354 1.00 72.75 716 GLY A CA 1
ATOM 5558 C C . GLY A 1 716 ? -25.178 17.930 -12.840 1.00 72.75 716 GLY A C 1
ATOM 5559 O O . GLY A 1 716 ? -25.278 16.969 -13.607 1.00 72.75 716 GLY A O 1
ATOM 5560 N N . GLU A 1 717 ? -25.076 17.727 -11.523 1.00 70.12 717 GLU A N 1
ATOM 5561 C CA . GLU A 1 717 ? -25.126 16.379 -10.921 1.00 70.12 717 GLU A CA 1
ATOM 5562 C C . GLU A 1 717 ? -26.482 15.680 -11.081 1.00 70.12 717 GLU A C 1
ATOM 5564 O O . GLU A 1 717 ? -26.508 14.453 -11.217 1.00 70.12 717 GLU A O 1
ATOM 5569 N N . GLU A 1 718 ? -27.562 16.460 -11.145 1.00 80.25 718 GLU A N 1
ATOM 5570 C CA . GLU A 1 718 ? -28.951 16.001 -11.306 1.00 80.25 718 GLU A CA 1
ATOM 5571 C C . GLU A 1 718 ? -29.534 16.324 -12.697 1.00 80.25 718 GLU A C 1
ATOM 5573 O O . GLU A 1 718 ? -30.720 16.136 -12.948 1.00 80.25 718 GLU A O 1
ATOM 5578 N N . ASP A 1 719 ? -28.711 16.816 -13.627 1.00 83.75 719 ASP A N 1
ATOM 5579 C CA . ASP A 1 719 ? -29.166 17.258 -14.946 1.00 83.75 719 ASP A CA 1
ATOM 5580 C C . ASP A 1 719 ? -29.142 16.119 -15.978 1.00 83.75 719 ASP A C 1
ATOM 5582 O O . ASP A 1 719 ? -28.131 15.903 -16.648 1.00 83.75 719 ASP A O 1
ATOM 5586 N N . GLY A 1 720 ? -30.259 15.402 -16.132 1.00 86.69 720 GLY A N 1
ATOM 5587 C CA . GLY A 1 720 ? -30.378 14.290 -17.086 1.00 86.69 720 GLY A CA 1
ATOM 5588 C C . GLY A 1 720 ? -30.029 14.670 -18.534 1.00 86.69 720 GLY A C 1
ATOM 5589 O O . GLY A 1 720 ? -29.298 13.942 -19.204 1.00 86.69 720 GLY A O 1
ATOM 5590 N N . GLU A 1 721 ? -30.464 15.843 -19.002 1.00 90.44 721 GLU A N 1
ATOM 5591 C CA . GLU A 1 721 ? -30.196 16.324 -20.367 1.00 90.44 721 GLU A CA 1
ATOM 5592 C C . GLU A 1 721 ? -28.716 16.688 -20.566 1.00 90.44 721 GLU A C 1
ATOM 5594 O O . GLU A 1 721 ? -28.115 16.367 -21.594 1.00 90.44 721 GLU A O 1
ATOM 5599 N N . GLY A 1 722 ? -28.096 17.316 -19.562 1.00 89.38 722 GLY A N 1
ATOM 5600 C CA . GLY A 1 722 ? -26.659 17.595 -19.564 1.00 89.38 722 GLY A CA 1
ATOM 5601 C C . GLY A 1 722 ? -25.818 16.317 -19.559 1.00 89.38 722 GLY A C 1
ATOM 5602 O O . GLY A 1 722 ? -24.820 16.228 -20.276 1.00 89.38 722 GLY A O 1
ATOM 5603 N N . ARG A 1 723 ? -26.248 15.295 -18.807 1.00 90.75 723 ARG A N 1
ATOM 5604 C CA . ARG A 1 723 ? -25.601 13.972 -18.761 1.00 90.75 723 ARG A CA 1
ATOM 5605 C C . ARG A 1 723 ? -25.733 13.222 -20.086 1.00 90.75 723 ARG A C 1
ATOM 5607 O O . ARG A 1 723 ? -24.759 12.621 -20.531 1.00 90.75 723 ARG A O 1
ATOM 5614 N N . LEU A 1 724 ? -26.879 13.337 -20.761 1.00 94.50 724 LEU A N 1
ATOM 5615 C CA . LEU A 1 724 ? -27.090 12.805 -22.109 1.00 94.50 724 LEU A CA 1
ATOM 5616 C C . LEU A 1 724 ? -26.111 13.427 -23.117 1.00 94.50 724 LEU A C 1
ATOM 5618 O O . LEU A 1 724 ? -25.409 12.701 -23.819 1.00 94.50 724 LEU A O 1
ATOM 5622 N N . LEU A 1 725 ? -26.022 14.761 -23.163 1.00 94.00 725 LEU A N 1
ATOM 5623 C CA . LEU A 1 725 ? -25.108 15.461 -24.075 1.00 94.00 725 LEU A CA 1
ATOM 5624 C C . LEU A 1 725 ? -23.640 15.133 -23.769 1.00 94.00 725 LEU A C 1
ATOM 5626 O O . LEU A 1 725 ? -22.867 14.862 -24.687 1.00 94.00 725 LEU A O 1
ATOM 5630 N N . LEU A 1 726 ? -23.254 15.085 -22.491 1.00 93.19 726 LEU A N 1
ATOM 5631 C CA . LEU A 1 726 ? -21.915 14.657 -22.085 1.00 93.19 726 LEU A CA 1
ATOM 5632 C C . LEU A 1 726 ? -21.614 13.226 -22.549 1.00 93.19 726 LEU A C 1
ATOM 5634 O O . LEU A 1 726 ? -20.545 12.983 -23.109 1.00 93.19 726 LEU A O 1
ATOM 5638 N N . GLY A 1 727 ? -22.565 12.305 -22.379 1.00 90.75 727 GLY A N 1
ATOM 5639 C CA . GLY A 1 727 ? -22.462 10.933 -22.864 1.00 90.75 727 GLY A CA 1
ATOM 5640 C C . GLY A 1 727 ? -22.187 10.867 -24.367 1.00 90.75 727 GLY A C 1
ATOM 5641 O O . GLY A 1 727 ? -21.213 10.244 -24.783 1.00 90.75 727 GLY A O 1
ATOM 5642 N N . VAL A 1 728 ? -22.970 11.592 -25.173 1.00 93.19 728 VAL A N 1
ATOM 5643 C CA . VAL A 1 728 ? -22.808 11.668 -26.638 1.00 93.19 728 VAL A CA 1
ATOM 5644 C C . VAL A 1 728 ? -21.413 12.147 -27.041 1.00 93.19 728 VAL A C 1
ATOM 5646 O O . VAL A 1 728 ? -20.770 11.522 -27.884 1.00 93.19 728 VAL A O 1
ATOM 5649 N N . PHE A 1 729 ? -20.911 13.233 -26.446 1.00 90.69 729 PHE A N 1
ATOM 5650 C CA . PHE A 1 729 ? -19.609 13.782 -26.840 1.00 90.69 729 PHE A CA 1
ATOM 5651 C C . PHE A 1 729 ? -18.425 12.961 -26.317 1.00 90.69 729 PHE A C 1
ATOM 5653 O O . PHE A 1 729 ? -17.414 12.856 -27.013 1.00 90.69 729 PHE A O 1
ATOM 5660 N N . LEU A 1 730 ? -18.566 12.288 -25.169 1.00 85.19 730 LEU A N 1
ATOM 5661 C CA . LEU A 1 730 ? -17.594 11.294 -24.706 1.00 85.19 730 LEU A CA 1
ATOM 5662 C C . LEU A 1 730 ? -17.536 10.085 -25.648 1.00 85.19 730 LEU A C 1
ATOM 5664 O O . LEU A 1 730 ? -16.434 9.665 -26.007 1.00 85.19 730 LEU A O 1
ATOM 5668 N N . LEU A 1 731 ? -18.688 9.578 -26.110 1.00 83.88 731 LEU A N 1
ATOM 5669 C CA . LEU A 1 731 ? -18.749 8.536 -27.142 1.00 83.88 731 LEU A CA 1
ATOM 5670 C C . LEU A 1 731 ? -18.080 9.010 -28.443 1.00 83.88 731 LEU A C 1
ATOM 5672 O O . LEU A 1 731 ? -17.200 8.330 -28.968 1.00 83.88 731 LEU A O 1
ATOM 5676 N N . ALA A 1 732 ? -18.424 10.209 -28.922 1.00 80.94 732 ALA A N 1
ATOM 5677 C CA . ALA A 1 732 ? -17.854 10.797 -30.138 1.00 80.94 732 ALA A CA 1
ATOM 5678 C C . ALA A 1 732 ? -16.338 11.055 -30.049 1.00 80.94 732 ALA A C 1
ATOM 5680 O O . ALA A 1 732 ? -15.652 11.084 -31.074 1.00 80.94 732 ALA A O 1
ATOM 5681 N N . GLY A 1 733 ? -15.823 11.254 -28.832 1.00 73.19 733 GLY A N 1
ATOM 5682 C CA . GLY A 1 733 ? -14.405 11.406 -28.512 1.00 73.19 733 GLY A CA 1
ATOM 5683 C C . GLY A 1 733 ? -13.663 10.090 -28.246 1.00 73.19 733 GLY A C 1
ATOM 5684 O O . GLY A 1 733 ? -12.499 10.140 -27.851 1.00 73.19 733 GLY A O 1
ATOM 5685 N N . GLY A 1 734 ? -14.313 8.933 -28.426 1.00 70.50 734 GLY A N 1
ATOM 5686 C CA . GLY A 1 734 ? -13.718 7.602 -28.244 1.00 70.50 734 GLY A CA 1
ATOM 5687 C C . GLY A 1 734 ? -13.683 7.101 -26.795 1.00 70.50 734 GLY A C 1
ATOM 5688 O O . GLY A 1 734 ? -13.166 6.018 -26.528 1.00 70.50 734 GLY A O 1
ATOM 5689 N N . ARG A 1 735 ? -14.255 7.841 -25.838 1.00 76.62 735 ARG A N 1
ATOM 5690 C CA . ARG A 1 735 ? -14.351 7.443 -24.424 1.00 76.62 735 ARG A CA 1
ATOM 5691 C C . ARG A 1 735 ? -15.622 6.629 -24.181 1.00 76.62 735 ARG A C 1
ATOM 5693 O O . ARG A 1 735 ? -16.504 7.048 -23.437 1.00 76.62 735 ARG A O 1
ATOM 5700 N N . VAL A 1 736 ? -15.704 5.459 -24.817 1.00 74.69 736 VAL A N 1
ATOM 5701 C CA . VAL A 1 736 ? -16.932 4.643 -24.902 1.00 74.69 736 VAL A CA 1
ATOM 5702 C C . VAL A 1 736 ? -17.514 4.301 -23.525 1.00 74.69 736 VAL A C 1
ATOM 5704 O O . VAL A 1 736 ? -18.699 4.504 -23.285 1.00 74.69 736 VAL A O 1
ATOM 5707 N N . GLN A 1 737 ? -16.678 3.852 -22.586 1.00 67.25 737 GLN A N 1
ATOM 5708 C CA . GLN A 1 737 ? -17.131 3.469 -21.241 1.00 67.25 737 GLN A CA 1
ATOM 5709 C C . GLN A 1 737 ? -17.614 4.663 -20.410 1.00 67.25 737 GLN A C 1
ATOM 5711 O O . GLN A 1 737 ? -18.594 4.554 -19.674 1.00 67.25 737 GLN A O 1
ATOM 5716 N N . ASP A 1 738 ? -16.939 5.808 -20.530 1.00 72.44 738 ASP A N 1
ATOM 5717 C CA . ASP A 1 738 ? -17.362 7.026 -19.842 1.00 72.44 738 ASP A CA 1
ATOM 5718 C C . ASP A 1 738 ? -18.656 7.571 -20.451 1.00 72.44 738 ASP A C 1
ATOM 5720 O O . ASP A 1 738 ? -19.548 7.978 -19.714 1.00 72.44 738 ASP A O 1
ATOM 5724 N N . GLY A 1 739 ? -18.787 7.516 -21.780 1.00 83.25 739 GLY A N 1
ATOM 5725 C CA . GLY A 1 739 ? -20.004 7.896 -22.486 1.00 83.25 739 GLY A CA 1
ATOM 5726 C C . GLY A 1 739 ? -21.203 7.042 -22.078 1.00 83.25 739 GLY A C 1
ATOM 5727 O O . GLY A 1 739 ? -22.223 7.592 -21.674 1.00 83.25 739 GLY A O 1
ATOM 5728 N N . GLU A 1 740 ? -21.065 5.712 -22.072 1.00 84.06 740 GLU A N 1
ATOM 5729 C CA . GLU A 1 740 ? -22.134 4.800 -21.634 1.00 84.06 740 GLU A CA 1
ATOM 5730 C C . GLU A 1 740 ? -22.531 5.004 -20.170 1.00 84.06 740 GLU A C 1
ATOM 5732 O O . GLU A 1 740 ? -23.714 4.935 -19.833 1.00 84.06 740 GLU A O 1
ATOM 5737 N N . ARG A 1 741 ? -21.569 5.308 -19.291 1.00 81.44 741 ARG A N 1
ATOM 5738 C CA . ARG A 1 741 ? -21.860 5.621 -17.888 1.00 81.44 741 ARG A CA 1
ATOM 5739 C C . ARG A 1 741 ? -22.718 6.879 -17.757 1.00 81.44 741 ARG A C 1
ATOM 5741 O O . ARG A 1 741 ? -23.679 6.877 -16.988 1.00 81.44 741 ARG A O 1
ATOM 5748 N N . GLU A 1 742 ? -22.398 7.940 -18.495 1.00 87.75 742 GLU A N 1
ATOM 5749 C CA . GLU A 1 742 ? -23.178 9.183 -18.453 1.00 87.75 742 GLU A CA 1
ATOM 5750 C C . GLU A 1 742 ? -24.548 9.029 -19.139 1.00 87.75 742 GLU A C 1
ATOM 5752 O O . GLU A 1 742 ? -25.535 9.552 -18.626 1.00 87.75 742 GLU A O 1
ATOM 5757 N N . LEU A 1 743 ? -24.652 8.237 -20.216 1.00 87.44 743 LEU A N 1
ATOM 5758 C CA . LEU A 1 743 ? -25.933 7.888 -20.845 1.00 87.44 743 LEU A CA 1
ATOM 5759 C C . LEU A 1 743 ? -26.837 7.070 -19.910 1.00 87.44 743 LEU A C 1
ATOM 5761 O O . LEU A 1 743 ? -28.022 7.368 -19.779 1.00 87.44 743 LEU A O 1
ATOM 5765 N N . ALA A 1 744 ? -26.287 6.075 -19.208 1.00 77.44 744 ALA A N 1
ATOM 5766 C CA . ALA A 1 744 ? -27.031 5.312 -18.206 1.00 77.44 744 ALA A CA 1
ATOM 5767 C C . ALA A 1 744 ? -27.485 6.210 -17.045 1.00 77.44 744 ALA A C 1
ATOM 5769 O O . ALA A 1 744 ? -28.629 6.128 -16.598 1.00 77.44 744 ALA A O 1
ATOM 5770 N N . ARG A 1 745 ? -26.615 7.122 -16.593 1.00 80.75 745 ARG A N 1
ATOM 5771 C CA . ARG A 1 745 ? -26.959 8.122 -15.578 1.00 80.75 745 ARG A CA 1
ATOM 5772 C C . ARG A 1 745 ? -28.062 9.073 -16.056 1.00 80.75 745 ARG A C 1
ATOM 5774 O O . ARG A 1 745 ? -28.918 9.421 -15.252 1.00 80.75 745 ARG A O 1
ATOM 5781 N N . ALA A 1 746 ? -28.083 9.453 -17.335 1.00 88.56 746 ALA A N 1
ATOM 5782 C CA . ALA A 1 746 ? -29.140 10.287 -17.906 1.00 88.56 746 ALA A CA 1
ATOM 5783 C C . ALA A 1 746 ? -30.523 9.620 -17.815 1.00 88.56 746 ALA A C 1
ATOM 5785 O O . ALA A 1 746 ? -31.463 10.271 -17.373 1.00 88.56 746 ALA A O 1
ATOM 5786 N N . VAL A 1 747 ? -30.637 8.322 -18.139 1.00 85.94 747 VAL A N 1
ATOM 5787 C CA . VAL A 1 747 ? -31.902 7.561 -18.004 1.00 85.94 747 VAL A CA 1
ATOM 5788 C C . VAL A 1 747 ? -32.314 7.396 -16.542 1.00 85.94 747 VAL A C 1
ATOM 5790 O O . VAL A 1 747 ? -33.496 7.466 -16.221 1.00 85.94 747 VAL A O 1
ATOM 5793 N N . LEU A 1 748 ? -31.351 7.197 -15.637 1.00 79.19 748 LEU A N 1
ATOM 5794 C CA . LEU A 1 748 ? -31.637 7.106 -14.202 1.00 79.19 748 LEU A CA 1
ATOM 5795 C C . LEU A 1 748 ? -32.173 8.424 -13.628 1.00 79.19 748 LEU A C 1
ATOM 5797 O O . LEU A 1 748 ? -33.015 8.395 -12.734 1.00 79.19 748 LEU A O 1
ATOM 5801 N N . LEU A 1 749 ? -31.679 9.562 -14.122 1.00 82.50 749 LEU A N 1
ATOM 5802 C CA . LEU A 1 749 ? -32.121 10.891 -13.694 1.00 82.50 749 LEU A CA 1
ATOM 5803 C C . LEU A 1 749 ? -33.440 11.310 -14.358 1.00 82.50 749 LEU A C 1
ATOM 5805 O O . LEU A 1 749 ? -34.288 11.905 -13.698 1.00 82.50 749 LEU A O 1
ATOM 5809 N N . ASP A 1 750 ? -33.626 10.990 -15.640 1.00 89.06 750 ASP A N 1
ATOM 5810 C CA . ASP A 1 750 ? -34.874 11.216 -16.370 1.00 89.06 750 ASP A CA 1
ATOM 5811 C C . ASP A 1 750 ? -35.175 10.037 -17.316 1.00 89.06 750 ASP A C 1
ATOM 5813 O O . ASP A 1 750 ? -34.670 9.987 -18.445 1.00 89.06 750 ASP A O 1
ATOM 5817 N N . PRO A 1 751 ? -36.051 9.102 -16.899 1.00 87.81 751 PRO A N 1
ATOM 5818 C CA . PRO A 1 751 ? -36.428 7.949 -17.713 1.00 87.81 751 PRO A CA 1
ATOM 5819 C C . PRO A 1 751 ? -37.014 8.306 -19.086 1.00 87.81 751 PRO A C 1
ATOM 5821 O O . PRO A 1 751 ? -36.964 7.491 -20.004 1.00 87.81 751 PRO A O 1
ATOM 5824 N N . LYS A 1 752 ? -37.535 9.529 -19.289 1.00 92.38 752 LYS A N 1
ATOM 5825 C CA . LYS A 1 752 ? -38.069 9.961 -20.596 1.00 92.38 752 LYS A CA 1
ATOM 5826 C C . LYS A 1 752 ? -36.981 10.104 -21.663 1.00 92.38 752 LYS A C 1
ATOM 5828 O O . LYS A 1 752 ? -37.297 10.137 -22.854 1.00 92.38 752 LYS A O 1
ATOM 5833 N N . LEU A 1 753 ? -35.712 10.183 -21.258 1.00 90.44 753 LEU A N 1
ATOM 5834 C CA . LEU A 1 753 ? -34.569 10.298 -22.162 1.00 90.44 753 LEU A CA 1
ATOM 5835 C C . LEU A 1 753 ? -34.159 8.967 -22.800 1.00 90.44 753 LEU A C 1
ATOM 5837 O O . LEU A 1 753 ? -33.312 8.982 -23.688 1.00 90.44 753 LEU A O 1
ATOM 5841 N N . GLU A 1 754 ? -34.764 7.839 -22.419 1.00 87.38 754 GLU A N 1
ATOM 5842 C CA . GLU A 1 754 ? -34.410 6.500 -22.914 1.00 87.38 754 GLU A CA 1
ATOM 5843 C C . GLU A 1 754 ? -34.375 6.418 -24.451 1.00 87.38 754 GLU A C 1
ATOM 5845 O O . GLU A 1 754 ? -33.375 5.999 -25.027 1.00 87.38 754 GLU A O 1
ATOM 5850 N N . SER A 1 755 ? -35.404 6.935 -25.133 1.00 87.00 755 SER A N 1
ATOM 5851 C CA . SER A 1 755 ? -35.452 6.960 -26.608 1.00 87.00 755 SER A CA 1
ATOM 5852 C C . SER A 1 755 ? -34.291 7.735 -27.247 1.00 87.00 755 SER A C 1
ATOM 5854 O O . SER A 1 755 ? -33.774 7.350 -28.294 1.00 87.00 755 SER A O 1
ATOM 5856 N N . ARG A 1 756 ? -33.840 8.807 -26.593 1.00 90.81 756 ARG A N 1
ATOM 5857 C CA . ARG A 1 756 ? -32.743 9.663 -27.058 1.00 90.81 756 ARG A CA 1
ATOM 5858 C C . ARG A 1 756 ? -31.376 9.097 -26.692 1.00 90.81 756 ARG A C 1
ATOM 5860 O O . ARG A 1 756 ? -30.410 9.331 -27.408 1.00 90.81 756 ARG A O 1
ATOM 5867 N N . VAL A 1 757 ? -31.289 8.344 -25.600 1.00 88.56 757 VAL A N 1
ATOM 5868 C CA . VAL A 1 757 ? -30.103 7.557 -25.252 1.00 88.56 757 VAL A CA 1
ATOM 5869 C C . VAL A 1 757 ? -29.892 6.442 -26.272 1.00 88.56 757 VAL A C 1
ATOM 5871 O O . VAL A 1 757 ? -28.762 6.220 -26.696 1.00 88.56 757 VAL A O 1
ATOM 5874 N N . GLU A 1 758 ? -30.958 5.799 -26.744 1.00 88.25 758 GLU A N 1
ATOM 5875 C CA . GLU A 1 758 ? -30.849 4.819 -27.829 1.00 88.25 758 GLU A CA 1
ATOM 5876 C C . GLU A 1 758 ? -30.424 5.460 -29.158 1.00 88.25 758 GLU A C 1
ATOM 5878 O O . GLU A 1 758 ? -29.571 4.911 -29.857 1.00 88.25 758 GLU A O 1
ATOM 5883 N N . GLU A 1 759 ? -30.927 6.657 -29.476 1.00 88.94 759 GLU A N 1
ATOM 5884 C CA . GLU A 1 759 ? -30.451 7.442 -30.624 1.00 88.94 759 GLU A CA 1
ATOM 5885 C C . GLU A 1 759 ? -28.954 7.784 -30.494 1.00 88.94 759 GLU A C 1
ATOM 5887 O O . GLU A 1 759 ? -28.189 7.590 -31.438 1.00 88.94 759 GLU A O 1
ATOM 5892 N N . ALA A 1 760 ? -28.511 8.211 -29.306 1.00 86.75 760 ALA A N 1
ATOM 5893 C CA . ALA A 1 760 ? -27.106 8.482 -29.002 1.00 86.75 760 ALA A CA 1
ATOM 5894 C C . ALA A 1 760 ? -26.219 7.235 -29.154 1.00 86.75 760 ALA A C 1
ATOM 5896 O O . ALA A 1 760 ? -25.151 7.301 -29.762 1.00 86.75 760 ALA A O 1
ATOM 5897 N N . ARG A 1 761 ? -26.671 6.079 -28.657 1.00 84.12 761 ARG A N 1
ATOM 5898 C CA . ARG A 1 761 ? -25.978 4.789 -28.807 1.00 84.12 761 ARG A CA 1
ATOM 5899 C C . ARG A 1 761 ? -25.897 4.344 -30.256 1.00 84.12 761 ARG A C 1
ATOM 5901 O O . ARG A 1 761 ? -24.903 3.747 -30.662 1.00 84.12 761 ARG A O 1
ATOM 5908 N N . ALA A 1 762 ? -26.925 4.639 -31.048 1.00 83.06 762 ALA A N 1
ATOM 5909 C CA . ALA A 1 762 ? -26.939 4.333 -32.469 1.00 83.06 762 ALA A CA 1
ATOM 5910 C C . ALA A 1 762 ? -25.908 5.153 -33.257 1.00 83.06 762 ALA A C 1
ATOM 5912 O O . ALA A 1 762 ? -25.486 4.700 -34.315 1.00 83.06 762 ALA A O 1
ATOM 5913 N N . LEU A 1 763 ? -25.459 6.316 -32.760 1.00 75.06 763 LEU A N 1
ATOM 5914 C CA . LEU A 1 763 ? -24.362 7.074 -33.380 1.00 75.06 763 LEU A CA 1
ATOM 5915 C C . LEU A 1 763 ? -23.025 6.330 -33.335 1.00 75.06 763 LEU A C 1
ATOM 5917 O O . LEU A 1 763 ? -22.201 6.523 -34.224 1.00 75.06 763 LEU A O 1
ATOM 5921 N N . ALA A 1 764 ? -22.820 5.511 -32.300 1.00 63.50 764 ALA A N 1
ATOM 5922 C CA . ALA A 1 764 ? -21.607 4.732 -32.079 1.00 63.50 764 ALA A CA 1
ATOM 5923 C C . ALA A 1 764 ? -21.673 3.315 -32.688 1.00 63.50 764 ALA A C 1
ATOM 5925 O O . ALA A 1 764 ? -20.757 2.520 -32.497 1.00 63.50 764 ALA A O 1
ATOM 5926 N N . LYS A 1 765 ? -22.755 2.999 -33.406 1.00 61.72 765 LYS A N 1
ATOM 5927 C CA . LYS A 1 765 ? -22.917 1.803 -34.238 1.00 61.72 765 LYS A CA 1
ATOM 5928 C C . LYS A 1 765 ? -22.820 2.209 -35.708 1.00 61.72 765 LYS A C 1
ATOM 5930 O O . LYS A 1 765 ? -22.303 1.372 -36.474 1.00 61.72 765 LYS A O 1
#

Radius of gyration: 32.34 Å; chains: 1; bounding box: 85×110×84 Å

Secondary structure (DSSP, 8-state):
---------------------TTS-SPPPSSB-TTTS-S-TTSTTTPPPBTT--EEE------SEEEEEEEEEEE--TTSPEEEEEE---SSS-GGG---EEEEEEE--TT--BPPSSTTSTT---SS--EEEE-TTSSEEEEES--BB-STT-PEEE-GGGGSGGGG--EETTS-S-----STTT---SSTTPBPTTTTTSSSPP-S-EEEE--HHHH----SSS-SB-TT-----TTHHHH---S-TT-SBT-EEE--TT--TTTTT--SHHHHHHHHHHHHT-EEE-S--SSSEEEEEEETTHHHHHHHHHSS-TTSHHHHHHHHHHHHT-EEETT-BTTBGGGSSSBSSPPPPPBPP--S------HHHHHHHHHHHHHHHHHHSPPSSPBTT---GGGTS-EE--SSPPTT--EEEEEEEEEEBTTS---SSEEEEEEEEEEEEEETTT--EEEEEE-S-EEEEEEETT-GGG-EE--EEEE-TTS-EEEEPPTTEEEEEEESSSSSEE--GGGEEEEEEEEEEEEEES-TTSPP-TTT--EEEEEEEEEESSTTPPP-TT-SSEEEEEE---EE--SS-EEEEEESS-HHHHHHS---PPPPPPPP--PPPPTTGGGSS--PPPP------HHHHHHHHHHHHHHHHHHHTTT---EEEE-SSSSS-EEEEEEEE-SSEEEEEETTEEEEEEGGG--HHHHHHHHHHH--TT-HHHHHHHHHHHHHTT-HHHHHHHHHHHHHH-GGGHHHHHHHHHHT-

pLDDT: mean 85.8, std 18.11, range [25.94, 98.94]